Protein AF-0000000075142225 (afdb_homodimer)

Secondary structure (DSSP, 8-state):
------------------------------------------------------------------------THHHHHHHHHHHHHHHHHT--EEEEE--SHHHHHHHHHHHHTT-EEEEE-SS--HHHHHHTT-EEESSHHHHHHT--SEEEE---GGGHHHHHHHS-GGGS-TTPEEEE--S-SHHHHHHHHHHS-TTSEEEEEEES--TTTTSS--TT-EEEEEEEE--STHHHHHHHHHHHHHHTTT-EEEE--HHHHHHHHIIIIIHHHHHHHHHHHHT----TT--HHHHHHHHHHHHHHHS-HHHHHHHHHS-TTHHHHHHHHHHHHHHHHHHHHHHHHHHHHHHHHHHHHS-S-STHHHHS-HHHHHHHHHHHGGGS-------------------------SGGGG-TT-STT-/------------------------------------------------------------------------THHHHHHHHHHHHHHHHHT--EEEEE--SHHHHHHHHHHHHTT-EEEEE-SS--HHHHHHTT-EEESSHHHHHHT--SEEEE---GGGHHHHHHHS-GGGS-TTPEEEE--S-SHHHHHHHHHHS-TTSEEEEEEES--TTTTSS--TT-EEEEEEEE--STHHHHHHHHHHHHHHTTT-EEEE--HHHHHHHHIIIIIHHHHHHHHHHHHT----TT--HHHHHHHHHHHHHHHS-HHHHHHHHHS-TTHHHHHHHHHHHHHHHHHHHHHHHHHHHHHHHHHHHHS-S--THHHHS-HHHHHHHHHHHGGGS-------------------------STTTT--TTS---

Structure (mmCIF, N/CA/C/O backbone):
data_AF-0000000075142225-model_v1
#
loop_
_entity.id
_entity.type
_entity.pdbx_description
1 polymer 'Prephenate/arogenate dehydrogenase domain-containing protein'
#
loop_
_atom_site.group_PDB
_atom_site.id
_atom_site.type_symbol
_atom_site.label_atom_id
_atom_site.label_alt_id
_atom_site.label_comp_id
_atom_site.label_asym_id
_atom_site.label_entity_id
_atom_site.label_seq_id
_atom_site.pdbx_PDB_ins_code
_atom_site.Cartn_x
_atom_site.Cartn_y
_atom_site.Cartn_z
_atom_site.occupancy
_atom_site.B_iso_or_equiv
_atom_site.auth_seq_id
_atom_site.auth_comp_id
_atom_site.auth_asym_id
_atom_site.auth_atom_id
_atom_site.pdbx_PDB_model_num
ATOM 1 N N . MET A 1 1 ? 12.445 -45.281 47.969 1 19.98 1 MET A N 1
ATOM 2 C CA . MET A 1 1 ? 13.516 -44.875 48.875 1 19.98 1 MET A CA 1
ATOM 3 C C . MET A 1 1 ? 14.195 -43.594 48.406 1 19.98 1 MET A C 1
ATOM 5 O O . MET A 1 1 ? 14.047 -43.219 47.25 1 19.98 1 MET A O 1
ATOM 9 N N . GLU A 1 2 ? 15.219 -43.062 49.094 1 20.34 2 GLU A N 1
ATOM 10 C CA . GLU A 1 2 ? 15.852 -41.781 49.469 1 20.34 2 GLU A CA 1
ATOM 11 C C . GLU A 1 2 ? 16.766 -41.281 48.375 1 20.34 2 GLU A C 1
ATOM 13 O O . GLU A 1 2 ? 17.953 -41.625 48.344 1 20.34 2 GLU A O 1
ATOM 18 N N . VAL A 1 3 ? 16.359 -41.469 47 1 22.02 3 VAL A N 1
ATOM 19 C CA . VAL A 1 3 ? 17.344 -41.531 45.906 1 22.02 3 VAL A CA 1
ATOM 20 C C . VAL A 1 3 ? 18.062 -40.188 45.812 1 22.02 3 VAL A C 1
ATOM 22 O O . VAL A 1 3 ? 17.469 -39.188 45.438 1 22.02 3 VAL A O 1
ATOM 25 N N . LEU A 1 4 ? 18.984 -39.906 46.688 1 18.78 4 LEU A N 1
ATOM 26 C CA . LEU A 1 4 ? 19.703 -38.781 47.312 1 18.78 4 LEU A CA 1
ATOM 27 C C . LEU A 1 4 ? 20.438 -37.969 46.25 1 18.78 4 LEU A C 1
ATOM 29 O O . LEU A 1 4 ? 20.25 -36.75 46.125 1 18.78 4 LEU A O 1
ATOM 33 N N . SER A 1 5 ? 21.812 -38.094 45.969 1 18.45 5 SER A N 1
ATOM 34 C CA . SER A 1 5 ? 22.766 -37.125 46.5 1 18.45 5 SER A CA 1
ATOM 35 C C . SER A 1 5 ? 23.297 -36.188 45.438 1 18.45 5 SER A C 1
ATOM 37 O O . SER A 1 5 ? 23.25 -34.969 45.562 1 18.45 5 SER A O 1
ATOM 39 N N . PRO A 1 6 ? 24.516 -36.5 44.625 1 20.27 6 PRO A N 1
ATOM 40 C CA . PRO A 1 6 ? 25.781 -35.781 44.844 1 20.27 6 PRO A CA 1
ATOM 41 C C . PRO A 1 6 ? 26 -34.656 43.844 1 20.27 6 PRO A C 1
ATOM 43 O O . PRO A 1 6 ? 25.375 -34.656 42.781 1 20.27 6 PRO A O 1
ATOM 46 N N . LEU A 1 7 ? 26.984 -33.625 44 1 21.27 7 LEU A N 1
ATOM 47 C CA . LEU A 1 7 ? 27.484 -32.25 44.031 1 21.27 7 LEU A CA 1
ATOM 48 C C . LEU A 1 7 ? 28.266 -31.922 42.781 1 21.27 7 LEU A C 1
ATOM 50 O O . LEU A 1 7 ? 29.359 -32.438 42.562 1 21.27 7 LEU A O 1
ATOM 54 N N . ILE A 1 8 ? 27.719 -32.031 41.469 1 20.3 8 ILE A N 1
ATOM 55 C CA . ILE A 1 8 ? 28.516 -32.156 40.25 1 20.3 8 ILE A CA 1
ATOM 56 C C . ILE A 1 8 ? 29.281 -30.859 40 1 20.3 8 ILE A C 1
ATOM 58 O O . ILE A 1 8 ? 28.672 -29.797 39.844 1 20.3 8 ILE A O 1
ATOM 62 N N . SER A 1 9 ? 30.625 -30.734 40.469 1 18.3 9 SER A N 1
ATOM 63 C CA . SER A 1 9 ? 31.609 -29.672 40.625 1 18.3 9 SER A CA 1
ATOM 64 C C . SER A 1 9 ? 32.031 -29.094 39.281 1 18.3 9 SER A C 1
ATOM 66 O O . SER A 1 9 ? 32.531 -29.812 38.406 1 18.3 9 SER A O 1
ATOM 68 N N . GLY A 1 10 ? 31.234 -28.156 38.656 1 19.22 10 GLY A N 1
ATOM 69 C CA . GLY A 1 10 ? 31.203 -27.594 37.312 1 19.22 10 GLY A CA 1
ATOM 70 C C . GLY A 1 10 ? 32.406 -26.734 36.969 1 19.22 10 GLY A C 1
ATOM 71 O O . GLY A 1 10 ? 32.375 -25.516 37.156 1 19.22 10 GLY A O 1
ATOM 72 N N . HIS A 1 11 ? 33.688 -27.234 37.156 1 17.88 11 HIS A N 1
ATOM 73 C CA . HIS A 1 11 ? 34.844 -26.375 37.281 1 17.88 11 HIS A CA 1
ATOM 74 C C . HIS A 1 11 ? 35.031 -25.531 36.031 1 17.88 11 HIS A C 1
ATOM 76 O O . HIS A 1 11 ? 34.438 -25.797 35 1 17.88 11 HIS A O 1
ATOM 82 N N . SER A 1 12 ? 36.438 -25.047 35.625 1 17.75 12 SER A N 1
ATOM 83 C CA . SER A 1 12 ? 37.25 -23.859 35.625 1 17.75 12 SER A CA 1
ATOM 84 C C . SER A 1 12 ? 37.625 -23.438 34.188 1 17.75 12 SER A C 1
ATOM 86 O O . SER A 1 12 ? 38.125 -22.344 33.969 1 17.75 12 SER A O 1
ATOM 88 N N . VAL A 1 13 ? 37.125 -23.906 33 1 18.66 13 VAL A N 1
ATOM 89 C CA . VAL A 1 13 ? 38.094 -23.984 31.938 1 18.66 13 VAL A CA 1
ATOM 90 C C . VAL A 1 13 ? 38.375 -22.594 31.391 1 18.66 13 VAL A C 1
ATOM 92 O O . VAL A 1 13 ? 37.469 -21.781 31.203 1 18.66 13 VAL A O 1
ATOM 95 N N . SER A 1 14 ? 39.75 -21.984 31.391 1 17.83 14 SER A N 1
ATOM 96 C CA . SER A 1 14 ? 40.562 -20.781 31.266 1 17.83 14 SER A CA 1
ATOM 97 C C . SER A 1 14 ? 40.688 -20.328 29.812 1 17.83 14 SER A C 1
ATOM 99 O O . SER A 1 14 ? 41.438 -19.406 29.516 1 17.83 14 SER A O 1
ATOM 101 N N . VAL A 1 15 ? 39.656 -20 29.031 1 17.67 15 VAL A N 1
ATOM 102 C CA . VAL A 1 15 ? 39.812 -19.891 27.594 1 17.67 15 VAL A CA 1
ATOM 103 C C . VAL A 1 15 ? 40.5 -18.578 27.234 1 17.67 15 VAL A C 1
ATOM 105 O O . VAL A 1 15 ? 40.031 -17.5 27.625 1 17.67 15 VAL A O 1
ATOM 108 N N . SER A 1 16 ? 41.938 -18.547 27 1 17.08 16 SER A N 1
ATOM 109 C CA . SER A 1 16 ? 42.906 -17.5 26.766 1 17.08 16 SER A CA 1
ATOM 110 C C . SER A 1 16 ? 42.688 -16.828 25.406 1 17.08 16 SER A C 1
ATOM 112 O O . SER A 1 16 ? 42.688 -17.5 24.375 1 17.08 16 SER A O 1
ATOM 114 N N . GLY A 1 17 ? 41.875 -15.773 25.234 1 17 17 GLY A N 1
ATOM 115 C CA . GLY A 1 17 ? 41.344 -15.133 24.047 1 17 17 GLY A CA 1
ATOM 116 C C . GLY A 1 17 ? 42.344 -14.211 23.359 1 17 17 GLY A C 1
ATOM 117 O O . GLY A 1 17 ? 42.219 -12.992 23.453 1 17 17 GLY A O 1
ATOM 118 N N . ARG A 1 18 ? 43.656 -14.516 23.203 1 17.27 18 ARG A N 1
ATOM 119 C CA . ARG A 1 18 ? 44.531 -13.414 22.891 1 17.27 18 ARG A CA 1
ATOM 120 C C . ARG A 1 18 ? 44.188 -12.805 21.531 1 17.27 18 ARG A C 1
ATOM 122 O O . ARG A 1 18 ? 43.594 -13.469 20.688 1 17.27 18 ARG A O 1
ATOM 129 N N . ALA A 1 19 ? 44.5 -11.414 21.328 1 17.38 19 ALA A N 1
ATOM 130 C CA . ALA A 1 19 ? 44.156 -10.148 20.672 1 17.38 19 ALA A CA 1
ATOM 131 C C . ALA A 1 19 ? 44.844 -10.055 19.312 1 17.38 19 ALA A C 1
ATOM 133 O O . ALA A 1 19 ? 46.094 -9.945 19.234 1 17.38 19 ALA A O 1
ATOM 134 N N . ALA A 1 20 ? 44.531 -10.883 18.297 1 16.53 20 ALA A N 1
ATOM 135 C CA . ALA A 1 20 ? 45.281 -10.969 17.031 1 16.53 20 ALA A CA 1
ATOM 136 C C . ALA A 1 20 ? 45.156 -9.664 16.25 1 16.53 20 ALA A C 1
ATOM 138 O O . ALA A 1 20 ? 44.062 -9.172 15.984 1 16.53 20 ALA A O 1
ATOM 139 N N . ARG A 1 21 ? 46.125 -8.664 16.312 1 16.62 21 ARG A N 1
ATOM 140 C CA . ARG A 1 21 ? 46.438 -7.316 15.828 1 16.62 21 ARG A CA 1
ATOM 141 C C . ARG A 1 21 ? 46.562 -7.285 14.312 1 16.62 21 ARG A C 1
ATOM 143 O O . ARG A 1 21 ? 47.625 -7.602 13.766 1 16.62 21 ARG A O 1
ATOM 150 N N . THR A 1 22 ? 45.594 -7.836 13.484 1 16.41 22 THR A N 1
ATOM 151 C CA . THR A 1 22 ? 45.969 -8.148 12.109 1 16.41 22 THR A CA 1
ATOM 152 C C . THR A 1 22 ? 46.188 -6.867 11.312 1 16.41 22 THR A C 1
ATOM 154 O O . THR A 1 22 ? 47.156 -6.773 10.539 1 16.41 22 THR A O 1
ATOM 157 N N . GLY A 1 23 ? 45.281 -5.914 11.062 1 16.48 23 GLY A N 1
ATOM 158 C CA . GLY A 1 23 ? 44.906 -5.715 9.664 1 16.48 23 GLY A CA 1
ATOM 159 C C . GLY A 1 23 ? 45.844 -4.766 8.938 1 16.48 23 GLY A C 1
ATOM 160 O O . GLY A 1 23 ? 46.562 -3.977 9.57 1 16.48 23 GLY A O 1
ATOM 161 N N . ASN A 1 24 ? 46.031 -4.906 7.512 1 17.02 24 ASN A N 1
ATOM 162 C CA . ASN A 1 24 ? 46.812 -4.73 6.289 1 17.02 24 ASN A CA 1
ATOM 163 C C . ASN A 1 24 ? 46.531 -3.373 5.648 1 17.02 24 ASN A C 1
ATOM 165 O O . ASN A 1 24 ? 45.438 -3.107 5.184 1 17.02 24 ASN A O 1
ATOM 169 N N . ARG A 1 25 ? 46.906 -2.277 6.211 1 16.27 25 ARG A N 1
ATOM 170 C CA . ARG A 1 25 ? 46.562 -0.924 5.793 1 16.27 25 ARG A CA 1
ATOM 171 C C . ARG A 1 25 ? 46.812 -0.723 4.305 1 16.27 25 ARG A C 1
ATOM 173 O O . ARG A 1 25 ? 45.906 -0.315 3.559 1 16.27 25 ARG A O 1
ATOM 180 N N . VAL A 1 26 ? 47.719 0.089 3.752 1 16.73 26 VAL A N 1
ATOM 181 C CA . VAL A 1 26 ? 47.531 1.411 3.162 1 16.73 26 VAL A CA 1
ATOM 182 C C . VAL A 1 26 ? 48 1.392 1.703 1 16.73 26 VAL A C 1
ATOM 184 O O . VAL A 1 26 ? 48.125 2.445 1.078 1 16.73 26 VAL A O 1
ATOM 187 N N . SER A 1 27 ? 47.844 0.227 0.893 1 15.38 27 SER A N 1
ATOM 188 C CA . SER A 1 27 ? 48.75 0.396 -0.25 1 15.38 27 SER A CA 1
ATOM 189 C C . SER A 1 27 ? 48.344 1.593 -1.102 1 15.38 27 SER A C 1
ATOM 191 O O . SER A 1 27 ? 47.281 2.17 -0.893 1 15.38 27 SER A O 1
ATOM 193 N N . SER A 1 28 ? 48.406 1.44 -2.531 1 16.33 28 SER A N 1
ATOM 194 C CA . SER A 1 28 ? 49.156 1.934 -3.686 1 16.33 28 SER A CA 1
ATOM 195 C C . SER A 1 28 ? 48.281 2.861 -4.539 1 16.33 28 SER A C 1
ATOM 197 O O . SER A 1 28 ? 47.062 2.662 -4.66 1 16.33 28 SER A O 1
ATOM 199 N N . ARG A 1 29 ? 48.688 4.125 -4.922 1 16.55 29 ARG A N 1
ATOM 200 C CA . ARG A 1 29 ? 48.375 5.422 -5.516 1 16.55 29 ARG A CA 1
ATOM 201 C C . ARG A 1 29 ? 48.156 5.297 -7.02 1 16.55 29 ARG A C 1
ATOM 203 O O . ARG A 1 29 ? 49.125 5.156 -7.781 1 16.55 29 ARG A O 1
ATOM 210 N N . ALA A 1 30 ? 47.281 4.379 -7.605 1 16.8 30 ALA A N 1
ATOM 211 C CA . ALA A 1 30 ? 47.406 4.195 -9.047 1 16.8 30 ALA A CA 1
ATOM 212 C C . ALA A 1 30 ? 46.844 5.406 -9.805 1 16.8 30 ALA A C 1
ATOM 214 O O . ALA A 1 30 ? 45.75 5.855 -9.555 1 16.8 30 ALA A O 1
ATOM 215 N N . PRO A 1 31 ? 47.594 6.352 -10.578 1 17.41 31 PRO A N 1
ATOM 216 C CA . PRO A 1 31 ? 47.281 7.66 -11.156 1 17.41 31 PRO A CA 1
ATOM 217 C C . PRO A 1 31 ? 46.562 7.551 -12.508 1 17.41 31 PRO A C 1
ATOM 219 O O . PRO A 1 31 ? 46.25 8.57 -13.125 1 17.41 31 PRO A O 1
ATOM 222 N N . CYS A 1 32 ? 45.875 6.52 -13 1 16.17 32 CYS A N 1
ATOM 223 C CA . CYS A 1 32 ? 45.844 6.316 -14.445 1 16.17 32 CYS A CA 1
ATOM 224 C C . CYS A 1 32 ? 44.875 7.293 -15.109 1 16.17 32 CYS A C 1
ATOM 226 O O . CYS A 1 32 ? 43.656 7.188 -14.93 1 16.17 32 CYS A O 1
ATOM 228 N N . THR A 1 33 ? 45.062 8.562 -15.359 1 16.39 33 THR A N 1
ATOM 229 C CA . THR A 1 33 ? 44.062 9.539 -15.828 1 16.39 33 THR A CA 1
ATOM 230 C C . THR A 1 33 ? 43.844 9.391 -17.328 1 16.39 33 THR A C 1
ATOM 232 O O . THR A 1 33 ? 44.719 9.742 -18.141 1 16.39 33 THR A O 1
ATOM 235 N N . SER A 1 34 ? 43.344 8.219 -17.906 1 16.64 34 SER A N 1
ATOM 236 C CA . SER A 1 34 ? 43.219 7.934 -19.328 1 16.64 34 SER A CA 1
ATOM 237 C C . SER A 1 34 ? 42.25 8.883 -20.016 1 16.64 34 SER A C 1
ATOM 239 O O . SER A 1 34 ? 41.125 9.055 -19.547 1 16.64 34 SER A O 1
ATOM 241 N N . HIS A 1 35 ? 42.719 9.852 -20.797 1 17.09 35 HIS A N 1
ATOM 242 C CA . HIS A 1 35 ? 42.188 10.961 -21.562 1 17.09 35 HIS A CA 1
ATOM 243 C C . HIS A 1 35 ? 41.344 10.461 -22.75 1 17.09 35 HIS A C 1
ATOM 245 O O . HIS A 1 35 ? 41.688 9.43 -23.344 1 17.09 35 HIS A O 1
ATOM 251 N N . MET A 1 36 ? 40.219 11.078 -23.172 1 16.19 36 MET A N 1
ATOM 252 C CA . MET A 1 36 ? 38.906 10.953 -23.828 1 16.19 36 MET A CA 1
ATOM 253 C C . MET A 1 36 ? 39.062 10.961 -25.344 1 16.19 36 MET A C 1
ATOM 255 O O . MET A 1 36 ? 40.031 11.516 -25.875 1 16.19 36 MET A O 1
ATOM 259 N N . LEU A 1 37 ? 38.062 10.516 -26.156 1 16.02 37 LEU A N 1
ATOM 260 C CA . LEU A 1 37 ? 37.438 9.742 -27.219 1 16.02 37 LEU A CA 1
ATOM 261 C C . LEU A 1 37 ? 37.094 10.633 -28.406 1 16.02 37 LEU A C 1
ATOM 263 O O . LEU A 1 37 ? 36.188 10.32 -29.188 1 16.02 37 LEU A O 1
ATOM 267 N N . LYS A 1 38 ? 37.938 11.5 -29.109 1 15.51 38 LYS A N 1
ATOM 268 C CA . LYS A 1 38 ? 37.219 12.453 -29.953 1 15.51 38 LYS A CA 1
ATOM 269 C C . LYS A 1 38 ? 36.906 11.836 -31.312 1 15.51 38 LYS A C 1
ATOM 271 O O . LYS A 1 38 ? 37.625 12.047 -32.281 1 15.51 38 LYS A O 1
ATOM 276 N N . ILE A 1 39 ? 36.469 10.641 -31.547 1 16.78 39 ILE A N 1
ATOM 277 C CA . ILE A 1 39 ? 36.5 10.016 -32.844 1 16.78 39 ILE A CA 1
ATOM 278 C C . ILE A 1 39 ? 35.469 10.664 -33.781 1 16.78 39 ILE A C 1
ATOM 280 O O . ILE A 1 39 ? 34.281 10.57 -33.531 1 16.78 39 ILE A O 1
ATOM 284 N N . ASN A 1 40 ? 35.812 11.711 -34.594 1 15.59 40 ASN A N 1
ATOM 285 C CA . ASN A 1 40 ? 34.906 12.477 -35.438 1 15.59 40 ASN A CA 1
ATOM 286 C C . ASN A 1 40 ? 34.531 11.688 -36.688 1 15.59 40 ASN A C 1
ATOM 288 O O . ASN A 1 40 ? 35.281 10.867 -37.188 1 15.59 40 ASN A O 1
ATOM 292 N N . CYS A 1 41 ? 33.281 11.797 -37.438 1 16.31 41 CYS A N 1
ATOM 293 C CA . CYS A 1 41 ? 32.188 11.156 -38.156 1 16.31 41 CYS A CA 1
ATOM 294 C C . CYS A 1 41 ? 32.344 11.328 -39.656 1 16.31 41 CYS A C 1
ATOM 296 O O . CYS A 1 41 ? 31.562 10.781 -40.438 1 16.31 41 CYS A O 1
ATOM 298 N N . THR A 1 42 ? 33.531 11.742 -40.312 1 16.42 42 THR A N 1
ATOM 299 C CA . THR A 1 42 ? 33.031 12.5 -41.469 1 16.42 42 THR A CA 1
ATOM 300 C C . THR A 1 42 ? 32.656 11.562 -42.594 1 16.42 42 THR A C 1
ATOM 302 O O . THR A 1 42 ? 33.312 10.547 -42.812 1 16.42 42 THR A O 1
ATOM 305 N N . PHE A 1 43 ? 31.531 11.789 -43.531 1 16.23 43 PHE A N 1
ATOM 306 C CA . PHE A 1 43 ? 30.453 11.164 -44.281 1 16.23 43 PHE A CA 1
ATOM 307 C C . PHE A 1 43 ? 30.859 10.945 -45.719 1 16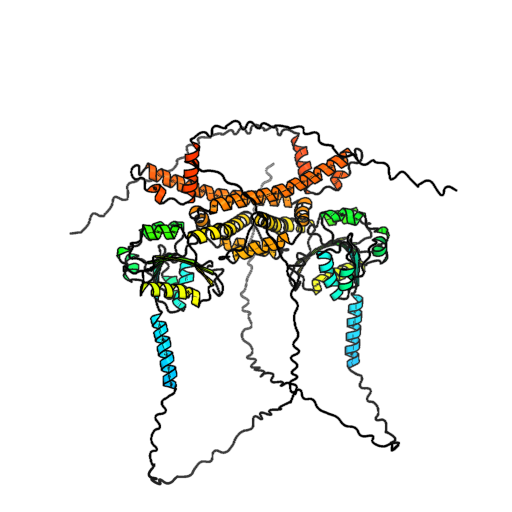.23 43 PHE A C 1
ATOM 309 O O . PHE A 1 43 ? 30.484 9.938 -46.344 1 16.23 43 PHE A O 1
ATOM 316 N N . PHE A 1 44 ? 31.844 11.633 -46.5 1 16.09 44 PHE A N 1
ATOM 317 C CA . PHE A 1 44 ? 31.156 12.125 -47.688 1 16.09 44 PHE A CA 1
ATOM 318 C C . PHE A 1 44 ? 31.141 11.055 -48.781 1 16.09 44 PHE A C 1
ATOM 320 O O . PHE A 1 44 ? 31.922 10.117 -48.75 1 16.09 44 PHE A O 1
ATOM 327 N N . GLY A 1 45 ? 30.625 11.328 -50.125 1 15.69 45 GLY A N 1
ATOM 328 C CA . GLY A 1 45 ? 29.672 10.914 -51.125 1 15.69 45 GLY A CA 1
ATOM 329 C C . GLY A 1 45 ? 30.328 10.227 -52.312 1 15.69 45 GLY A C 1
ATOM 330 O O . GLY A 1 45 ? 29.875 9.172 -52.781 1 15.69 45 GLY A O 1
ATOM 331 N N . SER A 1 46 ? 31.469 10.766 -53 1 15.35 46 SER A N 1
ATOM 332 C CA . SER A 1 46 ? 31.047 11.016 -54.375 1 15.35 46 SER A CA 1
ATOM 333 C C . SER A 1 46 ? 31.203 9.773 -55.25 1 15.35 46 SER A C 1
ATOM 335 O O . SER A 1 46 ? 31.875 8.82 -54.844 1 15.35 46 SER A O 1
ATOM 337 N N . PRO A 1 47 ? 31.766 9.977 -56.562 1 16.81 47 PRO A N 1
ATOM 338 C CA . PRO A 1 47 ? 31.109 9.82 -57.875 1 16.81 47 PRO A CA 1
ATOM 339 C C . PRO A 1 47 ? 31.5 8.523 -58.594 1 16.81 47 PRO A C 1
ATOM 341 O O . PRO A 1 47 ? 32.375 7.801 -58.094 1 16.81 47 PRO A O 1
ATOM 344 N N . VAL A 1 48 ? 31.906 8.641 -59.906 1 16.03 48 VAL A N 1
ATOM 345 C CA . VAL A 1 48 ? 31.281 8.219 -61.156 1 16.03 48 VAL A CA 1
ATOM 346 C C . VAL A 1 48 ? 32.062 7.051 -61.781 1 16.03 48 VAL A C 1
ATOM 348 O O . VAL A 1 48 ? 31.5 6.012 -62.094 1 16.03 48 VAL A O 1
ATOM 351 N N . SER A 1 49 ? 33.344 7.234 -62.312 1 15.74 49 SER A N 1
ATOM 352 C CA . SER A 1 49 ? 33.344 7.113 -63.781 1 15.74 49 SER A CA 1
ATOM 353 C C . SER A 1 49 ? 33.75 5.707 -64.188 1 15.74 49 SER A C 1
ATOM 355 O O . SER A 1 49 ? 34.281 4.938 -63.406 1 15.74 49 SER A O 1
ATOM 357 N N . SER A 1 50 ? 34.062 5.531 -65.562 1 15.98 50 SER A N 1
ATOM 358 C CA . SER A 1 50 ? 33.625 4.734 -66.688 1 15.98 50 SER A CA 1
ATOM 359 C C . SER A 1 50 ? 34.594 3.59 -67 1 15.98 50 SER A C 1
ATOM 361 O O . SER A 1 50 ? 34.188 2.447 -67.188 1 15.98 50 SER A O 1
ATOM 363 N N . ALA A 1 51 ? 35.906 3.908 -67.25 1 17.34 51 ALA A N 1
ATOM 364 C CA . ALA A 1 51 ? 36.344 3.549 -68.625 1 17.34 51 ALA A CA 1
ATOM 365 C C . ALA A 1 51 ? 36.844 2.109 -68.688 1 17.34 51 ALA A C 1
ATOM 367 O O . ALA A 1 51 ? 37.312 1.566 -67.688 1 17.34 51 ALA A O 1
ATOM 368 N N . CYS A 1 52 ? 36.875 1.515 -69.875 1 18.42 52 CYS A N 1
ATOM 369 C CA . CYS A 1 52 ? 36.719 0.256 -70.625 1 18.42 52 CYS A CA 1
ATOM 370 C C . CYS A 1 52 ? 38.031 -0.488 -70.688 1 18.42 52 CYS A C 1
ATOM 372 O O . CYS A 1 52 ? 38.156 -1.457 -71.438 1 18.42 52 CYS A O 1
ATOM 374 N N . CYS A 1 53 ? 38.969 -0.138 -69.688 1 16.75 53 CYS A N 1
ATOM 375 C CA . CYS A 1 53 ? 40.281 -0.414 -70.25 1 16.75 53 CYS A CA 1
ATOM 376 C C . CYS A 1 53 ? 40.469 -1.89 -70.562 1 16.75 53 CYS A C 1
ATOM 378 O O . CYS A 1 53 ? 39.781 -2.746 -70 1 16.75 53 CYS A O 1
ATOM 380 N N . GLY A 1 54 ? 41.344 -1.993 -71.562 1 19.7 54 GLY A N 1
ATOM 381 C CA . GLY A 1 54 ? 41.875 -2.912 -72.562 1 19.7 54 GLY A CA 1
ATOM 382 C C . GLY A 1 54 ? 42.531 -4.141 -71.938 1 19.7 54 GLY A C 1
ATOM 383 O O . GLY A 1 54 ? 42.844 -4.16 -70.75 1 19.7 54 GLY A O 1
ATOM 384 N N . GLN A 1 55 ? 42.75 -5.164 -72.812 1 19.56 55 GLN A N 1
ATOM 385 C CA . GLN A 1 55 ? 42.656 -6.617 -72.938 1 19.56 55 GLN A CA 1
ATOM 386 C C . GLN A 1 55 ? 43.938 -7.293 -72.438 1 19.56 55 GLN A C 1
ATOM 388 O O . GLN A 1 55 ? 43.938 -8.5 -72.125 1 19.56 55 GLN A O 1
ATOM 393 N N . GLY A 1 56 ? 45.094 -6.477 -72.25 1 21.34 56 GLY A N 1
ATOM 394 C CA . GLY A 1 56 ? 46.25 -7.262 -72.688 1 21.34 56 GLY A CA 1
ATOM 395 C C . GLY A 1 56 ? 46.562 -8.391 -71.75 1 21.34 56 GLY A C 1
ATOM 396 O O . GLY A 1 56 ? 46.25 -8.312 -70.562 1 21.34 56 GLY A O 1
ATOM 397 N N . THR A 1 57 ? 46.812 -9.633 -72.188 1 21.08 57 THR A N 1
ATOM 398 C CA . THR A 1 57 ? 46.812 -11.016 -71.75 1 21.08 57 THR A CA 1
ATOM 399 C C . THR A 1 57 ? 48.031 -11.297 -70.875 1 21.08 57 THR A C 1
ATOM 401 O O . THR A 1 57 ? 48.281 -12.445 -70.5 1 21.08 57 THR A O 1
ATOM 404 N N . LYS A 1 58 ? 48.75 -10.172 -70.312 1 20.56 58 LYS A N 1
ATOM 405 C CA . LYS A 1 58 ? 50.094 -10.578 -69.875 1 20.56 58 LYS A CA 1
ATOM 406 C C . LYS A 1 58 ? 50 -11.742 -68.875 1 20.56 58 LYS A C 1
ATOM 408 O O . LYS A 1 58 ? 49.281 -11.672 -67.875 1 20.56 58 LYS A O 1
ATOM 413 N N . ILE A 1 59 ? 50.344 -12.969 -69.312 1 20.98 59 ILE A N 1
ATOM 414 C CA . ILE A 1 59 ? 50.281 -14.234 -68.562 1 20.98 59 ILE A CA 1
ATOM 415 C C . ILE A 1 59 ? 51.281 -14.219 -67.438 1 20.98 59 ILE A C 1
ATOM 417 O O . ILE A 1 59 ? 52.5 -14.234 -67.625 1 20.98 59 ILE A O 1
ATOM 421 N N . ARG A 1 60 ? 51.344 -13.086 -66.625 1 21.48 60 ARG A N 1
ATOM 422 C CA . ARG A 1 60 ? 52.406 -13.102 -65.625 1 21.48 60 ARG A CA 1
ATOM 423 C C . ARG A 1 60 ? 52.312 -14.359 -64.75 1 21.48 60 ARG A C 1
ATOM 425 O O . ARG A 1 60 ? 51.25 -14.672 -64.188 1 21.48 60 ARG A O 1
ATOM 432 N N . ARG A 1 61 ? 53.25 -15.281 -64.938 1 24.95 61 ARG A N 1
ATOM 433 C CA . ARG A 1 61 ? 53.406 -16.547 -64.25 1 24.95 61 ARG A CA 1
ATOM 434 C C . ARG A 1 61 ? 53.562 -16.312 -62.75 1 24.95 61 ARG A C 1
ATOM 436 O O . ARG A 1 61 ? 54.5 -15.633 -62.312 1 24.95 61 ARG A O 1
ATOM 443 N N . SER A 1 62 ? 52.531 -15.984 -61.969 1 23.19 62 SER A N 1
ATOM 444 C CA . SER A 1 62 ? 52.562 -15.641 -60.562 1 23.19 62 SER A CA 1
ATOM 445 C C . SER A 1 62 ? 53.125 -16.781 -59.75 1 23.19 62 SER A C 1
ATOM 447 O O . SER A 1 62 ? 52.781 -17.953 -59.938 1 23.19 62 SER A O 1
ATOM 449 N N . TYR A 1 63 ? 54.5 -16.719 -59.438 1 27 63 TYR A N 1
ATOM 450 C CA . TYR A 1 63 ? 55.156 -17.453 -58.406 1 27 63 TYR A CA 1
ATOM 451 C C . TYR A 1 63 ? 54.312 -17.5 -57.125 1 27 63 TYR A C 1
ATOM 453 O O . TYR A 1 63 ? 53.938 -16.453 -56.594 1 27 63 TYR A O 1
ATOM 461 N N . GLN A 1 64 ? 53.531 -18.453 -57.062 1 24.69 64 GLN A N 1
ATOM 462 C CA . GLN A 1 64 ? 52.594 -18.562 -55.938 1 24.69 64 GLN A CA 1
ATOM 463 C C . GLN A 1 64 ? 53.344 -18.656 -54.594 1 24.69 64 GLN A C 1
ATOM 465 O O . GLN A 1 64 ? 54.219 -19.5 -54.438 1 24.69 64 GLN A O 1
ATOM 470 N N . PRO A 1 65 ? 53.625 -17.469 -53.938 1 29.48 65 PRO A N 1
ATOM 471 C CA . PRO A 1 65 ? 54.219 -17.5 -52.562 1 29.48 65 PRO A CA 1
ATOM 472 C C . PRO A 1 65 ? 53.594 -18.578 -51.688 1 29.48 65 PRO A C 1
ATOM 474 O O . PRO A 1 65 ? 52.438 -19 -51.938 1 29.48 65 PRO A O 1
ATOM 477 N N . GLY A 1 66 ? 54.438 -19.453 -51.062 1 28.84 66 GLY A N 1
ATOM 478 C CA . GLY A 1 66 ? 54.062 -20.5 -50.125 1 28.84 66 GLY A CA 1
ATOM 479 C C . GLY A 1 66 ? 53.062 -20.031 -49.094 1 28.84 66 GLY A C 1
ATOM 480 O O . GLY A 1 66 ? 53.188 -18.938 -48.531 1 28.84 66 GLY A O 1
ATOM 481 N N . GLN A 1 67 ? 51.844 -20.25 -49.344 1 27.03 67 GLN A N 1
ATOM 482 C CA . GLN A 1 67 ? 50.75 -19.906 -48.438 1 27.03 67 GLN A CA 1
ATOM 483 C C . GLN A 1 67 ? 51.062 -20.344 -47 1 27.03 67 GLN A C 1
ATOM 485 O O . GLN A 1 67 ? 51.312 -21.516 -46.75 1 27.03 67 GLN A O 1
ATOM 490 N N . ALA A 1 68 ? 51.844 -19.406 -46.219 1 31.45 68 ALA A N 1
ATOM 491 C CA . ALA A 1 68 ? 51.812 -19.562 -44.75 1 31.45 68 ALA A CA 1
ATOM 492 C C . ALA A 1 68 ? 50.438 -19.953 -44.281 1 31.45 68 ALA A C 1
ATOM 494 O O . ALA A 1 68 ? 49.438 -19.297 -44.594 1 31.45 68 ALA A O 1
ATOM 495 N N . PHE A 1 69 ? 50.281 -21.266 -44.219 1 27.94 69 PHE A N 1
ATOM 496 C CA . PHE A 1 69 ? 49.094 -21.734 -43.531 1 27.94 69 PHE A CA 1
ATOM 497 C C . PHE A 1 69 ? 48.875 -20.969 -42.219 1 27.94 69 PHE A C 1
ATOM 499 O O . PHE A 1 69 ? 49.719 -21.031 -41.312 1 27.94 69 PHE A O 1
ATOM 506 N N . ALA A 1 70 ? 48.562 -19.656 -42.344 1 31.34 70 ALA A N 1
ATOM 507 C CA . ALA A 1 70 ? 48.031 -19.031 -41.125 1 31.34 70 ALA A CA 1
ATOM 508 C C . ALA A 1 70 ? 47.062 -19.984 -40.406 1 31.34 70 ALA A C 1
ATOM 510 O O . ALA A 1 70 ? 46.031 -20.328 -40.938 1 31.34 70 ALA A O 1
ATOM 511 N N . ILE A 1 71 ? 47.656 -20.859 -39.688 1 34.03 71 ILE A N 1
ATOM 512 C CA . ILE A 1 71 ? 46.781 -21.484 -38.719 1 34.03 71 ILE A CA 1
ATOM 513 C C . ILE A 1 71 ? 45.875 -20.422 -38.094 1 34.03 71 ILE A C 1
ATOM 515 O O . ILE A 1 71 ? 46.344 -19.5 -37.438 1 34.03 71 ILE A O 1
ATOM 519 N N . ASP A 1 72 ? 44.938 -19.953 -38.844 1 34.03 72 ASP A N 1
ATOM 520 C CA . ASP A 1 72 ? 43.906 -19.047 -38.344 1 34.03 72 ASP A CA 1
ATOM 521 C C . ASP A 1 72 ? 43.562 -19.359 -36.875 1 34.03 72 ASP A C 1
ATOM 523 O O . ASP A 1 72 ? 43.125 -20.469 -36.594 1 34.03 72 ASP A O 1
ATOM 527 N N . ALA A 1 73 ? 44.25 -18.797 -35.938 1 39.84 73 ALA A N 1
ATOM 528 C CA . ALA A 1 73 ? 43.812 -18.672 -34.562 1 39.84 73 ALA A CA 1
ATOM 529 C C . ALA A 1 73 ? 42.281 -18.547 -34.469 1 39.84 73 ALA A C 1
ATOM 531 O O . ALA A 1 73 ? 41.719 -18.469 -33.375 1 39.84 73 ALA A O 1
ATOM 532 N N . ALA A 1 74 ? 41.719 -18.328 -35.656 1 41.41 74 ALA A N 1
ATOM 533 C CA . ALA A 1 74 ? 40.281 -18.344 -35.688 1 41.41 74 ALA A CA 1
ATOM 534 C C . ALA A 1 74 ? 39.719 -19.75 -35.469 1 41.41 74 ALA A C 1
ATOM 536 O O . ALA A 1 74 ? 38.531 -19.938 -35.281 1 41.41 74 ALA A O 1
ATOM 537 N N . GLN A 1 75 ? 40.594 -20.688 -35.625 1 43.56 75 GLN A N 1
ATOM 538 C CA . GLN A 1 75 ? 40.125 -22.047 -35.406 1 43.56 75 GLN A CA 1
ATOM 539 C C . GLN A 1 75 ? 39.781 -22.25 -33.906 1 43.56 75 GLN A C 1
ATOM 541 O O . GLN A 1 75 ? 38.844 -23 -33.594 1 43.56 75 GLN A O 1
ATOM 546 N N . GLY A 1 76 ? 40.594 -21.656 -33.094 1 49.78 76 GLY A N 1
ATOM 547 C CA . GLY A 1 76 ? 40.25 -21.719 -31.672 1 49.78 76 GLY A CA 1
ATOM 548 C C . GLY A 1 76 ? 38.938 -21.031 -31.344 1 49.78 76 GLY A C 1
ATOM 549 O O . GLY A 1 76 ? 38.188 -21.516 -30.5 1 49.78 76 GLY A O 1
ATOM 550 N N . PHE A 1 77 ? 38.719 -19.859 -31.906 1 53.25 77 PHE A N 1
ATOM 551 C CA . PHE A 1 77 ? 37.469 -19.141 -31.734 1 53.25 77 PHE A CA 1
ATOM 552 C C . PHE A 1 77 ? 36.312 -19.938 -32.312 1 53.25 77 PHE A C 1
ATOM 554 O O . PHE A 1 77 ? 35.219 -19.953 -31.766 1 53.25 77 PHE A O 1
ATOM 561 N N . ASP A 1 78 ? 36.688 -20.672 -33.438 1 56.72 78 ASP A N 1
ATOM 562 C CA . ASP A 1 78 ? 35.625 -21.469 -34.062 1 56.72 78 ASP A CA 1
ATOM 563 C C . ASP A 1 78 ? 35.281 -22.672 -33.188 1 56.72 78 ASP A C 1
ATOM 565 O O . ASP A 1 78 ? 34.094 -23 -33.031 1 56.72 78 ASP A O 1
ATOM 569 N N . TYR A 1 79 ? 36.312 -23.172 -32.656 1 58.81 79 TYR A N 1
ATOM 570 C CA . TYR A 1 79 ? 36.031 -24.328 -31.797 1 58.81 79 TYR A CA 1
ATOM 571 C C . TYR A 1 79 ? 35.25 -23.906 -30.547 1 58.81 79 TYR A C 1
ATOM 573 O O . TYR A 1 79 ? 34.344 -24.609 -30.109 1 58.81 79 TYR A O 1
ATOM 581 N N . GLU A 1 80 ? 35.781 -22.812 -30 1 61.22 80 GLU A N 1
ATOM 582 C CA . GLU A 1 80 ? 35.062 -22.312 -28.844 1 61.22 80 GLU A CA 1
ATOM 583 C C . GLU A 1 80 ? 33.656 -21.922 -29.188 1 61.22 80 GLU A C 1
ATOM 585 O O . GLU A 1 80 ? 32.719 -22.172 -28.406 1 61.22 80 GLU A O 1
ATOM 590 N N . SER A 1 81 ? 33.625 -21.312 -30.281 1 64.38 81 SER A N 1
ATOM 591 C CA . SER A 1 81 ? 32.281 -20.969 -30.75 1 64.38 81 SER A CA 1
ATOM 592 C C . SER A 1 81 ? 31.438 -22.219 -31.031 1 64.38 81 SER A C 1
ATOM 594 O O . SER A 1 81 ? 30.25 -22.266 -30.703 1 64.38 81 SER A O 1
ATOM 596 N N . ILE A 1 82 ? 32.094 -23.109 -31.656 1 61.94 82 ILE A N 1
ATOM 597 C CA . ILE A 1 82 ? 31.391 -24.359 -31.953 1 61.94 82 ILE A CA 1
ATOM 598 C C . ILE A 1 82 ? 31.047 -25.078 -30.641 1 61.94 82 ILE A C 1
ATOM 600 O O . ILE A 1 82 ? 29.938 -25.578 -30.484 1 61.94 82 ILE A O 1
ATOM 604 N N . ARG A 1 83 ? 31.969 -25.141 -29.703 1 61.25 83 ARG A N 1
ATOM 605 C CA . ARG A 1 83 ? 31.703 -25.766 -28.406 1 61.25 83 ARG A CA 1
ATOM 606 C C . ARG A 1 83 ? 30.609 -25.031 -27.656 1 61.25 83 ARG A C 1
ATOM 608 O O . ARG A 1 83 ? 29.766 -25.656 -27.016 1 61.25 83 ARG A O 1
ATOM 615 N N . LEU A 1 84 ? 30.75 -23.75 -27.734 1 60.62 84 LEU A N 1
ATOM 616 C CA . LEU A 1 84 ? 29.703 -22.953 -27.109 1 60.62 84 LEU A CA 1
ATOM 617 C C . LEU A 1 84 ? 28.359 -23.219 -27.766 1 60.62 84 LEU A C 1
ATOM 619 O O . LEU A 1 84 ? 27.344 -23.344 -27.078 1 60.62 84 LEU A O 1
ATOM 623 N N . HIS A 1 85 ? 28.484 -23.266 -29.047 1 61.75 85 HIS A N 1
ATOM 624 C CA . HIS A 1 85 ? 27.266 -23.578 -29.781 1 61.75 85 HIS A CA 1
ATOM 625 C C . HIS A 1 85 ? 26.75 -24.984 -29.438 1 61.75 85 HIS A C 1
ATOM 627 O O . HIS A 1 85 ? 25.562 -25.188 -29.25 1 61.75 85 HIS A O 1
ATOM 633 N N . GLU A 1 86 ? 27.625 -25.906 -29.406 1 61.12 86 GLU A N 1
ATOM 634 C CA . GLU A 1 86 ? 27.266 -27.266 -29.031 1 61.12 86 GLU A CA 1
ATOM 635 C C . GLU A 1 86 ? 26.719 -27.328 -27.609 1 61.12 86 GLU A C 1
ATOM 637 O O . GLU A 1 86 ? 25.75 -28.047 -27.344 1 61.12 86 GLU A O 1
ATOM 642 N N . LEU A 1 87 ? 27.359 -26.641 -26.734 1 61.12 87 LEU A N 1
ATOM 643 C CA . LEU A 1 87 ? 26.891 -26.578 -25.359 1 61.12 87 LEU A CA 1
ATOM 644 C C . LEU A 1 87 ? 25.531 -25.906 -25.281 1 61.12 87 LEU A C 1
ATOM 646 O O . LEU A 1 87 ? 24.656 -26.344 -24.516 1 61.12 87 LEU A O 1
ATOM 650 N N . GLN A 1 88 ? 25.438 -24.922 -26.062 1 62.19 88 GLN A N 1
ATOM 651 C CA . GLN A 1 88 ? 24.156 -24.234 -26.109 1 62.19 88 GLN A CA 1
ATOM 652 C C . GLN A 1 88 ? 23.062 -25.156 -26.641 1 62.19 88 GLN A C 1
ATOM 654 O O . GLN A 1 88 ? 21.938 -25.156 -26.141 1 62.19 88 GLN A O 1
ATOM 659 N N . MET A 1 89 ? 23.469 -25.875 -27.703 1 61.94 89 MET A N 1
ATOM 660 C CA . MET A 1 89 ? 22.5 -26.781 -28.297 1 61.94 89 MET A CA 1
ATOM 661 C C . MET A 1 89 ? 22.172 -27.922 -27.328 1 61.94 89 MET A C 1
ATOM 663 O O . MET A 1 89 ? 21.031 -28.391 -27.297 1 61.94 89 MET A O 1
ATOM 667 N N . LYS A 1 90 ? 23.188 -28.234 -26.578 1 67.81 90 LYS A N 1
ATOM 668 C CA . LYS A 1 90 ? 23 -29.328 -25.625 1 67.81 90 LYS A CA 1
ATOM 669 C C . LYS A 1 90 ? 22.078 -28.891 -24.484 1 67.81 90 LYS A C 1
ATOM 671 O O . LYS A 1 90 ? 21.422 -29.734 -23.859 1 67.81 90 LYS A O 1
ATOM 676 N N . ASN A 1 91 ? 21.875 -27.609 -24.406 1 78 91 ASN A N 1
ATOM 677 C CA . ASN A 1 91 ? 21.094 -27.109 -23.281 1 78 91 ASN A CA 1
ATOM 678 C C . ASN A 1 91 ? 19.672 -26.719 -23.703 1 78 91 ASN A C 1
ATOM 680 O O . ASN A 1 91 ? 18.875 -26.281 -22.875 1 78 91 ASN A O 1
ATOM 684 N N . ARG A 1 92 ? 19.422 -27.094 -24.906 1 92 92 ARG A N 1
ATOM 685 C CA . ARG A 1 92 ? 18.109 -26.672 -25.391 1 92 92 ARG A CA 1
ATOM 686 C C . ARG A 1 92 ? 17.031 -27.688 -25 1 92 92 ARG A C 1
ATOM 688 O O . ARG A 1 92 ? 17.266 -28.891 -25.016 1 92 92 ARG A O 1
ATOM 695 N N . LEU A 1 93 ? 15.914 -27.156 -24.562 1 97.12 93 LEU A N 1
ATOM 696 C CA . LEU A 1 93 ? 14.766 -27.953 -24.156 1 97.12 93 LEU A CA 1
ATOM 697 C C . LEU A 1 93 ? 13.586 -27.734 -25.094 1 97.12 93 LEU A C 1
ATOM 699 O O . LEU A 1 93 ? 13.461 -26.672 -25.703 1 97.12 93 LEU A O 1
ATOM 703 N N . LYS A 1 94 ? 12.836 -28.812 -25.25 1 98.31 94 LYS A N 1
ATOM 704 C CA . LYS A 1 94 ? 11.508 -28.688 -25.844 1 98.31 94 LYS A CA 1
ATOM 705 C C . LYS A 1 94 ? 10.438 -28.547 -24.766 1 98.31 94 LYS A C 1
ATOM 707 O O . LYS A 1 94 ? 10.109 -29.516 -24.078 1 98.31 94 LYS A O 1
ATOM 712 N N . VAL A 1 95 ? 9.898 -27.312 -24.688 1 98.75 95 VAL A N 1
ATOM 713 C CA . VAL A 1 95 ? 9.008 -26.984 -23.578 1 98.75 95 VAL A CA 1
ATOM 714 C C . VAL A 1 95 ? 7.578 -26.828 -24.094 1 98.75 95 VAL A C 1
ATOM 716 O O . VAL A 1 95 ? 7.332 -26.094 -25.047 1 98.75 95 VAL A O 1
ATOM 719 N N . GLY A 1 96 ? 6.645 -27.547 -23.531 1 98.81 96 GLY A N 1
ATOM 720 C CA . GLY A 1 96 ? 5.23 -27.391 -23.812 1 98.81 96 GLY A CA 1
ATOM 721 C C . GLY A 1 96 ? 4.5 -26.578 -22.75 1 98.81 96 GLY A C 1
ATOM 722 O O . GLY A 1 96 ? 4.574 -26.891 -21.562 1 98.81 96 GLY A O 1
ATOM 723 N N . ILE A 1 97 ? 3.773 -25.578 -23.203 1 98.88 97 ILE A N 1
ATOM 724 C CA . ILE A 1 97 ? 2.99 -24.75 -22.297 1 98.88 97 ILE A CA 1
ATOM 725 C C . ILE A 1 97 ? 1.502 -25.031 -22.5 1 98.88 97 ILE A C 1
ATOM 727 O O . ILE A 1 97 ? 0.967 -24.828 -23.594 1 98.88 97 ILE A O 1
ATOM 731 N N . VAL A 1 98 ? 0.865 -25.516 -21.406 1 98.62 98 VAL A N 1
ATOM 732 C CA . VAL A 1 98 ? -0.583 -25.703 -21.391 1 98.62 98 VAL A CA 1
ATOM 733 C C . VAL A 1 98 ? -1.241 -24.531 -20.656 1 98.62 98 VAL A C 1
ATOM 735 O O . VAL A 1 98 ? -1.045 -24.359 -19.453 1 98.62 98 VAL A O 1
ATOM 738 N N . GLY A 1 99 ? -2.098 -23.766 -21.266 1 97.94 99 GLY A N 1
ATOM 739 C CA . GLY A 1 99 ? -2.543 -22.453 -20.828 1 97.94 99 GLY A CA 1
ATOM 740 C C . GLY A 1 99 ? -1.704 -21.328 -21.391 1 97.94 99 GLY A C 1
ATOM 741 O O . GLY A 1 99 ? -0.626 -21.031 -20.859 1 97.94 99 GLY A O 1
ATOM 742 N N . PHE A 1 100 ? -2.244 -20.766 -22.422 1 98 100 PHE A N 1
ATOM 743 C CA . PHE A 1 100 ? -1.442 -19.781 -23.141 1 98 100 PHE A CA 1
ATOM 744 C C . PHE A 1 100 ? -2.045 -18.375 -23 1 98 100 PHE A C 1
ATOM 746 O O . PHE A 1 100 ? -2.055 -17.609 -23.969 1 98 100 PHE A O 1
ATOM 753 N N . GLY A 1 101 ? -2.574 -18.094 -21.812 1 95 101 GLY A N 1
ATOM 754 C CA . GLY A 1 101 ? -2.99 -16.75 -21.469 1 95 101 GLY A CA 1
ATOM 755 C C . GLY A 1 101 ? -1.826 -15.805 -21.219 1 95 101 GLY A C 1
ATOM 756 O O . GLY A 1 101 ? -0.718 -16.047 -21.703 1 95 101 GLY A O 1
ATOM 757 N N . ASN A 1 102 ? -2.053 -14.773 -20.438 1 92.69 102 ASN A N 1
ATOM 758 C CA . ASN A 1 102 ? -1.074 -13.711 -20.219 1 92.69 102 ASN A CA 1
ATOM 759 C C . ASN A 1 102 ? 0.231 -14.266 -19.656 1 92.69 102 ASN A C 1
ATOM 761 O O . ASN A 1 102 ? 1.312 -13.945 -20.156 1 92.69 102 ASN A O 1
ATOM 765 N N . PHE A 1 103 ? 0.096 -15.141 -18.688 1 95.75 103 PHE A N 1
ATOM 766 C CA . PHE A 1 103 ? 1.298 -15.633 -18.016 1 95.75 103 PHE A CA 1
ATOM 767 C C . PHE A 1 103 ? 2.033 -16.625 -18.906 1 95.75 103 PHE A C 1
ATOM 769 O O . PHE A 1 103 ? 3.266 -16.641 -18.953 1 95.75 103 PHE A O 1
ATOM 776 N N . GLY A 1 104 ? 1.276 -17.516 -19.609 1 97.94 104 GLY A N 1
ATOM 777 C CA . GLY A 1 104 ? 1.894 -18.438 -20.547 1 97.94 104 GLY A CA 1
ATOM 778 C C . GLY A 1 104 ? 2.67 -17.75 -21.641 1 97.94 104 GLY A C 1
ATOM 779 O O . GLY A 1 104 ? 3.773 -18.172 -22 1 97.94 104 GLY A O 1
ATOM 780 N N . GLN A 1 105 ? 2.113 -16.703 -22.156 1 97.81 105 GLN A N 1
ATOM 781 C CA . GLN A 1 105 ? 2.773 -15.922 -23.188 1 97.81 105 GLN A CA 1
ATOM 782 C C . GLN A 1 105 ? 4.008 -15.219 -22.641 1 97.81 105 GLN A C 1
ATOM 784 O O . GLN A 1 105 ? 5.039 -15.141 -23.312 1 97.81 105 GLN A O 1
ATOM 789 N N . PHE A 1 106 ? 3.828 -14.734 -21.406 1 97.44 106 PHE A N 1
ATOM 790 C CA . PHE A 1 106 ? 4.918 -14.062 -20.703 1 97.44 106 PHE A CA 1
ATOM 791 C C . PHE A 1 106 ? 6.117 -14.992 -20.547 1 97.44 106 PHE A C 1
ATOM 793 O O . PHE A 1 106 ? 7.246 -14.609 -20.875 1 97.44 106 PHE A O 1
ATOM 800 N N . LEU A 1 107 ? 5.938 -16.203 -20.219 1 98.25 107 LEU A N 1
ATOM 801 C CA . LEU A 1 107 ? 7.004 -17.188 -20.078 1 98.25 107 LEU A CA 1
ATOM 802 C C . LEU A 1 107 ? 7.551 -17.594 -21.438 1 98.25 107 LEU A C 1
ATOM 804 O O . LEU A 1 107 ? 8.766 -17.703 -21.625 1 98.25 107 LEU A O 1
ATOM 808 N N . ALA A 1 108 ? 6.652 -17.844 -22.391 1 98.5 108 ALA A N 1
ATOM 809 C CA . ALA A 1 108 ? 7.027 -18.312 -23.719 1 98.5 108 ALA A CA 1
ATOM 810 C C . ALA A 1 108 ? 8.016 -17.344 -24.375 1 98.5 108 ALA A C 1
ATOM 812 O O . ALA A 1 108 ? 9 -17.766 -24.984 1 98.5 108 ALA A O 1
ATOM 813 N N . GLN A 1 109 ? 7.73 -16.094 -24.188 1 97.88 109 GLN A N 1
ATOM 814 C CA . GLN A 1 109 ? 8.578 -15.07 -24.797 1 97.88 109 GLN A CA 1
ATOM 815 C C . GLN A 1 109 ? 10.023 -15.211 -24.328 1 97.88 109 GLN A C 1
ATOM 817 O O . GLN A 1 109 ? 10.953 -15.148 -25.141 1 97.88 109 GLN A O 1
ATOM 822 N N . ARG A 1 110 ? 10.172 -15.414 -23.062 1 97.12 110 ARG A N 1
ATOM 823 C CA . ARG A 1 110 ? 11.516 -15.508 -22.5 1 97.12 110 ARG A CA 1
ATOM 824 C C . ARG A 1 110 ? 12.172 -16.828 -22.859 1 97.12 110 ARG A C 1
ATOM 826 O O . ARG A 1 110 ? 13.367 -16.875 -23.172 1 97.12 110 ARG A O 1
ATOM 833 N N . ILE A 1 111 ? 11.461 -17.891 -22.891 1 98.06 111 ILE A N 1
ATOM 834 C CA . ILE A 1 111 ? 11.992 -19.219 -23.172 1 98.06 111 ILE A CA 1
ATOM 835 C C . ILE A 1 111 ? 12.43 -19.312 -24.625 1 98.06 111 ILE A C 1
ATOM 837 O O . ILE A 1 111 ? 13.508 -19.844 -24.922 1 98.06 111 ILE A O 1
ATOM 841 N N . VAL A 1 112 ? 11.664 -18.75 -25.531 1 98.06 112 VAL A N 1
ATOM 842 C CA . VAL A 1 112 ? 12 -18.719 -26.953 1 98.06 112 VAL A CA 1
ATOM 843 C C . VAL A 1 112 ? 13.266 -17.891 -27.156 1 98.06 112 VAL A C 1
ATOM 845 O O . VAL A 1 112 ? 14.164 -18.297 -27.906 1 98.06 112 VAL A O 1
ATOM 848 N N . LYS A 1 113 ? 13.344 -16.766 -26.5 1 96.5 113 LYS A N 1
ATOM 849 C CA . LYS A 1 113 ? 14.492 -15.875 -26.625 1 96.5 113 LYS A CA 1
ATOM 850 C C . LYS A 1 113 ? 15.781 -16.578 -26.219 1 96.5 113 LYS A C 1
ATOM 852 O O . LYS A 1 113 ? 16.859 -16.266 -26.734 1 96.5 113 LYS A O 1
ATOM 857 N N . GLN A 1 114 ? 15.672 -17.5 -25.344 1 96.25 114 GLN A N 1
ATOM 858 C CA . GLN A 1 114 ? 16.844 -18.219 -24.859 1 96.25 114 GLN A CA 1
ATOM 859 C C . GLN A 1 114 ? 17.219 -19.344 -25.812 1 96.25 114 GLN A C 1
ATOM 861 O O . GLN A 1 114 ? 18.219 -20.031 -25.594 1 96.25 114 GLN A O 1
ATOM 866 N N . GLY A 1 115 ? 16.438 -19.625 -26.812 1 96.38 115 GLY A N 1
ATOM 867 C CA . GLY A 1 115 ? 16.781 -20.578 -27.844 1 96.38 115 GLY A CA 1
ATOM 868 C C . GLY A 1 115 ? 16.094 -21.922 -27.688 1 96.38 115 GLY A C 1
ATOM 869 O O . GLY A 1 115 ? 16.344 -22.844 -28.453 1 96.38 115 GLY A O 1
ATOM 870 N N . HIS A 1 116 ? 15.164 -22.031 -26.75 1 98.06 116 HIS A N 1
ATOM 871 C CA . HIS A 1 116 ? 14.422 -23.266 -26.562 1 98.06 116 HIS A CA 1
ATOM 872 C C . HIS A 1 116 ? 13.266 -23.375 -27.547 1 98.06 116 HIS A C 1
ATOM 874 O O . HIS A 1 116 ? 12.852 -22.375 -28.141 1 98.06 116 HIS A O 1
ATOM 880 N N . THR A 1 117 ? 12.852 -24.609 -27.766 1 98.25 117 THR A N 1
ATOM 881 C CA . THR A 1 117 ? 11.648 -24.828 -28.547 1 98.25 117 THR A CA 1
ATOM 882 C C . THR A 1 117 ? 10.406 -24.812 -27.656 1 98.25 117 THR A C 1
ATOM 884 O O . THR A 1 117 ? 10.367 -25.484 -26.609 1 98.25 117 THR A O 1
ATOM 887 N N . VAL A 1 118 ? 9.422 -24.016 -28.109 1 98.81 118 VAL A N 1
ATOM 888 C CA . VAL A 1 118 ? 8.227 -23.891 -27.266 1 98.81 118 VAL A CA 1
ATOM 889 C C . VAL A 1 118 ? 6.996 -24.328 -28.047 1 98.81 118 VAL A C 1
ATOM 891 O O . VAL A 1 118 ? 6.793 -23.906 -29.188 1 98.81 118 VAL A O 1
ATOM 894 N N . LEU A 1 119 ? 6.234 -25.203 -27.453 1 98.75 119 LEU A N 1
ATOM 895 C CA . LEU A 1 119 ? 4.91 -25.625 -27.906 1 98.75 119 LEU A CA 1
ATOM 896 C C . LEU A 1 119 ? 3.826 -25.062 -26.984 1 98.75 119 LEU A C 1
ATOM 898 O O . LEU A 1 119 ? 4.074 -24.828 -25.797 1 98.75 119 LEU A O 1
ATOM 902 N N . ALA A 1 120 ? 2.625 -24.891 -27.578 1 98.75 120 ALA A N 1
ATOM 903 C CA . ALA A 1 120 ? 1.569 -24.359 -26.719 1 98.75 120 ALA A CA 1
ATOM 904 C C . ALA A 1 120 ? 0.217 -24.984 -27.062 1 98.75 120 ALA A C 1
ATOM 906 O O . ALA A 1 120 ? -0.023 -25.359 -28.219 1 98.75 120 ALA A O 1
ATOM 907 N N . HIS A 1 121 ? -0.566 -25.125 -26.062 1 98.12 121 HIS A N 1
ATOM 908 C CA . HIS A 1 121 ? -1.959 -25.547 -26.156 1 98.12 121 HIS A CA 1
ATOM 909 C C . HIS A 1 121 ? -2.834 -24.812 -25.156 1 98.12 121 HIS A C 1
ATOM 911 O O . HIS A 1 121 ? -2.422 -24.609 -24 1 98.12 121 HIS A O 1
ATOM 917 N N . SER A 1 122 ? -3.93 -24.422 -25.578 1 96.94 122 SER A N 1
ATOM 918 C CA . SER A 1 122 ? -4.902 -23.766 -24.719 1 96.94 122 SER A CA 1
ATOM 919 C C . SER A 1 122 ? -6.328 -23.984 -25.219 1 96.94 122 SER A C 1
ATOM 921 O O . SER A 1 122 ? -6.531 -24.406 -26.359 1 96.94 122 SER A O 1
ATOM 923 N N . ARG A 1 123 ? -7.312 -23.734 -24.297 1 90.12 123 ARG A N 1
ATOM 924 C CA . ARG A 1 123 ? -8.719 -23.844 -24.672 1 90.12 123 ARG A CA 1
ATOM 925 C C . ARG A 1 123 ? -9.086 -22.812 -25.734 1 90.12 123 ARG A C 1
ATOM 927 O O . ARG A 1 123 ? -9.75 -23.125 -26.719 1 90.12 123 ARG A O 1
ATOM 934 N N . SER A 1 124 ? -8.664 -21.578 -25.469 1 90.25 124 SER A N 1
ATOM 935 C CA . SER A 1 124 ? -8.875 -20.516 -26.438 1 90.25 124 SER A CA 1
ATOM 936 C C . SER A 1 124 ? -7.809 -20.516 -27.531 1 90.25 124 SER A C 1
ATOM 938 O O . SER A 1 124 ? -6.691 -21 -27.297 1 90.25 124 SER A O 1
ATOM 940 N N . ASP A 1 125 ? -8.188 -19.969 -28.688 1 93.31 125 ASP A N 1
ATOM 941 C CA . ASP A 1 125 ? -7.246 -19.953 -29.797 1 93.31 125 ASP A CA 1
ATOM 942 C C . ASP A 1 125 ? -6.281 -18.781 -29.688 1 93.31 125 ASP A C 1
ATOM 944 O O . ASP A 1 125 ? -6.691 -17.625 -29.812 1 93.31 125 ASP A O 1
ATOM 948 N N . TYR A 1 126 ? -5.035 -19.125 -29.531 1 96 126 TYR A N 1
ATOM 949 C CA . TYR A 1 126 ? -3.979 -18.125 -29.453 1 96 126 TYR A CA 1
ATOM 950 C C . TYR A 1 126 ? -2.977 -18.297 -30.594 1 96 126 TYR A C 1
ATOM 952 O O . TYR A 1 126 ? -1.808 -17.938 -30.453 1 96 126 TYR A O 1
ATOM 960 N N . GLY A 1 127 ? -3.406 -18.906 -31.656 1 96.19 127 GLY A N 1
ATOM 961 C CA . GLY A 1 127 ? -2.521 -19.234 -32.75 1 96.19 127 GLY A CA 1
ATOM 962 C C . GLY A 1 127 ? -1.767 -18.031 -33.281 1 96.19 127 GLY A C 1
ATOM 963 O O . GLY A 1 127 ? -0.559 -18.109 -33.531 1 96.19 127 GLY A O 1
ATOM 964 N N . ALA A 1 128 ? -2.359 -16.969 -33.469 1 96.56 128 ALA A N 1
ATOM 965 C CA . ALA A 1 128 ? -1.758 -15.773 -34.062 1 96.56 128 ALA A CA 1
ATOM 966 C C . ALA A 1 128 ? -0.663 -15.211 -33.156 1 96.56 128 ALA A C 1
ATOM 968 O O . ALA A 1 128 ? 0.44 -14.914 -33.625 1 96.56 128 ALA A O 1
ATOM 969 N N . ILE A 1 129 ? -1.015 -15.086 -31.875 1 97.25 129 ILE A N 1
ATOM 970 C CA . ILE A 1 129 ? -0.037 -14.531 -30.938 1 97.25 129 ILE A CA 1
ATOM 971 C C . ILE A 1 129 ? 1.124 -15.508 -30.781 1 97.25 129 ILE A C 1
ATOM 973 O O . ILE A 1 129 ? 2.275 -15.094 -30.625 1 97.25 129 ILE A O 1
ATOM 977 N N . ALA A 1 130 ? 0.821 -16.781 -30.797 1 98.12 130 ALA A N 1
ATOM 978 C CA . ALA A 1 130 ? 1.865 -17.797 -30.703 1 98.12 130 ALA A CA 1
ATOM 979 C C . ALA A 1 130 ? 2.852 -17.672 -31.859 1 98.12 130 ALA A C 1
ATOM 981 O O . ALA A 1 130 ? 4.066 -17.734 -31.656 1 98.12 130 ALA A O 1
ATOM 982 N N . ARG A 1 131 ? 2.354 -17.484 -33.031 1 97.19 131 ARG A N 1
ATOM 983 C CA . ARG A 1 131 ? 3.199 -17.344 -34.188 1 97.19 131 ARG A CA 1
ATOM 984 C C . ARG A 1 131 ? 4.117 -16.125 -34.062 1 97.19 131 ARG A C 1
ATOM 986 O O . ARG A 1 131 ? 5.301 -16.203 -34.406 1 97.19 131 ARG A O 1
ATOM 993 N N . LYS A 1 132 ? 3.578 -15.109 -33.594 1 97.88 132 LYS A N 1
ATOM 994 C CA . LYS A 1 132 ? 4.355 -13.883 -33.406 1 97.88 132 LYS A CA 1
ATOM 995 C C . LYS A 1 132 ? 5.488 -14.094 -32.406 1 97.88 132 LYS A C 1
ATOM 997 O O . LYS A 1 132 ? 6.547 -13.477 -32.531 1 97.88 132 LYS A O 1
ATOM 1002 N N . LEU A 1 133 ? 5.301 -15.023 -31.516 1 97.94 133 LEU A N 1
ATOM 1003 C CA . LEU A 1 133 ? 6.273 -15.258 -30.453 1 97.94 133 LEU A CA 1
ATOM 1004 C C . LEU A 1 133 ? 7.242 -16.375 -30.828 1 97.94 133 LEU A C 1
ATOM 1006 O O . LEU A 1 133 ? 8.141 -16.719 -30.047 1 97.94 133 LEU A O 1
ATOM 1010 N N . GLY A 1 134 ? 7.008 -17.016 -31.969 1 98.12 134 GLY A N 1
ATOM 1011 C CA . GLY A 1 134 ? 7.848 -18.141 -32.375 1 98.12 134 GLY A CA 1
ATOM 1012 C C . GLY A 1 134 ? 7.48 -19.438 -31.672 1 98.12 134 GLY A C 1
ATOM 1013 O O . GLY A 1 134 ? 8.336 -20.297 -31.469 1 98.12 134 GLY A O 1
ATOM 1014 N N . VAL A 1 135 ? 6.25 -19.562 -31.297 1 98.56 135 VAL A N 1
ATOM 1015 C CA . VAL A 1 135 ? 5.742 -20.734 -30.578 1 98.56 135 VAL A CA 1
ATOM 1016 C C . VAL A 1 135 ? 4.871 -21.562 -31.516 1 98.56 135 VAL A C 1
ATOM 1018 O O . VAL A 1 135 ? 4.074 -21.031 -32.281 1 98.56 135 VAL A O 1
ATOM 1021 N N . THR A 1 136 ? 5.082 -22.844 -31.516 1 98.44 136 THR A N 1
ATOM 1022 C CA . THR A 1 136 ? 4.195 -23.734 -32.25 1 98.44 136 THR A CA 1
ATOM 1023 C C . THR A 1 136 ? 2.92 -24.016 -31.469 1 98.44 136 THR A C 1
ATOM 1025 O O . THR A 1 136 ? 2.969 -24.578 -30.375 1 98.44 136 THR A O 1
ATOM 1028 N N . TYR A 1 137 ? 1.828 -23.625 -32.094 1 98.44 137 TYR A N 1
ATOM 1029 C CA . TYR A 1 137 ? 0.553 -23.719 -31.375 1 98.44 137 TYR A CA 1
ATOM 1030 C C . TYR A 1 137 ? -0.262 -24.906 -31.875 1 98.44 137 TYR A C 1
ATOM 1032 O O . TYR A 1 137 ? -0.33 -25.172 -33.062 1 98.44 137 TYR A O 1
ATOM 1040 N N . PHE A 1 138 ? -0.867 -25.625 -30.969 1 98.06 138 PHE A N 1
ATOM 1041 C CA . PHE A 1 138 ? -1.705 -26.781 -31.281 1 98.06 138 PHE A CA 1
ATOM 1042 C C . PHE A 1 138 ? -3.111 -26.594 -30.719 1 98.06 138 PHE A C 1
ATOM 1044 O O . PHE A 1 138 ? -3.291 -26.453 -29.516 1 98.06 138 PHE A O 1
ATOM 1051 N N . ARG A 1 139 ? -4.051 -26.688 -31.531 1 95.56 139 ARG A N 1
ATOM 1052 C CA . ARG A 1 139 ? -5.441 -26.609 -31.078 1 95.56 139 ARG A CA 1
ATOM 1053 C C . ARG A 1 139 ? -5.891 -27.922 -30.438 1 95.56 139 ARG A C 1
ATOM 1055 O O . ARG A 1 139 ? -6.703 -27.922 -29.516 1 95.56 139 ARG A O 1
ATOM 1062 N N . ASP A 1 140 ? -5.328 -28.953 -30.891 1 96.5 140 ASP A N 1
ATOM 1063 C CA . ASP A 1 140 ? -5.668 -30.281 -30.406 1 96.5 140 ASP A CA 1
ATOM 1064 C C . ASP A 1 140 ? -4.656 -30.766 -29.375 1 96.5 140 ASP A C 1
ATOM 1066 O O . ASP A 1 140 ? -3.453 -30.781 -29.641 1 96.5 140 ASP A O 1
ATOM 1070 N N . ALA A 1 141 ? -5.148 -31.234 -28.25 1 97.12 141 ALA A N 1
ATOM 1071 C CA . ALA A 1 141 ? -4.297 -31.641 -27.141 1 97.12 141 ALA A CA 1
ATOM 1072 C C . ALA A 1 141 ? -3.514 -32.906 -27.5 1 97.12 141 ALA A C 1
ATOM 1074 O O . ALA A 1 141 ? -2.387 -33.094 -27.047 1 97.12 141 ALA A O 1
ATOM 1075 N N . ASP A 1 142 ? -4.16 -33.781 -28.266 1 97.75 142 ASP A N 1
ATOM 1076 C CA . ASP A 1 142 ? -3.465 -35 -28.703 1 97.75 142 ASP A CA 1
ATOM 1077 C C . ASP A 1 142 ? -2.234 -34.656 -29.531 1 97.75 142 ASP A C 1
ATOM 1079 O O . ASP A 1 142 ? -1.157 -35.219 -29.328 1 97.75 142 ASP A O 1
ATOM 1083 N N . ASP A 1 143 ? -2.455 -33.75 -30.453 1 97.81 143 ASP A N 1
ATOM 1084 C CA . ASP A 1 143 ? -1.352 -33.312 -31.297 1 97.81 143 ASP A CA 1
ATOM 1085 C C . ASP A 1 143 ? -0.233 -32.688 -30.484 1 97.81 143 ASP A C 1
ATOM 1087 O O . ASP A 1 143 ? 0.948 -32.938 -30.734 1 97.81 143 ASP A O 1
ATOM 1091 N N . PHE A 1 144 ? -0.6 -31.891 -29.562 1 98.19 144 PHE A N 1
ATOM 1092 C CA . PHE A 1 144 ? 0.35 -31.25 -28.656 1 98.19 144 PHE A CA 1
ATOM 1093 C C . PHE A 1 144 ? 1.199 -32.312 -27.938 1 98.19 144 PHE A C 1
ATOM 1095 O O . PHE A 1 144 ? 2.43 -32.219 -27.953 1 98.19 144 PHE A O 1
ATOM 1102 N N . CYS A 1 145 ? 0.578 -33.312 -27.359 1 98.38 145 CYS A N 1
ATOM 1103 C CA . CYS A 1 145 ? 1.268 -34.344 -26.578 1 98.38 145 CYS A CA 1
ATOM 1104 C C . CYS A 1 145 ? 2.143 -35.219 -27.469 1 98.38 145 CYS A C 1
ATOM 1106 O O . CYS A 1 145 ? 3.215 -35.656 -27.047 1 98.38 145 CYS A O 1
ATOM 1108 N N . GLU A 1 146 ? 1.733 -35.406 -28.672 1 98.19 146 GLU A N 1
ATOM 1109 C CA . GLU A 1 146 ? 2.445 -36.312 -29.578 1 98.19 146 GLU A CA 1
ATOM 1110 C C . GLU A 1 146 ? 3.734 -35.656 -30.078 1 98.19 146 GLU A C 1
ATOM 1112 O O . GLU A 1 146 ? 4.586 -36.344 -30.672 1 98.19 146 GLU A O 1
ATOM 1117 N N . GLU A 1 147 ? 3.836 -34.375 -29.797 1 97.88 147 GLU A N 1
ATOM 1118 C CA . GLU A 1 147 ? 5.094 -33.719 -30.109 1 97.88 147 GLU A CA 1
ATOM 1119 C C . GLU A 1 147 ? 6.156 -34 -29.047 1 97.88 147 GLU A C 1
ATOM 1121 O O . GLU A 1 147 ? 7.32 -33.625 -29.203 1 97.88 147 GLU A O 1
ATOM 1126 N N . HIS A 1 148 ? 5.82 -34.594 -27.969 1 97.94 148 HIS A N 1
ATOM 1127 C CA . HIS A 1 148 ? 6.68 -35.125 -26.922 1 97.94 148 HIS A CA 1
ATOM 1128 C C . HIS A 1 148 ? 7.547 -34.031 -26.312 1 97.94 148 HIS A C 1
ATOM 1130 O O . HIS A 1 148 ? 8.773 -34.156 -26.281 1 97.94 148 HIS A O 1
ATOM 1136 N N . PRO A 1 149 ? 6.91 -33 -25.828 1 98.31 149 PRO A N 1
ATOM 1137 C CA . PRO A 1 149 ? 7.699 -32.062 -25.031 1 98.31 149 PRO A CA 1
ATOM 1138 C C . PRO A 1 149 ? 8.445 -32.719 -23.875 1 98.31 149 PRO A C 1
ATOM 1140 O O . PRO A 1 149 ? 7.93 -33.656 -23.281 1 98.31 149 PRO A O 1
ATOM 1143 N N . GLU A 1 150 ? 9.648 -32.188 -23.594 1 98 150 GLU A N 1
ATOM 1144 C CA . GLU A 1 150 ? 10.445 -32.719 -22.469 1 98 150 GLU A CA 1
ATOM 1145 C C . GLU A 1 150 ? 9.922 -32.188 -21.141 1 98 150 GLU A C 1
ATOM 1147 O O . GLU A 1 150 ? 10.078 -32.844 -20.109 1 98 150 GLU A O 1
ATOM 1152 N N . VAL A 1 151 ? 9.453 -31 -21.172 1 98.62 151 VAL A N 1
ATOM 1153 C CA . VAL A 1 151 ? 8.852 -30.328 -20.031 1 98.62 151 VAL A CA 1
ATOM 1154 C C . VAL A 1 151 ? 7.457 -29.828 -20.406 1 98.62 151 VAL A C 1
ATOM 1156 O O . VAL A 1 151 ? 7.258 -29.25 -21.469 1 98.62 151 VAL A O 1
ATOM 1159 N N . VAL A 1 152 ? 6.496 -30.094 -19.578 1 98.81 152 VAL A N 1
ATOM 1160 C CA . VAL A 1 152 ? 5.152 -29.547 -19.719 1 98.81 152 VAL A CA 1
ATOM 1161 C C . VAL A 1 152 ? 4.855 -28.594 -18.562 1 98.81 152 VAL A C 1
ATOM 1163 O O . VAL A 1 152 ? 4.875 -29 -17.391 1 98.81 152 VAL A O 1
ATOM 1166 N N . ILE A 1 153 ? 4.605 -27.344 -18.875 1 98.88 153 ILE A N 1
ATOM 1167 C CA . ILE A 1 153 ? 4.273 -26.344 -17.875 1 98.88 153 ILE A CA 1
ATOM 1168 C C . ILE A 1 153 ? 2.766 -26.109 -17.859 1 98.88 153 ILE A C 1
ATOM 1170 O O . ILE A 1 153 ? 2.174 -25.75 -18.875 1 98.88 153 ILE A O 1
ATOM 1174 N N . LEU A 1 154 ? 2.162 -26.297 -16.75 1 98.5 154 LEU A N 1
ATOM 1175 C CA . LEU A 1 154 ? 0.765 -25.922 -16.578 1 98.5 154 LEU A CA 1
ATOM 1176 C C . LEU A 1 154 ? 0.646 -24.453 -16.172 1 98.5 154 LEU A C 1
ATOM 1178 O O . LEU A 1 154 ? 0.906 -24.109 -15.008 1 98.5 154 LEU A O 1
ATOM 1182 N N . CYS A 1 155 ? 0.218 -23.641 -17.094 1 97.69 155 CYS A N 1
ATOM 1183 C CA . CYS A 1 155 ? 0.018 -22.219 -16.875 1 97.69 155 CYS A CA 1
ATOM 1184 C C . CYS A 1 155 ? -1.465 -21.859 -16.875 1 97.69 155 CYS A C 1
ATOM 1186 O O . CYS A 1 155 ? -1.881 -20.906 -17.531 1 97.69 155 CYS A O 1
ATOM 1188 N N . THR A 1 156 ? -2.25 -22.625 -16.234 1 95.56 156 THR A N 1
ATOM 1189 C CA . THR A 1 156 ? -3.693 -22.422 -16.125 1 95.56 156 THR A CA 1
ATOM 1190 C C . THR A 1 156 ? -4.039 -21.578 -14.906 1 95.56 156 THR A C 1
ATOM 1192 O O . THR A 1 156 ? -3.176 -21.297 -14.07 1 95.56 156 THR A O 1
ATOM 1195 N N . SER A 1 157 ? -5.289 -21.094 -14.891 1 93.56 157 SER A N 1
ATOM 1196 C CA . SER A 1 157 ? -5.762 -20.562 -13.617 1 93.56 157 SER A CA 1
ATOM 1197 C C . SER A 1 157 ? -5.82 -21.656 -12.547 1 93.56 157 SER A C 1
ATOM 1199 O O . SER A 1 157 ? -5.93 -22.844 -12.875 1 93.56 157 SER A O 1
ATOM 1201 N N . ILE A 1 158 ? -5.734 -21.25 -11.359 1 94.62 158 ILE A N 1
ATOM 1202 C CA . ILE A 1 158 ? -5.801 -22.203 -10.266 1 94.62 158 ILE A CA 1
ATOM 1203 C C . ILE A 1 158 ? -7.105 -23 -10.352 1 94.62 158 ILE A C 1
ATOM 1205 O O . ILE A 1 158 ? -7.102 -24.219 -10.234 1 94.62 158 ILE A O 1
ATOM 1209 N N . LEU A 1 159 ? -8.195 -22.359 -10.703 1 89.38 159 LEU A N 1
ATOM 1210 C CA . LEU A 1 159 ? -9.539 -22.922 -10.68 1 89.38 159 LEU A CA 1
ATOM 1211 C C . LEU A 1 159 ? -9.727 -23.922 -11.82 1 89.38 159 LEU A C 1
ATOM 1213 O O . LEU A 1 159 ? -10.539 -24.844 -11.719 1 89.38 159 LEU A O 1
ATOM 1217 N N . SER A 1 160 ? -8.938 -23.797 -12.844 1 92.75 160 SER A N 1
ATOM 1218 C CA . SER A 1 160 ? -9.141 -24.656 -14.008 1 92.75 160 SER A CA 1
ATOM 1219 C C . SER A 1 160 ? -8.078 -25.75 -14.078 1 92.75 160 SER A C 1
ATOM 1221 O O . SER A 1 160 ? -8.141 -26.625 -14.938 1 92.75 160 SER A O 1
ATOM 1223 N N . THR A 1 161 ? -7.16 -25.703 -13.188 1 95.69 161 THR A N 1
ATOM 1224 C CA . THR A 1 161 ? -5.984 -26.578 -13.273 1 95.69 161 THR A CA 1
ATOM 1225 C C . THR A 1 161 ? -6.391 -28.047 -13.258 1 95.69 161 THR A C 1
ATOM 1227 O O . THR A 1 161 ? -5.934 -28.828 -14.086 1 95.69 161 THR A O 1
ATOM 1230 N N . GLU A 1 162 ? -7.238 -28.422 -12.414 1 94.25 162 GLU A N 1
ATOM 1231 C CA . GLU A 1 162 ? -7.652 -29.812 -12.273 1 94.25 162 GLU A CA 1
ATOM 1232 C C . GLU A 1 162 ? -8.344 -30.312 -13.531 1 94.25 162 GLU A C 1
ATOM 1234 O O . GLU A 1 162 ? -8.023 -31.391 -14.039 1 94.25 162 GLU A O 1
ATOM 1239 N N . SER A 1 163 ? -9.297 -29.516 -14.016 1 93.75 163 SER A N 1
ATOM 1240 C CA . SER A 1 163 ? -10.055 -29.906 -15.195 1 93.75 163 SER A CA 1
ATOM 1241 C C . SER A 1 163 ? -9.156 -29.969 -16.422 1 93.75 163 SER A C 1
ATOM 1243 O O . SER A 1 163 ? -9.305 -30.875 -17.266 1 93.75 163 SER A O 1
ATOM 1245 N N . VAL A 1 164 ? -8.234 -29.094 -16.5 1 95.88 164 VAL A N 1
ATOM 1246 C CA . VAL A 1 164 ? -7.336 -29.078 -17.641 1 95.88 164 VAL A CA 1
ATOM 1247 C C . VAL A 1 164 ? -6.402 -30.281 -17.594 1 95.88 164 VAL A C 1
ATOM 1249 O O . VAL A 1 164 ? -6.207 -30.953 -18.609 1 95.88 164 VAL A O 1
ATOM 1252 N N . LEU A 1 165 ? -5.855 -30.562 -16.469 1 96.88 165 LEU A N 1
ATOM 1253 C CA . LEU A 1 165 ? -4.969 -31.719 -16.328 1 96.88 165 LEU A CA 1
ATOM 1254 C C . LEU A 1 165 ? -5.711 -33 -16.656 1 96.88 165 LEU A C 1
ATOM 1256 O O . LEU A 1 165 ? -5.176 -33.875 -17.328 1 96.88 165 LEU A O 1
ATOM 1260 N N . ALA A 1 166 ? -6.922 -33.125 -16.234 1 94.44 166 ALA A N 1
ATOM 1261 C CA . ALA A 1 166 ? -7.734 -34.312 -16.438 1 94.44 166 ALA A CA 1
ATOM 1262 C C . ALA A 1 166 ? -8.031 -34.531 -17.922 1 94.44 166 ALA A C 1
ATOM 1264 O O . ALA A 1 166 ? -8.203 -35.656 -18.375 1 94.44 166 ALA A O 1
ATOM 1265 N N . SER A 1 167 ? -8.055 -33.438 -18.609 1 95.12 167 SER A N 1
ATOM 1266 C CA . SER A 1 167 ? -8.43 -33.5 -20.016 1 95.12 167 SER A CA 1
ATOM 1267 C C . SER A 1 167 ? -7.215 -33.75 -20.906 1 95.12 167 SER A C 1
ATOM 1269 O O . SER A 1 167 ? -7.355 -34.062 -22.094 1 95.12 167 SER A O 1
ATOM 1271 N N . LEU A 1 168 ? -6.07 -33.625 -20.406 1 96.88 168 LEU A N 1
ATOM 1272 C CA . LEU A 1 168 ? -4.852 -33.781 -21.188 1 96.88 168 LEU A CA 1
ATOM 1273 C C . LEU A 1 168 ? -4.578 -35.281 -21.438 1 96.88 168 LEU A C 1
ATOM 1275 O O . LEU A 1 168 ? -4.605 -36.062 -20.5 1 96.88 168 LEU A O 1
ATOM 1279 N N . PRO A 1 169 ? -4.379 -35.719 -22.703 1 97.44 169 PRO A N 1
ATOM 1280 C CA . PRO A 1 169 ? -4.051 -37.094 -23 1 97.44 169 PRO A CA 1
ATOM 1281 C C . PRO A 1 169 ? -2.627 -37.469 -22.578 1 97.44 169 PRO A C 1
ATOM 1283 O O . PRO A 1 169 ? -1.79 -37.781 -23.438 1 97.44 169 PRO A O 1
ATOM 1286 N N . ILE A 1 170 ? -2.373 -37.625 -21.359 1 96.44 170 ILE A N 1
ATOM 1287 C CA . ILE A 1 170 ? -1.037 -37.75 -20.797 1 96.44 170 ILE A CA 1
ATOM 1288 C C . ILE A 1 170 ? -0.432 -39.094 -21.219 1 96.44 170 ILE A C 1
ATOM 1290 O O . ILE A 1 170 ? 0.787 -39.281 -21.172 1 96.44 170 ILE A O 1
ATOM 1294 N N . GLN A 1 171 ? -1.282 -40.062 -21.641 1 95.31 171 GLN A N 1
ATOM 1295 C CA . GLN A 1 171 ? -0.796 -41.344 -22.078 1 95.31 171 GLN A CA 1
ATOM 1296 C C . GLN A 1 171 ? -0.009 -41.25 -23.375 1 95.31 171 GLN A C 1
ATOM 1298 O O . GLN A 1 171 ? 0.701 -42.156 -23.766 1 95.31 171 GLN A O 1
ATOM 1303 N N . ARG A 1 172 ? -0.172 -40.125 -24.016 1 96.88 172 ARG A N 1
ATOM 1304 C CA . ARG A 1 172 ? 0.51 -39.906 -25.281 1 96.88 172 ARG A CA 1
ATOM 1305 C C . ARG A 1 172 ? 1.878 -39.281 -25.078 1 96.88 172 ARG A C 1
ATOM 1307 O O . ARG A 1 172 ? 2.662 -39.156 -26.016 1 96.88 172 ARG A O 1
ATOM 1314 N N . LEU A 1 173 ? 2.23 -38.906 -23.891 1 97.81 173 LEU A N 1
ATOM 1315 C CA . LEU A 1 173 ? 3.527 -38.344 -23.562 1 97.81 173 LEU A CA 1
ATOM 1316 C C . LEU A 1 173 ? 4.555 -39.406 -23.281 1 97.81 173 LEU A C 1
ATOM 1318 O O . LEU A 1 173 ? 4.191 -40.562 -23.047 1 97.81 173 LEU A O 1
ATOM 1322 N N . LYS A 1 174 ? 5.816 -39.062 -23.359 1 96.44 174 LYS A N 1
ATOM 1323 C CA . LYS A 1 174 ? 6.867 -39.969 -22.906 1 96.44 174 LYS A CA 1
ATOM 1324 C C . LYS A 1 174 ? 6.852 -40.125 -21.391 1 96.44 174 LYS A C 1
ATOM 1326 O O . LYS A 1 174 ? 6.551 -39.156 -20.672 1 96.44 174 LYS A O 1
ATOM 1331 N N . ARG A 1 175 ? 7.273 -41.188 -20.875 1 93.56 175 ARG A N 1
ATOM 1332 C CA . ARG A 1 175 ? 7.211 -41.531 -19.469 1 93.56 175 ARG A CA 1
ATOM 1333 C C . ARG A 1 175 ? 8.172 -40.656 -18.641 1 93.56 175 ARG A C 1
ATOM 1335 O O . ARG A 1 175 ? 8.039 -40.594 -17.422 1 93.56 175 ARG A O 1
ATOM 1342 N N . ASN A 1 176 ? 9.133 -40.094 -19.266 1 93.5 176 ASN A N 1
ATOM 1343 C CA . ASN A 1 176 ? 10.109 -39.312 -18.516 1 93.5 176 ASN A CA 1
ATOM 1344 C C . ASN A 1 176 ? 9.828 -37.812 -18.625 1 93.5 176 ASN A C 1
ATOM 1346 O O . ASN A 1 176 ? 10.719 -37 -18.406 1 93.5 176 ASN A O 1
ATOM 1350 N N . THR A 1 177 ? 8.633 -37.438 -18.984 1 97.19 177 THR A N 1
ATOM 1351 C CA . THR A 1 177 ? 8.25 -36.031 -19.109 1 97.19 177 THR A CA 1
ATOM 1352 C C . THR A 1 177 ? 8.242 -35.344 -17.734 1 97.19 177 THR A C 1
ATOM 1354 O O . THR A 1 177 ? 7.777 -35.938 -16.75 1 97.19 177 THR A O 1
ATOM 1357 N N . LEU A 1 178 ? 8.805 -34.125 -17.672 1 98.56 178 LEU A N 1
ATOM 1358 C CA . LEU A 1 178 ? 8.758 -33.312 -16.469 1 98.56 178 LEU A CA 1
ATOM 1359 C C . LEU A 1 178 ? 7.523 -32.406 -16.469 1 98.56 178 LEU A C 1
ATOM 1361 O O . LEU A 1 178 ? 7.324 -31.625 -17.391 1 98.56 178 LEU A O 1
ATOM 1365 N N . PHE A 1 179 ? 6.684 -32.562 -15.445 1 98.75 179 PHE A N 1
ATOM 1366 C CA . PHE A 1 179 ? 5.527 -31.688 -15.266 1 98.75 179 PHE A CA 1
ATOM 1367 C C . PHE A 1 179 ? 5.844 -30.562 -14.273 1 98.75 179 PHE A C 1
ATOM 1369 O O . PHE A 1 179 ? 6.371 -30.828 -13.195 1 98.75 179 PHE A O 1
ATOM 1376 N N . VAL A 1 180 ? 5.488 -29.312 -14.672 1 98.88 180 VAL A N 1
ATOM 1377 C CA . VAL A 1 180 ? 5.758 -28.125 -13.859 1 98.88 180 VAL A CA 1
ATOM 1378 C C . VAL A 1 180 ? 4.496 -27.281 -13.758 1 98.88 180 VAL A C 1
ATOM 1380 O O . VAL A 1 180 ? 3.75 -27.141 -14.727 1 98.88 180 VAL A O 1
ATOM 1383 N N . ASP A 1 181 ? 4.195 -26.75 -12.617 1 98.69 181 ASP A N 1
ATOM 1384 C CA . ASP A 1 181 ? 3.186 -25.703 -12.508 1 98.69 181 ASP A CA 1
ATOM 1385 C C . ASP A 1 181 ? 3.818 -24.359 -12.133 1 98.69 181 ASP A C 1
ATOM 1387 O O . ASP A 1 181 ? 4.965 -24.312 -11.68 1 98.69 181 ASP A O 1
ATOM 1391 N N . VAL A 1 182 ? 3.066 -23.328 -12.406 1 98.5 182 VAL A N 1
ATOM 1392 C CA . VAL A 1 182 ? 3.529 -22 -12.023 1 98.5 182 VAL A CA 1
ATOM 1393 C C . VAL A 1 182 ? 2.449 -21.281 -11.219 1 98.5 182 VAL A C 1
ATOM 1395 O O . VAL A 1 182 ? 2.367 -20.047 -11.227 1 98.5 182 VAL A O 1
ATOM 1398 N N . LEU A 1 183 ? 1.567 -22.016 -10.57 1 97.88 183 LEU A N 1
ATOM 1399 C CA . LEU A 1 183 ? 0.428 -21.453 -9.844 1 97.88 183 LEU A CA 1
ATOM 1400 C C . LEU A 1 183 ? 0.888 -20.703 -8.602 1 97.88 183 LEU A C 1
ATOM 1402 O O . LEU A 1 183 ? 1.976 -20.969 -8.078 1 97.88 183 LEU A O 1
ATOM 1406 N N . SER A 1 184 ? 0.024 -19.875 -8.086 1 97.25 184 SER A N 1
ATOM 1407 C CA . SER A 1 184 ? 0.34 -19.047 -6.934 1 97.25 184 SER A CA 1
ATOM 1408 C C . SER A 1 184 ? 0.046 -19.781 -5.629 1 97.25 184 SER A C 1
ATOM 1410 O O . SER A 1 184 ? 0.145 -19.203 -4.547 1 97.25 184 SER A O 1
ATOM 1412 N N . VAL A 1 185 ? -0.346 -21 -5.707 1 98.25 185 VAL A N 1
ATOM 1413 C CA . VAL A 1 185 ? -0.454 -21.953 -4.609 1 98.25 185 VAL A CA 1
ATOM 1414 C C . VAL A 1 185 ? 0.363 -23.203 -4.926 1 98.25 185 VAL A C 1
ATOM 1416 O O . VAL A 1 185 ? 0.518 -23.578 -6.09 1 98.25 185 VAL A O 1
ATOM 1419 N N . LYS A 1 186 ? 0.826 -23.844 -3.834 1 98.44 186 LYS A N 1
ATOM 1420 C CA . LYS A 1 186 ? 1.783 -24.891 -4.195 1 98.44 186 LYS A CA 1
ATOM 1421 C C . LYS A 1 186 ? 1.346 -26.25 -3.66 1 98.44 186 LYS A C 1
ATOM 1423 O O . LYS A 1 186 ? 1.642 -27.281 -4.262 1 98.44 186 LYS A O 1
ATOM 1428 N N . GLU A 1 187 ? 0.658 -26.359 -2.572 1 98.12 187 GLU A N 1
ATOM 1429 C CA . GLU A 1 187 ? 0.218 -27.672 -2.082 1 98.12 187 GLU A CA 1
ATOM 1430 C C . GLU A 1 187 ? -0.815 -28.281 -3.018 1 98.12 187 GLU A C 1
ATOM 1432 O O . GLU A 1 187 ? -0.783 -29.484 -3.275 1 98.12 187 GLU A O 1
ATOM 1437 N N . PHE A 1 188 ? -1.628 -27.5 -3.506 1 96.69 188 PHE A N 1
ATOM 1438 C CA . PHE A 1 188 ? -2.697 -27.969 -4.379 1 96.69 188 PHE A CA 1
ATOM 1439 C C . PHE A 1 188 ? -2.127 -28.625 -5.637 1 96.69 188 PHE A C 1
ATOM 1441 O O . PHE A 1 188 ? -2.355 -29.797 -5.891 1 96.69 188 PHE A O 1
ATOM 1448 N N . PRO A 1 189 ? -1.353 -27.938 -6.43 1 98 189 PRO A N 1
ATOM 1449 C CA . PRO A 1 189 ? -0.816 -28.594 -7.633 1 98 189 PRO A CA 1
ATOM 1450 C C . PRO A 1 189 ? 0.097 -29.766 -7.309 1 98 189 PRO A C 1
ATOM 1452 O O . PRO A 1 189 ? 0.128 -30.75 -8.055 1 98 189 PRO A O 1
ATOM 1455 N N . ARG A 1 190 ? 0.878 -29.641 -6.238 1 98.38 190 ARG A N 1
ATOM 1456 C CA . ARG A 1 190 ? 1.698 -30.781 -5.836 1 98.38 190 ARG A CA 1
ATOM 1457 C C . ARG A 1 190 ? 0.845 -32.031 -5.645 1 98.38 190 ARG A C 1
ATOM 1459 O O . ARG A 1 190 ? 1.141 -33.094 -6.211 1 98.38 190 ARG A O 1
ATOM 1466 N N . ASN A 1 191 ? -0.206 -31.875 -4.84 1 97.62 191 ASN A N 1
ATOM 1467 C CA . ASN A 1 191 ? -1.083 -33 -4.547 1 97.62 191 ASN A CA 1
ATOM 1468 C C . ASN A 1 191 ? -1.792 -33.5 -5.805 1 97.62 191 ASN A C 1
ATOM 1470 O O . ASN A 1 191 ? -1.913 -34.719 -6.016 1 97.62 191 ASN A O 1
ATOM 1474 N N . LEU A 1 192 ? -2.199 -32.562 -6.574 1 96.56 192 LEU A N 1
ATOM 1475 C CA . LEU A 1 192 ? -2.891 -32.906 -7.812 1 96.56 192 LEU A CA 1
ATOM 1476 C C . LEU A 1 192 ? -1.981 -33.719 -8.742 1 96.56 192 LEU A C 1
ATOM 1478 O O . LEU A 1 192 ? -2.381 -34.75 -9.273 1 96.56 192 LEU A O 1
ATOM 1482 N N . PHE A 1 193 ? -0.755 -33.312 -8.938 1 98.12 193 PHE A N 1
ATOM 1483 C CA . PHE A 1 193 ? 0.199 -33.969 -9.812 1 98.12 193 PHE A CA 1
ATOM 1484 C C . PHE A 1 193 ? 0.488 -35.375 -9.312 1 98.12 193 PHE A C 1
ATOM 1486 O O . PHE A 1 193 ? 0.485 -36.344 -10.094 1 98.12 193 PHE A O 1
ATOM 1493 N N . LEU A 1 194 ? 0.699 -35.469 -8.062 1 97.25 194 LEU A N 1
ATOM 1494 C CA . LEU A 1 194 ? 1.053 -36.75 -7.48 1 97.25 194 LEU A CA 1
ATOM 1495 C C . LEU A 1 194 ? -0.113 -37.75 -7.578 1 97.25 194 LEU A C 1
ATOM 1497 O O . LEU A 1 194 ? 0.094 -38.969 -7.688 1 97.25 194 LEU A O 1
ATOM 1501 N N . GLN A 1 195 ? -1.31 -37.188 -7.574 1 95.81 195 GLN A N 1
ATOM 1502 C CA . GLN A 1 195 ? -2.506 -38.031 -7.621 1 95.81 195 GLN A CA 1
ATOM 1503 C C . GLN A 1 195 ? -2.816 -38.469 -9.047 1 95.81 195 GLN A C 1
ATOM 1505 O O . GLN A 1 195 ? -3.203 -39.625 -9.281 1 95.81 195 GLN A O 1
ATOM 1510 N N . VAL A 1 196 ? -2.66 -37.562 -9.953 1 95.88 196 VAL A N 1
ATOM 1511 C CA . VAL A 1 196 ? -3.193 -37.781 -11.297 1 95.88 196 VAL A CA 1
ATOM 1512 C C . VAL A 1 196 ? -2.102 -38.312 -12.203 1 95.88 196 VAL A C 1
ATOM 1514 O O . VAL A 1 196 ? -2.367 -39.188 -13.062 1 95.88 196 VAL A O 1
ATOM 1517 N N . LEU A 1 197 ? -0.883 -37.938 -12.055 1 97.06 197 LEU A N 1
ATOM 1518 C CA . LEU A 1 197 ? 0.181 -38.312 -12.984 1 97.06 197 LEU A CA 1
ATOM 1519 C C . LEU A 1 197 ? 0.77 -39.688 -12.617 1 97.06 197 LEU A C 1
ATOM 1521 O O . LEU A 1 197 ? 0.958 -39.969 -11.438 1 97.06 197 LEU A O 1
ATOM 1525 N N . PRO A 1 198 ? 1.011 -40.406 -13.648 1 96.31 198 PRO A N 1
ATOM 1526 C CA . PRO A 1 198 ? 1.723 -41.688 -13.391 1 96.31 198 PRO A CA 1
ATOM 1527 C C . PRO A 1 198 ? 3.033 -41.469 -12.633 1 96.31 198 PRO A C 1
ATOM 1529 O O . PRO A 1 198 ? 3.646 -40.406 -12.742 1 96.31 198 PRO A O 1
ATOM 1532 N N . SER A 1 199 ? 3.521 -42.469 -11.945 1 95.81 199 SER A N 1
ATOM 1533 C CA . SER A 1 199 ? 4.688 -42.375 -11.07 1 95.81 199 SER A CA 1
ATOM 1534 C C . SER A 1 199 ? 5.969 -42.188 -11.875 1 95.81 199 SER A C 1
ATOM 1536 O O . SER A 1 199 ? 6.996 -41.781 -11.328 1 95.81 199 SER A O 1
ATOM 1538 N N . GLU A 1 200 ? 5.871 -42.469 -13.164 1 95.25 200 GLU A N 1
ATOM 1539 C CA . GLU A 1 200 ? 7.066 -42.344 -13.992 1 95.25 200 GLU A CA 1
ATOM 1540 C C . GLU A 1 200 ? 7.367 -40.906 -14.336 1 95.25 200 GLU A C 1
ATOM 1542 O O . GLU A 1 200 ? 8.5 -40.562 -14.688 1 95.25 200 GLU A O 1
ATOM 1547 N N . PHE A 1 201 ? 6.387 -40.094 -14.328 1 97.38 201 PHE A N 1
ATOM 1548 C CA . PHE A 1 201 ? 6.582 -38.688 -14.672 1 97.38 201 PHE A CA 1
ATOM 1549 C C . PHE A 1 201 ? 7.309 -37.969 -13.555 1 97.38 201 PHE A C 1
ATOM 1551 O O . PHE A 1 201 ? 7.105 -38.25 -12.375 1 97.38 201 PHE A O 1
ATOM 1558 N N . ASP A 1 202 ? 8.172 -37.031 -13.891 1 98.31 202 ASP A N 1
ATOM 1559 C CA . ASP A 1 202 ? 8.789 -36.125 -12.93 1 98.31 202 ASP A CA 1
ATOM 1560 C C . ASP A 1 202 ? 7.883 -34.938 -12.633 1 98.31 202 ASP A C 1
ATOM 1562 O O . ASP A 1 202 ? 7.102 -34.5 -13.484 1 98.31 202 ASP A O 1
ATOM 1566 N N . VAL A 1 203 ? 7.992 -34.438 -11.344 1 98.75 203 VAL A N 1
ATOM 1567 C CA . VAL A 1 203 ? 7.113 -33.344 -10.891 1 98.75 203 VAL A CA 1
ATOM 1568 C C . VAL A 1 203 ? 7.945 -32.25 -10.242 1 98.75 203 VAL A C 1
ATOM 1570 O O . VAL A 1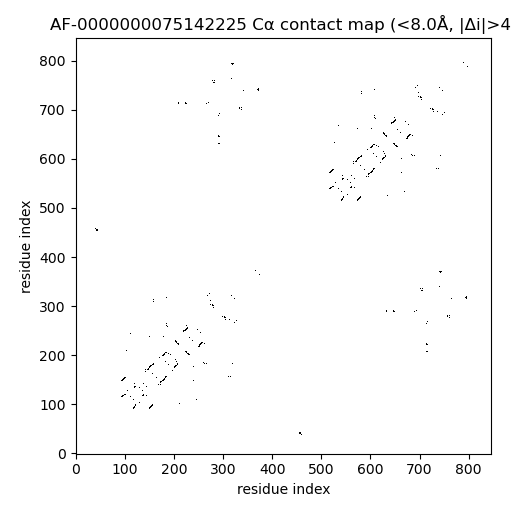 203 ? 8.711 -32.5 -9.312 1 98.75 203 VAL A O 1
ATOM 1573 N N . LEU A 1 204 ? 7.836 -31.062 -10.734 1 98.81 204 LEU A N 1
ATOM 1574 C CA . LEU A 1 204 ? 8.438 -29.844 -10.188 1 98.81 204 LEU A CA 1
ATOM 1575 C C . LEU A 1 204 ? 7.379 -28.766 -9.961 1 98.81 204 LEU A C 1
ATOM 1577 O O . LEU A 1 204 ? 6.648 -28.406 -10.883 1 98.81 204 LEU A O 1
ATOM 1581 N N . CYS A 1 205 ? 7.238 -28.312 -8.734 1 98.88 205 CYS A N 1
ATOM 1582 C CA . CYS A 1 205 ? 6.324 -27.203 -8.445 1 98.88 205 CYS A CA 1
ATOM 1583 C C . CYS A 1 205 ? 7.074 -25.875 -8.367 1 98.88 205 CYS A C 1
ATOM 1585 O O . CYS A 1 205 ? 8.055 -25.766 -7.629 1 98.88 205 CYS A O 1
ATOM 1587 N N . THR A 1 206 ? 6.625 -24.875 -9.117 1 98.88 206 THR A N 1
ATOM 1588 C CA . THR A 1 206 ? 7.316 -23.594 -9.148 1 98.88 206 THR A CA 1
ATOM 1589 C C . THR A 1 206 ? 6.32 -22.438 -9.016 1 98.88 206 THR A C 1
ATOM 1591 O O . THR A 1 206 ? 5.125 -22.609 -9.258 1 98.88 206 THR A O 1
ATOM 1594 N N . HIS A 1 207 ? 6.812 -21.328 -8.562 1 98.81 207 HIS A N 1
ATOM 1595 C CA . HIS A 1 207 ? 6.055 -20.094 -8.5 1 98.81 207 HIS A CA 1
ATOM 1596 C C . HIS A 1 207 ? 6.949 -18.891 -8.773 1 98.81 207 HIS A C 1
ATOM 1598 O O . HIS A 1 207 ? 7.617 -18.375 -7.867 1 98.81 207 HIS A O 1
ATOM 1604 N N . PRO A 1 208 ? 6.984 -18.438 -10.062 1 98.38 208 PRO A N 1
ATOM 1605 C CA . PRO A 1 208 ? 7.551 -17.109 -10.25 1 98.38 208 PRO A CA 1
ATOM 1606 C C . PRO A 1 208 ? 6.785 -16.031 -9.477 1 98.38 208 PRO A C 1
ATOM 1608 O O . PRO A 1 208 ? 5.605 -15.789 -9.75 1 98.38 208 PRO A O 1
ATOM 1611 N N . MET A 1 209 ? 7.402 -15.406 -8.609 1 97.56 209 MET A N 1
ATOM 1612 C CA . MET A 1 209 ? 6.754 -14.406 -7.766 1 97.56 209 MET A CA 1
ATOM 1613 C C . MET A 1 209 ? 6.664 -13.062 -8.484 1 97.56 209 MET A C 1
ATOM 1615 O O . MET A 1 209 ? 6.836 -12.016 -7.863 1 97.56 209 MET A O 1
ATOM 1619 N N . PHE A 1 210 ? 6.598 -13.102 -9.695 1 95 210 PHE A N 1
ATOM 1620 C CA . PHE A 1 210 ? 6.457 -11.969 -10.602 1 95 210 PHE A CA 1
ATOM 1621 C C . PHE A 1 210 ? 5.625 -12.352 -11.82 1 95 210 PHE A C 1
ATOM 1623 O O . PHE A 1 210 ? 5.398 -13.531 -12.078 1 95 210 PHE A O 1
ATOM 1630 N N . GLY A 1 211 ? 5.125 -11.359 -12.508 1 92.94 211 GLY A N 1
ATOM 1631 C CA . GLY A 1 211 ? 4.332 -11.555 -13.711 1 92.94 211 GLY A CA 1
ATOM 1632 C C . GLY A 1 211 ? 4.637 -10.539 -14.797 1 92.94 211 GLY A C 1
ATOM 1633 O O . GLY A 1 211 ? 5.691 -9.906 -14.781 1 92.94 211 GLY A O 1
ATOM 1634 N N . PRO A 1 212 ? 3.727 -10.484 -15.727 1 91.88 212 PRO A N 1
ATOM 1635 C CA . PRO A 1 212 ? 3.963 -9.633 -16.891 1 91.88 212 PRO A CA 1
ATOM 1636 C C . PRO A 1 212 ? 4.266 -8.188 -16.516 1 91.88 212 PRO A C 1
ATOM 1638 O O . PRO A 1 212 ? 5.109 -7.547 -17.156 1 91.88 212 PRO A O 1
ATOM 1641 N N . GLU A 1 213 ? 3.654 -7.688 -15.43 1 87.12 213 GLU A N 1
ATOM 1642 C CA . GLU A 1 213 ? 3.867 -6.297 -15.047 1 87.12 213 GLU A CA 1
ATOM 1643 C C . GLU A 1 213 ? 5.172 -6.129 -14.273 1 87.12 213 GLU A C 1
ATOM 1645 O O . GLU A 1 213 ? 6.02 -5.312 -14.641 1 87.12 213 GLU A O 1
ATOM 1650 N N . SER A 1 214 ? 5.367 -6.879 -13.305 1 87.44 214 SER A N 1
ATOM 1651 C CA . SER A 1 214 ? 6.527 -6.734 -12.438 1 87.44 214 SER A CA 1
ATOM 1652 C C . SER A 1 214 ? 7.789 -7.281 -13.102 1 87.44 214 SER A C 1
ATOM 1654 O O . SER A 1 214 ? 8.906 -6.93 -12.711 1 87.44 214 SER A O 1
ATOM 1656 N N . GLY A 1 215 ? 7.617 -8.18 -14.148 1 91.19 215 GLY A N 1
ATOM 1657 C CA . GLY A 1 215 ? 8.75 -8.773 -14.836 1 91.19 215 GLY A CA 1
ATOM 1658 C C . GLY A 1 215 ? 8.898 -8.289 -16.266 1 91.19 215 GLY A C 1
ATOM 1659 O O . GLY A 1 215 ? 9.547 -8.953 -17.094 1 91.19 215 GLY A O 1
ATOM 1660 N N . ARG A 1 216 ? 8.227 -7.246 -16.609 1 88.5 216 ARG A N 1
ATOM 1661 C CA . ARG A 1 216 ? 8.234 -6.73 -17.984 1 88.5 216 ARG A CA 1
ATOM 1662 C C . ARG A 1 216 ? 9.664 -6.445 -18.438 1 88.5 216 ARG A C 1
ATOM 1664 O O . ARG A 1 216 ? 10.016 -6.723 -19.594 1 88.5 216 ARG A O 1
ATOM 1671 N N . GLY A 1 217 ? 10.531 -6.016 -17.594 1 90.62 217 GLY A N 1
ATOM 1672 C CA . GLY A 1 217 ? 11.906 -5.703 -17.938 1 90.62 217 GLY A CA 1
ATOM 1673 C C . GLY A 1 217 ? 12.883 -6.812 -17.594 1 90.62 217 GLY A C 1
ATOM 1674 O O . GLY A 1 217 ? 13 -7.797 -18.328 1 90.62 217 GLY A O 1
ATOM 1675 N N . SER A 1 218 ? 13.391 -6.754 -16.516 1 95.12 218 SER A N 1
ATOM 1676 C CA . SER A 1 218 ? 14.406 -7.695 -16.047 1 95.12 218 SER A CA 1
ATOM 1677 C C . SER A 1 218 ? 13.844 -8.625 -14.977 1 95.12 218 SER A C 1
ATOM 1679 O O . SER A 1 218 ? 13 -8.219 -14.172 1 95.12 218 SER A O 1
ATOM 1681 N N . TRP A 1 219 ? 14.305 -9.875 -15.055 1 97.06 219 TRP A N 1
ATOM 1682 C CA . TRP A 1 219 ? 13.945 -10.828 -14.008 1 97.06 219 TRP A CA 1
ATOM 1683 C C . TRP A 1 219 ? 15 -10.859 -12.914 1 97.06 219 TRP A C 1
ATOM 1685 O O . TRP A 1 219 ? 14.883 -11.625 -11.953 1 97.06 219 TRP A O 1
ATOM 1695 N N . ALA A 1 220 ? 16 -9.969 -13.062 1 96.94 220 ALA A N 1
ATOM 1696 C CA . ALA A 1 220 ? 17.109 -9.961 -12.109 1 96.94 220 ALA A CA 1
ATOM 1697 C C . ALA A 1 220 ? 16.609 -9.664 -10.695 1 96.94 220 ALA A C 1
ATOM 1699 O O . ALA A 1 220 ? 15.922 -8.672 -10.469 1 96.94 220 ALA A O 1
ATOM 1700 N N . GLY A 1 221 ? 16.938 -10.609 -9.836 1 95.94 221 GLY A N 1
ATOM 1701 C CA . GLY A 1 221 ? 16.625 -10.43 -8.43 1 95.94 221 GLY A CA 1
ATOM 1702 C C . GLY A 1 221 ? 15.219 -10.852 -8.07 1 95.94 221 GLY A C 1
ATOM 1703 O O . GLY A 1 221 ? 14.867 -10.922 -6.887 1 95.94 221 GLY A O 1
ATOM 1704 N N . LEU A 1 222 ? 14.359 -11.117 -9.016 1 96.75 222 LEU A N 1
ATOM 1705 C CA . LEU A 1 222 ? 12.992 -11.547 -8.734 1 96.75 222 LEU A CA 1
ATOM 1706 C C . LEU A 1 222 ? 12.961 -13.008 -8.289 1 96.75 222 LEU A C 1
ATOM 1708 O O . LEU A 1 222 ? 13.68 -13.844 -8.844 1 96.75 222 LEU A O 1
ATOM 1712 N N . PRO A 1 223 ? 12.195 -13.305 -7.344 1 97.75 223 PRO A N 1
ATOM 1713 C CA . PRO A 1 223 ? 12.25 -14.648 -6.766 1 97.75 223 PRO A CA 1
ATOM 1714 C C . PRO A 1 223 ? 11.5 -15.68 -7.602 1 97.75 223 PRO A C 1
ATOM 1716 O O . PRO A 1 223 ? 10.383 -15.422 -8.062 1 97.75 223 PRO A O 1
ATOM 1719 N N . LEU A 1 224 ? 12.094 -16.812 -7.824 1 98.69 224 LEU A N 1
ATOM 1720 C CA . LEU A 1 224 ? 11.445 -18.047 -8.273 1 98.69 224 LEU A CA 1
ATOM 1721 C C . LEU A 1 224 ? 11.469 -19.094 -7.176 1 98.69 224 LEU A C 1
ATOM 1723 O O . LEU A 1 224 ? 12.531 -19.562 -6.773 1 98.69 224 LEU A O 1
ATOM 1727 N N . VAL A 1 225 ? 10.32 -19.422 -6.75 1 98.88 225 VAL A N 1
ATOM 1728 C CA . VAL A 1 225 ? 10.195 -20.484 -5.758 1 98.88 225 VAL A CA 1
ATOM 1729 C C . VAL A 1 225 ? 10.055 -21.828 -6.461 1 98.88 225 VAL A C 1
ATOM 1731 O O . VAL A 1 225 ? 9.359 -21.938 -7.473 1 98.88 225 VAL A O 1
ATOM 1734 N N . TYR A 1 226 ? 10.703 -22.875 -5.914 1 98.88 226 TYR A N 1
ATOM 1735 C CA . TYR A 1 226 ? 10.523 -24.188 -6.516 1 98.88 226 TYR A CA 1
ATOM 1736 C C . TYR A 1 226 ? 10.688 -25.281 -5.477 1 98.88 226 TYR A C 1
ATOM 1738 O O . TYR A 1 226 ? 11.359 -25.094 -4.461 1 98.88 226 TYR A O 1
ATOM 1746 N N . ASP A 1 227 ? 10.016 -26.328 -5.711 1 98.81 227 ASP A N 1
ATOM 1747 C CA . ASP A 1 227 ? 10.078 -27.562 -4.93 1 98.81 227 ASP A CA 1
ATOM 1748 C C . ASP A 1 227 ? 10.203 -28.781 -5.84 1 98.81 227 ASP A C 1
ATOM 1750 O O . ASP A 1 227 ? 9.312 -29.062 -6.648 1 98.81 227 ASP A O 1
ATOM 1754 N N . LYS A 1 228 ? 11.398 -29.5 -5.781 1 98.56 228 LYS A N 1
ATOM 1755 C CA . LYS A 1 228 ? 11.578 -30.75 -6.523 1 98.56 228 LYS A CA 1
ATOM 1756 C C . LYS A 1 228 ? 10.805 -31.891 -5.871 1 98.56 228 LYS A C 1
ATOM 1758 O O . LYS A 1 228 ? 11.367 -32.656 -5.078 1 98.56 228 LYS A O 1
ATOM 1763 N N . VAL A 1 229 ? 9.602 -32.062 -6.289 1 98.5 229 VAL A N 1
ATOM 1764 C CA . VAL A 1 229 ? 8.641 -32.938 -5.625 1 98.5 229 VAL A CA 1
ATOM 1765 C C . VAL A 1 229 ? 8.953 -34.406 -5.961 1 98.5 229 VAL A C 1
ATOM 1767 O O . VAL A 1 229 ? 8.961 -35.25 -5.074 1 98.5 229 VAL A O 1
ATOM 1770 N N . ARG A 1 230 ? 9.117 -34.719 -7.289 1 98 230 ARG A N 1
ATOM 1771 C CA . ARG A 1 230 ? 9.469 -36.062 -7.785 1 98 230 ARG A CA 1
ATOM 1772 C C . ARG A 1 230 ? 10.398 -35.969 -8.984 1 98 230 ARG A C 1
ATOM 1774 O O . ARG A 1 230 ? 9.961 -35.688 -10.102 1 98 230 ARG A O 1
ATOM 1781 N N . ILE A 1 231 ? 11.695 -36.156 -8.688 1 97.38 231 ILE A N 1
ATOM 1782 C CA . ILE A 1 231 ? 12.695 -36.156 -9.742 1 97.38 231 ILE A CA 1
ATOM 1783 C C . ILE A 1 231 ? 13.531 -37.438 -9.68 1 97.38 231 ILE A C 1
ATOM 1785 O O . ILE A 1 231 ? 14.227 -37.688 -8.695 1 97.38 231 ILE A O 1
ATOM 1789 N N . ARG A 1 232 ? 13.375 -38.188 -10.656 1 92.5 232 ARG A N 1
ATOM 1790 C CA . ARG A 1 232 ? 14.156 -39.406 -10.68 1 92.5 232 ARG A CA 1
ATOM 1791 C C . ARG A 1 232 ? 15.602 -39.125 -11.086 1 92.5 232 ARG A C 1
ATOM 1793 O O . ARG A 1 232 ? 15.898 -38.094 -11.672 1 92.5 232 ARG A O 1
ATOM 1800 N N . ASP A 1 233 ? 16.484 -40.031 -10.828 1 86.56 233 ASP A N 1
ATOM 1801 C CA . ASP A 1 233 ? 17.922 -39.812 -10.938 1 86.56 233 ASP A CA 1
ATOM 1802 C C . ASP A 1 233 ? 18.359 -39.844 -12.398 1 86.56 233 ASP A C 1
ATOM 1804 O O . ASP A 1 233 ? 17.578 -40.188 -13.289 1 86.56 233 ASP A O 1
ATOM 1808 N N . GLY A 1 234 ? 19.594 -39.406 -12.672 1 88 234 GLY A N 1
ATOM 1809 C CA . GLY A 1 234 ? 20.25 -39.469 -13.969 1 88 234 GLY A CA 1
ATOM 1810 C C . GLY A 1 234 ? 19.875 -38.344 -14.891 1 88 234 GLY A C 1
ATOM 1811 O O . GLY A 1 234 ? 19.938 -37.156 -14.492 1 88 234 GLY A O 1
ATOM 1812 N N . PRO A 1 235 ? 19.578 -38.688 -16.078 1 86.88 235 PRO A N 1
ATOM 1813 C CA . PRO A 1 235 ? 19.266 -37.688 -17.094 1 86.88 235 PRO A CA 1
ATOM 1814 C C . PRO A 1 235 ? 18.062 -36.812 -16.703 1 86.88 235 PRO A C 1
ATOM 1816 O O . PRO A 1 235 ? 17.953 -35.688 -17.156 1 86.88 235 PRO A O 1
ATOM 1819 N N . ARG A 1 236 ? 17.25 -37.281 -15.852 1 91.56 236 ARG A N 1
ATOM 1820 C CA . ARG A 1 236 ? 16.047 -36.562 -15.438 1 91.56 236 ARG A CA 1
ATOM 1821 C C . ARG A 1 236 ? 16.375 -35.406 -14.508 1 91.56 236 ARG A C 1
ATOM 1823 O O . ARG A 1 236 ? 15.742 -34.375 -14.57 1 91.56 236 ARG A O 1
ATOM 1830 N N . THR A 1 237 ? 17.375 -35.625 -13.742 1 94.56 237 THR A N 1
ATOM 1831 C CA . THR A 1 237 ? 17.859 -34.562 -12.891 1 94.56 237 THR A CA 1
ATOM 1832 C C . THR A 1 237 ? 18.438 -33.406 -13.734 1 94.56 237 THR A C 1
ATOM 1834 O O . THR A 1 237 ? 18.266 -32.25 -13.406 1 94.56 237 THR A O 1
ATOM 1837 N N . GLU A 1 238 ? 19.062 -33.812 -14.742 1 94.06 238 GLU A N 1
ATOM 1838 C CA . GLU A 1 238 ? 19.641 -32.844 -15.648 1 94.06 238 GLU A CA 1
ATOM 1839 C C . GLU A 1 238 ? 18.547 -32.031 -16.344 1 94.06 238 GLU A C 1
ATOM 1841 O O . GLU A 1 238 ? 18.688 -30.828 -16.562 1 94.06 238 GLU A O 1
ATOM 1846 N N . ARG A 1 239 ? 17.5 -32.625 -16.766 1 95.94 239 ARG A N 1
ATOM 1847 C CA . ARG A 1 239 ? 16.375 -31.938 -17.391 1 95.94 239 ARG A CA 1
ATOM 1848 C C . ARG A 1 239 ? 15.766 -30.906 -16.438 1 95.94 239 ARG A C 1
ATOM 1850 O O . ARG A 1 239 ? 15.477 -29.781 -16.844 1 95.94 239 ARG A O 1
ATOM 1857 N N . CYS A 1 240 ? 15.594 -31.328 -15.234 1 97.88 240 CYS A N 1
ATOM 1858 C CA . CYS A 1 240 ? 15.078 -30.422 -14.211 1 97.88 240 CYS A CA 1
ATOM 1859 C C . CYS A 1 240 ? 16.016 -29.234 -14.023 1 97.88 240 CYS A C 1
ATOM 1861 O O . CYS A 1 240 ? 15.555 -28.094 -13.977 1 97.88 240 CYS A O 1
ATOM 1863 N N . ARG A 1 241 ? 17.25 -29.5 -13.938 1 96.88 241 ARG A N 1
ATOM 1864 C CA . ARG A 1 241 ? 18.234 -28.438 -13.773 1 96.88 241 ARG A CA 1
ATOM 1865 C C . ARG A 1 241 ? 18.219 -27.484 -14.961 1 96.88 241 ARG A C 1
ATOM 1867 O O . ARG A 1 241 ? 18.297 -26.266 -14.781 1 96.88 241 ARG A O 1
ATOM 1874 N N . LYS A 1 242 ? 18.156 -28.078 -16.125 1 96.75 242 LYS A N 1
ATOM 1875 C CA . LYS A 1 242 ? 18.094 -27.25 -17.328 1 96.75 242 LYS A CA 1
ATOM 1876 C C . LYS A 1 242 ? 16.875 -26.344 -17.312 1 96.75 242 LYS A C 1
ATOM 1878 O O . LYS A 1 242 ? 16.969 -25.172 -17.703 1 96.75 242 LYS A O 1
ATOM 1883 N N . PHE A 1 243 ? 15.797 -26.828 -16.859 1 98.38 243 PHE A N 1
ATOM 1884 C CA . PHE A 1 243 ? 14.586 -26.016 -16.812 1 98.38 243 PHE A CA 1
ATOM 1885 C C . PHE A 1 243 ? 14.75 -24.875 -15.812 1 98.38 243 PHE A C 1
ATOM 1887 O O . PHE A 1 243 ? 14.43 -23.719 -16.125 1 98.38 243 PHE A O 1
ATOM 1894 N N . LEU A 1 244 ? 15.242 -25.188 -14.641 1 98.69 244 LEU A N 1
ATOM 1895 C CA . LEU A 1 244 ? 15.445 -24.172 -13.617 1 98.69 244 LEU A CA 1
ATOM 1896 C C . LEU A 1 244 ? 16.453 -23.125 -14.078 1 98.69 244 LEU A C 1
ATOM 1898 O O . LEU A 1 244 ? 16.344 -21.953 -13.719 1 98.69 244 LEU A O 1
ATOM 1902 N N . ASN A 1 245 ? 17.344 -23.531 -14.891 1 98 245 ASN A N 1
ATOM 1903 C CA . ASN A 1 245 ? 18.375 -22.641 -15.398 1 98 245 ASN A CA 1
ATOM 1904 C C . ASN A 1 245 ? 17.781 -21.578 -16.328 1 98 245 ASN A C 1
ATOM 1906 O O . ASN A 1 245 ? 18.391 -20.531 -16.531 1 98 245 ASN A O 1
ATOM 1910 N N . ILE A 1 246 ? 16.641 -21.859 -16.844 1 97.94 246 ILE A N 1
ATOM 1911 C CA . ILE A 1 246 ? 15.953 -20.859 -17.656 1 97.94 246 ILE A CA 1
ATOM 1912 C C . ILE A 1 246 ? 15.727 -19.594 -16.812 1 97.94 246 ILE A C 1
ATOM 1914 O O . ILE A 1 246 ? 15.906 -18.484 -17.312 1 97.94 246 ILE A O 1
ATOM 1918 N N . PHE A 1 247 ? 15.375 -19.719 -15.578 1 98.5 247 PHE A N 1
ATOM 1919 C CA . PHE A 1 247 ? 15.109 -18.609 -14.68 1 98.5 247 PHE A CA 1
ATOM 1920 C C . PHE A 1 247 ? 16.406 -18.094 -14.07 1 98.5 247 PHE A C 1
ATOM 1922 O O . PHE A 1 247 ? 16.609 -16.875 -13.961 1 98.5 247 PHE A O 1
ATOM 1929 N N . GLU A 1 248 ? 17.25 -18.969 -13.727 1 98.31 248 GLU A N 1
ATOM 1930 C CA . GLU A 1 248 ? 18.516 -18.609 -13.094 1 98.31 248 GLU A CA 1
ATOM 1931 C C . GLU A 1 248 ? 19.375 -17.766 -14.031 1 98.31 248 GLU A C 1
ATOM 1933 O O . GLU A 1 248 ? 20 -16.797 -13.594 1 98.31 248 GLU A O 1
ATOM 1938 N N . SER A 1 249 ? 19.422 -18.141 -15.219 1 96.75 249 SER A N 1
ATOM 1939 C CA . SER A 1 249 ? 20.25 -17.438 -16.188 1 96.75 249 SER A CA 1
ATOM 1940 C C . SER A 1 249 ? 19.703 -16.031 -16.469 1 96.75 249 SER A C 1
ATOM 1942 O O . SER A 1 249 ? 20.438 -15.164 -16.938 1 96.75 249 SER A O 1
ATOM 1944 N N . GLU A 1 250 ? 18.406 -15.852 -16.188 1 97.25 250 GLU A N 1
ATOM 1945 C CA . GLU A 1 250 ? 17.797 -14.531 -16.312 1 97.25 250 GLU A CA 1
ATOM 1946 C C . GLU A 1 250 ? 18.047 -13.68 -15.07 1 97.25 250 GLU A C 1
ATOM 1948 O O . GLU A 1 250 ? 17.656 -12.516 -15.023 1 97.25 250 GLU A O 1
ATOM 1953 N N . GLY A 1 251 ? 18.641 -14.266 -14.078 1 97.69 251 GLY A N 1
ATOM 1954 C CA . GLY A 1 251 ? 19.031 -13.523 -12.891 1 97.69 251 GLY A CA 1
ATOM 1955 C C . GLY A 1 251 ? 18.062 -13.68 -11.734 1 97.69 251 GLY A C 1
ATOM 1956 O O . GLY A 1 251 ? 18.188 -13.008 -10.719 1 97.69 251 GLY A O 1
ATOM 1957 N N . CYS A 1 252 ? 17.141 -14.547 -11.836 1 98.25 252 CYS A N 1
ATOM 1958 C CA . CYS A 1 252 ? 16.172 -14.75 -10.766 1 98.25 252 CYS A CA 1
ATOM 1959 C C . CYS A 1 252 ? 16.859 -15.203 -9.484 1 98.25 252 CYS A C 1
ATOM 1961 O O . CYS A 1 252 ? 17.844 -15.945 -9.531 1 98.25 252 CYS A O 1
ATOM 1963 N N . ARG A 1 253 ? 16.375 -14.727 -8.383 1 98.12 253 ARG A N 1
ATOM 1964 C CA . ARG A 1 253 ? 16.734 -15.328 -7.102 1 98.12 253 ARG A CA 1
ATOM 1965 C C . ARG A 1 253 ? 16.016 -16.672 -6.91 1 98.12 253 ARG A C 1
ATOM 1967 O O . ARG A 1 253 ? 14.797 -16.703 -6.762 1 98.12 253 ARG A O 1
ATOM 1974 N N . MET A 1 254 ? 16.812 -17.703 -6.902 1 98.62 254 MET A N 1
ATOM 1975 C CA . MET A 1 254 ? 16.25 -19.047 -6.812 1 98.62 254 MET A CA 1
ATOM 1976 C C . MET A 1 254 ? 15.977 -19.422 -5.359 1 98.62 254 MET A C 1
ATOM 1978 O O . MET A 1 254 ? 16.875 -19.422 -4.527 1 98.62 254 MET A O 1
ATOM 1982 N N . VAL A 1 255 ? 14.711 -19.719 -5.02 1 98.75 255 VAL A N 1
ATOM 1983 C CA . VAL A 1 255 ? 14.328 -20 -3.639 1 98.75 255 VAL A CA 1
ATOM 1984 C C . VAL A 1 255 ? 13.742 -21.406 -3.545 1 98.75 255 VAL A C 1
ATOM 1986 O O . VAL A 1 255 ? 12.594 -21.641 -3.918 1 98.75 255 VAL A O 1
ATOM 1989 N N . GLU A 1 256 ? 14.547 -22.312 -3.02 1 98.69 256 GLU A N 1
ATOM 1990 C CA . GLU A 1 256 ? 14.07 -23.672 -2.809 1 98.69 256 GLU A CA 1
ATOM 1991 C C . GLU A 1 256 ? 13.375 -23.812 -1.455 1 98.69 256 GLU A C 1
ATOM 1993 O O . GLU A 1 256 ? 13.961 -23.484 -0.419 1 98.69 256 GLU A O 1
ATOM 1998 N N . MET A 1 257 ? 12.125 -24.234 -1.511 1 98.62 257 MET A N 1
ATOM 1999 C CA . MET A 1 257 ? 11.383 -24.5 -0.281 1 98.62 257 MET A CA 1
ATOM 2000 C C . MET A 1 257 ? 10.242 -25.484 -0.532 1 98.62 257 MET A C 1
ATOM 2002 O O . MET A 1 257 ? 9.867 -25.719 -1.681 1 98.62 257 MET A O 1
ATOM 2006 N N . THR A 1 258 ? 9.664 -26.047 0.527 1 98.69 258 THR A N 1
ATOM 2007 C CA . THR A 1 258 ? 8.555 -26.984 0.375 1 98.69 258 THR A CA 1
ATOM 2008 C C . THR A 1 258 ? 7.285 -26.266 -0.041 1 98.69 258 THR A C 1
ATOM 2010 O O . THR A 1 258 ? 7.137 -25.062 0.209 1 98.69 258 THR A O 1
ATOM 2013 N N . CYS A 1 259 ? 6.441 -27 -0.603 1 98.69 259 CYS A N 1
ATOM 2014 C CA . CYS A 1 259 ? 5.152 -26.453 -1.004 1 98.69 259 CYS A CA 1
ATOM 2015 C C . CYS A 1 259 ? 4.379 -25.938 0.205 1 98.69 259 CYS A C 1
ATOM 2017 O O . CYS A 1 259 ? 3.711 -24.906 0.124 1 98.69 259 CYS A O 1
ATOM 2019 N N . GLU A 1 260 ? 4.488 -26.625 1.307 1 98.06 260 GLU A N 1
ATOM 2020 C CA . GLU A 1 260 ? 3.82 -26.219 2.539 1 98.06 260 GLU A CA 1
ATOM 2021 C C . GLU A 1 260 ? 4.363 -24.891 3.051 1 98.06 260 GLU A C 1
ATOM 2023 O O . GLU A 1 260 ? 3.592 -24 3.408 1 98.06 260 GLU A O 1
ATOM 2028 N N . GLU A 1 261 ? 5.66 -24.766 3.055 1 98.25 261 GLU A N 1
ATOM 2029 C CA . GLU A 1 261 ? 6.293 -23.531 3.492 1 98.25 261 GLU A CA 1
ATOM 2030 C C . GLU A 1 261 ? 5.898 -22.359 2.59 1 98.25 261 GLU A C 1
ATOM 2032 O O . GLU A 1 261 ? 5.594 -21.266 3.074 1 98.25 261 GLU A O 1
ATOM 2037 N N . HIS A 1 262 ? 5.918 -22.625 1.366 1 98.62 262 HIS A N 1
ATOM 2038 C CA . HIS A 1 262 ? 5.5 -21.625 0.399 1 98.62 262 HIS A CA 1
ATOM 2039 C C . HIS A 1 262 ? 4.109 -21.078 0.721 1 98.62 262 HIS A C 1
ATOM 2041 O O . HIS A 1 262 ? 3.9 -19.875 0.773 1 98.62 262 HIS A O 1
ATOM 2047 N N . ASP A 1 263 ? 3.209 -21.969 0.909 1 98.31 263 ASP A N 1
ATOM 2048 C CA . ASP A 1 263 ? 1.813 -21.578 1.059 1 98.31 263 ASP A CA 1
ATOM 2049 C C . ASP A 1 263 ? 1.601 -20.797 2.354 1 98.31 263 ASP A C 1
ATOM 2051 O O . ASP A 1 263 ? 0.754 -19.906 2.416 1 98.31 263 ASP A O 1
ATOM 2055 N N . VAL A 1 264 ? 2.391 -21.062 3.363 1 97.81 264 VAL A N 1
ATOM 2056 C CA . VAL A 1 264 ? 2.336 -20.297 4.602 1 97.81 264 VAL A CA 1
ATOM 2057 C C . VAL A 1 264 ? 2.771 -18.859 4.332 1 97.81 264 VAL A C 1
ATOM 2059 O O . VAL A 1 264 ? 2.053 -17.906 4.668 1 97.81 264 VAL A O 1
ATOM 2062 N N . HIS A 1 265 ? 3.887 -18.703 3.686 1 97.94 265 HIS A N 1
ATOM 2063 C CA . HIS A 1 265 ? 4.41 -17.375 3.389 1 97.94 265 HIS A CA 1
ATOM 2064 C C . HIS A 1 265 ? 3.498 -16.625 2.424 1 97.94 265 HIS A C 1
ATOM 2066 O O . HIS A 1 265 ? 3.273 -15.43 2.582 1 97.94 265 HIS A O 1
ATOM 2072 N N . ALA A 1 266 ? 2.992 -17.359 1.455 1 97.94 266 ALA A N 1
ATOM 2073 C CA . ALA A 1 266 ? 2.186 -16.719 0.414 1 97.94 266 ALA A CA 1
ATOM 2074 C C . ALA A 1 266 ? 0.86 -16.219 0.977 1 97.94 266 ALA A C 1
ATOM 2076 O O . ALA A 1 266 ? 0.345 -15.188 0.54 1 97.94 266 ALA A O 1
ATOM 2077 N N . ALA A 1 267 ? 0.278 -16.938 1.896 1 97.38 267 ALA A N 1
ATOM 2078 C CA . ALA A 1 267 ? -0.953 -16.484 2.535 1 97.38 267 ALA A CA 1
ATOM 2079 C C . ALA A 1 267 ? -0.733 -15.156 3.268 1 97.38 267 ALA A C 1
ATOM 2081 O O . ALA A 1 267 ? -1.539 -14.234 3.145 1 97.38 267 ALA A O 1
ATOM 2082 N N . GLY A 1 268 ? 0.394 -15.039 3.936 1 96.5 268 GLY A N 1
ATOM 2083 C CA . GLY A 1 268 ? 0.697 -13.859 4.734 1 96.5 268 GLY A CA 1
ATOM 2084 C C . GLY A 1 268 ? 1.235 -12.711 3.91 1 96.5 268 GLY A C 1
ATOM 2085 O O . GLY A 1 268 ? 1.366 -11.586 4.414 1 96.5 268 GLY A O 1
ATOM 2086 N N . SER A 1 269 ? 1.507 -12.961 2.67 1 96.44 269 SER A N 1
ATOM 2087 C CA . SER A 1 269 ? 2.09 -11.906 1.841 1 96.44 269 SER A CA 1
ATOM 2088 C C . SER A 1 269 ? 1.25 -11.656 0.593 1 96.44 269 SER A C 1
ATOM 2090 O O . SER A 1 269 ? 0.469 -10.703 0.543 1 96.44 269 SER A O 1
ATOM 2092 N N . GLN A 1 270 ? 1.156 -12.648 -0.273 1 95.62 270 GLN A N 1
ATOM 2093 C CA . GLN A 1 270 ? 0.464 -12.469 -1.546 1 95.62 270 GLN A CA 1
ATOM 2094 C C . GLN A 1 270 ? -1.04 -12.32 -1.338 1 95.62 270 GLN A C 1
ATOM 2096 O O . GLN A 1 270 ? -1.666 -11.438 -1.924 1 95.62 270 GLN A O 1
ATOM 2101 N N . PHE A 1 271 ? -1.574 -13.203 -0.524 1 97.38 271 PHE A N 1
ATOM 2102 C CA . PHE A 1 271 ? -3.014 -13.141 -0.3 1 97.38 271 PHE A CA 1
ATOM 2103 C C . PHE A 1 271 ? -3.408 -11.82 0.354 1 97.38 271 PHE A C 1
ATOM 2105 O O . PHE A 1 271 ? -4.371 -11.18 -0.067 1 97.38 271 PHE A O 1
ATOM 2112 N N . ILE A 1 272 ? -2.645 -11.406 1.315 1 97.62 272 ILE A N 1
ATOM 2113 C CA . ILE A 1 272 ? -2.91 -10.156 2.023 1 97.62 272 ILE A CA 1
ATOM 2114 C C . ILE A 1 272 ? -2.768 -8.984 1.062 1 97.62 272 ILE A C 1
ATOM 2116 O O . ILE A 1 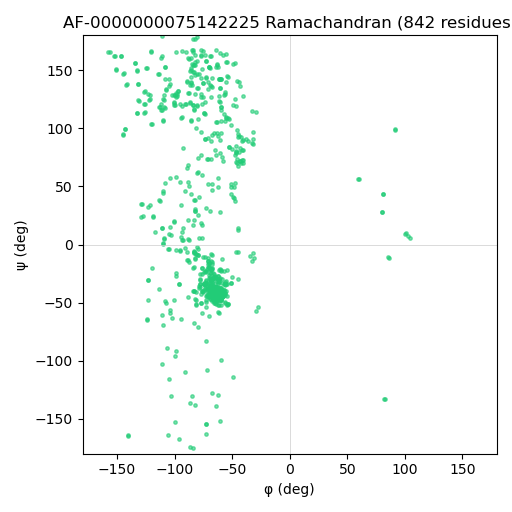272 ? -3.592 -8.062 1.068 1 97.62 272 ILE A O 1
ATOM 2120 N N . THR A 1 273 ? -1.763 -9.031 0.24 1 97.31 273 THR A N 1
ATOM 2121 C CA . THR A 1 273 ? -1.537 -7.977 -0.741 1 97.31 273 THR A CA 1
ATOM 2122 C C . THR A 1 273 ? -2.732 -7.848 -1.682 1 97.31 273 THR A C 1
ATOM 2124 O O . THR A 1 273 ? -3.221 -6.742 -1.924 1 97.31 273 THR A O 1
ATOM 2127 N N . HIS A 1 274 ? -3.199 -8.938 -2.146 1 97.31 274 HIS A N 1
ATOM 2128 C CA . HIS A 1 274 ? -4.352 -8.93 -3.039 1 97.31 274 HIS A CA 1
ATOM 2129 C C . HIS A 1 274 ? -5.605 -8.461 -2.312 1 97.31 274 HIS A C 1
ATOM 2131 O O . HIS A 1 274 ? -6.422 -7.727 -2.883 1 97.31 274 HIS A O 1
ATOM 2137 N N . THR A 1 275 ? -5.773 -8.883 -1.08 1 97.69 275 THR A N 1
ATOM 2138 C CA . THR A 1 275 ? -6.941 -8.5 -0.297 1 97.69 275 THR A CA 1
ATOM 2139 C C . THR A 1 275 ? -6.98 -6.984 -0.092 1 97.69 275 THR A C 1
ATOM 2141 O O . THR A 1 275 ? -7.996 -6.34 -0.356 1 97.69 275 THR A O 1
ATOM 2144 N N . VAL A 1 276 ? -5.848 -6.453 0.3 1 97.75 276 VAL A N 1
ATOM 2145 C CA . VAL A 1 276 ? -5.762 -5.02 0.557 1 97.75 276 VAL A CA 1
ATOM 2146 C C . VAL A 1 276 ? -5.992 -4.246 -0.74 1 97.75 276 VAL A C 1
ATOM 2148 O O . VAL A 1 276 ? -6.75 -3.273 -0.763 1 97.75 276 VAL A O 1
ATOM 2151 N N . GLY A 1 277 ? -5.379 -4.707 -1.779 1 97.25 277 GLY A N 1
ATOM 2152 C CA . GLY A 1 277 ? -5.594 -4.07 -3.07 1 97.25 277 GLY A CA 1
ATOM 2153 C C . GLY A 1 277 ? -7.051 -4.078 -3.5 1 97.25 277 GLY A C 1
ATOM 2154 O O . GLY A 1 277 ? -7.559 -3.07 -4 1 97.25 277 GLY A O 1
ATOM 2155 N N . ARG A 1 278 ? -7.715 -5.168 -3.318 1 97.12 278 ARG A N 1
ATOM 2156 C CA . ARG A 1 278 ? -9.117 -5.293 -3.713 1 97.12 278 ARG A CA 1
ATOM 2157 C C . ARG A 1 278 ? -10.008 -4.434 -2.83 1 97.12 278 ARG A C 1
ATOM 2159 O O . ARG A 1 278 ? -10.992 -3.857 -3.307 1 97.12 278 ARG A O 1
ATOM 2166 N N . VAL A 1 279 ? -9.742 -4.387 -1.559 1 97.56 279 VAL A N 1
ATOM 2167 C CA . VAL A 1 279 ? -10.5 -3.549 -0.636 1 97.56 279 VAL A CA 1
ATOM 2168 C C . VAL A 1 279 ? -10.383 -2.086 -1.054 1 97.56 279 VAL A C 1
ATOM 2170 O O . VAL A 1 279 ? -11.383 -1.38 -1.158 1 97.56 279 VAL A O 1
ATOM 2173 N N . LEU A 1 280 ? -9.164 -1.635 -1.32 1 97.5 280 LEU A N 1
ATOM 2174 C CA . LEU A 1 280 ? -8.938 -0.252 -1.723 1 97.5 280 LEU A CA 1
ATOM 2175 C C . LEU A 1 280 ? -9.578 0.034 -3.076 1 97.5 280 LEU A C 1
ATOM 2177 O O . LEU A 1 280 ? -10.07 1.14 -3.314 1 97.5 280 LEU A O 1
ATOM 2181 N N . GLY A 1 281 ? -9.508 -0.957 -3.945 1 96 281 GLY A N 1
ATOM 2182 C CA . GLY A 1 281 ? -10.227 -0.819 -5.199 1 96 281 GLY A CA 1
ATOM 2183 C C . GLY A 1 281 ? -11.727 -0.655 -5.016 1 96 281 GLY A C 1
ATOM 2184 O O . GLY A 1 281 ? -12.352 0.167 -5.684 1 96 281 GLY A O 1
ATOM 2185 N N . SER A 1 282 ? -12.289 -1.433 -4.18 1 95.81 282 SER A N 1
ATOM 2186 C CA . SER A 1 282 ? -13.711 -1.358 -3.873 1 95.81 282 SER A CA 1
ATOM 2187 C C . SER A 1 282 ? -14.078 -0.011 -3.262 1 95.81 282 SER A C 1
ATOM 2189 O O . SER A 1 282 ? -15.203 0.468 -3.426 1 95.81 282 SER A O 1
ATOM 2191 N N . LEU A 1 283 ? -13.125 0.544 -2.531 1 95.75 283 LEU A N 1
ATOM 2192 C CA . LEU A 1 283 ? -13.297 1.872 -1.952 1 95.75 283 LEU A CA 1
ATOM 2193 C C . LEU A 1 283 ? -13.367 2.936 -3.043 1 95.75 283 LEU A C 1
ATOM 2195 O O . LEU A 1 283 ? -13.93 4.012 -2.83 1 95.75 283 LEU A O 1
ATOM 2199 N N . GLY A 1 284 ? -12.812 2.648 -4.172 1 94 284 GLY A N 1
ATOM 2200 C CA . GLY A 1 284 ? -12.828 3.588 -5.285 1 94 284 GLY A CA 1
ATOM 2201 C C . GLY A 1 284 ? -11.766 4.664 -5.164 1 94 284 GLY A C 1
ATOM 2202 O O . GLY A 1 284 ? -12.039 5.844 -5.406 1 94 284 GLY A O 1
ATOM 2203 N N . LEU A 1 285 ? -10.57 4.258 -4.781 1 91.56 285 LEU A N 1
ATOM 2204 C CA . LEU A 1 285 ? -9.484 5.227 -4.676 1 91.56 285 LEU A CA 1
ATOM 2205 C C . LEU A 1 285 ? -9.211 5.879 -6.027 1 91.56 285 LEU A C 1
ATOM 2207 O O . LEU A 1 285 ? -9.164 5.195 -7.055 1 91.56 285 LEU A O 1
ATOM 2211 N N . GLU A 1 286 ? -9.07 7.195 -5.992 1 93.25 286 GLU A N 1
ATOM 2212 C CA . GLU A 1 286 ? -8.719 7.961 -7.184 1 93.25 286 GLU A CA 1
ATOM 2213 C C . GLU A 1 286 ? -7.586 8.945 -6.891 1 93.25 286 GLU A C 1
ATOM 2215 O O . GLU A 1 286 ? -7.414 9.383 -5.754 1 93.25 286 GLU A O 1
ATOM 2220 N N . SER A 1 287 ? -6.844 9.164 -7.922 1 95.69 287 SER A N 1
ATOM 2221 C CA . SER A 1 287 ? -5.781 10.156 -7.781 1 95.69 287 SER A CA 1
ATOM 2222 C C . SER A 1 287 ? -6.344 11.523 -7.41 1 95.69 287 SER A C 1
ATOM 2224 O O . SER A 1 287 ? -7.406 11.914 -7.898 1 95.69 287 SER A O 1
ATOM 2226 N N . THR A 1 288 ? -5.637 12.227 -6.559 1 95.88 288 THR A N 1
ATOM 2227 C CA . THR A 1 288 ? -5.996 13.57 -6.129 1 95.88 288 THR A CA 1
ATOM 2228 C C . THR A 1 288 ? -4.887 14.562 -6.473 1 95.88 288 THR A C 1
ATOM 2230 O O . THR A 1 288 ? -3.76 14.164 -6.77 1 95.88 288 THR A O 1
ATOM 2233 N N . PRO A 1 289 ? -5.16 15.844 -6.395 1 95.5 289 PRO A N 1
ATOM 2234 C CA . PRO A 1 289 ? -4.121 16.844 -6.652 1 95.5 289 PRO A CA 1
ATOM 2235 C C . PRO A 1 289 ? -3.031 16.859 -5.582 1 95.5 289 PRO A C 1
ATOM 2237 O O . PRO A 1 289 ? -1.981 17.469 -5.77 1 95.5 289 PRO A O 1
ATOM 2240 N N . ILE A 1 290 ? -3.193 16.141 -4.5 1 96.69 290 ILE A N 1
ATOM 2241 C CA . ILE A 1 290 ? -2.252 16.297 -3.398 1 96.69 290 ILE A CA 1
ATOM 2242 C C . ILE A 1 290 ? -1.723 14.93 -2.967 1 96.69 290 ILE A C 1
ATOM 2244 O O . ILE A 1 290 ? -1.532 14.68 -1.775 1 96.69 290 ILE A O 1
ATOM 2248 N N . ASN A 1 291 ? -1.562 14.086 -3.885 1 96 291 ASN A N 1
ATOM 2249 C CA . ASN A 1 291 ? -1.073 12.742 -3.598 1 96 291 ASN A CA 1
ATOM 2250 C C . ASN A 1 291 ? 0.273 12.773 -2.881 1 96 291 ASN A C 1
ATOM 2252 O O . ASN A 1 291 ? 1.189 13.484 -3.305 1 96 291 ASN A O 1
ATOM 2256 N N . THR A 1 292 ? 0.337 12.062 -1.791 1 93.31 292 THR A N 1
ATOM 2257 C CA . THR A 1 292 ? 1.633 11.75 -1.195 1 93.31 292 THR A CA 1
ATOM 2258 C C . THR A 1 292 ? 2.258 10.531 -1.862 1 93.31 292 THR A C 1
ATOM 2260 O O . THR A 1 292 ? 1.587 9.805 -2.6 1 93.31 292 THR A O 1
ATOM 2263 N N . LYS A 1 293 ? 3.486 10.289 -1.618 1 90.25 293 LYS A N 1
ATOM 2264 C CA . LYS A 1 293 ? 4.152 9.102 -2.131 1 90.25 293 LYS A CA 1
ATOM 2265 C C . LYS A 1 293 ? 3.506 7.828 -1.582 1 90.25 293 LYS A C 1
ATOM 2267 O O . LYS A 1 293 ? 3.357 6.84 -2.301 1 90.25 293 LYS A O 1
ATOM 2272 N N . GLY A 1 294 ? 3.135 7.91 -0.341 1 91.81 294 GLY A N 1
ATOM 2273 C CA . GLY A 1 294 ? 2.449 6.773 0.258 1 91.81 294 GLY A CA 1
ATOM 2274 C C . GLY A 1 294 ? 1.132 6.449 -0.421 1 91.81 294 GLY A C 1
ATOM 2275 O O . GLY A 1 294 ? 0.83 5.277 -0.671 1 91.81 294 GLY A O 1
ATOM 2276 N N . TYR A 1 295 ? 0.412 7.422 -0.776 1 96.12 295 TYR A N 1
ATOM 2277 C CA . TYR A 1 295 ? -0.873 7.223 -1.438 1 96.12 295 TYR A CA 1
ATOM 2278 C C . TYR A 1 295 ? -0.68 6.707 -2.859 1 96.12 295 TYR A C 1
ATOM 2280 O O . TYR A 1 295 ? -1.449 5.863 -3.33 1 96.12 295 TYR A O 1
ATOM 2288 N N . GLU A 1 296 ? 0.311 7.199 -3.525 1 94.81 296 GLU A N 1
ATOM 2289 C CA . GLU A 1 296 ? 0.622 6.711 -4.867 1 94.81 296 GLU A CA 1
ATOM 2290 C C . GLU A 1 296 ? 0.934 5.219 -4.855 1 94.81 296 GLU A C 1
ATOM 2292 O O . GLU A 1 296 ? 0.577 4.496 -5.789 1 94.81 296 GLU A O 1
ATOM 2297 N N . SER A 1 297 ? 1.594 4.812 -3.832 1 93.5 297 SER A N 1
ATOM 2298 C CA . SER A 1 297 ? 1.884 3.393 -3.688 1 93.5 297 SER A CA 1
ATOM 2299 C C . SER A 1 297 ? 0.602 2.576 -3.566 1 93.5 297 SER A C 1
ATOM 2301 O O . SER A 1 297 ? 0.505 1.477 -4.117 1 93.5 297 SER A O 1
ATOM 2303 N N . LEU A 1 298 ? -0.355 3.117 -2.846 1 96.25 298 LEU A N 1
ATOM 2304 C CA . LEU A 1 298 ? -1.637 2.434 -2.709 1 96.25 298 LEU A CA 1
ATOM 2305 C C . LEU A 1 298 ? -2.369 2.381 -4.043 1 96.25 298 LEU A C 1
ATOM 2307 O O . LEU A 1 298 ? -2.963 1.355 -4.391 1 96.25 298 LEU A O 1
ATOM 2311 N N . LEU A 1 299 ? -2.297 3.506 -4.77 1 96.81 299 LEU A N 1
ATOM 2312 C CA . LEU A 1 299 ? -2.934 3.539 -6.078 1 96.81 299 LEU A CA 1
ATOM 2313 C C . LEU A 1 299 ? -2.32 2.494 -7.008 1 96.81 299 LEU A C 1
ATOM 2315 O O . LEU A 1 299 ? -3.041 1.803 -7.73 1 96.81 299 LEU A O 1
ATOM 2319 N N . ARG A 1 300 ? -1.059 2.344 -6.934 1 94 300 ARG A N 1
ATOM 2320 C CA . ARG A 1 300 ? -0.366 1.352 -7.754 1 94 300 ARG A CA 1
ATOM 2321 C C . ARG A 1 300 ? -0.747 -0.065 -7.336 1 94 300 ARG A C 1
ATOM 2323 O O . ARG A 1 300 ? -0.881 -0.952 -8.18 1 94 300 ARG A O 1
ATOM 2330 N N . LEU A 1 301 ? -0.856 -0.239 -6.074 1 94.62 301 LEU A N 1
ATOM 2331 C CA . LEU A 1 301 ? -1.278 -1.538 -5.562 1 94.62 301 LEU A CA 1
ATOM 2332 C C . LEU A 1 301 ? -2.645 -1.924 -6.117 1 94.62 301 LEU A C 1
ATOM 2334 O O . LEU A 1 301 ? -2.855 -3.07 -6.52 1 94.62 301 LEU A O 1
ATOM 2338 N N . VAL A 1 302 ? -3.545 -0.976 -6.133 1 95.81 302 VAL A N 1
ATOM 2339 C CA . VAL A 1 302 ? -4.883 -1.21 -6.668 1 95.81 302 VAL A CA 1
ATOM 2340 C C . VAL A 1 302 ? -4.793 -1.581 -8.148 1 95.81 302 VAL A C 1
ATOM 2342 O O . VAL A 1 302 ? -5.395 -2.564 -8.586 1 95.81 302 VAL A O 1
ATOM 2345 N N . GLU A 1 303 ? -4.008 -0.839 -8.875 1 93.62 303 GLU A N 1
ATOM 2346 C CA . GLU A 1 303 ? -3.855 -1.081 -10.305 1 93.62 303 GLU A CA 1
ATOM 2347 C C . GLU A 1 303 ? -3.295 -2.475 -10.57 1 93.62 303 GLU A C 1
ATOM 2349 O O . GLU A 1 303 ? -3.807 -3.203 -11.422 1 93.62 303 GLU A O 1
ATOM 2354 N N . ASN A 1 304 ? -2.359 -2.861 -9.797 1 90.25 304 ASN A N 1
ATOM 2355 C CA . ASN A 1 304 ? -1.707 -4.152 -9.984 1 90.25 304 ASN A CA 1
ATOM 2356 C C . ASN A 1 304 ? -2.643 -5.309 -9.641 1 90.25 304 ASN A C 1
ATOM 2358 O O . ASN A 1 304 ? -2.693 -6.309 -10.359 1 90.25 304 ASN A O 1
ATOM 2362 N N . THR A 1 305 ? -3.346 -5.184 -8.555 1 90.56 305 THR A N 1
ATOM 2363 C CA . THR A 1 305 ? -4.234 -6.254 -8.117 1 90.56 305 THR A CA 1
ATOM 2364 C C . THR A 1 305 ? -5.418 -6.395 -9.07 1 90.56 305 THR A C 1
ATOM 2366 O O . THR A 1 305 ? -5.891 -7.508 -9.32 1 90.56 305 THR A O 1
ATOM 2369 N N . TYR A 1 306 ? -5.809 -5.246 -9.688 1 90.19 306 TYR A N 1
ATOM 2370 C CA . TYR A 1 306 ? -6.953 -5.293 -10.594 1 90.19 306 TYR A CA 1
ATOM 2371 C C . TYR A 1 306 ? -6.535 -5.754 -11.984 1 90.19 306 TYR A C 1
ATOM 2373 O O . TYR A 1 306 ? -7.379 -6.117 -12.805 1 90.19 306 TYR A O 1
ATOM 2381 N N . SER A 1 307 ? -5.293 -5.648 -12.242 1 87.06 307 SER A N 1
ATOM 2382 C CA . SER A 1 307 ? -4.797 -6.227 -13.492 1 87.06 307 SER A CA 1
ATOM 2383 C C . SER A 1 307 ? -4.852 -7.75 -13.453 1 87.06 307 SER A C 1
ATOM 2385 O O . SER A 1 307 ? -4.875 -8.398 -14.5 1 87.06 307 SER A O 1
ATOM 2387 N N . ASP A 1 308 ? -4.828 -8.258 -12.258 1 87.06 308 ASP A N 1
ATOM 2388 C CA . ASP A 1 308 ? -5.008 -9.695 -12.07 1 87.06 308 ASP A CA 1
ATOM 2389 C C . ASP A 1 308 ? -6.488 -10.062 -11.984 1 87.06 308 ASP A C 1
ATOM 2391 O O . ASP A 1 308 ? -7.305 -9.25 -11.539 1 87.06 308 ASP A O 1
ATOM 2395 N N . SER A 1 309 ? -6.82 -11.195 -12.391 1 86.38 309 SER A N 1
ATOM 2396 C CA . SER A 1 309 ? -8.219 -11.625 -12.367 1 86.38 309 SER A CA 1
ATOM 2397 C C . SER A 1 309 ? -8.703 -11.859 -10.945 1 86.38 309 SER A C 1
ATOM 2399 O O . SER A 1 309 ? -7.906 -12.188 -10.062 1 86.38 309 SER A O 1
ATOM 2401 N N . PHE A 1 310 ? -10.008 -11.688 -10.75 1 89.75 310 PHE A N 1
ATOM 2402 C CA . PHE A 1 310 ? -10.602 -12.023 -9.453 1 89.75 310 PHE A CA 1
ATOM 2403 C C . PHE A 1 310 ? -10.477 -13.516 -9.18 1 89.75 310 PHE A C 1
ATOM 2405 O O . PHE A 1 310 ? -10.336 -13.93 -8.023 1 89.75 310 PHE A O 1
ATOM 2412 N N . ASP A 1 311 ? -10.438 -14.297 -10.219 1 89.06 311 ASP A N 1
ATOM 2413 C CA . ASP A 1 311 ? -10.289 -15.742 -10.086 1 89.06 311 ASP A CA 1
ATOM 2414 C C . ASP A 1 311 ? -8.961 -16.094 -9.414 1 89.06 311 ASP A C 1
ATOM 2416 O O . ASP A 1 311 ? -8.883 -17.078 -8.672 1 89.06 311 ASP A O 1
ATOM 2420 N N . LEU A 1 312 ? -7.98 -15.32 -9.805 1 92.56 312 LEU A N 1
ATOM 2421 C CA . LEU A 1 312 ? -6.703 -15.539 -9.133 1 92.56 312 LEU A CA 1
ATOM 2422 C C . LEU A 1 312 ? -6.832 -15.32 -7.629 1 92.56 312 LEU A C 1
ATOM 2424 O O . LEU A 1 312 ? -6.43 -16.172 -6.836 1 92.56 312 LEU A O 1
ATOM 2428 N N . TYR A 1 313 ? -7.426 -14.25 -7.273 1 95.12 313 TYR A N 1
ATOM 2429 C CA . TYR A 1 313 ? -7.633 -13.906 -5.871 1 95.12 313 TYR A CA 1
ATOM 2430 C C . TYR A 1 313 ? -8.453 -14.977 -5.16 1 95.12 313 TYR A C 1
ATOM 2432 O O . TYR A 1 313 ? -8.094 -15.414 -4.062 1 95.12 313 TYR A O 1
ATOM 2440 N N . TYR A 1 314 ? -9.445 -15.398 -5.84 1 94.06 314 TYR A N 1
ATOM 2441 C CA . TYR A 1 314 ? -10.289 -16.453 -5.289 1 94.06 314 TYR A CA 1
ATOM 2442 C C . TYR A 1 314 ? -9.516 -17.75 -5.137 1 94.06 314 TYR A C 1
ATOM 2444 O O . TYR A 1 314 ? -9.672 -18.469 -4.145 1 94.06 314 TYR A O 1
ATOM 2452 N N . GLY A 1 315 ? -8.734 -18.078 -6.074 1 94.62 315 GLY A N 1
ATOM 2453 C CA . GLY A 1 315 ? -7.891 -19.266 -6 1 94.62 315 GLY A CA 1
ATOM 2454 C C . GLY A 1 315 ? -6.922 -19.234 -4.832 1 94.62 315 GLY A C 1
ATOM 2455 O O . GLY A 1 315 ? -6.707 -20.25 -4.172 1 94.62 315 GLY A O 1
ATOM 2456 N N . LEU A 1 316 ? -6.348 -18.031 -4.559 1 96.19 316 LEU A N 1
ATOM 2457 C CA . LEU A 1 316 ? -5.453 -17.859 -3.42 1 96.19 316 LEU A CA 1
ATOM 2458 C C . LEU A 1 316 ? -6.176 -18.156 -2.109 1 96.19 316 LEU A C 1
ATOM 2460 O O . LEU A 1 316 ? -5.586 -18.703 -1.178 1 96.19 316 LEU A O 1
ATOM 2464 N N . PHE A 1 317 ? -7.398 -17.859 -2.111 1 95.81 317 PHE A N 1
ATOM 2465 C CA . PHE A 1 317 ? -8.211 -18.031 -0.915 1 95.81 317 PHE A CA 1
ATOM 2466 C C . PHE A 1 317 ? -8.648 -19.484 -0.775 1 95.81 317 PHE A C 1
ATOM 2468 O O . PHE A 1 317 ? -8.477 -20.094 0.282 1 95.81 317 PHE A O 1
ATOM 2475 N N . LEU A 1 318 ? -9.133 -20.062 -1.806 1 93.31 318 LEU A N 1
ATOM 2476 C CA . LEU A 1 318 ? -9.773 -21.375 -1.78 1 93.31 318 LEU A CA 1
ATOM 2477 C C . LEU A 1 318 ? -8.734 -22.484 -1.634 1 93.31 318 LEU A C 1
ATOM 2479 O O . LEU A 1 318 ? -8.992 -23.484 -0.977 1 93.31 318 LEU A O 1
ATOM 2483 N N . TYR A 1 319 ? -7.574 -22.297 -2.213 1 94.88 319 TYR A N 1
ATOM 2484 C CA . TYR A 1 319 ? -6.672 -23.422 -2.354 1 94.88 319 TYR A CA 1
ATOM 2485 C C . TYR A 1 319 ? -5.457 -23.266 -1.448 1 94.88 319 TYR A C 1
ATOM 2487 O O . TYR A 1 319 ? -4.543 -24.094 -1.482 1 94.88 319 TYR A O 1
ATOM 2495 N N . ASN A 1 320 ? -5.363 -22.219 -0.683 1 95.94 320 ASN A N 1
ATOM 2496 C CA . ASN A 1 320 ? -4.398 -22.078 0.399 1 95.94 320 ASN A CA 1
ATOM 2497 C C . ASN A 1 320 ? -5.074 -22.125 1.766 1 95.94 320 ASN A C 1
ATOM 2499 O O . ASN A 1 320 ? -5.742 -21.156 2.164 1 95.94 320 ASN A O 1
ATOM 2503 N N . LYS A 1 321 ? -4.926 -23.141 2.461 1 93.44 321 LYS A N 1
ATOM 2504 C CA . LYS A 1 321 ? -5.641 -23.391 3.711 1 93.44 321 LYS A CA 1
ATOM 2505 C C . LYS A 1 321 ? -5.32 -22.312 4.746 1 93.44 321 LYS A C 1
ATOM 2507 O O . LYS A 1 321 ? -6.098 -22.078 5.676 1 93.44 321 LYS A O 1
ATOM 2512 N N . ASN A 1 322 ? -4.199 -21.609 4.598 1 95.81 322 ASN A N 1
ATOM 2513 C CA . ASN A 1 322 ? -3.77 -20.594 5.551 1 95.81 322 ASN A CA 1
ATOM 2514 C C . ASN A 1 322 ? -4.469 -19.25 5.301 1 95.81 322 ASN A C 1
ATOM 2516 O O . ASN A 1 322 ? -4.402 -18.344 6.133 1 95.81 322 ASN A O 1
ATOM 2520 N N . ALA A 1 323 ? -5.133 -19.125 4.18 1 96 323 ALA A N 1
ATOM 2521 C CA . ALA A 1 323 ? -5.695 -17.844 3.746 1 96 323 ALA A CA 1
ATOM 2522 C C . ALA A 1 323 ? -6.836 -17.406 4.664 1 96 323 ALA A C 1
ATOM 2524 O O . ALA A 1 323 ? -6.977 -16.219 4.969 1 96 323 ALA A O 1
ATOM 2525 N N . THR A 1 324 ? -7.617 -18.328 5.129 1 93.06 324 THR A N 1
ATOM 2526 C CA . THR A 1 324 ? -8.75 -18 5.992 1 93.06 324 THR A CA 1
ATOM 2527 C C . THR A 1 324 ? -8.273 -17.359 7.293 1 93.06 324 THR A C 1
ATOM 2529 O O . THR A 1 324 ? -8.82 -16.344 7.73 1 93.06 324 THR A O 1
ATOM 2532 N N . GLU A 1 325 ? -7.289 -18 7.82 1 95.06 325 GLU A N 1
ATOM 2533 C CA . GLU A 1 325 ? -6.734 -17.453 9.055 1 95.06 325 GLU A CA 1
ATOM 2534 C C . GLU A 1 325 ? -6.172 -16.062 8.836 1 95.06 325 GLU A C 1
ATOM 2536 O O . GLU A 1 325 ? -6.336 -15.18 9.688 1 95.06 325 GLU A O 1
ATOM 2541 N N . GLU A 1 326 ? -5.512 -15.859 7.758 1 96.25 326 GLU A N 1
ATOM 2542 C CA . GLU A 1 326 ? -4.934 -14.555 7.453 1 96.25 326 GLU A CA 1
ATOM 2543 C C . GLU A 1 326 ? -6.02 -13.5 7.262 1 96.25 326 GLU A C 1
ATOM 2545 O O . GLU A 1 326 ? -5.848 -12.344 7.652 1 96.25 326 GLU A O 1
ATOM 2550 N N . LEU A 1 327 ? -7.098 -13.914 6.664 1 96 327 LEU A N 1
ATOM 2551 C CA . LEU A 1 327 ? -8.227 -13.008 6.484 1 96 327 LEU A CA 1
ATOM 2552 C C . LEU A 1 327 ? -8.805 -12.586 7.832 1 96 327 LEU A C 1
ATOM 2554 O O . LEU A 1 327 ? -9.094 -11.406 8.047 1 96 327 LEU A O 1
ATOM 2558 N N . GLN A 1 328 ? -8.969 -13.539 8.719 1 95.31 328 GLN A N 1
ATOM 2559 C CA . GLN A 1 328 ? -9.477 -13.258 10.055 1 95.31 328 GLN A CA 1
ATOM 2560 C C . GLN A 1 328 ? -8.523 -12.352 10.828 1 95.31 328 GLN A C 1
ATOM 2562 O O . GLN A 1 328 ? -8.961 -11.438 11.531 1 95.31 328 GLN A O 1
ATOM 2567 N N . ASN A 1 329 ? -7.246 -12.625 10.688 1 97.44 329 ASN A N 1
ATOM 2568 C CA . ASN A 1 329 ? -6.246 -11.781 11.328 1 97.44 329 ASN A CA 1
ATOM 2569 C C . ASN A 1 329 ? -6.32 -10.344 10.828 1 97.44 329 ASN A C 1
ATOM 2571 O O . ASN A 1 329 ? -6.176 -9.398 11.602 1 97.44 329 ASN A O 1
ATOM 2575 N N . LEU A 1 330 ? -6.512 -10.188 9.562 1 97.44 330 LEU A N 1
ATOM 2576 C CA . LEU A 1 330 ? -6.633 -8.859 8.977 1 97.44 330 LEU A CA 1
ATOM 2577 C C . LEU A 1 330 ? -7.859 -8.133 9.516 1 97.44 330 LEU A C 1
ATOM 2579 O O . LEU A 1 330 ? -7.793 -6.945 9.83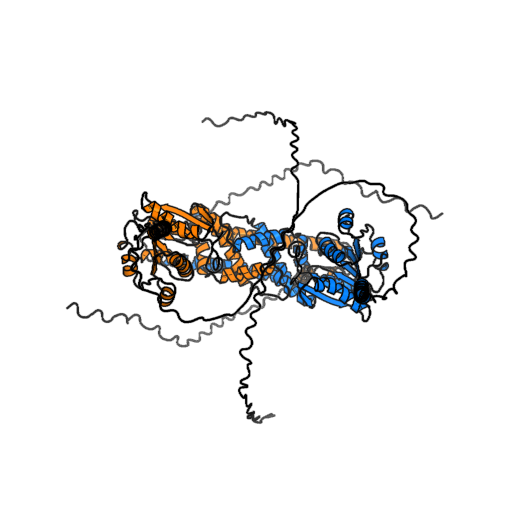6 1 97.44 330 LEU A O 1
ATOM 2583 N N . GLU A 1 331 ? -8.938 -8.859 9.625 1 95.31 331 GLU A N 1
ATOM 2584 C CA . GLU A 1 331 ? -10.164 -8.297 10.18 1 95.31 331 GLU A CA 1
ATOM 2585 C C . GLU A 1 331 ? -9.961 -7.848 11.625 1 95.31 331 GLU A C 1
ATOM 2587 O O . GLU A 1 331 ? -10.391 -6.758 12.008 1 95.31 331 GLU A O 1
ATOM 2592 N N . ARG A 1 332 ? -9.312 -8.656 12.359 1 96.56 332 ARG A N 1
ATOM 2593 C CA . ARG A 1 332 ? -9.031 -8.32 13.75 1 96.56 332 ARG A CA 1
ATOM 2594 C C . ARG A 1 332 ? -8.125 -7.098 13.844 1 96.56 332 ARG A C 1
ATOM 2596 O O . ARG A 1 332 ? -8.305 -6.25 14.727 1 96.56 332 ARG A O 1
ATOM 2603 N N . ALA A 1 333 ? -7.152 -7.059 12.977 1 97.44 333 ALA A N 1
ATOM 2604 C CA . ALA A 1 333 ? -6.262 -5.902 12.945 1 97.44 333 ALA A CA 1
ATOM 2605 C C . ALA A 1 333 ? -7.035 -4.617 12.664 1 97.44 333 ALA A C 1
ATOM 2607 O O . ALA A 1 333 ? -6.797 -3.59 13.297 1 97.44 333 ALA A O 1
ATOM 2608 N N . PHE A 1 334 ? -7.934 -4.691 11.742 1 96.81 334 PHE A N 1
ATOM 2609 C CA . PHE A 1 334 ? -8.781 -3.551 11.414 1 96.81 334 PHE A CA 1
ATOM 2610 C C . PHE A 1 334 ? -9.594 -3.119 12.625 1 96.81 334 PHE A C 1
ATOM 2612 O O . PHE A 1 334 ? -9.641 -1.932 12.961 1 96.81 334 PHE A O 1
ATOM 2619 N N . ASP A 1 335 ? -10.141 -4.082 13.289 1 95.12 335 ASP A N 1
ATOM 2620 C CA . ASP A 1 335 ? -10.961 -3.799 14.469 1 95.12 335 ASP A CA 1
ATOM 2621 C C . ASP A 1 335 ? -10.117 -3.184 15.586 1 95.12 335 ASP A C 1
ATOM 2623 O O . ASP A 1 335 ? -10.586 -2.297 16.297 1 95.12 335 ASP A O 1
ATOM 2627 N N . THR A 1 336 ? -8.969 -3.662 15.656 1 96.5 336 THR A N 1
ATOM 2628 C CA . THR A 1 336 ? -8.07 -3.148 16.688 1 96.5 336 THR A CA 1
ATOM 2629 C C . THR A 1 336 ? -7.77 -1.67 16.453 1 96.5 336 THR A C 1
ATOM 2631 O O . THR A 1 336 ? -7.859 -0.86 17.375 1 96.5 336 THR A O 1
ATOM 2634 N N . VAL A 1 337 ? -7.469 -1.321 15.25 1 96.31 337 VAL A N 1
ATOM 2635 C CA . VAL A 1 337 ? -7.133 0.059 14.914 1 96.31 337 VAL A CA 1
ATOM 2636 C C . VAL A 1 337 ? -8.359 0.947 15.094 1 96.31 337 VAL A C 1
ATOM 2638 O O . VAL A 1 337 ? -8.266 2.041 15.656 1 96.31 337 VAL A O 1
ATOM 2641 N N . LYS A 1 338 ? -9.453 0.504 14.656 1 94.38 338 LYS A N 1
ATOM 2642 C CA . LYS A 1 338 ? -10.703 1.241 14.812 1 94.38 338 LYS A CA 1
ATOM 2643 C C . LYS A 1 338 ? -11.016 1.482 16.297 1 94.38 338 LYS A C 1
ATOM 2645 O O . LYS A 1 338 ? -11.383 2.592 16.672 1 94.38 338 LYS A O 1
ATOM 2650 N N . SER A 1 339 ? -10.844 0.458 17.094 1 93.62 339 SER A N 1
ATOM 2651 C CA . SER A 1 339 ? -11.094 0.56 18.516 1 93.62 339 SER A CA 1
ATOM 2652 C C . SER A 1 339 ? -10.156 1.573 19.172 1 93.62 339 SER A C 1
ATOM 2654 O O . SER A 1 339 ? -10.562 2.311 20.078 1 93.62 339 SER A O 1
ATOM 2656 N N . GLN A 1 340 ? -8.945 1.558 18.75 1 93.06 340 GLN A N 1
ATOM 2657 C CA . GLN A 1 340 ? -7.988 2.523 19.281 1 93.06 340 GLN A CA 1
ATOM 2658 C C . GLN A 1 340 ? -8.445 3.955 19 1 93.06 340 GLN A C 1
ATOM 2660 O O . GLN A 1 340 ? -8.336 4.82 19.875 1 93.06 340 GLN A O 1
ATOM 2665 N N . LEU A 1 341 ? -8.914 4.188 17.797 1 92.5 341 LEU A N 1
ATOM 2666 C CA . LEU A 1 341 ? -9.406 5.512 17.438 1 92.5 341 LEU A CA 1
ATOM 2667 C C . LEU A 1 341 ? -10.594 5.906 18.312 1 92.5 341 LEU A C 1
ATOM 2669 O O . LEU A 1 341 ? -10.625 7.004 18.875 1 92.5 341 LEU A O 1
ATOM 2673 N N . PHE A 1 342 ? -11.477 5.008 18.547 1 88.75 342 PHE A N 1
ATOM 2674 C CA . PHE A 1 342 ? -12.711 5.309 19.25 1 88.75 342 PHE A CA 1
ATOM 2675 C C . PHE A 1 342 ? -12.469 5.391 20.75 1 88.75 342 PHE A C 1
ATOM 2677 O O . PHE A 1 342 ? -13.117 6.172 21.453 1 88.75 342 PHE A O 1
ATOM 2684 N N . ASP A 1 343 ? -11.617 4.555 21.234 1 86.75 343 ASP A N 1
ATOM 2685 C CA . ASP A 1 343 ? -11.25 4.633 22.641 1 86.75 343 ASP A CA 1
ATOM 2686 C C . ASP A 1 343 ? -10.664 6 22.984 1 86.75 343 ASP A C 1
ATOM 2688 O O . ASP A 1 343 ? -11 6.59 24.016 1 86.75 343 ASP A O 1
ATOM 2692 N N . LYS A 1 344 ? -9.828 6.41 22.156 1 84.81 344 LYS A N 1
ATOM 2693 C CA . LYS A 1 344 ? -9.219 7.719 22.375 1 84.81 344 LYS A CA 1
ATOM 2694 C C . LYS A 1 344 ? -10.25 8.836 22.25 1 84.81 344 LYS A C 1
ATOM 2696 O O . LYS A 1 344 ? -10.234 9.789 23.031 1 84.81 344 LYS A O 1
ATOM 2701 N N . LEU A 1 345 ? -11.109 8.688 21.312 1 82.25 345 LEU A N 1
ATOM 2702 C CA . LEU A 1 345 ? -12.188 9.648 21.141 1 82.25 345 LEU A CA 1
ATOM 2703 C C . LEU A 1 345 ? -13.062 9.703 22.391 1 82.25 345 LEU A C 1
ATOM 2705 O O . LEU A 1 345 ? -13.398 10.781 22.875 1 82.25 345 LEU A O 1
ATOM 2709 N N . HIS A 1 346 ? -13.391 8.555 22.891 1 80.12 346 HIS A N 1
ATOM 2710 C CA . HIS A 1 346 ? -14.211 8.453 24.094 1 80.12 346 HIS A CA 1
ATOM 2711 C C . HIS A 1 346 ? -13.516 9.086 25.281 1 80.12 346 HIS A C 1
ATOM 2713 O O . HIS A 1 346 ? -14.156 9.758 26.094 1 80.12 346 HIS A O 1
ATOM 2719 N N . SER A 1 347 ? -12.305 8.891 25.312 1 79.5 347 SER A N 1
ATOM 2720 C CA . SER A 1 347 ? -11.531 9.453 26.406 1 79.5 347 SER A CA 1
ATOM 2721 C C . SER A 1 347 ? -11.547 10.977 26.375 1 79.5 347 SER A C 1
ATOM 2723 O O . SER A 1 347 ? -11.711 11.625 27.406 1 79.5 347 SER A O 1
ATOM 2725 N N . ILE A 1 348 ? -11.445 11.492 25.234 1 77.25 348 ILE A N 1
ATOM 2726 C CA . ILE A 1 348 ? -11.445 12.945 25.078 1 77.25 348 ILE A CA 1
ATOM 2727 C C . ILE A 1 348 ? -12.828 13.5 25.391 1 77.25 348 ILE A C 1
ATOM 2729 O O . ILE A 1 348 ? -12.961 14.516 26.078 1 77.25 348 ILE A O 1
ATOM 2733 N N . LEU A 1 349 ? -13.812 12.789 24.875 1 74.19 349 LEU A N 1
ATOM 2734 C CA . LEU A 1 349 ? -15.188 13.211 25.109 1 74.19 349 LEU A CA 1
ATOM 2735 C C . LEU A 1 349 ? -15.516 13.18 26.609 1 74.19 349 LEU A C 1
ATOM 2737 O O . LEU A 1 349 ? -16.156 14.102 27.125 1 74.19 349 LEU A O 1
ATOM 2741 N N . ARG A 1 350 ? -15.109 12.203 27.25 1 69.19 350 ARG A N 1
ATOM 2742 C CA . ARG A 1 350 ? -15.352 12.062 28.672 1 69.19 350 ARG A CA 1
ATOM 2743 C C . ARG A 1 350 ? -14.648 13.164 29.453 1 69.19 350 ARG A C 1
ATOM 2745 O O . ARG A 1 350 ? -15.227 13.734 30.391 1 69.19 350 ARG A O 1
ATOM 2752 N N . GLN A 1 351 ? -13.523 13.5 29.031 1 73.19 351 GLN A N 1
ATOM 2753 C CA . GLN A 1 351 ? -12.766 14.562 29.688 1 73.19 351 GLN A CA 1
ATOM 2754 C C . GLN A 1 351 ? -13.43 15.922 29.484 1 73.19 351 GLN A C 1
ATOM 2756 O O . GLN A 1 351 ? -13.492 16.734 30.406 1 73.19 351 GLN A O 1
ATOM 2761 N N . GLN A 1 352 ? -13.945 16.109 28.297 1 68.62 352 GLN A N 1
ATOM 2762 C CA . GLN A 1 352 ? -14.617 17.375 28 1 68.62 352 GLN A CA 1
ATOM 2763 C C . GLN A 1 352 ? -15.938 17.484 28.75 1 68.62 352 GLN A C 1
ATOM 2765 O O . GLN A 1 352 ? -16.297 18.562 29.219 1 68.62 352 GLN A O 1
ATOM 2770 N N . MET A 1 353 ? -16.609 16.312 28.844 1 64.19 353 MET A N 1
ATOM 2771 C CA . MET A 1 353 ? -17.891 16.297 29.547 1 64.19 353 MET A CA 1
ATOM 2772 C C . MET A 1 353 ? -17.688 16.5 31.047 1 64.19 353 MET A C 1
ATOM 2774 O O . MET A 1 353 ? -18.484 17.188 31.688 1 64.19 353 MET A O 1
ATOM 2778 N N . LEU A 1 354 ? -16.688 15.992 31.531 1 64.06 354 LEU A N 1
ATOM 2779 C CA . LEU A 1 354 ? -16.359 16.141 32.938 1 64.06 354 LEU A CA 1
ATOM 2780 C C . LEU A 1 354 ? -15.922 17.578 33.25 1 64.06 354 LEU A C 1
ATOM 2782 O O . LEU A 1 354 ? -16.25 18.109 34.312 1 64.06 354 LEU A O 1
ATOM 2786 N N . MET A 1 355 ? -15.148 18.078 32.344 1 58.28 355 MET A N 1
ATOM 2787 C CA . MET A 1 355 ? -14.719 19.469 32.531 1 58.28 355 MET A CA 1
ATOM 2788 C C . MET A 1 355 ? -15.891 20.438 32.375 1 58.28 355 MET A C 1
ATOM 2790 O O . MET A 1 355 ? -15.945 21.453 33.062 1 58.28 355 MET A O 1
ATOM 2794 N N . LYS A 1 356 ? -16.828 20.125 31.453 1 58.72 356 LYS A N 1
ATOM 2795 C CA . LYS A 1 356 ? -18.062 20.922 31.312 1 58.72 356 LYS A CA 1
ATOM 2796 C C . LYS A 1 356 ? -18.906 20.828 32.562 1 58.72 356 LYS A C 1
ATOM 2798 O O . LYS A 1 356 ? -19.516 21.812 33 1 58.72 356 LYS A O 1
ATOM 2803 N N . SER A 1 357 ? -19.125 19.594 32.969 1 53.28 357 SER A N 1
ATOM 2804 C CA . SER A 1 357 ? -19.938 19.453 34.188 1 53.28 357 SER A CA 1
ATOM 2805 C C . SER A 1 357 ? -19.328 20.234 35.344 1 53.28 357 SER A C 1
ATOM 2807 O O . SER A 1 357 ? -20.062 20.734 36.188 1 53.28 357 SER A O 1
ATOM 2809 N N . GLU A 1 358 ? -18.125 20.266 35.281 1 51.25 358 GLU A N 1
ATOM 2810 C CA . GLU A 1 358 ? -17.516 21.062 36.344 1 51.25 358 GLU A CA 1
ATOM 2811 C C . GLU A 1 358 ? -17.641 22.547 36.062 1 51.25 358 GLU A C 1
ATOM 2813 O O . GLU A 1 358 ? -17.766 23.359 37 1 51.25 358 GLU A O 1
ATOM 2818 N N . ASP A 1 359 ? -17.406 22.922 34.781 1 48.88 359 ASP A N 1
ATOM 2819 C CA . ASP A 1 359 ? -17.578 24.328 34.406 1 48.88 359 ASP A CA 1
ATOM 2820 C C . ASP A 1 359 ? -19.016 24.609 33.969 1 48.88 359 ASP A C 1
ATOM 2822 O O . ASP A 1 359 ? -19.375 24.312 32.812 1 48.88 359 ASP A O 1
ATOM 2826 N N . SER A 1 360 ? -20.062 24.359 34.625 1 45.41 360 SER A N 1
ATOM 2827 C CA . SER A 1 360 ? -21.516 24.516 34.469 1 45.41 360 SER A CA 1
ATOM 2828 C C . SER A 1 360 ? -21.828 25.703 33.562 1 45.41 360 SER A C 1
ATOM 2830 O O . SER A 1 360 ? -22.922 25.781 32.969 1 45.41 360 SER A O 1
ATOM 2832 N N . LYS A 1 361 ? -21.375 26.984 33.719 1 43.97 361 LYS A N 1
ATOM 2833 C CA . LYS A 1 361 ? -22.094 28.141 33.188 1 43.97 361 LYS A CA 1
ATOM 2834 C C . LYS A 1 361 ? -21.906 28.281 31.688 1 43.97 361 LYS A C 1
ATOM 2836 O O . LYS A 1 361 ? -22.641 29 31.016 1 43.97 361 LYS A O 1
ATOM 2841 N N . GLU A 1 362 ? -20.641 28.438 30.984 1 38.59 362 GLU A N 1
ATOM 2842 C CA . GLU A 1 362 ? -20.594 29.125 29.703 1 38.59 362 GLU A CA 1
ATOM 2843 C C . GLU A 1 362 ? -20.672 28.125 28.547 1 38.59 362 GLU A C 1
ATOM 2845 O O . GLU A 1 362 ? -20.031 27.078 28.578 1 38.59 362 GLU A O 1
ATOM 2850 N N . PRO A 1 363 ? -21.656 28.094 27.547 1 42.41 363 PRO A N 1
ATOM 2851 C CA . PRO A 1 363 ? -21.984 27.5 26.25 1 42.41 363 PRO A CA 1
ATOM 2852 C C . PRO A 1 363 ? -20.766 27.234 25.375 1 42.41 363 PRO A C 1
ATOM 2854 O O . PRO A 1 363 ? -20.891 26.688 24.281 1 42.41 363 PRO A O 1
ATOM 2857 N N . ASN A 1 364 ? -19.516 27.625 25.656 1 42.88 364 ASN A N 1
ATOM 2858 C CA . ASN A 1 364 ? -18.391 27.781 24.75 1 42.88 364 ASN A CA 1
ATOM 2859 C C . ASN A 1 364 ? -17.734 26.438 24.438 1 42.88 364 ASN A C 1
ATOM 2861 O O . ASN A 1 364 ? -16.703 26.391 23.766 1 42.88 364 ASN A O 1
ATOM 2865 N N . LEU A 1 365 ? -18.094 25.297 24.984 1 46.47 365 LEU A N 1
ATOM 2866 C CA . LEU A 1 365 ? -17.406 24.016 24.859 1 46.47 365 LEU A CA 1
ATOM 2867 C C . LEU A 1 365 ? -17.5 23.5 23.422 1 46.47 365 LEU A C 1
ATOM 2869 O O . LEU A 1 365 ? -16.562 22.875 22.922 1 46.47 365 LEU A O 1
ATOM 2873 N N . LEU A 1 366 ? -18.688 23.469 22.781 1 48.75 366 LEU A N 1
ATOM 2874 C CA . LEU A 1 366 ? -18.859 23 21.406 1 48.75 366 LEU A CA 1
ATOM 2875 C C . LEU A 1 366 ? -17.922 23.75 20.453 1 48.75 366 LEU A C 1
ATOM 2877 O O . LEU A 1 366 ? -17.609 23.25 19.375 1 48.75 366 LEU A O 1
ATOM 2881 N N . LYS A 1 367 ? -17.516 24.906 20.906 1 52.66 367 LYS A N 1
ATOM 2882 C CA . LYS A 1 367 ? -16.75 25.734 19.969 1 52.66 367 LYS A CA 1
ATOM 2883 C C . LYS A 1 367 ? -15.344 25.172 19.766 1 52.66 367 LYS A C 1
ATOM 2885 O O . LYS A 1 367 ? -14.797 25.25 18.672 1 52.66 367 LYS A O 1
ATOM 2890 N N . SER A 1 368 ? -14.883 24.312 20.938 1 58.53 368 SER A N 1
ATOM 2891 C CA . SER A 1 368 ? -13.484 23.922 20.812 1 58.53 368 SER A CA 1
ATOM 2892 C C . SER A 1 368 ? -13.352 22.438 20.5 1 58.53 368 SER A C 1
ATOM 2894 O O . SER A 1 368 ? -12.234 21.938 20.328 1 58.53 368 SER A O 1
ATOM 2896 N N . ALA A 1 369 ? -14.547 21.828 20.312 1 62.38 369 ALA A N 1
ATOM 2897 C CA . ALA A 1 369 ? -14.484 20.375 20.156 1 62.38 369 ALA A CA 1
ATOM 2898 C C . ALA A 1 369 ? -14.055 20 18.75 1 62.38 369 ALA A C 1
ATOM 2900 O O . ALA A 1 369 ? -14.43 20.656 17.781 1 62.38 369 ALA A O 1
ATOM 2901 N N . PRO A 1 370 ? -13.336 18.891 18.703 1 73.88 370 PRO A N 1
ATOM 2902 C CA . PRO A 1 370 ? -12.969 18.391 17.375 1 73.88 370 PRO A CA 1
ATOM 2903 C C . PRO A 1 370 ? -14.18 18.047 16.516 1 73.88 370 PRO A C 1
ATOM 2905 O O . PRO A 1 370 ? -15.242 17.703 17.047 1 73.88 370 PRO A O 1
ATOM 2908 N N . PRO A 1 371 ? -14.172 18.281 15.297 1 70.88 371 PRO A N 1
ATOM 2909 C CA . PRO A 1 371 ? -15.305 18.109 14.383 1 70.88 371 PRO A CA 1
ATOM 2910 C C . PRO A 1 371 ? -15.938 16.719 14.5 1 70.88 371 PRO A C 1
ATOM 2912 O O . PRO A 1 371 ? -17.156 16.594 14.422 1 70.88 371 PRO A O 1
ATOM 2915 N N . THR A 1 372 ? -15.18 15.781 14.766 1 72.25 372 THR A N 1
ATOM 2916 C CA . THR A 1 372 ? -15.703 14.422 14.852 1 72.25 372 THR A CA 1
ATOM 2917 C C . THR A 1 372 ? -16.609 14.266 16.078 1 72.25 372 THR A C 1
ATOM 2919 O O . THR A 1 372 ? -17.641 13.602 16.016 1 72.25 372 THR A O 1
ATOM 2922 N N . VAL A 1 373 ? -16.172 14.859 17.078 1 67.38 373 VAL A N 1
ATOM 2923 C CA . VAL A 1 373 ? -16.953 14.82 18.312 1 67.38 373 VAL A CA 1
ATOM 2924 C C . VAL A 1 373 ? -18.266 15.578 18.109 1 67.38 373 VAL A C 1
ATOM 2926 O O . VAL A 1 373 ? -19.328 15.109 18.531 1 67.38 373 VAL A O 1
ATOM 2929 N N . LYS A 1 374 ? -18.156 16.656 17.391 1 66.12 374 LYS A N 1
ATOM 2930 C CA . LYS A 1 374 ? -19.344 17.453 17.109 1 66.12 374 LYS A CA 1
ATOM 2931 C C . LYS A 1 374 ? -20.359 16.672 16.281 1 66.12 374 LYS A C 1
ATOM 2933 O O . LYS A 1 374 ? -21.547 16.688 16.562 1 66.12 374 LYS A O 1
ATOM 2938 N N . THR A 1 375 ? -19.844 15.945 15.328 1 64.38 375 THR A N 1
ATOM 2939 C CA . THR A 1 375 ? -20.688 15.164 14.438 1 64.38 375 THR A CA 1
ATOM 2940 C C . THR A 1 375 ? -21.344 14.016 15.188 1 64.38 375 THR A C 1
ATOM 2942 O O . THR A 1 375 ? -22.531 13.734 15 1 64.38 375 THR A O 1
ATOM 2945 N N . LEU A 1 376 ? -20.609 13.484 16.094 1 62.62 376 LEU A N 1
ATOM 2946 C CA . LEU A 1 376 ? -21.125 12.344 16.844 1 62.62 376 LEU A CA 1
ATOM 2947 C C . LEU A 1 376 ? -22.141 12.789 17.875 1 62.62 376 LEU A C 1
ATOM 2949 O O . LEU A 1 376 ? -23.172 12.125 18.078 1 62.62 376 LEU A O 1
ATOM 2953 N N . LEU A 1 377 ? -21.812 13.945 18.516 1 56.41 377 LEU A N 1
ATOM 2954 C CA . LEU A 1 377 ? -22.703 14.484 19.531 1 56.41 377 LEU A CA 1
ATOM 2955 C C . LEU A 1 377 ? -24 14.992 18.906 1 56.41 377 LEU A C 1
ATOM 2957 O O . LEU A 1 377 ? -25.078 14.867 19.5 1 56.41 377 LEU A O 1
ATOM 2961 N N . LEU A 1 378 ? -23.875 15.523 17.719 1 55.06 378 LEU A N 1
ATOM 2962 C CA . LEU A 1 378 ? -25.047 16.016 17.016 1 55.06 378 LEU A CA 1
ATOM 2963 C C . LEU A 1 378 ? -25.906 14.859 16.516 1 55.06 378 LEU A C 1
ATOM 2965 O O . LEU A 1 378 ? -27.141 14.969 16.469 1 55.06 378 LEU A O 1
ATOM 2969 N N . SER A 1 379 ? -25.297 13.867 16.188 1 51.78 379 SER A N 1
ATOM 2970 C CA . SER A 1 379 ? -26.047 12.703 15.734 1 51.78 379 SER A CA 1
ATOM 2971 C C . SER A 1 379 ? -26.75 12.016 16.891 1 51.78 379 SER A C 1
ATOM 2973 O O . SER A 1 379 ? -27.828 11.445 16.719 1 51.78 379 SER A O 1
ATOM 2975 N N . ASP A 1 380 ? -26.234 12.047 18.062 1 46.62 380 ASP A N 1
ATOM 2976 C CA . ASP A 1 380 ? -26.906 11.484 19.234 1 46.62 380 ASP A CA 1
ATOM 2977 C C . ASP A 1 380 ? -28.094 12.352 19.672 1 46.62 380 ASP A C 1
ATOM 2979 O O . ASP A 1 380 ? -29.047 11.859 20.266 1 46.62 380 ASP A O 1
ATOM 2983 N N . ASN A 1 381 ? -28.047 13.695 19.531 1 39.84 381 ASN A N 1
ATOM 2984 C CA . ASN A 1 381 ? -29.188 14.5 19.938 1 39.84 381 ASN A CA 1
ATOM 2985 C C . ASN A 1 381 ? -30.375 14.297 18.984 1 39.84 381 ASN A C 1
ATOM 2987 O O . ASN A 1 381 ? -31.469 14.82 19.234 1 39.84 381 ASN A O 1
ATOM 2991 N N . LYS A 1 382 ? -30.172 14 17.781 1 39.12 382 LYS A N 1
ATOM 2992 C CA . LYS A 1 382 ? -31.328 13.758 16.938 1 39.12 382 LYS A CA 1
ATOM 2993 C C . LYS A 1 382 ? -32.031 12.461 17.312 1 39.12 382 LYS A C 1
ATOM 2995 O O . LYS A 1 382 ? -33.125 12.156 16.812 1 39.12 382 LYS A O 1
ATOM 3000 N N . ASN A 1 383 ? -31.422 11.609 17.969 1 35.88 383 ASN A N 1
ATOM 3001 C CA . ASN A 1 383 ? -32.125 10.344 18.188 1 35.88 383 ASN A CA 1
ATOM 3002 C C . ASN A 1 383 ? -33.156 10.469 19.312 1 35.88 383 ASN A C 1
ATOM 3004 O O . ASN A 1 383 ? -33.656 9.453 19.812 1 35.88 383 ASN A O 1
ATOM 3008 N N . THR A 1 384 ? -33.406 11.695 19.906 1 31.39 384 THR A N 1
ATOM 3009 C CA . THR A 1 384 ? -34.562 11.539 20.797 1 31.39 384 THR A CA 1
ATOM 3010 C C . THR A 1 384 ? -35.844 11.398 20.016 1 31.39 384 THR A C 1
ATOM 3012 O O . THR A 1 384 ? -36.906 11.188 20.594 1 31.39 384 THR A O 1
ATOM 3015 N N . ALA A 1 385 ? -36.188 12.219 18.984 1 29.86 385 ALA A N 1
ATOM 3016 C CA . ALA A 1 385 ? -37.469 11.891 18.422 1 29.86 385 ALA A CA 1
ATOM 3017 C C . ALA A 1 385 ? -37.5 10.461 17.891 1 29.86 385 ALA A C 1
ATOM 3019 O O . ALA A 1 385 ? -36.656 10.07 17.078 1 29.86 385 ALA A O 1
ATOM 3020 N N . ALA A 1 386 ? -38.188 9.625 18.625 1 26.36 386 ALA A N 1
ATOM 3021 C CA . ALA A 1 386 ? -38.438 8.219 18.312 1 26.36 386 ALA A CA 1
ATOM 3022 C C . ALA A 1 386 ? -38.812 8.039 16.844 1 26.36 386 ALA A C 1
ATOM 3024 O O . ALA A 1 386 ? -39.812 8.602 16.391 1 26.36 386 ALA A O 1
ATOM 3025 N N . PRO A 1 387 ? -37.969 8.023 15.93 1 24.39 387 PRO A N 1
ATOM 3026 C CA . PRO A 1 387 ? -38.562 7.863 14.602 1 24.39 387 PRO A CA 1
ATOM 3027 C C . PRO A 1 387 ? -39.719 6.84 14.578 1 24.39 387 PRO A C 1
ATOM 3029 O O . PRO A 1 387 ? -39.562 5.762 15.156 1 24.39 387 PRO A O 1
ATOM 3032 N N . ALA A 1 388 ? -40.938 7.395 14.828 1 23.78 388 ALA A N 1
ATOM 3033 C CA . ALA A 1 388 ? -42.094 6.551 14.555 1 23.78 388 ALA A CA 1
ATOM 3034 C C . ALA A 1 388 ? -41.844 5.605 13.391 1 23.78 388 ALA A C 1
ATOM 3036 O O . ALA A 1 388 ? -41.438 6.043 12.305 1 23.78 388 ALA A O 1
ATOM 3037 N N . VAL A 1 389 ? -41.5 4.508 13.719 1 19.5 389 VAL A N 1
ATOM 3038 C CA . VAL A 1 389 ? -41.312 3.404 12.781 1 19.5 389 VAL A CA 1
ATOM 3039 C C . VAL A 1 389 ? -42.531 3.32 11.859 1 19.5 389 VAL A C 1
ATOM 3041 O O . VAL A 1 389 ? -43.625 2.984 12.305 1 19.5 389 VAL A O 1
ATOM 3044 N N . LYS A 1 390 ? -42.906 4.465 11.289 1 23 390 LYS A N 1
ATOM 3045 C CA . LYS A 1 390 ? -43.969 4.27 10.289 1 23 390 LYS A CA 1
ATOM 3046 C C . LYS A 1 390 ? -43.812 2.916 9.594 1 23 390 LYS A C 1
ATOM 3048 O O . LYS A 1 390 ? -42.719 2.486 9.289 1 23 390 LYS A O 1
ATOM 3053 N N . GLY A 1 391 ? -44.781 2.086 9.82 1 19.2 391 GLY A N 1
ATOM 3054 C CA . GLY A 1 391 ? -45.062 0.765 9.289 1 19.2 391 GLY A CA 1
ATOM 3055 C C . GLY A 1 391 ? -44.844 0.663 7.793 1 19.2 391 GLY A C 1
ATOM 3056 O O . GLY A 1 391 ? -45.375 1.454 7.02 1 19.2 391 GLY A O 1
ATOM 3057 N N . ILE A 1 392 ? -43.719 0.686 7.488 1 18.91 392 ILE A N 1
ATOM 3058 C CA . ILE A 1 392 ? -43.469 0.422 6.074 1 18.91 392 ILE A CA 1
ATOM 3059 C C . ILE A 1 392 ? -44.375 -0.7 5.594 1 18.91 392 ILE A C 1
ATOM 3061 O O . ILE A 1 392 ? -44.312 -1.829 6.082 1 18.91 392 ILE A O 1
ATOM 3065 N N . ASP A 1 393 ? -45.656 -0.26 5.488 1 20.5 393 ASP A N 1
ATOM 3066 C CA . ASP A 1 393 ? -46.531 -1.172 4.77 1 20.5 393 ASP A CA 1
ATOM 3067 C C . ASP A 1 393 ? -45.875 -1.682 3.488 1 20.5 393 ASP A C 1
ATOM 3069 O O . ASP A 1 393 ? -45.531 -0.894 2.602 1 20.5 393 ASP A O 1
ATOM 3073 N N . VAL A 1 394 ? -45.062 -2.443 3.73 1 18.7 394 VAL A N 1
ATOM 3074 C CA . VAL A 1 394 ? -44.5 -3.199 2.609 1 18.7 394 VAL A CA 1
ATOM 3075 C C . VAL A 1 394 ? -45.656 -3.811 1.789 1 18.7 394 VAL A C 1
ATOM 3077 O O . VAL A 1 394 ? -46.312 -4.746 2.238 1 18.7 394 VAL A O 1
ATOM 3080 N N . ASN A 1 395 ? -46.531 -2.91 1.454 1 19.92 395 ASN A N 1
ATOM 3081 C CA . ASN A 1 395 ? -47.438 -3.549 0.504 1 19.92 395 ASN A CA 1
ATOM 3082 C C . ASN A 1 395 ? -46.688 -4.25 -0.614 1 19.92 395 ASN A C 1
ATOM 3084 O O . ASN A 1 395 ? -45.969 -3.604 -1.392 1 19.92 395 ASN A O 1
ATOM 3088 N N . ILE A 1 396 ? -46.312 -5.352 -0.261 1 19.16 396 ILE A N 1
ATOM 3089 C CA . ILE A 1 396 ? -45.812 -6.367 -1.184 1 19.16 396 ILE A CA 1
ATOM 3090 C C . ILE A 1 396 ? -46.812 -6.547 -2.332 1 19.16 396 ILE A C 1
ATOM 3092 O O . ILE A 1 396 ? -47.844 -7.18 -2.164 1 19.16 396 ILE A O 1
ATOM 3096 N N . ASN A 1 397 ? -47.312 -5.434 -2.832 1 19.14 397 ASN A N 1
ATOM 3097 C CA . ASN A 1 397 ? -48.188 -5.812 -3.924 1 19.14 397 ASN A CA 1
ATOM 3098 C C . ASN A 1 397 ? -47.5 -6.711 -4.938 1 19.14 397 ASN A C 1
ATOM 3100 O O . ASN A 1 397 ? -46.5 -6.297 -5.57 1 19.14 397 ASN A O 1
ATOM 3104 N N . VAL A 1 398 ? -47.531 -7.953 -4.578 1 19.33 398 VAL A N 1
ATOM 3105 C CA . VAL A 1 398 ? -47.219 -9.109 -5.418 1 19.33 398 VAL A CA 1
ATOM 3106 C C . VAL A 1 398 ? -48 -8.992 -6.738 1 19.33 398 VAL A C 1
ATOM 3108 O O . VAL A 1 398 ? -49.188 -9.266 -6.793 1 19.33 398 VAL A O 1
ATOM 3111 N N . THR A 1 399 ? -48.062 -7.785 -7.27 1 19.02 399 THR A N 1
ATOM 3112 C CA . THR A 1 399 ? -48.875 -7.953 -8.477 1 19.02 399 THR A CA 1
ATOM 3113 C C . THR A 1 399 ? -48.281 -9.039 -9.375 1 19.02 399 THR A C 1
ATOM 3115 O O . THR A 1 399 ? -47.062 -9.07 -9.602 1 19.02 399 THR A O 1
ATOM 3118 N N . SER A 1 400 ? -49.031 -10.219 -9.438 1 18.27 400 SER A N 1
ATOM 3119 C CA . SER A 1 400 ? -49.031 -11.477 -10.172 1 18.27 400 SER A CA 1
ATOM 3120 C C . SER A 1 400 ? -48.812 -11.242 -11.664 1 18.27 400 SER A C 1
ATOM 3122 O O . SER A 1 400 ? -48.906 -12.18 -12.469 1 18.27 400 SER A O 1
ATOM 3124 N N . ASN A 1 401 ? -48.375 -10.086 -12.094 1 19.31 401 ASN A N 1
ATOM 3125 C CA . ASN A 1 401 ? -48.688 -10.164 -13.523 1 19.31 401 ASN A CA 1
ATOM 3126 C C . ASN A 1 401 ? -48.031 -11.383 -14.164 1 19.31 401 ASN A C 1
ATOM 3128 O O . ASN A 1 401 ? -46.844 -11.609 -14 1 19.31 401 ASN A O 1
ATOM 3132 N N . SER A 1 402 ? -48.781 -12.453 -14.648 1 17.62 402 SER A N 1
ATOM 3133 C CA . SER A 1 402 ? -48.688 -13.75 -15.312 1 17.62 402 SER A CA 1
ATOM 3134 C C . SER A 1 402 ? -47.75 -13.703 -16.516 1 17.62 402 SER A C 1
ATOM 3136 O O . SER A 1 402 ? -47.656 -14.672 -17.266 1 17.62 402 SER A O 1
ATOM 3138 N N . LYS A 1 403 ? -47.25 -12.539 -16.906 1 19.94 403 LYS A N 1
ATOM 3139 C CA . LYS A 1 403 ? -47.062 -12.773 -18.344 1 19.94 403 LYS A CA 1
ATOM 3140 C C . LYS A 1 403 ? -46.188 -14.008 -18.578 1 19.94 403 LYS A C 1
ATOM 3142 O O . LYS A 1 403 ? -45.344 -14.367 -17.734 1 19.94 403 LYS A O 1
ATOM 3147 N N . SER A 1 404 ? -46.156 -14.609 -19.875 1 17.77 404 SER A N 1
ATOM 3148 C CA . SER A 1 404 ? -45.906 -15.852 -20.594 1 17.77 404 SER A CA 1
ATOM 3149 C C . SER A 1 404 ? -44.438 -16.312 -20.422 1 17.77 404 SER A C 1
ATOM 3151 O O . SER A 1 404 ? -43.531 -15.523 -20.641 1 17.77 404 SER A O 1
ATOM 3153 N N . VAL A 1 405 ? -44.156 -17.172 -19.516 1 18.05 405 VAL A N 1
ATOM 3154 C CA . VAL A 1 405 ? -42.969 -17.984 -19.281 1 18.05 405 VAL A CA 1
ATOM 3155 C C . VAL A 1 405 ? -42.531 -18.641 -20.578 1 18.05 405 VAL A C 1
ATOM 3157 O O . VAL A 1 405 ? -43.281 -19.406 -21.188 1 18.05 405 VAL A O 1
ATOM 3160 N N . PRO A 1 406 ? -41.875 -17.891 -21.5 1 18.19 406 PRO A N 1
ATOM 3161 C CA . PRO A 1 406 ? -41.75 -18.703 -22.703 1 18.19 406 PRO A CA 1
ATOM 3162 C C . PRO A 1 406 ? -41.25 -20.109 -22.422 1 18.19 406 PRO A C 1
ATOM 3164 O O . PRO A 1 406 ? -40.656 -20.359 -21.375 1 18.19 406 PRO A O 1
ATOM 3167 N N . GLU A 1 407 ? -41.594 -21.109 -23.391 1 18.3 407 GLU A N 1
ATOM 3168 C CA . GLU A 1 407 ? -41.5 -22.547 -23.594 1 18.3 407 GLU A CA 1
ATOM 3169 C C . GLU A 1 407 ? -40.094 -23.062 -23.328 1 18.3 407 GLU A C 1
ATOM 3171 O O . GLU A 1 407 ? -39.094 -22.406 -23.656 1 18.3 407 GLU A O 1
ATOM 3176 N N . VAL A 1 408 ? -40 -23.953 -22.375 1 17.69 408 VAL A N 1
ATOM 3177 C CA . VAL A 1 408 ? -39.031 -24.938 -21.906 1 17.69 408 VAL A CA 1
ATOM 3178 C C . VAL A 1 408 ? -38.469 -25.734 -23.078 1 17.69 408 VAL A C 1
ATOM 3180 O O . VAL A 1 408 ? -39.219 -26.469 -23.734 1 17.69 408 VAL A O 1
ATOM 3183 N N . LEU A 1 409 ? -37.625 -25.141 -23.984 1 17.41 409 LEU A N 1
ATOM 3184 C CA . LEU A 1 409 ? -37.125 -25.875 -25.141 1 17.41 409 LEU A CA 1
ATOM 3185 C C . LEU A 1 409 ? -36.625 -27.266 -24.734 1 17.41 409 LEU A C 1
ATOM 3187 O O . LEU A 1 409 ? -35.969 -27.422 -23.719 1 17.41 409 LEU A O 1
ATOM 3191 N N . SER A 1 410 ? -37.219 -28.453 -25.266 1 16.52 410 SER A N 1
ATOM 3192 C CA . SER A 1 410 ? -37.25 -29.906 -25.266 1 16.52 410 SER A CA 1
ATOM 3193 C C . SER A 1 410 ? -35.875 -30.516 -25.281 1 16.52 410 SER A C 1
ATOM 3195 O O . SER A 1 410 ? -34.906 -29.906 -25.766 1 16.52 410 SER A O 1
ATOM 3197 N N . ALA A 1 411 ? -35.625 -31.625 -24.5 1 18 411 ALA A N 1
ATOM 3198 C CA . ALA A 1 411 ? -34.688 -32.688 -24.141 1 18 411 ALA A CA 1
ATOM 3199 C C . ALA A 1 411 ? -34.156 -33.406 -25.375 1 18 411 ALA A C 1
ATOM 3201 O O . ALA A 1 411 ? -33.219 -34.219 -25.297 1 18 411 ALA A O 1
ATOM 3202 N N . LYS A 1 412 ? -34.906 -33.469 -26.516 1 17.52 412 LYS A N 1
ATOM 3203 C CA . LYS A 1 412 ? -34.844 -34.594 -27.453 1 17.52 412 LYS A CA 1
ATOM 3204 C C . LYS A 1 412 ? -33.469 -34.719 -28.094 1 17.52 412 LYS A C 1
ATOM 3206 O O . LYS A 1 412 ? -33.125 -35.719 -28.734 1 17.52 412 LYS A O 1
ATOM 3211 N N . ALA A 1 413 ? -32.75 -33.719 -28.422 1 18.16 413 ALA A N 1
ATOM 3212 C CA . ALA A 1 413 ? -32.219 -34 -29.75 1 18.16 413 ALA A CA 1
ATOM 3213 C C . ALA A 1 413 ? -31.203 -35.125 -29.703 1 18.16 413 ALA A C 1
ATOM 3215 O O . ALA A 1 413 ? -30.75 -35.594 -30.75 1 18.16 413 ALA A O 1
ATOM 3216 N N . PHE A 1 414 ? -30.438 -35.438 -28.641 1 16.7 414 PHE A N 1
ATOM 3217 C CA . PHE A 1 414 ? -29.359 -36.344 -29 1 16.7 414 PHE A CA 1
ATOM 3218 C C . PHE A 1 414 ? -29.859 -37.781 -29.094 1 16.7 414 PHE A C 1
ATOM 3220 O O . PHE A 1 414 ? -29.578 -38.594 -28.203 1 16.7 414 PHE A O 1
ATOM 3227 N N . GLN A 1 415 ? -31 -38.219 -29.328 1 17.45 415 GLN A N 1
ATOM 3228 C CA . GLN A 1 415 ? -31.266 -39.656 -29.453 1 17.45 415 GLN A CA 1
ATOM 3229 C C . GLN A 1 415 ? -30.406 -40.281 -30.547 1 17.45 415 GLN A C 1
ATOM 3231 O O . GLN A 1 415 ? -30.25 -41.5 -30.609 1 17.45 415 GLN A O 1
ATOM 3236 N N . ALA A 1 416 ? -30.031 -39.688 -31.656 1 17.8 416 ALA A N 1
ATOM 3237 C CA . ALA A 1 416 ? -30.094 -40.469 -32.875 1 17.8 416 ALA A CA 1
ATOM 3238 C C . ALA A 1 416 ? -29.016 -41.531 -32.906 1 17.8 416 ALA A C 1
ATOM 3240 O O . ALA A 1 416 ? -29.312 -42.719 -33.125 1 17.8 416 ALA A O 1
ATOM 3241 N N . LYS A 1 417 ? -27.891 -41.5 -33.719 1 18.52 417 LYS A N 1
ATOM 3242 C CA . LYS A 1 417 ? -27.484 -42.406 -34.781 1 18.52 417 LYS A CA 1
ATOM 3243 C C . LYS A 1 417 ? -26.531 -43.469 -34.25 1 18.52 417 LYS A C 1
ATOM 3245 O O . LYS A 1 417 ? -25.328 -43.219 -34.094 1 18.52 417 LYS A O 1
ATOM 3250 N N . ALA A 1 418 ? -26.609 -44 -33 1 18.55 418 ALA A N 1
ATOM 3251 C CA . ALA A 1 418 ? -25.766 -45.156 -32.75 1 18.55 418 ALA A CA 1
ATOM 3252 C C . ALA A 1 418 ? -26.094 -46.281 -33.719 1 18.55 418 ALA A C 1
ATOM 3254 O O . ALA A 1 418 ? -25.5 -47.375 -33.656 1 18.55 418 ALA A O 1
ATOM 3255 N N . GLU A 1 419 ? -27.203 -46.312 -34.531 1 18.59 419 GLU A N 1
ATOM 3256 C CA . GLU A 1 419 ? -27.641 -47.594 -35.125 1 18.59 419 GLU A CA 1
ATOM 3257 C C . GLU A 1 419 ? -26.641 -48.125 -36.125 1 18.59 419 GLU A C 1
ATOM 3259 O O . GLU A 1 419 ? -26.672 -49.312 -36.5 1 18.59 419 GLU A O 1
ATOM 3264 N N . SER A 1 420 ? -25.812 -47.469 -36.938 1 19.7 420 SER A N 1
ATOM 3265 C CA . SER A 1 420 ? -25.656 -48.156 -38.219 1 19.7 420 SER A CA 1
ATOM 3266 C C . SER A 1 420 ? -24.828 -49.406 -38.062 1 19.7 420 SER A C 1
ATOM 3268 O O . SER A 1 420 ? -25.219 -50.469 -38.531 1 19.7 420 SER A O 1
ATOM 3270 N N . GLU A 1 421 ? -23.359 -49.625 -38.031 1 21.69 421 GLU A N 1
ATOM 3271 C CA . GLU A 1 421 ? -22.703 -50.688 -38.781 1 21.69 421 GLU A CA 1
ATOM 3272 C C . GLU A 1 421 ? -22.672 -52 -37.969 1 21.69 421 GLU A C 1
ATOM 3274 O O . GLU A 1 421 ? -21.906 -52.125 -37 1 21.69 421 GLU A O 1
ATOM 3279 N N . ILE A 1 422 ? -23.844 -52.5 -37.375 1 20.44 422 ILE A N 1
ATOM 3280 C CA . ILE A 1 422 ? -23.812 -53.938 -37.125 1 20.44 422 ILE A CA 1
ATOM 3281 C C . ILE A 1 422 ? -23.594 -54.688 -38.438 1 20.44 422 ILE A C 1
ATOM 3283 O O . ILE A 1 422 ? -22.984 -55.75 -38.438 1 20.44 422 ILE A O 1
ATOM 3287 N N . SER A 1 423 ? -24.109 -54.188 -39.594 1 19.92 423 SER A N 1
ATOM 3288 C CA . SER A 1 423 ? -23.922 -55.094 -40.719 1 19.92 423 SER A CA 1
ATOM 3289 C C . SER A 1 423 ? -22.484 -55.031 -41.25 1 19.92 423 SER A C 1
ATOM 3291 O O . SER A 1 423 ? -21.906 -53.938 -41.406 1 19.92 423 SER A O 1
ATOM 3293 N N . MET B 1 1 ? -48.906 29.891 -6.34 1 16.61 1 MET B N 1
ATOM 3294 C CA . MET B 1 1 ? -49.688 29.281 -7.406 1 16.61 1 MET B CA 1
ATOM 3295 C C . MET B 1 1 ? -48.781 28.516 -8.367 1 16.61 1 MET B C 1
ATOM 3297 O O . MET B 1 1 ? -49.062 27.359 -8.703 1 16.61 1 MET B O 1
ATOM 3301 N N . GLU B 1 2 ? -48.188 29.203 -9.375 1 16.84 2 GLU B N 1
ATOM 3302 C CA . GLU B 1 2 ? -48.062 28.734 -10.75 1 16.84 2 GLU B CA 1
ATOM 3303 C C . GLU B 1 2 ? -46.875 27.781 -10.906 1 16.84 2 GLU B C 1
ATOM 3305 O O . GLU B 1 2 ? -45.719 28.172 -10.703 1 16.84 2 GLU B O 1
ATOM 3310 N N . VAL B 1 3 ? -46.969 26.453 -10.945 1 19.88 3 VAL B N 1
ATOM 3311 C CA . VAL B 1 3 ? -46.438 25.094 -10.797 1 19.88 3 VAL B CA 1
ATOM 3312 C C . VAL B 1 3 ? -45.625 24.719 -12.031 1 19.88 3 VAL B C 1
ATOM 3314 O O . VAL B 1 3 ? -44.469 24.266 -11.914 1 19.88 3 VAL B O 1
ATOM 3317 N N . LEU B 1 4 ? -46.156 24.453 -13.297 1 16.84 4 LEU B N 1
ATOM 3318 C CA . LEU B 1 4 ? -46.281 23.156 -13.953 1 16.84 4 LEU B CA 1
ATOM 3319 C C . LEU B 1 4 ? -45.188 23.016 -15.031 1 16.84 4 LEU B C 1
ATOM 3321 O O . LEU B 1 4 ? -44.594 21.953 -15.164 1 16.84 4 LEU B O 1
ATOM 3325 N N . SER B 1 5 ? -45 23.828 -16.109 1 17.25 5 SER B N 1
ATOM 3326 C CA . SER B 1 5 ? -45.25 23.266 -17.422 1 17.25 5 SER B CA 1
ATOM 3327 C C . SER B 1 5 ? -44.031 22.5 -17.938 1 17.25 5 SER B C 1
ATOM 3329 O O . SER B 1 5 ? -42.906 22.797 -17.562 1 17.25 5 SER B O 1
ATOM 3331 N N . PRO B 1 6 ? -44.094 21.609 -19.062 1 18.36 6 PRO B N 1
ATOM 3332 C CA . PRO B 1 6 ? -43.812 20.297 -19.641 1 18.36 6 PRO B CA 1
ATOM 3333 C C . PRO B 1 6 ? -42.594 20.312 -20.562 1 18.36 6 PRO B C 1
ATOM 3335 O O . PRO B 1 6 ? -41.75 19.422 -20.469 1 18.36 6 PRO B O 1
ATOM 3338 N N . LEU B 1 7 ? -42.562 21.047 -21.703 1 16.89 7 LEU B N 1
ATOM 3339 C CA . LEU B 1 7 ? -42.562 20.438 -23.031 1 16.89 7 LEU B CA 1
ATOM 3340 C C . LEU B 1 7 ? -41.156 20.031 -23.453 1 16.89 7 LEU B C 1
ATOM 3342 O O . LEU B 1 7 ? -40.188 20.578 -22.953 1 16.89 7 LEU B O 1
ATOM 3346 N N . ILE B 1 8 ? -40.812 19.469 -24.828 1 17.33 8 ILE B N 1
ATOM 3347 C CA . ILE B 1 8 ? -40.469 18.281 -25.594 1 17.33 8 IL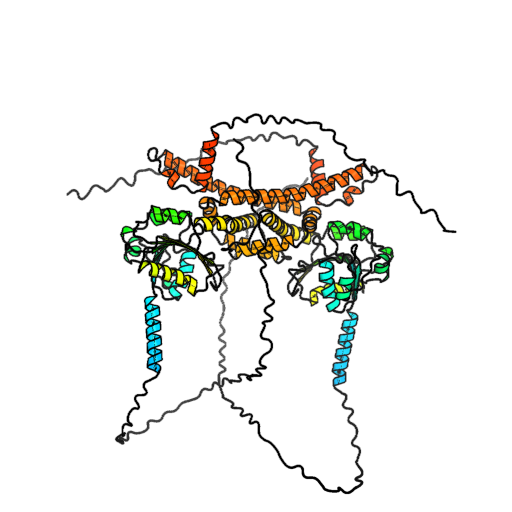E B CA 1
ATOM 3348 C C . ILE B 1 8 ? -39.125 18.516 -26.312 1 17.33 8 ILE B C 1
ATOM 3350 O O . ILE B 1 8 ? -38.25 17.641 -26.297 1 17.33 8 ILE B O 1
ATOM 3354 N N . SER B 1 9 ? -38.75 19.625 -27.062 1 15.79 9 SER B N 1
ATOM 3355 C CA . SER B 1 9 ? -38.531 19.391 -28.484 1 15.79 9 SER B CA 1
ATOM 3356 C C . SER B 1 9 ? -37.125 18.875 -28.75 1 15.79 9 SER B C 1
ATOM 3358 O O . SER B 1 9 ? -36.219 19.062 -27.938 1 15.79 9 SER B O 1
ATOM 3360 N N . GLY B 1 10 ? -36.656 18.484 -30.125 1 16.3 10 GLY B N 1
ATOM 3361 C CA . GLY B 1 10 ? -36.156 17.453 -31.031 1 16.3 10 GLY B CA 1
ATOM 3362 C C . GLY B 1 10 ? -34.688 17.609 -31.391 1 16.3 10 GLY B C 1
ATOM 3363 O O . GLY B 1 10 ? -33.938 16.625 -31.422 1 16.3 10 GLY B O 1
ATOM 3364 N N . HIS B 1 11 ? -34.125 18.797 -31.844 1 16.41 11 HIS B N 1
ATOM 3365 C CA . HIS B 1 11 ? -33.531 18.766 -33.188 1 16.41 11 HIS B CA 1
ATOM 3366 C C . HIS B 1 11 ? -32.125 18.156 -33.125 1 16.41 11 HIS B C 1
ATOM 3368 O O . HIS B 1 11 ? -31.484 18.109 -32.094 1 16.41 11 HIS B O 1
ATOM 3374 N N . SER B 1 12 ? -31.375 18.031 -34.469 1 16.36 12 SER B N 1
ATOM 3375 C CA . SER B 1 12 ? -30.703 17.188 -35.438 1 16.36 12 SER B CA 1
ATOM 3376 C C . SER B 1 12 ? -29.188 17.297 -35.344 1 16.36 12 SER B C 1
ATOM 3378 O O . SER B 1 12 ? -28.656 18.375 -35.031 1 16.36 12 SER B O 1
ATOM 3380 N N . VAL B 1 13 ? -28.391 16.188 -35.25 1 17.52 13 VAL B N 1
ATOM 3381 C CA . VAL B 1 13 ? -27.078 15.625 -34.938 1 17.52 13 VAL B CA 1
ATOM 3382 C C . VAL B 1 13 ? -26.156 15.781 -36.156 1 17.52 13 VAL B C 1
ATOM 3384 O O . VAL B 1 13 ? -25.078 15.188 -36.188 1 17.52 13 VAL B O 1
ATOM 3387 N N . SER B 1 14 ? -26.266 16.797 -37.031 1 15.38 14 SER B N 1
ATOM 3388 C CA . SER B 1 14 ? -25.625 16.469 -38.312 1 15.38 14 SER B CA 1
ATOM 3389 C C . SER B 1 14 ? -24.109 16.391 -38.156 1 15.38 14 SER B C 1
ATOM 3391 O O . SER B 1 14 ? -23.5 17.203 -37.438 1 15.38 14 SER B O 1
ATOM 3393 N N . VAL B 1 15 ? -23.359 15.227 -38.594 1 16.75 15 VAL B N 1
ATOM 3394 C CA . VAL B 1 15 ? -22.125 14.453 -38.594 1 16.75 15 VAL B CA 1
ATOM 3395 C C . VAL B 1 15 ? -21.156 15 -39.656 1 16.75 15 VAL B C 1
ATOM 3397 O O . VAL B 1 15 ? -20.062 14.461 -39.844 1 16.75 15 VAL B O 1
ATOM 3400 N N . SER B 1 16 ? -21.266 16.188 -40.219 1 14.84 16 SER B N 1
ATOM 3401 C CA . SER B 1 16 ? -20.672 16.172 -41.531 1 14.84 16 SER B CA 1
ATOM 3402 C C . SER B 1 16 ? -19.188 15.906 -41.469 1 14.84 16 SER B C 1
ATOM 3404 O O . SER B 1 16 ? -18.562 16.094 -40.438 1 14.84 16 SER B O 1
ATOM 3406 N N . GLY B 1 17 ? -18.484 15.57 -42.781 1 15.17 17 GLY B N 1
ATOM 3407 C CA . GLY B 1 17 ? -17.594 14.789 -43.625 1 15.17 17 GLY B CA 1
ATOM 3408 C C . GLY B 1 17 ? -16.219 15.398 -43.781 1 15.17 17 GLY B C 1
ATOM 3409 O O . GLY B 1 17 ? -15.25 14.688 -44.062 1 15.17 17 GLY B O 1
ATOM 3410 N N . ARG B 1 18 ? -15.914 16.734 -43.688 1 14.48 18 ARG B N 1
ATOM 3411 C CA . ARG B 1 18 ? -15.148 17.203 -44.844 1 14.48 18 ARG B CA 1
ATOM 3412 C C . ARG B 1 18 ? -13.711 16.688 -44.781 1 14.48 18 ARG B C 1
ATOM 3414 O O . ARG B 1 18 ? -13.18 16.422 -43.719 1 14.48 18 ARG B O 1
ATOM 3421 N N . ALA B 1 19 ? -12.984 16.766 -46.062 1 14.54 19 ALA B N 1
ATOM 3422 C CA . ALA B 1 19 ? -12.125 16.172 -47.062 1 14.54 19 ALA B CA 1
ATOM 3423 C C . ALA B 1 19 ? -10.664 16.531 -46.844 1 14.54 19 ALA B C 1
ATOM 3425 O O . ALA B 1 19 ? -9.789 15.664 -46.844 1 14.54 19 ALA B O 1
ATOM 3426 N N . ALA B 1 20 ? -10.219 17.859 -46.938 1 14.23 20 ALA B N 1
ATOM 3427 C CA . ALA B 1 20 ? -9.398 18.109 -48.125 1 14.23 20 ALA B CA 1
ATOM 3428 C C . ALA B 1 20 ? -7.945 17.688 -47.875 1 14.23 20 ALA B C 1
ATOM 3430 O O . ALA B 1 20 ? -7.535 17.484 -46.75 1 14.23 20 ALA B O 1
ATOM 3431 N N . ARG B 1 21 ? -6.992 18.578 -48.375 1 14.09 21 ARG B N 1
ATOM 3432 C CA . ARG B 1 21 ? -6.055 18.578 -49.469 1 14.09 21 ARG B CA 1
ATOM 3433 C C . ARG B 1 21 ? -4.648 18.219 -49.031 1 14.09 21 ARG B C 1
ATOM 3435 O O . ARG B 1 21 ? -4.352 18.266 -47.812 1 14.09 21 ARG B O 1
ATOM 3442 N N . THR B 1 22 ? -3.604 18.719 -49.781 1 15.18 22 THR B N 1
ATOM 3443 C CA . THR B 1 22 ? -2.605 18.25 -50.719 1 15.18 22 THR B CA 1
ATOM 3444 C C . THR B 1 22 ? -1.207 18.297 -50.125 1 15.18 22 THR B C 1
ATOM 3446 O O . THR B 1 22 ? -0.449 17.328 -50.219 1 15.18 22 THR B O 1
ATOM 3449 N N . GLY B 1 23 ? -0.619 19.5 -49.688 1 14.98 23 GLY B N 1
ATOM 3450 C CA . GLY B 1 23 ? 0.56 19.828 -50.469 1 14.98 23 GLY B CA 1
ATOM 3451 C C . GLY B 1 23 ? 1.823 19.156 -49.969 1 14.98 23 GLY B C 1
ATOM 3452 O O . GLY B 1 23 ? 1.893 18.734 -48.812 1 14.98 23 GLY B O 1
ATOM 3453 N N . ASN B 1 24 ? 2.883 18.953 -50.875 1 14.98 24 ASN B N 1
ATOM 3454 C CA . ASN B 1 24 ? 3.982 18.109 -51.344 1 14.98 24 ASN B CA 1
ATOM 3455 C C . ASN B 1 24 ? 5.305 18.516 -50.688 1 14.98 24 ASN B C 1
ATOM 3457 O O . ASN B 1 24 ? 6.348 17.922 -51 1 14.98 24 ASN B O 1
ATOM 3461 N N . ARG B 1 25 ? 5.422 19.344 -49.688 1 15.3 25 ARG B N 1
ATOM 3462 C CA . ARG B 1 25 ? 6.688 20.031 -49.875 1 15.3 25 ARG B CA 1
ATOM 3463 C C . ARG B 1 25 ? 7.871 19.094 -49.656 1 15.3 25 ARG B C 1
ATOM 3465 O O . ARG B 1 25 ? 7.875 18.297 -48.719 1 15.3 25 ARG B O 1
ATOM 3472 N N . VAL B 1 26 ? 8.961 19.172 -50.562 1 14.77 26 VAL B N 1
ATOM 3473 C CA . VAL B 1 26 ? 10.008 18.359 -51.188 1 14.77 26 VAL B CA 1
ATOM 3474 C C . VAL B 1 26 ? 11.242 18.359 -50.281 1 14.77 26 VAL B C 1
ATOM 3476 O O . VAL B 1 26 ? 11.859 17.297 -50.062 1 14.77 26 VAL B O 1
ATOM 3479 N N . SER B 1 27 ? 11.812 19.438 -49.656 1 14.91 27 SER B N 1
ATOM 3480 C CA . SER B 1 27 ? 13.18 19.672 -50.125 1 14.91 27 SER B CA 1
ATOM 3481 C C . SER B 1 27 ? 14.18 18.797 -49.375 1 14.91 27 SER B C 1
ATOM 3483 O O . SER B 1 27 ? 13.961 18.453 -48.219 1 14.91 27 SER B O 1
ATOM 3485 N N . SER B 1 28 ? 15.422 18.469 -50.031 1 14.53 28 SER B N 1
ATOM 3486 C CA . SER B 1 28 ? 16.406 17.422 -50.25 1 14.53 28 SER B CA 1
ATOM 3487 C C . SER B 1 28 ? 17.609 17.578 -49.344 1 14.53 28 SER B C 1
ATOM 3489 O O . SER B 1 28 ? 18.422 16.656 -49.188 1 14.53 28 SER B O 1
ATOM 3491 N N . ARG B 1 29 ? 17.844 18.578 -48.5 1 15.23 29 ARG B N 1
ATOM 3492 C CA . ARG B 1 29 ? 19.266 18.922 -48.594 1 15.23 29 ARG B CA 1
ATOM 3493 C C . ARG B 1 29 ? 20.109 17.891 -47.844 1 15.23 29 ARG B C 1
ATOM 3495 O O . ARG B 1 29 ? 19.766 17.453 -46.75 1 15.23 29 ARG B O 1
ATOM 3502 N N . ALA B 1 30 ? 21.406 17.531 -48.406 1 14.74 30 ALA B N 1
ATOM 3503 C CA . ALA B 1 30 ? 22.25 16.344 -48.5 1 14.74 30 ALA B CA 1
ATOM 3504 C C . ALA B 1 30 ? 23.203 16.266 -47.312 1 14.74 30 ALA B C 1
ATOM 3506 O O . ALA B 1 30 ? 22.906 16.781 -46.219 1 14.74 30 ALA B O 1
ATOM 3507 N N . PRO B 1 31 ? 24.672 16.5 -47.5 1 15.36 31 PRO B N 1
ATOM 3508 C CA . PRO B 1 31 ? 25.641 15.398 -47.531 1 15.36 31 PRO B CA 1
ATOM 3509 C C . PRO B 1 31 ? 26.453 15.297 -46.25 1 15.36 31 PRO B C 1
ATOM 3511 O O . PRO B 1 31 ? 26.312 16.156 -45.344 1 15.36 31 PRO B O 1
ATOM 3514 N N . CYS B 1 32 ? 27.969 15.531 -46.25 1 15.16 32 CYS B N 1
ATOM 3515 C CA . CYS B 1 32 ? 29.078 14.586 -46.156 1 15.16 32 CYS B CA 1
ATOM 3516 C C . CYS B 1 32 ? 29.797 14.719 -44.844 1 15.16 32 CYS B C 1
ATOM 3518 O O . CYS B 1 32 ? 29.703 15.75 -44.156 1 15.16 32 CYS B O 1
ATOM 3520 N N . THR B 1 33 ? 30.969 13.875 -44.469 1 15.77 33 THR B N 1
ATOM 3521 C CA . THR B 1 33 ? 31.562 12.914 -43.531 1 15.77 33 THR B CA 1
ATOM 3522 C C . THR B 1 33 ? 32.812 13.484 -42.906 1 15.77 33 THR B C 1
ATOM 3524 O O . THR B 1 33 ? 33.188 13.125 -41.781 1 15.77 33 THR B O 1
ATOM 3527 N N . SER B 1 34 ? 33.719 14.602 -43.344 1 15.97 34 SER B N 1
ATOM 3528 C CA . SER B 1 34 ? 35.125 14.188 -43.344 1 15.97 34 SER B CA 1
ATOM 3529 C C . SER B 1 34 ? 35.719 14.273 -41.969 1 15.97 34 SER B C 1
ATOM 3531 O O . SER B 1 34 ? 35.219 14.969 -41.094 1 15.97 34 SER B O 1
ATOM 3533 N N . HIS B 1 35 ? 37.188 13.812 -41.688 1 16.53 35 HIS B N 1
ATOM 3534 C CA . HIS B 1 35 ? 38.094 12.938 -40.969 1 16.53 35 HIS B CA 1
ATOM 3535 C C . HIS B 1 35 ? 39.125 13.75 -40.188 1 16.53 35 HIS B C 1
ATOM 3537 O O . HIS B 1 35 ? 40.031 13.18 -39.562 1 16.53 35 HIS B O 1
ATOM 3543 N N . MET B 1 36 ? 38.969 15.016 -39.594 1 16.06 36 MET B N 1
ATOM 3544 C CA . MET B 1 36 ? 40.188 15.773 -39.406 1 16.06 36 MET B CA 1
ATOM 3545 C C . MET B 1 36 ? 40.969 15.25 -38.219 1 16.06 36 MET B C 1
ATOM 3547 O O . MET B 1 36 ? 40.438 15.07 -37.125 1 16.06 36 MET B O 1
ATOM 3551 N N . LEU B 1 37 ? 42.406 14.922 -38.312 1 16.41 37 LEU B N 1
ATOM 3552 C CA . LEU B 1 37 ? 43.438 14.125 -37.688 1 16.41 37 LEU B CA 1
ATOM 3553 C C . LEU B 1 37 ? 44.25 14.984 -36.75 1 16.41 37 LEU B C 1
ATOM 3555 O O . LEU B 1 37 ? 45.031 15.836 -37.156 1 16.41 37 LEU B O 1
ATOM 3559 N N . LYS B 1 38 ? 43.875 15.719 -35.688 1 15.75 38 LYS B N 1
ATOM 3560 C CA . LYS B 1 38 ? 44.688 16.766 -35.094 1 15.75 38 LYS B CA 1
ATOM 3561 C C . LYS B 1 38 ? 45.781 16.172 -34.156 1 15.75 38 LYS B C 1
ATOM 3563 O O . LYS B 1 38 ? 45.438 15.453 -33.219 1 15.75 38 LYS B O 1
ATOM 3568 N N . ILE B 1 39 ? 47.125 16.219 -34.594 1 15.84 39 ILE B N 1
ATOM 3569 C CA . ILE B 1 39 ? 48.281 15.5 -34.094 1 15.84 39 ILE B CA 1
ATOM 3570 C C . ILE B 1 39 ? 49 16.328 -33.031 1 15.84 39 ILE B C 1
ATOM 3572 O O . ILE B 1 39 ? 49.5 17.422 -33.312 1 15.84 39 ILE B O 1
ATOM 3576 N N . ASN B 1 40 ? 48.719 16.438 -31.719 1 16.09 40 ASN B N 1
ATOM 3577 C CA . ASN B 1 40 ? 49.156 17.359 -30.672 1 16.09 40 ASN B CA 1
ATOM 3578 C C . ASN B 1 40 ? 50.531 16.984 -30.141 1 16.09 40 ASN B C 1
ATOM 3580 O O . ASN B 1 40 ? 50.688 16.047 -29.359 1 16.09 40 ASN B O 1
ATOM 3584 N N . CYS B 1 41 ? 51.656 17.25 -30.906 1 15.6 41 CYS B N 1
ATOM 3585 C CA . CYS B 1 41 ? 52.906 16.625 -30.469 1 15.6 41 CYS B CA 1
ATOM 3586 C C . CYS B 1 41 ? 53.562 17.438 -29.359 1 15.6 41 CYS B C 1
ATOM 3588 O O . CYS B 1 41 ? 53.625 18.656 -29.422 1 15.6 41 CYS B O 1
ATOM 3590 N N . THR B 1 42 ? 54 16.953 -28.172 1 17.59 42 THR B N 1
ATOM 3591 C CA . THR B 1 42 ? 54.344 17.25 -26.781 1 17.59 42 THR B CA 1
ATOM 3592 C C . THR B 1 42 ? 55.812 17.594 -26.656 1 17.59 42 THR B C 1
ATOM 3594 O O . THR B 1 42 ? 56.344 17.75 -25.547 1 17.59 42 THR B O 1
ATOM 3597 N N . PHE B 1 43 ? 56.344 18.531 -27.641 1 15.55 43 PHE B N 1
ATOM 3598 C CA . PHE B 1 43 ? 57.781 18.312 -27.641 1 15.55 43 PHE B CA 1
ATOM 3599 C C . PHE B 1 43 ? 58.406 18.875 -26.359 1 15.55 43 PHE B C 1
ATOM 3601 O O . PHE B 1 43 ? 57.844 19.734 -25.703 1 15.55 43 PHE B O 1
ATOM 3608 N N . PHE B 1 44 ? 59.844 19.062 -26.422 1 16.25 44 PHE B N 1
ATOM 3609 C CA . PHE B 1 44 ? 61.031 18.641 -25.688 1 16.25 44 PHE B CA 1
ATOM 3610 C C . PHE B 1 44 ? 61.594 19.781 -24.859 1 16.25 44 PHE B C 1
ATOM 3612 O O . PHE B 1 44 ? 61.281 20.953 -25.109 1 16.25 44 PHE B O 1
ATOM 3619 N N . GLY B 1 45 ? 62.844 19.781 -24.328 1 16.5 45 GLY B N 1
ATOM 3620 C CA . GLY B 1 45 ? 63.594 19.734 -23.078 1 16.5 45 GLY B CA 1
ATOM 3621 C C . GLY B 1 45 ? 64.312 21.047 -22.75 1 16.5 45 GLY B C 1
ATOM 3622 O O . GLY B 1 45 ? 63.75 21.859 -21.969 1 16.5 45 GLY B O 1
ATOM 3623 N N . SER B 1 46 ? 65.625 21.281 -22.906 1 16.64 46 SER B N 1
ATOM 3624 C CA . SER B 1 46 ? 66.562 21.406 -21.844 1 16.64 46 SER B CA 1
ATOM 3625 C C . SER B 1 46 ? 67.125 22.828 -21.75 1 16.64 46 SER B C 1
ATOM 3627 O O . SER B 1 46 ? 67.375 23.344 -20.656 1 16.64 46 SER B O 1
ATOM 3629 N N . PRO B 1 47 ? 67.438 23.656 -22.859 1 16.55 47 PRO B N 1
ATOM 3630 C CA . PRO B 1 47 ? 68.875 23.938 -22.719 1 16.55 47 PRO B CA 1
ATOM 3631 C C . PRO B 1 47 ? 69.125 25.125 -21.781 1 16.55 47 PRO B C 1
ATOM 3633 O O . PRO B 1 47 ? 68.188 25.812 -21.375 1 16.55 47 PRO B O 1
ATOM 3636 N N . VAL B 1 48 ? 70 26.141 -22.281 1 17.44 48 VAL B N 1
ATOM 3637 C CA . VAL B 1 48 ? 71.312 26.609 -21.984 1 17.44 48 VAL B CA 1
ATOM 3638 C C . VAL B 1 48 ? 71.25 28.016 -21.391 1 17.44 48 VAL B C 1
ATOM 3640 O O . VAL B 1 48 ? 70.5 28.875 -21.891 1 17.44 48 VAL B O 1
ATOM 3643 N N . SER B 1 49 ? 71.75 28.234 -20.156 1 17.23 49 SER B N 1
ATOM 3644 C CA . SER B 1 49 ? 71.625 29.172 -19.062 1 17.23 49 SER B CA 1
ATOM 3645 C C . SER B 1 49 ? 72.5 30.422 -19.312 1 17.23 49 SER B C 1
ATOM 3647 O O . SER B 1 49 ? 72.688 31.234 -18.422 1 17.23 49 SER B O 1
ATOM 3649 N N . SER B 1 50 ? 72.562 30.875 -20.562 1 16.44 50 SER B N 1
ATOM 3650 C CA . SER B 1 50 ? 73.75 31.719 -20.719 1 16.44 50 SER B CA 1
ATOM 3651 C C . SER B 1 50 ? 73.562 33.031 -19.984 1 16.44 50 SER B C 1
ATOM 3653 O O . SER B 1 50 ? 72.5 33.594 -19.938 1 16.44 50 SER B O 1
ATOM 3655 N N . ALA B 1 51 ? 74.625 33.562 -19.281 1 18.02 51 ALA B N 1
ATOM 3656 C CA . ALA B 1 51 ? 74.938 34.344 -18.109 1 18.02 51 ALA B CA 1
ATOM 3657 C C . ALA B 1 51 ? 74.812 35.844 -18.406 1 18.02 51 ALA B C 1
ATOM 3659 O O . ALA B 1 51 ? 74.125 36.562 -17.672 1 18.02 51 ALA B O 1
ATOM 3660 N N . CYS B 1 52 ? 75.625 36.5 -19.219 1 17.33 52 CYS B N 1
ATOM 3661 C CA . CYS B 1 52 ? 76.5 37.469 -18.531 1 17.33 52 CYS B CA 1
ATOM 3662 C C . CYS B 1 52 ? 76 38.875 -18.656 1 17.33 52 CYS B C 1
ATOM 3664 O O . CYS B 1 52 ? 76.125 39.688 -17.734 1 17.33 52 CYS B O 1
ATOM 3666 N N . CYS B 1 53 ? 75.625 39.375 -19.859 1 18.25 53 CYS B N 1
ATOM 3667 C CA . CYS B 1 53 ? 76.312 40.594 -20.281 1 18.25 53 CYS B CA 1
ATOM 3668 C C . CYS B 1 53 ? 75.625 41.812 -19.719 1 18.25 53 CYS B C 1
ATOM 3670 O O . CYS B 1 53 ? 74.438 41.812 -19.484 1 18.25 53 CYS B O 1
ATOM 3672 N N . GLY B 1 54 ? 76.438 42.906 -19.328 1 21.17 54 GLY B N 1
ATOM 3673 C CA . GLY B 1 54 ? 76.5 44.094 -18.5 1 21.17 54 GLY B CA 1
ATOM 3674 C C . GLY B 1 54 ? 75.812 45.312 -19.078 1 21.17 54 GLY B C 1
ATOM 3675 O O . GLY B 1 54 ? 76.312 45.938 -20.031 1 21.17 54 GLY B O 1
ATOM 3676 N N . GLN B 1 55 ? 74.438 45.281 -19.328 1 18.41 55 GLN B N 1
ATOM 3677 C CA . GLN B 1 55 ? 73.75 46.156 -20.266 1 18.41 55 GLN B CA 1
ATOM 3678 C C . GLN B 1 55 ? 73.625 47.594 -19.734 1 18.41 55 GLN B C 1
ATOM 3680 O O . GLN B 1 55 ? 73.438 47.812 -18.547 1 18.41 55 GLN B O 1
ATOM 3685 N N . GLY B 1 56 ? 74.188 48.406 -20.609 1 21.53 56 GLY B N 1
ATOM 3686 C CA . GLY B 1 56 ? 74.375 49.844 -20.656 1 21.53 56 GLY B CA 1
ATOM 3687 C C . GLY B 1 56 ? 73.062 50.625 -20.516 1 21.53 56 GLY B C 1
ATOM 3688 O O . GLY B 1 56 ? 72 50.094 -20.781 1 21.53 56 GLY B O 1
ATOM 3689 N N . THR B 1 57 ? 73.062 51.719 -19.781 1 21.84 57 THR B N 1
ATOM 3690 C CA . THR B 1 57 ? 72.188 52.562 -19 1 21.84 57 THR B CA 1
ATOM 3691 C C . THR B 1 57 ? 71.312 53.469 -19.891 1 21.84 57 THR B C 1
ATOM 3693 O O . THR B 1 57 ? 70.562 54.312 -19.406 1 21.84 57 THR B O 1
ATOM 3696 N N . LYS B 1 58 ? 71.188 53.062 -21.266 1 21.03 58 LYS B N 1
ATOM 3697 C CA . LYS B 1 58 ? 70.75 54.25 -22 1 21.03 58 LYS B CA 1
ATOM 3698 C C . LYS B 1 58 ? 69.375 54.719 -21.469 1 21.03 58 LYS B C 1
ATOM 3700 O O . LYS B 1 58 ? 68.5 53.906 -21.125 1 21.03 58 LYS B O 1
ATOM 3705 N N . ILE B 1 59 ? 69.312 55.906 -21.141 1 22.88 59 ILE B N 1
ATOM 3706 C CA . ILE B 1 59 ? 68.312 56.719 -20.406 1 22.88 59 ILE B CA 1
ATOM 3707 C C . ILE B 1 59 ? 67.062 56.875 -21.266 1 22.88 59 ILE B C 1
ATOM 3709 O O . ILE B 1 59 ? 66.188 57.719 -20.953 1 22.88 59 ILE B O 1
ATOM 3713 N N . ARG B 1 60 ? 66.75 55.812 -22.203 1 21.77 60 ARG B N 1
ATOM 3714 C CA . ARG B 1 60 ? 65.75 56.281 -23.141 1 21.77 60 ARG B CA 1
ATOM 3715 C C . ARG B 1 60 ? 64.5 56.781 -22.422 1 21.77 60 ARG B C 1
ATOM 3717 O O . ARG B 1 60 ? 64.062 56.219 -21.422 1 21.77 60 ARG B O 1
ATOM 3724 N N . ARG B 1 61 ? 64.062 57.969 -22.812 1 24.98 61 ARG B N 1
ATOM 3725 C CA . ARG B 1 61 ? 63 58.844 -22.422 1 24.98 61 ARG B CA 1
ATOM 3726 C C . ARG B 1 61 ? 61.656 58.125 -22.562 1 24.98 61 ARG B C 1
ATOM 3728 O O . ARG B 1 61 ? 61.281 57.719 -23.672 1 24.98 61 ARG B O 1
ATOM 3735 N N . SER B 1 62 ? 61.281 57.125 -21.703 1 22.75 62 SER B N 1
ATOM 3736 C CA . SER B 1 62 ? 60.125 56.25 -21.875 1 22.75 62 SER B CA 1
ATOM 3737 C C . SER B 1 62 ? 58.812 57.062 -21.859 1 22.75 62 SER B C 1
ATOM 3739 O O . SER B 1 62 ? 58.594 57.875 -20.969 1 22.75 62 SER B O 1
ATOM 3741 N N . TYR B 1 63 ? 58.375 57.438 -23.141 1 25.97 63 TYR B N 1
ATOM 3742 C CA . TYR B 1 63 ? 57.031 57.969 -23.391 1 25.97 63 TYR B CA 1
ATOM 3743 C C . TYR B 1 63 ? 55.969 57.125 -22.656 1 25.97 63 TYR B C 1
ATOM 3745 O O . TYR B 1 63 ? 55.906 55.906 -22.812 1 25.97 63 TYR B O 1
ATOM 3753 N N . GLN B 1 64 ? 55.625 57.531 -21.469 1 24.7 64 GLN B N 1
ATOM 3754 C CA . GLN B 1 64 ? 54.688 56.812 -20.594 1 24.7 64 GLN B CA 1
ATOM 3755 C C . GLN B 1 64 ? 53.312 56.688 -21.234 1 24.7 64 GLN B C 1
ATOM 3757 O O . GLN B 1 64 ? 52.688 57.688 -21.562 1 24.7 64 GLN B O 1
ATOM 3762 N N . PRO B 1 65 ? 53.156 55.656 -22.25 1 28.62 65 PRO B N 1
ATOM 3763 C CA . PRO B 1 65 ? 51.844 55.594 -22.844 1 28.62 65 PRO B CA 1
ATOM 3764 C C . PRO B 1 65 ? 50.719 55.656 -21.812 1 28.62 65 PRO B C 1
ATOM 3766 O O . PRO B 1 65 ? 50.906 55.344 -20.641 1 28.62 65 PRO B O 1
ATOM 3769 N N . GLY B 1 66 ? 49.562 56.406 -22.141 1 29.55 66 GLY B N 1
ATOM 3770 C CA . GLY B 1 66 ? 48.344 56.656 -21.391 1 29.55 66 GLY B CA 1
ATOM 3771 C C . GLY B 1 66 ? 47.656 55.406 -20.891 1 29.55 66 GLY B C 1
ATOM 3772 O O . GLY B 1 66 ? 47.75 54.344 -21.531 1 29.55 66 GLY B O 1
ATOM 3773 N N . GLN B 1 67 ? 47.688 55.156 -19.594 1 27.62 67 GLN B N 1
ATOM 3774 C CA . GLN B 1 67 ? 47.094 54.094 -18.844 1 27.62 67 GLN B CA 1
ATOM 3775 C C . GLN B 1 67 ? 45.625 53.875 -19.25 1 27.62 67 GLN B C 1
ATOM 3777 O O . GLN B 1 67 ? 44.812 54.781 -19.109 1 27.62 67 GLN B O 1
ATOM 3782 N N . ALA B 1 68 ? 45.375 53.156 -20.438 1 31.38 68 ALA B N 1
ATOM 3783 C CA . ALA B 1 68 ? 44.031 52.719 -20.703 1 31.38 68 ALA B CA 1
ATOM 3784 C C . ALA B 1 68 ? 43.375 52.125 -19.453 1 31.38 68 ALA B C 1
ATOM 3786 O O . ALA B 1 68 ? 43.969 51.219 -18.828 1 31.38 68 ALA B O 1
ATOM 3787 N N . PHE B 1 69 ? 42.688 52.969 -18.766 1 28.94 69 PHE B N 1
ATOM 3788 C CA . PHE B 1 69 ? 41.812 52.5 -17.688 1 28.94 69 PHE B CA 1
ATOM 3789 C C . PHE B 1 69 ? 40.969 51.312 -18.156 1 28.94 69 PHE B C 1
ATOM 3791 O O . PHE B 1 69 ? 40.188 51.438 -19.109 1 28.94 69 PHE B O 1
ATOM 3798 N N . ALA B 1 70 ? 41.625 50.156 -18.344 1 33 70 ALA B N 1
ATOM 3799 C CA . ALA B 1 70 ? 40.812 48.969 -18.469 1 33 70 ALA B CA 1
ATOM 3800 C C . ALA B 1 70 ? 39.656 48.969 -17.469 1 33 70 ALA B C 1
ATOM 3802 O O . ALA B 1 70 ? 39.875 48.938 -16.266 1 33 70 ALA B O 1
ATOM 3803 N N . ILE B 1 71 ? 38.656 49.688 -17.906 1 35.25 71 ILE B N 1
ATOM 3804 C CA . ILE B 1 71 ? 37.438 49.469 -17.156 1 35.25 71 ILE B CA 1
ATOM 3805 C C . ILE B 1 71 ? 37.219 47.969 -16.984 1 35.25 71 ILE B C 1
ATOM 3807 O O . ILE B 1 71 ? 37.094 47.219 -17.969 1 35.25 71 ILE B O 1
ATOM 3811 N N . ASP B 1 72 ? 37.875 47.375 -16.062 1 35.12 72 ASP B N 1
ATOM 3812 C CA . ASP B 1 72 ? 37.688 46 -15.633 1 35.12 72 ASP B CA 1
ATOM 3813 C C . ASP B 1 72 ? 36.25 45.562 -15.781 1 35.12 72 ASP B C 1
ATOM 3815 O O . ASP B 1 72 ? 35.344 46.156 -15.18 1 35.12 72 ASP B O 1
ATOM 3819 N N . ALA B 1 73 ? 35.875 45 -16.891 1 38.44 73 ALA B N 1
ATOM 3820 C CA . ALA B 1 73 ? 34.656 44.188 -17.094 1 38.44 73 ALA B CA 1
ATOM 3821 C C . ALA B 1 73 ? 34.312 43.406 -15.82 1 38.44 73 ALA B C 1
ATOM 3823 O O . ALA B 1 73 ? 33.281 42.75 -15.766 1 38.44 73 ALA B O 1
ATOM 3824 N N . ALA B 1 74 ? 35.312 43.406 -14.984 1 40.72 74 ALA B N 1
ATOM 3825 C CA . ALA B 1 74 ? 35 42.812 -13.688 1 40.72 74 ALA B CA 1
ATOM 3826 C C . ALA B 1 74 ? 34 43.656 -12.906 1 40.72 74 ALA B C 1
ATOM 3828 O O . ALA B 1 74 ? 33.469 43.219 -11.883 1 40.72 74 ALA B O 1
ATOM 3829 N N . GLN B 1 75 ? 33.906 44.875 -13.375 1 44.69 75 GLN B N 1
ATOM 3830 C CA . GLN B 1 75 ? 32.969 45.719 -12.656 1 44.69 75 GLN B CA 1
ATOM 3831 C C . GLN B 1 75 ? 31.516 45.281 -12.922 1 44.69 75 GLN B C 1
ATOM 3833 O O . GLN B 1 75 ? 30.656 45.375 -12.039 1 44.69 75 GLN B O 1
ATOM 3838 N N . GLY B 1 76 ? 31.266 44.875 -14.125 1 50.38 76 GLY B N 1
ATOM 3839 C CA . GLY B 1 76 ? 29.922 44.375 -14.414 1 50.38 76 GLY B CA 1
ATOM 3840 C C . GLY B 1 76 ? 29.562 43.125 -13.625 1 50.38 76 GLY B C 1
ATOM 3841 O O . GLY B 1 76 ? 28.422 43 -13.172 1 50.38 76 GLY B O 1
ATOM 3842 N N . PHE B 1 77 ? 30.531 42.156 -13.555 1 54.25 77 PHE B N 1
ATOM 3843 C CA . PHE B 1 77 ? 30.312 40.938 -12.766 1 54.25 77 PHE B CA 1
ATOM 3844 C C . PHE B 1 77 ? 30.141 41.281 -11.289 1 54.25 77 PHE B C 1
ATOM 3846 O O . PHE B 1 77 ? 29.328 40.656 -10.602 1 54.25 77 PHE B O 1
ATOM 3853 N N . ASP B 1 78 ? 30.844 42.438 -10.914 1 57.56 78 ASP B N 1
ATOM 3854 C CA . ASP B 1 78 ? 30.703 42.812 -9.516 1 57.56 78 ASP B CA 1
ATOM 3855 C C . ASP B 1 78 ? 29.328 43.406 -9.242 1 57.56 78 ASP B C 1
ATOM 3857 O O . ASP B 1 78 ? 28.719 43.125 -8.211 1 57.56 78 ASP B O 1
ATOM 3861 N N . TYR B 1 79 ? 28.922 44.062 -10.211 1 59.66 79 TYR B N 1
ATOM 3862 C CA . TYR B 1 79 ? 27.609 44.719 -10.008 1 59.66 79 TYR B CA 1
ATOM 3863 C C . TYR B 1 79 ? 26.5 43.656 -10.023 1 59.66 79 TYR B C 1
ATOM 3865 O O . TYR B 1 79 ? 25.562 43.75 -9.227 1 59.66 79 TYR B O 1
ATOM 3873 N N . GLU B 1 80 ? 26.656 42.781 -10.977 1 61.81 80 GLU B N 1
ATOM 3874 C CA . GLU B 1 80 ? 25.656 41.719 -11.023 1 61.81 80 GLU B CA 1
ATOM 3875 C C . GLU B 1 80 ? 25.703 40.844 -9.758 1 61.81 80 GLU B C 1
ATOM 3877 O O . GLU B 1 80 ? 24.656 40.469 -9.234 1 61.81 80 GLU B O 1
ATOM 3882 N N . SER B 1 81 ? 26.875 40.656 -9.375 1 65.44 81 SER B N 1
ATOM 3883 C CA . SER B 1 81 ? 27.016 39.906 -8.125 1 65.44 81 SER B CA 1
ATOM 3884 C C . SER B 1 81 ? 26.469 40.688 -6.945 1 65.44 81 SER B C 1
ATOM 3886 O O . SER B 1 81 ? 25.812 40.125 -6.062 1 65.44 81 SER B O 1
ATOM 3888 N N . ILE B 1 82 ? 26.797 41.906 -6.977 1 62.53 82 ILE B N 1
ATOM 3889 C CA . ILE B 1 82 ? 26.297 42.781 -5.91 1 62.53 82 ILE B CA 1
ATOM 3890 C C . ILE B 1 82 ? 24.781 42.875 -5.98 1 62.53 82 ILE B C 1
ATOM 3892 O O . ILE B 1 82 ? 24.094 42.781 -4.953 1 62.53 82 ILE B O 1
ATOM 3896 N N . ARG B 1 83 ? 24.219 43.031 -7.156 1 61.69 83 ARG B N 1
ATOM 3897 C CA . ARG B 1 83 ? 22.766 43.094 -7.316 1 61.69 83 ARG B CA 1
ATOM 3898 C C . ARG B 1 83 ? 22.109 41.781 -6.922 1 61.69 83 ARG B C 1
ATOM 3900 O O . ARG B 1 83 ? 21.047 41.75 -6.297 1 61.69 83 ARG B O 1
ATOM 3907 N N . LEU B 1 84 ? 22.766 40.75 -7.336 1 61.19 84 LEU B N 1
ATOM 3908 C CA . LEU B 1 84 ? 22.25 39.438 -6.941 1 61.19 84 LEU B CA 1
ATOM 3909 C C . LEU B 1 84 ? 22.297 39.281 -5.426 1 61.19 84 LEU B C 1
ATOM 3911 O O . LEU B 1 84 ? 21.359 38.75 -4.828 1 61.19 84 LEU B O 1
ATOM 3915 N N . HIS B 1 85 ? 23.406 39.75 -4.953 1 62.06 85 HIS B N 1
ATOM 3916 C CA . HIS B 1 85 ? 23.531 39.688 -3.502 1 62.06 85 HIS B CA 1
ATOM 3917 C C . HIS B 1 85 ? 22.484 40.594 -2.828 1 62.06 85 HIS B C 1
ATOM 3919 O O . HIS B 1 85 ? 21.891 40.188 -1.825 1 62.06 85 HIS B O 1
ATOM 3925 N N . GLU B 1 86 ? 22.312 41.719 -3.324 1 61.38 86 GLU B N 1
ATOM 3926 C CA . GLU B 1 86 ? 21.297 42.625 -2.789 1 61.38 86 GLU B CA 1
ATOM 3927 C C . GLU B 1 86 ? 19.891 42.062 -2.92 1 61.38 86 GLU B C 1
ATOM 3929 O O . GLU B 1 86 ? 19.078 42.188 -2.014 1 61.38 86 GLU B O 1
ATOM 3934 N N . LEU B 1 87 ? 19.641 41.5 -4.047 1 61.5 87 LEU B N 1
ATOM 3935 C CA . LEU B 1 87 ? 18.344 40.844 -4.258 1 61.5 87 LEU B CA 1
ATOM 3936 C C . LEU B 1 87 ? 18.172 39.656 -3.311 1 61.5 87 LEU B C 1
ATOM 3938 O O . LEU B 1 87 ? 17.078 39.438 -2.785 1 61.5 87 LEU B O 1
ATOM 3942 N N . GLN B 1 88 ? 19.219 39 -3.162 1 62.59 88 GLN B N 1
ATOM 3943 C CA . GLN B 1 88 ? 19.172 37.875 -2.236 1 62.59 88 GLN B CA 1
ATOM 3944 C C . GLN B 1 88 ? 18.906 38.375 -0.809 1 62.59 88 GLN B C 1
ATOM 3946 O O . GLN B 1 88 ? 18.156 37.719 -0.07 1 62.59 88 GLN B O 1
ATOM 3951 N N . MET B 1 89 ? 19.625 39.438 -0.502 1 62.38 89 MET B N 1
ATOM 3952 C CA . MET B 1 89 ? 19.453 40 0.843 1 62.38 89 MET B CA 1
ATOM 3953 C C . MET B 1 89 ? 18.047 40.531 1.026 1 62.38 89 MET B C 1
ATOM 3955 O O . MET B 1 89 ? 17.469 40.438 2.111 1 62.38 89 MET B O 1
ATOM 3959 N N . LYS B 1 90 ? 17.562 41.031 -0.084 1 67.81 90 LYS B N 1
ATOM 3960 C CA . LYS B 1 90 ? 16.219 41.625 -0.028 1 67.81 90 LYS B CA 1
ATOM 3961 C C . LYS B 1 90 ? 15.164 40.531 0.136 1 67.81 90 LYS B C 1
ATOM 3963 O O . LYS B 1 90 ? 14.078 40.781 0.653 1 67.81 90 LYS B O 1
ATOM 3968 N N . ASN B 1 91 ? 15.586 39.312 -0.103 1 77.94 91 ASN B N 1
ATOM 3969 C CA . ASN B 1 91 ? 14.602 38.219 -0.07 1 77.94 91 ASN B CA 1
ATOM 3970 C C . ASN B 1 91 ? 14.711 37.406 1.212 1 77.94 91 ASN B C 1
ATOM 3972 O O . ASN B 1 91 ? 13.961 36.438 1.409 1 77.94 91 ASN B O 1
ATOM 3976 N N . ARG B 1 92 ? 15.508 37.938 2.068 1 91.94 92 ARG B N 1
ATOM 3977 C CA . ARG B 1 92 ? 15.711 37.156 3.287 1 91.94 92 ARG B CA 1
ATOM 3978 C C . ARG B 1 92 ? 14.617 37.438 4.312 1 91.94 92 ARG B C 1
ATOM 3980 O O . ARG B 1 92 ? 14.195 38.594 4.465 1 91.94 92 ARG B O 1
ATOM 3987 N N . LEU B 1 93 ? 14.141 36.375 4.926 1 97.06 93 LEU B N 1
ATOM 3988 C CA . LEU B 1 93 ? 13.102 36.469 5.949 1 97.06 93 LEU B CA 1
ATOM 3989 C C . LEU B 1 93 ? 13.648 36.031 7.309 1 97.06 93 LEU B C 1
ATOM 3991 O O . LEU B 1 93 ? 14.586 35.25 7.379 1 97.06 93 LEU B O 1
ATOM 3995 N N . LYS B 1 94 ? 13.102 36.688 8.32 1 98.31 94 LYS B N 1
ATOM 3996 C CA . LYS B 1 94 ? 13.258 36.156 9.68 1 98.31 94 LYS B CA 1
ATOM 3997 C C . LYS B 1 94 ? 12.078 35.281 10.07 1 98.31 94 LYS B C 1
ATOM 3999 O O . LYS B 1 94 ? 10.984 35.781 10.328 1 98.31 94 LYS B O 1
ATOM 4004 N N . VAL B 1 95 ? 12.391 33.969 10.148 1 98.75 95 VAL B N 1
ATOM 4005 C CA . VAL B 1 95 ? 11.328 32.969 10.328 1 98.75 95 VAL B CA 1
ATOM 4006 C C . VAL B 1 95 ? 11.406 32.375 11.727 1 98.75 95 VAL B C 1
ATOM 4008 O O . VAL B 1 95 ? 12.469 31.922 12.156 1 98.75 95 VAL B O 1
ATOM 4011 N N . GLY B 1 96 ? 10.336 32.438 12.477 1 98.81 96 GLY B N 1
ATOM 4012 C CA . GLY B 1 96 ? 10.227 31.766 13.766 1 98.81 96 GLY B CA 1
ATOM 4013 C C . GLY B 1 96 ? 9.453 30.469 13.695 1 98.81 96 GLY B C 1
ATOM 4014 O O . GLY B 1 96 ? 8.328 30.438 13.195 1 98.81 96 GLY B O 1
ATOM 4015 N N . ILE B 1 97 ? 10.047 29.406 14.219 1 98.88 97 ILE B N 1
ATOM 4016 C CA . ILE B 1 97 ? 9.406 28.109 14.258 1 98.88 97 ILE B CA 1
ATOM 4017 C C . ILE B 1 97 ? 9.008 27.766 15.688 1 98.88 97 ILE B C 1
ATOM 4019 O O . ILE B 1 97 ? 9.867 27.672 16.578 1 98.88 97 ILE B O 1
ATOM 4023 N N . VAL B 1 98 ? 7.684 27.609 15.891 1 98.62 98 VAL B N 1
ATOM 4024 C CA . VAL B 1 98 ? 7.168 27.141 17.172 1 98.62 98 VAL B CA 1
ATOM 4025 C C . VAL B 1 98 ? 6.844 25.641 17.078 1 98.62 98 VAL B C 1
ATOM 4027 O O . VAL B 1 98 ? 5.949 25.25 16.328 1 98.62 98 VAL B O 1
ATOM 4030 N N . GLY B 1 99 ? 7.434 24.797 17.844 1 97.94 99 GLY B N 1
ATOM 4031 C CA . GLY B 1 99 ? 7.492 23.344 17.656 1 97.94 99 GLY B CA 1
ATOM 4032 C C . GLY B 1 99 ? 8.703 22.906 16.875 1 97.94 99 GLY B C 1
ATOM 4033 O O . GLY B 1 99 ? 8.711 22.969 15.641 1 97.94 99 GLY B O 1
ATOM 4034 N N . PHE B 1 100 ? 9.68 22.469 17.625 1 98 100 PHE B N 1
ATOM 4035 C CA . PHE B 1 100 ? 10.953 22.172 16.969 1 98 100 PHE B CA 1
ATOM 4036 C C . PHE B 1 100 ? 11.25 20.688 17.031 1 98 100 PHE B C 1
ATOM 4038 O O . PHE B 1 100 ? 12.398 20.281 17.25 1 98 100 PHE B O 1
ATOM 4045 N N . GLY B 1 101 ? 10.203 19.875 16.875 1 95.06 101 GLY B N 1
ATOM 4046 C CA . GLY B 1 101 ? 10.367 18.438 16.703 1 95.06 101 GLY B CA 1
ATOM 4047 C C . GLY B 1 101 ? 10.906 18.062 15.328 1 95.06 101 GLY B C 1
ATOM 4048 O O . GLY B 1 101 ? 11.555 18.875 14.672 1 95.06 101 GLY B O 1
ATOM 4049 N N . ASN B 1 102 ? 10.609 16.859 14.891 1 92.75 102 ASN B N 1
ATOM 4050 C CA . ASN B 1 102 ? 11.172 16.312 13.656 1 92.75 102 ASN B CA 1
ATOM 4051 C C . ASN B 1 102 ? 10.844 17.188 12.453 1 92.75 102 ASN B C 1
ATOM 4053 O O . ASN B 1 102 ? 11.719 17.516 11.656 1 92.75 102 ASN B O 1
ATOM 4057 N N . PHE B 1 103 ? 9.594 17.609 12.391 1 95.81 103 PHE B N 1
ATOM 4058 C CA . PHE B 1 103 ? 9.172 18.359 11.211 1 95.81 103 PHE B CA 1
ATOM 4059 C C . PHE B 1 103 ? 9.719 19.781 11.258 1 95.81 103 PHE B C 1
ATOM 4061 O O . PHE B 1 103 ? 10.125 20.328 10.234 1 95.81 103 PHE B O 1
ATOM 4068 N N . GLY B 1 104 ? 9.719 20.422 12.469 1 97.94 104 GLY B N 1
ATOM 4069 C CA . GLY B 1 104 ? 10.305 21.75 12.617 1 97.94 104 GLY B CA 1
ATOM 4070 C C . GLY B 1 104 ? 11.773 21.797 12.242 1 97.94 104 GLY B C 1
ATOM 4071 O O . GLY B 1 104 ? 12.227 22.719 11.57 1 97.94 104 GLY B O 1
ATOM 4072 N N . GLN B 1 105 ? 12.477 20.797 12.641 1 97.81 105 GLN B N 1
ATOM 4073 C CA . GLN B 1 105 ? 13.898 20.703 12.312 1 97.81 105 GLN B CA 1
ATOM 4074 C C . GLN B 1 105 ? 14.102 20.469 10.82 1 97.81 105 GLN B C 1
ATOM 4076 O O . GLN B 1 105 ? 15.016 21.047 10.219 1 97.81 105 GLN B O 1
ATOM 4081 N N . PHE B 1 106 ? 13.211 19.625 10.297 1 97.44 106 PHE B N 1
ATOM 4082 C CA . PHE B 1 106 ? 13.227 19.328 8.867 1 97.44 106 PHE B CA 1
ATOM 4083 C C . PHE B 1 106 ? 13.062 20.609 8.047 1 97.44 106 PHE B C 1
ATOM 4085 O O . PHE B 1 106 ? 13.828 20.859 7.117 1 97.44 106 PHE B O 1
ATOM 4092 N N . LEU B 1 107 ? 12.195 21.484 8.391 1 98.31 107 LEU B N 1
ATOM 4093 C CA . LEU B 1 107 ? 11.969 22.75 7.703 1 98.31 107 LEU B CA 1
ATOM 4094 C C . LEU B 1 107 ? 13.109 23.719 7.957 1 98.31 107 LEU B C 1
ATOM 4096 O O . LEU B 1 107 ? 13.586 24.375 7.031 1 98.31 107 LEU B O 1
ATOM 4100 N N . ALA B 1 108 ? 13.555 23.812 9.211 1 98.56 108 ALA B N 1
ATOM 4101 C CA . ALA B 1 108 ? 14.609 24.734 9.602 1 98.56 108 ALA B CA 1
ATOM 4102 C C . ALA B 1 108 ? 15.875 24.516 8.773 1 98.56 108 ALA B C 1
ATOM 4104 O O . ALA B 1 108 ? 16.5 25.484 8.336 1 98.56 108 ALA B O 1
ATOM 4105 N N . GLN B 1 109 ? 16.156 23.266 8.578 1 97.88 109 GLN B N 1
ATOM 4106 C CA . GLN B 1 109 ? 17.375 22.938 7.828 1 97.88 109 GLN B CA 1
ATOM 4107 C C . GLN B 1 109 ? 17.344 23.547 6.43 1 97.88 109 GLN B C 1
ATOM 4109 O O . GLN B 1 109 ? 18.328 24.109 5.973 1 97.88 109 GLN B O 1
ATOM 4114 N N . ARG B 1 110 ? 16.203 23.422 5.824 1 97.12 110 ARG B N 1
ATOM 4115 C CA . ARG B 1 110 ? 16.078 23.906 4.457 1 97.12 110 ARG B CA 1
ATOM 4116 C C . ARG B 1 110 ? 16.031 25.438 4.426 1 97.12 110 ARG B C 1
ATOM 4118 O O . ARG B 1 110 ? 16.625 26.062 3.557 1 97.12 110 ARG B O 1
ATOM 4125 N N . ILE B 1 111 ? 15.391 26.062 5.348 1 98.06 111 ILE B N 1
ATOM 4126 C CA . ILE B 1 111 ? 15.211 27.516 5.398 1 98.06 111 ILE B CA 1
ATOM 4127 C C . ILE B 1 111 ? 16.547 28.188 5.684 1 98.06 111 ILE B C 1
ATOM 4129 O O . ILE B 1 111 ? 16.891 29.188 5.055 1 98.06 111 ILE B O 1
ATOM 4133 N N . VAL B 1 112 ? 17.344 27.625 6.574 1 98.06 112 VAL B N 1
ATOM 4134 C CA . VAL B 1 112 ? 18.656 28.141 6.902 1 98.06 112 VAL B CA 1
ATOM 4135 C C . VAL B 1 112 ? 19.578 28.031 5.688 1 98.06 112 VAL B C 1
ATOM 4137 O O . VAL B 1 112 ? 20.297 28.984 5.363 1 98.06 112 VAL B O 1
ATOM 4140 N N . LYS B 1 113 ? 19.5 26.922 5.023 1 96.5 113 LYS B N 1
ATOM 4141 C CA . LYS B 1 113 ? 20.344 26.688 3.854 1 96.5 113 LYS B CA 1
ATOM 4142 C C . LYS B 1 113 ? 20.078 27.719 2.768 1 96.5 113 LYS B C 1
ATOM 4144 O O . LYS B 1 113 ? 20.969 28.078 2.002 1 96.5 113 LYS B O 1
ATOM 4149 N N . GLN B 1 114 ? 18.906 28.219 2.73 1 96.19 114 GLN B N 1
ATOM 4150 C CA . GLN B 1 114 ? 18.531 29.203 1.724 1 96.19 114 GLN B CA 1
ATOM 4151 C C . GLN B 1 114 ? 18.969 30.609 2.139 1 96.19 114 GLN B C 1
ATOM 4153 O O . GLN B 1 114 ? 18.781 31.562 1.387 1 96.19 114 GLN B O 1
ATOM 4158 N N . GLY B 1 115 ? 19.453 30.781 3.336 1 96.31 115 GLY B N 1
ATOM 4159 C CA . GLY B 1 115 ? 20.031 32.062 3.76 1 96.31 115 GLY B CA 1
ATOM 4160 C C . GLY B 1 115 ? 19.125 32.844 4.664 1 96.31 115 GLY B C 1
ATOM 4161 O O . GLY B 1 115 ? 19.438 33.969 5.043 1 96.31 115 GLY B O 1
ATOM 4162 N N . HIS B 1 116 ? 17.984 32.281 5.066 1 98.06 116 HIS B N 1
ATOM 4163 C CA . HIS B 1 116 ? 17.078 32.969 5.969 1 98.06 116 HIS B CA 1
ATOM 4164 C C . HIS B 1 116 ? 17.531 32.844 7.418 1 98.06 116 HIS B C 1
ATOM 4166 O O . HIS B 1 116 ? 18.328 31.969 7.746 1 98.06 116 HIS B O 1
ATOM 4172 N N . THR B 1 117 ? 17.062 33.781 8.219 1 98.25 117 THR B N 1
ATOM 4173 C CA . THR B 1 117 ? 17.266 33.688 9.656 1 98.25 117 THR B CA 1
ATOM 4174 C C . THR B 1 117 ? 16.156 32.875 10.305 1 98.25 117 THR B C 1
ATOM 4176 O O . THR B 1 117 ? 14.969 33.125 10.078 1 98.25 117 THR B O 1
ATOM 4179 N N . VAL B 1 118 ? 16.578 31.906 11.133 1 98.81 118 VAL B N 1
ATOM 4180 C CA . VAL B 1 118 ? 15.562 31.047 11.734 1 98.81 118 VAL B CA 1
ATOM 4181 C C . VAL B 1 118 ? 15.68 31.109 13.258 1 98.81 118 VAL B C 1
ATOM 4183 O O . VAL B 1 118 ? 16.766 30.969 13.812 1 98.81 118 VAL B O 1
ATOM 4186 N N . LEU B 1 119 ? 14.57 31.359 13.898 1 98.75 119 LEU B N 1
ATOM 4187 C CA . LEU B 1 119 ? 14.375 31.266 15.344 1 98.75 119 LEU B CA 1
ATOM 4188 C C . LEU B 1 119 ? 13.508 30.062 15.695 1 98.75 119 LEU B C 1
ATOM 4190 O O . LEU B 1 119 ? 12.68 29.641 14.891 1 98.75 119 LEU B O 1
ATOM 4194 N N . ALA B 1 120 ? 13.734 29.562 16.938 1 98.75 120 ALA B N 1
ATOM 4195 C CA . ALA B 1 120 ? 12.906 28.406 17.297 1 98.75 120 ALA B CA 1
ATOM 4196 C C . ALA B 1 120 ? 12.547 28.453 18.781 1 98.75 120 ALA B C 1
ATOM 4198 O O . ALA B 1 120 ? 13.297 28.984 19.594 1 98.75 120 ALA B O 1
ATOM 4199 N N . HIS B 1 121 ? 11.383 27.969 19.047 1 98.12 121 HIS B N 1
ATOM 4200 C CA . HIS B 1 121 ? 10.883 27.75 20.406 1 98.12 121 HIS B CA 1
ATOM 4201 C C . HIS B 1 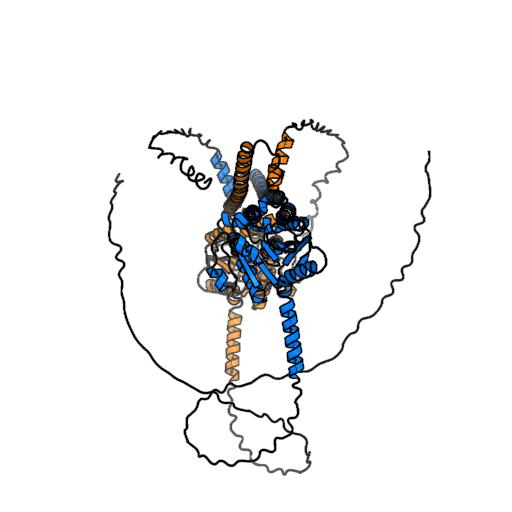121 ? 10.07 26.453 20.484 1 98.12 121 HIS B C 1
ATOM 4203 O O . HIS B 1 121 ? 9.305 26.141 19.578 1 98.12 121 HIS B O 1
ATOM 4209 N N . SER B 1 122 ? 10.281 25.766 21.5 1 96.94 122 SER B N 1
ATOM 4210 C CA . SER B 1 122 ? 9.539 24.531 21.75 1 96.94 122 SER B CA 1
ATOM 4211 C C . SER B 1 122 ? 9.438 24.25 23.25 1 96.94 122 SER B C 1
ATOM 4213 O O . SER B 1 122 ? 10.172 24.828 24.047 1 96.94 122 SER B O 1
ATOM 4215 N N . ARG B 1 123 ? 8.477 23.359 23.609 1 90.12 123 ARG B N 1
ATOM 4216 C CA . ARG B 1 123 ? 8.328 22.953 25 1 90.12 123 ARG B CA 1
ATOM 4217 C C . ARG B 1 123 ? 9.562 22.188 25.484 1 90.12 123 ARG B C 1
ATOM 4219 O O . ARG B 1 123 ? 10.062 22.453 26.578 1 90.12 123 ARG B O 1
ATOM 4226 N N . SER B 1 124 ? 10.008 21.266 24.656 1 90.38 124 SER B N 1
ATOM 4227 C CA . SER B 1 124 ? 11.227 20.531 24.953 1 90.38 124 SER B CA 1
ATOM 4228 C C . SER B 1 124 ? 12.469 21.312 24.531 1 90.38 124 SER B C 1
ATOM 4230 O O . SER B 1 124 ? 12.406 22.125 23.609 1 90.38 124 SER B O 1
ATOM 4232 N N . ASP B 1 125 ? 13.57 21 25.219 1 93.5 125 ASP B N 1
ATOM 4233 C CA . ASP B 1 125 ? 14.805 21.703 24.906 1 93.5 125 ASP B CA 1
ATOM 4234 C C . ASP B 1 125 ? 15.508 21.078 23.703 1 93.5 125 ASP B C 1
ATOM 4236 O O . ASP B 1 125 ? 16 19.953 23.781 1 93.5 125 ASP B O 1
ATOM 4240 N N . TYR B 1 126 ? 15.594 21.875 22.672 1 96.19 126 TYR B N 1
ATOM 4241 C CA . TYR B 1 126 ? 16.266 21.438 21.453 1 96.19 126 TYR B CA 1
ATOM 4242 C C . TYR B 1 126 ? 17.469 22.344 21.141 1 96.19 126 TYR B C 1
ATOM 4244 O O . TYR B 1 126 ? 17.859 22.5 19.984 1 96.19 126 TYR B O 1
ATOM 4252 N N . GLY B 1 127 ? 18 22.969 22.156 1 96.19 127 GLY B N 1
ATOM 4253 C CA . GLY B 1 127 ? 19.062 23.953 21.984 1 96.19 127 GLY B CA 1
ATOM 4254 C C . GLY B 1 127 ? 20.266 23.391 21.234 1 96.19 127 GLY B C 1
ATOM 4255 O O . GLY B 1 127 ? 20.797 24.047 20.328 1 96.19 127 GLY B O 1
ATOM 4256 N N . ALA B 1 128 ? 20.688 22.281 21.516 1 96.62 128 ALA B N 1
ATOM 4257 C CA . ALA B 1 128 ? 21.875 21.672 20.922 1 96.62 128 ALA B CA 1
ATOM 4258 C C . ALA B 1 128 ? 21.672 21.406 19.422 1 96.62 128 ALA B C 1
ATOM 4260 O O . ALA B 1 128 ? 22.531 21.766 18.609 1 96.62 128 ALA B O 1
ATOM 4261 N N . ILE B 1 129 ? 20.531 20.781 19.125 1 97.31 129 ILE B N 1
ATOM 4262 C CA . ILE B 1 129 ? 20.266 20.469 17.734 1 97.31 129 ILE B CA 1
ATOM 4263 C C . ILE B 1 129 ? 20.047 21.766 16.938 1 97.31 129 ILE B C 1
ATOM 4265 O O . ILE B 1 129 ? 20.438 21.859 15.781 1 97.31 129 ILE B O 1
ATOM 4269 N N . ALA B 1 130 ? 19.438 22.734 17.578 1 98.19 130 ALA B N 1
ATOM 4270 C CA . ALA B 1 130 ? 19.219 24.031 16.922 1 98.19 130 ALA B CA 1
ATOM 4271 C C . ALA B 1 130 ? 20.562 24.672 16.562 1 98.19 130 ALA B C 1
ATOM 4273 O O . ALA B 1 130 ? 20.719 25.188 15.453 1 98.19 130 ALA B O 1
ATOM 4274 N N . ARG B 1 131 ? 21.484 24.609 17.438 1 97.19 131 ARG B N 1
ATOM 4275 C CA . ARG B 1 131 ? 22.812 25.188 17.188 1 97.19 131 ARG B CA 1
ATOM 4276 C C . ARG B 1 131 ? 23.484 24.5 16.016 1 97.19 131 ARG B C 1
ATOM 4278 O O . ARG B 1 131 ? 24.094 25.172 15.172 1 97.19 131 ARG B O 1
ATOM 4285 N N . LYS B 1 132 ? 23.359 23.266 15.977 1 97.94 132 LYS B N 1
ATOM 4286 C CA . LYS B 1 132 ? 23.953 22.5 14.891 1 97.94 132 LYS B CA 1
ATOM 4287 C C . LYS B 1 132 ? 23.359 22.891 13.547 1 97.94 132 LYS B C 1
ATOM 4289 O O . LYS B 1 132 ? 24.031 22.844 12.516 1 97.94 132 LYS B O 1
ATOM 4294 N N . LEU B 1 133 ? 22.125 23.359 13.578 1 98 133 LEU B N 1
ATOM 4295 C CA . LEU B 1 133 ? 21.406 23.672 12.352 1 98 133 LEU B CA 1
ATOM 4296 C C . LEU B 1 133 ? 21.547 25.156 12.008 1 98 133 LEU B C 1
ATOM 4298 O O . LEU B 1 133 ? 21 25.609 11.008 1 98 133 LEU B O 1
ATOM 4302 N N . GLY B 1 134 ? 22.172 25.922 12.898 1 98.12 134 GLY B N 1
ATOM 4303 C CA . GLY B 1 134 ? 22.281 27.359 12.672 1 98.12 134 GLY B CA 1
ATOM 4304 C C . GLY B 1 134 ? 21.016 28.125 13.047 1 98.12 134 GLY B C 1
ATOM 4305 O O . GLY B 1 134 ? 20.734 29.172 12.469 1 98.12 134 GLY B O 1
ATOM 4306 N N . VAL B 1 135 ? 20.281 27.594 13.969 1 98.56 135 VAL B N 1
ATOM 4307 C CA . VAL B 1 135 ? 19.016 28.172 14.414 1 98.56 135 VAL B CA 1
ATOM 4308 C C . VAL B 1 135 ? 19.188 28.781 15.805 1 98.56 135 VAL B C 1
ATOM 4310 O O . VAL B 1 135 ? 19.844 28.188 16.672 1 98.56 135 VAL B O 1
ATOM 4313 N N . THR B 1 136 ? 18.703 29.984 16 1 98.44 136 THR B N 1
ATOM 4314 C CA . THR B 1 136 ? 18.703 30.562 17.328 1 98.44 136 THR B CA 1
ATOM 4315 C C . THR B 1 136 ? 17.531 30.031 18.156 1 98.44 136 THR B C 1
ATOM 4317 O O . THR B 1 136 ? 16.375 30.234 17.797 1 98.44 136 THR B O 1
ATOM 4320 N N . TYR B 1 137 ? 17.875 29.406 19.25 1 98.44 137 TYR B N 1
ATOM 4321 C CA . TYR B 1 137 ? 16.859 28.734 20.047 1 98.44 137 TYR B CA 1
ATOM 4322 C C . TYR B 1 137 ? 16.531 29.531 21.297 1 98.44 137 TYR B C 1
ATOM 4324 O O . TYR B 1 137 ? 17.422 30.078 21.953 1 98.44 137 TYR B O 1
ATOM 4332 N N . PHE B 1 138 ? 15.258 29.641 21.609 1 98.06 138 PHE B N 1
ATOM 4333 C CA . PHE B 1 138 ? 14.781 30.359 22.781 1 98.06 138 PHE B CA 1
ATOM 4334 C C . PHE B 1 138 ? 13.969 29.438 23.688 1 98.06 138 PHE B C 1
ATOM 4336 O O . PHE B 1 138 ? 12.945 28.891 23.266 1 98.06 138 PHE B O 1
ATOM 4343 N N . ARG B 1 139 ? 14.32 29.344 24.859 1 95.56 139 ARG B N 1
ATOM 4344 C CA . ARG B 1 139 ? 13.562 28.547 25.828 1 95.56 139 ARG B CA 1
ATOM 4345 C C . ARG B 1 139 ? 12.32 29.281 26.297 1 95.56 139 ARG B C 1
ATOM 4347 O O . ARG B 1 139 ? 11.289 28.672 26.594 1 95.56 139 ARG B O 1
ATOM 4354 N N . ASP B 1 140 ? 12.438 30.547 26.312 1 96.5 140 ASP B N 1
ATOM 4355 C CA . ASP B 1 140 ? 11.352 31.406 26.766 1 96.5 140 ASP B CA 1
ATOM 4356 C C . ASP B 1 140 ? 10.562 31.953 25.594 1 96.5 140 ASP B C 1
ATOM 4358 O O . ASP B 1 140 ? 11.133 32.562 24.688 1 96.5 140 ASP B O 1
ATOM 4362 N N . ALA B 1 141 ? 9.266 31.828 25.641 1 97.12 141 ALA B N 1
ATOM 4363 C CA . ALA B 1 141 ? 8.391 32.25 24.547 1 97.12 141 ALA B CA 1
ATOM 4364 C C . ALA B 1 141 ? 8.383 33.75 24.391 1 97.12 141 ALA B C 1
ATOM 4366 O O . ALA B 1 141 ? 8.242 34.281 23.281 1 97.12 141 ALA B O 1
ATOM 4367 N N . ASP B 1 142 ? 8.477 34.469 25.547 1 97.69 142 ASP B N 1
ATOM 4368 C CA . ASP B 1 142 ? 8.531 35.938 25.484 1 97.69 142 ASP B CA 1
ATOM 4369 C C . ASP B 1 142 ? 9.75 36.406 24.703 1 97.69 142 ASP B C 1
ATOM 4371 O O . ASP B 1 142 ? 9.648 37.281 23.859 1 97.69 142 ASP B O 1
ATOM 4375 N N . ASP B 1 143 ? 10.852 35.781 25.016 1 97.81 143 ASP B N 1
ATOM 4376 C CA . ASP B 1 143 ? 12.094 36.125 24.328 1 97.81 143 ASP B CA 1
ATOM 4377 C C . ASP B 1 143 ? 11.992 35.812 22.844 1 97.81 143 ASP B C 1
ATOM 4379 O O . ASP B 1 143 ? 12.453 36.625 22.016 1 97.81 143 ASP B O 1
ATOM 4383 N N . PHE B 1 144 ? 11.445 34.719 22.531 1 98.19 144 PHE B N 1
ATOM 4384 C CA . PHE B 1 144 ? 11.234 34.344 21.141 1 98.19 144 PHE B CA 1
ATOM 4385 C C . PHE B 1 144 ? 10.43 35.406 20.406 1 98.19 144 PHE B C 1
ATOM 4387 O O . PHE B 1 144 ? 10.836 35.844 19.328 1 98.19 144 PHE B O 1
ATOM 4394 N N . CYS B 1 145 ? 9.312 35.844 20.953 1 98.31 145 CYS B N 1
ATOM 4395 C CA . CYS B 1 145 ? 8.414 36.781 20.312 1 98.31 145 CYS B CA 1
ATOM 4396 C C . CYS B 1 145 ? 9.047 38.156 20.219 1 98.31 145 CYS B C 1
ATOM 4398 O O . CYS B 1 145 ? 8.82 38.875 19.234 1 98.31 145 CYS B O 1
ATOM 4400 N N . GLU B 1 146 ? 9.859 38.5 21.156 1 98.12 146 GLU B N 1
ATOM 4401 C CA . GLU B 1 146 ? 10.469 39.812 21.203 1 98.12 146 GLU B CA 1
ATOM 4402 C C . GLU B 1 146 ? 11.562 39.969 20.141 1 98.12 146 GLU B C 1
ATOM 4404 O O . GLU B 1 146 ? 12.023 41.094 19.859 1 98.12 146 GLU B O 1
ATOM 4409 N N . GLU B 1 147 ? 11.891 38.844 19.562 1 97.81 147 GLU B N 1
ATOM 4410 C CA . GLU B 1 147 ? 12.82 38.906 18.438 1 97.81 147 GLU B CA 1
ATOM 4411 C C . GLU B 1 147 ? 12.109 39.312 17.156 1 97.81 147 GLU B C 1
ATOM 4413 O O . GLU B 1 147 ? 12.75 39.562 16.125 1 97.81 147 GLU B O 1
ATOM 4418 N N . HIS B 1 148 ? 10.844 39.375 17.125 1 97.88 148 HIS B N 1
ATOM 4419 C CA . HIS B 1 148 ? 9.977 39.906 16.094 1 97.88 148 HIS B CA 1
ATOM 4420 C C . HIS B 1 148 ? 10.18 39.156 14.766 1 97.88 148 HIS B C 1
ATOM 4422 O O . HIS B 1 148 ? 10.461 39.781 13.742 1 97.88 148 HIS B O 1
ATOM 4428 N N . PRO B 1 149 ? 10.016 37.875 14.805 1 98.31 149 PRO B N 1
ATOM 4429 C CA . PRO B 1 149 ? 9.977 37.156 13.516 1 98.31 149 PRO B CA 1
ATOM 4430 C C . PRO B 1 149 ? 8.93 37.75 12.57 1 98.31 149 PRO B C 1
ATOM 4432 O O . PRO B 1 149 ? 7.855 38.156 13.008 1 98.31 149 PRO B O 1
ATOM 4435 N N . GLU B 1 150 ? 9.266 37.75 11.258 1 97.94 150 GLU B N 1
ATOM 4436 C CA . GLU B 1 150 ? 8.336 38.219 10.242 1 97.94 150 GLU B CA 1
ATOM 4437 C C . GLU B 1 150 ? 7.27 37.156 9.945 1 97.94 150 GLU B C 1
ATOM 4439 O O . GLU B 1 150 ? 6.152 37.5 9.539 1 97.94 150 GLU B O 1
ATOM 4444 N N . VAL B 1 151 ? 7.676 35.938 10.031 1 98.62 151 VAL B N 1
ATOM 4445 C CA . VAL B 1 151 ? 6.809 34.781 9.844 1 98.62 151 VAL B CA 1
ATOM 4446 C C . VAL B 1 151 ? 6.922 33.844 11.055 1 98.62 151 VAL B C 1
ATOM 4448 O O . VAL B 1 151 ? 8.023 33.562 11.523 1 98.62 151 VAL B O 1
ATOM 4451 N N . VAL B 1 152 ? 5.82 33.438 11.594 1 98.81 152 VAL B N 1
ATOM 4452 C CA . VAL B 1 152 ? 5.777 32.438 12.641 1 98.81 152 VAL B CA 1
ATOM 4453 C C . VAL B 1 152 ? 5.109 31.156 12.109 1 98.81 152 VAL B C 1
ATOM 4455 O O . VAL B 1 152 ? 3.947 31.188 11.703 1 98.81 152 VAL B O 1
ATOM 4458 N N . ILE B 1 153 ? 5.844 30.062 12.102 1 98.88 153 ILE B N 1
ATOM 4459 C CA . ILE B 1 153 ? 5.324 28.781 11.664 1 98.88 153 ILE B CA 1
ATOM 4460 C C . ILE B 1 153 ? 4.961 27.922 12.875 1 98.88 153 ILE B C 1
ATOM 4462 O O . ILE B 1 153 ? 5.809 27.656 13.727 1 98.88 153 ILE B O 1
ATOM 4466 N N . LEU B 1 154 ? 3.756 27.531 12.953 1 98.44 154 LEU B N 1
ATOM 4467 C CA . LEU B 1 154 ? 3.363 26.562 13.969 1 98.44 154 LEU B CA 1
ATOM 4468 C C . LEU B 1 154 ? 3.602 25.125 13.469 1 98.44 154 LEU B C 1
ATOM 4470 O O . LEU B 1 154 ? 2.838 24.625 12.648 1 98.44 154 LEU B O 1
ATOM 4474 N N . CYS B 1 155 ? 4.605 24.516 14.008 1 97.62 155 CYS B N 1
ATOM 4475 C CA . CYS B 1 155 ? 4.977 23.141 13.68 1 97.62 155 CYS B CA 1
ATOM 4476 C C . CYS B 1 155 ? 4.695 22.203 14.844 1 97.62 155 CYS B C 1
ATOM 4478 O O . CYS B 1 155 ? 5.551 21.406 15.227 1 97.62 155 CYS B O 1
ATOM 4480 N N . THR B 1 156 ? 3.58 22.297 15.422 1 95.56 156 THR B N 1
ATOM 4481 C CA . THR B 1 156 ? 3.15 21.484 16.547 1 95.56 156 THR B CA 1
ATOM 4482 C C . THR B 1 156 ? 2.371 20.266 16.062 1 95.56 156 THR B C 1
ATOM 4484 O O . THR B 1 156 ? 2.029 20.156 14.891 1 95.56 156 THR B O 1
ATOM 4487 N N . SER B 1 157 ? 2.182 19.312 16.984 1 93.62 157 SER B N 1
ATOM 4488 C CA . SER B 1 157 ? 1.182 18.297 16.688 1 93.62 157 SER B CA 1
ATOM 4489 C C . SER B 1 157 ? -0.212 18.906 16.578 1 93.62 157 SER B C 1
ATOM 4491 O O . SER B 1 157 ? -0.48 19.953 17.141 1 93.62 157 SER B O 1
ATOM 4493 N N . ILE B 1 158 ? -1.023 18.25 15.859 1 94.62 158 ILE B N 1
ATOM 4494 C CA . ILE B 1 158 ? -2.391 18.734 15.711 1 94.62 158 ILE B CA 1
ATOM 4495 C C . ILE B 1 158 ? -3.047 18.875 17.078 1 94.62 158 ILE B C 1
ATOM 4497 O O . ILE B 1 158 ? -3.672 19.891 17.375 1 94.62 158 ILE B O 1
ATOM 4501 N N . LEU B 1 159 ? -2.799 17.953 17.984 1 89.44 159 LEU B N 1
ATOM 4502 C CA . LEU B 1 159 ? -3.455 17.859 19.281 1 89.44 159 LEU B CA 1
ATOM 4503 C C . LEU B 1 159 ? -2.967 18.953 20.219 1 89.44 159 LEU B C 1
ATOM 4505 O O . LEU B 1 159 ? -3.689 19.375 21.141 1 89.44 159 LEU B O 1
ATOM 4509 N N . SER B 1 160 ? -1.814 19.484 19.969 1 92.75 160 SER B N 1
ATOM 4510 C CA . SER B 1 160 ? -1.242 20.453 20.891 1 92.75 160 SER B CA 1
ATOM 4511 C C . SER B 1 160 ? -1.336 21.875 20.328 1 92.75 160 SER B C 1
ATOM 4513 O O . SER B 1 160 ? -0.999 22.844 21.016 1 92.75 160 SER B O 1
ATOM 4515 N N . THR B 1 161 ? -1.805 22 19.141 1 95.62 161 THR B N 1
ATOM 4516 C CA . THR B 1 161 ? -1.755 23.266 18.422 1 95.62 161 THR B CA 1
ATOM 4517 C C . THR B 1 161 ? -2.521 24.344 19.188 1 95.62 161 THR B C 1
ATOM 4519 O O . THR B 1 161 ? -2.014 25.453 19.375 1 95.62 161 THR B O 1
ATOM 4522 N N . GLU B 1 162 ? -3.654 24.062 19.656 1 94.19 162 GLU B N 1
ATOM 4523 C CA . GLU B 1 162 ? -4.496 25.031 20.344 1 94.19 162 GLU B CA 1
ATOM 4524 C C . GLU B 1 162 ? -3.84 25.516 21.625 1 94.19 162 GLU B C 1
ATOM 4526 O O . GLU B 1 162 ? -3.773 26.719 21.891 1 94.19 162 GLU B O 1
ATOM 4531 N N . SER B 1 163 ? -3.363 24.547 22.406 1 93.81 163 SER B N 1
ATOM 4532 C CA . SER B 1 163 ? -2.752 24.891 23.672 1 93.81 163 SER B CA 1
ATOM 4533 C C . SER B 1 163 ? -1.465 25.688 23.484 1 93.81 163 SER B C 1
ATOM 4535 O O . SER B 1 163 ? -1.186 26.625 24.234 1 93.81 163 SER B O 1
ATOM 4537 N N . VAL B 1 164 ? -0.757 25.344 22.469 1 95.88 164 VAL B N 1
ATOM 4538 C CA . VAL B 1 164 ? 0.502 26.031 22.203 1 95.88 164 VAL B CA 1
ATOM 4539 C C . VAL B 1 164 ? 0.222 27.469 21.734 1 95.88 164 VAL B C 1
ATOM 4541 O O . VAL B 1 164 ? 0.852 28.406 22.203 1 95.88 164 VAL B O 1
ATOM 4544 N N . LEU B 1 165 ? -0.708 27.625 20.844 1 96.88 165 LEU B N 1
ATOM 4545 C CA . LEU B 1 165 ? -1.049 28.953 20.375 1 96.88 165 LEU B CA 1
ATOM 4546 C C . LEU B 1 165 ? -1.555 29.844 21.516 1 96.88 165 LEU B C 1
ATOM 4548 O O . LEU B 1 165 ? -1.191 31.016 21.609 1 96.88 165 LEU B O 1
ATOM 4552 N N . ALA B 1 166 ? -2.324 29.281 22.391 1 94.38 166 ALA B N 1
ATOM 4553 C CA . ALA B 1 166 ? -2.896 30.016 23.516 1 94.38 166 ALA B CA 1
ATOM 4554 C C . ALA B 1 166 ? -1.807 30.484 24.484 1 94.38 166 ALA B C 1
ATOM 4556 O O . ALA B 1 166 ? -1.954 31.5 25.156 1 94.38 166 ALA B O 1
ATOM 4557 N N . SER B 1 167 ? -0.762 29.734 24.484 1 95.06 167 SER B N 1
ATOM 4558 C CA . SER B 1 167 ? 0.301 30.031 25.438 1 95.06 167 SER B CA 1
ATOM 4559 C C . SER B 1 167 ? 1.308 31.016 24.875 1 95.06 167 SER B C 1
ATOM 4561 O O . SER B 1 167 ? 2.139 31.562 25.609 1 95.06 167 SER B O 1
ATOM 4563 N N . LEU B 1 168 ? 1.276 31.25 23.641 1 96.81 168 LEU B N 1
ATOM 4564 C CA . LEU B 1 168 ? 2.227 32.156 23 1 96.81 168 LEU B CA 1
ATOM 4565 C C . LEU B 1 168 ? 1.883 33.625 23.297 1 96.81 168 LEU B C 1
ATOM 4567 O O . LEU B 1 168 ? 0.731 34.031 23.156 1 96.81 168 LEU B O 1
ATOM 4571 N N . PRO B 1 169 ? 2.834 34.438 23.812 1 97.38 169 PRO B N 1
ATOM 4572 C CA . PRO B 1 169 ? 2.574 35.875 24.062 1 97.38 169 PRO B CA 1
ATOM 4573 C C . PRO B 1 169 ? 2.486 36.688 22.766 1 97.38 169 PRO B C 1
ATOM 4575 O O . PRO B 1 169 ? 3.34 37.531 22.516 1 97.38 169 PRO B O 1
ATOM 4578 N N . ILE B 1 170 ? 1.469 36.562 22.062 1 96.38 170 ILE B N 1
ATOM 4579 C CA . ILE B 1 170 ? 1.318 37.094 20.703 1 96.38 170 ILE B CA 1
ATOM 4580 C C . ILE B 1 170 ? 1.291 38.625 20.766 1 96.38 170 ILE B C 1
ATOM 4582 O O . ILE B 1 170 ? 1.544 39.281 19.75 1 96.38 170 ILE B O 1
ATOM 4586 N N . GLN B 1 171 ? 0.991 39.188 21.953 1 95.19 171 GLN B N 1
ATOM 4587 C CA . GLN B 1 171 ? 0.951 40.656 22.094 1 95.19 171 GLN B CA 1
ATOM 4588 C C . GLN B 1 171 ? 2.346 41.25 21.969 1 95.19 171 GLN B C 1
ATOM 4590 O O . GLN B 1 171 ? 2.49 42.469 21.797 1 95.19 171 GLN B O 1
ATOM 4595 N N . ARG B 1 172 ? 3.318 40.406 22.062 1 96.75 172 ARG B N 1
ATOM 4596 C CA . ARG B 1 172 ? 4.695 40.875 21.969 1 96.75 172 ARG B CA 1
ATOM 4597 C C . ARG B 1 172 ? 5.199 40.844 20.531 1 96.75 172 ARG B C 1
ATOM 4599 O O . ARG B 1 172 ? 6.285 41.344 20.25 1 96.75 172 ARG B O 1
ATOM 4606 N N . LEU B 1 173 ? 4.43 40.375 19.609 1 97.75 173 LEU B N 1
ATOM 4607 C CA . LEU B 1 173 ? 4.785 40.344 18.203 1 97.75 173 LEU B CA 1
ATOM 4608 C C . LEU B 1 173 ? 4.371 41.625 17.516 1 97.75 173 LEU B C 1
ATOM 4610 O O . LEU B 1 173 ? 3.57 42.406 18.047 1 97.75 173 LEU B O 1
ATOM 4614 N N . LYS B 1 174 ? 4.984 41.875 16.359 1 96.38 174 LYS B N 1
ATOM 4615 C CA . LYS B 1 174 ? 4.527 43 15.531 1 96.38 174 LYS B CA 1
ATOM 4616 C C . LYS B 1 174 ? 3.162 42.688 14.922 1 96.38 174 LYS B C 1
ATOM 4618 O O . LYS B 1 174 ? 2.863 41.531 14.586 1 96.38 174 LYS B O 1
ATOM 4623 N N . ARG B 1 175 ? 2.389 43.625 14.633 1 93.38 175 ARG B N 1
ATOM 4624 C CA . ARG B 1 175 ? 1.013 43.5 14.156 1 93.38 175 ARG B CA 1
ATOM 4625 C C . ARG B 1 175 ? 0.967 42.969 12.742 1 93.38 175 ARG B C 1
ATOM 4627 O O . ARG B 1 175 ? -0.077 42.5 12.281 1 93.38 175 ARG B O 1
ATOM 4634 N N . ASN B 1 176 ? 2.037 43.062 12.031 1 93.31 176 ASN B N 1
ATOM 4635 C CA . ASN B 1 176 ? 2.037 42.594 10.648 1 93.31 176 ASN B CA 1
ATOM 4636 C C . ASN B 1 176 ? 2.691 41.219 10.516 1 93.31 176 ASN B C 1
ATOM 4638 O O . ASN B 1 176 ? 3.115 40.844 9.422 1 93.31 176 ASN B O 1
ATOM 4642 N N . THR B 1 177 ? 2.785 40.469 11.578 1 97.12 177 THR B N 1
ATOM 4643 C CA . THR B 1 177 ? 3.383 39.156 11.562 1 97.12 177 THR B CA 1
ATOM 4644 C C . THR B 1 177 ? 2.512 38.188 10.773 1 97.12 177 THR B C 1
ATOM 4646 O O . THR B 1 177 ? 1.285 38.188 10.898 1 97.12 177 THR B O 1
ATOM 4649 N N . LEU B 1 178 ? 3.141 37.375 9.93 1 98.56 178 LEU B N 1
ATOM 4650 C CA . LEU B 1 178 ? 2.457 36.312 9.203 1 98.56 178 LEU B CA 1
ATOM 4651 C C . LEU B 1 178 ? 2.475 35 10 1 98.56 178 LEU B C 1
ATOM 4653 O O . LEU B 1 178 ? 3.545 34.5 10.352 1 98.56 178 LEU B O 1
ATOM 4657 N N . PHE B 1 179 ? 1.301 34.469 10.305 1 98.75 179 PHE B N 1
ATOM 4658 C CA . PHE B 1 179 ? 1.182 33.156 10.961 1 98.75 179 PHE B CA 1
ATOM 4659 C C . PHE B 1 179 ? 0.909 32.062 9.938 1 98.75 179 PHE B C 1
ATOM 4661 O O . PHE B 1 179 ? 0.032 32.219 9.078 1 98.75 179 PHE B O 1
ATOM 4668 N N . VAL B 1 180 ? 1.673 30.953 10.047 1 98.88 180 VAL B N 1
ATOM 4669 C CA . VAL B 1 180 ? 1.577 29.828 9.125 1 98.88 180 VAL B CA 1
ATOM 4670 C C . VAL B 1 180 ? 1.479 28.531 9.914 1 98.88 180 VAL B C 1
ATOM 4672 O O . VAL B 1 180 ? 2.146 28.359 10.938 1 98.88 180 VAL B O 1
ATOM 4675 N N . ASP B 1 181 ? 0.657 27.625 9.523 1 98.69 181 ASP B N 1
ATOM 4676 C CA . ASP B 1 181 ? 0.713 26.25 10.039 1 98.69 181 ASP B CA 1
ATOM 4677 C C . ASP B 1 181 ? 1.166 25.281 8.953 1 98.69 181 ASP B C 1
ATOM 4679 O O . ASP B 1 181 ? 1.148 25.609 7.766 1 98.69 181 ASP B O 1
ATOM 4683 N N . VAL B 1 182 ? 1.594 24.141 9.414 1 98.5 182 VAL B N 1
ATOM 4684 C CA . VAL B 1 182 ? 1.983 23.094 8.477 1 98.5 182 VAL B CA 1
ATOM 4685 C C . VAL B 1 182 ? 1.282 21.781 8.836 1 98.5 182 VAL B C 1
ATOM 4687 O O . VAL B 1 182 ? 1.798 20.688 8.562 1 98.5 182 VAL B O 1
ATOM 4690 N N . LEU B 1 183 ? 0.166 21.844 9.516 1 97.88 183 LEU B N 1
ATOM 4691 C CA . LEU B 1 183 ? -0.556 20.672 10 1 97.88 183 LEU B CA 1
ATOM 4692 C C . LEU B 1 183 ? -1.153 19.875 8.844 1 97.88 183 LEU B C 1
ATOM 4694 O O . LEU B 1 183 ? -1.377 20.422 7.762 1 97.88 183 LEU B O 1
ATOM 4698 N N . SER B 1 184 ? -1.499 18.641 9.125 1 97.25 184 SER B N 1
ATOM 4699 C CA . SER B 1 184 ? -2.031 17.75 8.109 1 97.25 184 SER B CA 1
ATOM 4700 C C . SER B 1 184 ? -3.545 17.875 7.992 1 97.25 184 SER B C 1
ATOM 4702 O O . SER B 1 184 ? -4.188 17.125 7.262 1 97.25 184 SER B O 1
ATOM 4704 N N . VAL B 1 185 ? -4.121 18.797 8.711 1 98.19 185 VAL B N 1
ATOM 4705 C CA . VAL B 1 185 ? -5.5 19.25 8.586 1 98.19 185 VAL B CA 1
ATOM 4706 C C . VAL B 1 185 ? -5.527 20.766 8.383 1 98.19 185 VAL B C 1
ATOM 4708 O O . VAL B 1 185 ? -4.645 21.484 8.875 1 98.19 185 VAL B O 1
ATOM 4711 N N . LYS B 1 186 ? -6.594 21.203 7.695 1 98.44 186 LYS B N 1
ATOM 4712 C CA . LYS B 1 186 ? -6.449 22.609 7.336 1 98.44 186 LYS B CA 1
ATOM 4713 C C . LYS B 1 186 ? -7.621 23.438 7.859 1 98.44 186 LYS B C 1
ATOM 4715 O O . LYS B 1 186 ? -7.465 24.609 8.164 1 98.44 186 LYS B O 1
ATOM 4720 N N . GLU B 1 187 ? -8.797 22.922 7.996 1 98.06 187 GLU B N 1
ATOM 4721 C CA . GLU B 1 187 ? -9.906 23.719 8.523 1 98.06 187 GLU B CA 1
ATOM 4722 C C . GLU B 1 187 ? -9.688 24.062 9.992 1 98.06 187 GLU B C 1
ATOM 4724 O O . GLU B 1 187 ? -9.977 25.188 10.422 1 98.06 187 GLU B O 1
ATOM 4729 N N . PHE B 1 188 ? -9.18 23.188 10.672 1 96.56 188 PHE B N 1
ATOM 4730 C CA . PHE B 1 188 ? -8.961 23.375 12.102 1 96.56 188 PHE B CA 1
ATOM 4731 C C . PHE B 1 188 ? -7.996 24.531 12.359 1 96.56 188 PHE B C 1
ATOM 4733 O O . PHE B 1 188 ? -8.359 25.516 13 1 96.56 188 PHE B O 1
ATOM 4740 N N . PRO B 1 189 ? -6.797 24.5 11.852 1 98 189 PRO B N 1
ATOM 4741 C CA . PRO B 1 189 ? -5.891 25.625 12.109 1 98 189 PRO B CA 1
ATOM 4742 C C . PRO B 1 189 ? -6.402 26.938 11.523 1 98 189 PRO B C 1
ATOM 4744 O O . PRO B 1 189 ? -6.176 28 12.102 1 98 189 PRO B O 1
ATOM 4747 N N . ARG B 1 190 ? -7.023 26.859 10.359 1 98.38 190 ARG B N 1
ATOM 4748 C CA . ARG B 1 190 ? -7.617 28.078 9.805 1 98.38 190 ARG B CA 1
ATOM 4749 C C . ARG B 1 190 ? -8.578 28.719 10.797 1 98.38 190 ARG B C 1
ATOM 4751 O O . ARG B 1 190 ? -8.461 29.922 11.102 1 98.38 190 ARG B O 1
ATOM 4758 N N . ASN B 1 191 ? -9.492 27.906 11.297 1 97.5 191 ASN B N 1
ATOM 4759 C CA . ASN B 1 191 ? -10.484 28.422 12.234 1 97.5 191 ASN B CA 1
ATOM 4760 C C . ASN B 1 191 ? -9.844 28.891 13.531 1 97.5 191 ASN B C 1
ATOM 4762 O O . ASN B 1 191 ? -10.227 29.938 14.07 1 97.5 191 ASN B O 1
ATOM 4766 N N . LEU B 1 192 ? -8.914 28.141 13.953 1 96.44 192 LEU B N 1
ATOM 4767 C CA . LEU B 1 192 ? -8.211 28.484 15.18 1 96.44 192 LEU B CA 1
ATOM 4768 C C . LEU B 1 192 ? -7.492 29.812 15.047 1 96.44 192 LEU B C 1
ATOM 4770 O O . LEU B 1 192 ? -7.609 30.688 15.914 1 96.44 192 LEU B O 1
ATOM 4774 N N . PHE B 1 193 ? -6.785 30.047 13.977 1 98.12 193 PHE B N 1
ATOM 4775 C CA . PHE B 1 193 ? -6.051 31.281 13.742 1 98.12 193 PHE B CA 1
ATOM 4776 C C . PHE B 1 193 ? -7 32.469 13.672 1 98.12 193 PHE B C 1
ATOM 4778 O O . PHE B 1 193 ? -6.746 33.5 14.289 1 98.12 193 PHE B O 1
ATOM 4785 N N . LEU B 1 194 ? -8.039 32.281 12.969 1 97.19 194 LEU B N 1
ATOM 4786 C CA . LEU B 1 194 ? -8.992 33.375 12.781 1 97.19 194 LEU B CA 1
ATOM 4787 C C . LEU B 1 194 ? -9.68 33.75 14.094 1 97.19 194 LEU B C 1
ATOM 4789 O O . LEU B 1 194 ? -10.047 34.906 14.312 1 97.19 194 LEU B O 1
ATOM 4793 N N . GLN B 1 195 ? -9.781 32.75 14.953 1 95.69 195 GLN B N 1
ATOM 4794 C CA . GLN B 1 195 ? -10.461 32.969 16.234 1 95.69 195 GLN B CA 1
ATOM 4795 C C . GLN B 1 195 ? -9.523 33.594 17.25 1 95.69 195 GLN B C 1
ATOM 4797 O O . GLN B 1 195 ? -9.93 34.5 18 1 95.69 195 GLN B O 1
ATOM 4802 N N . VAL B 1 196 ? -8.32 33.156 17.25 1 95.81 196 VAL B N 1
ATOM 4803 C CA . VAL B 1 196 ? -7.418 33.5 18.344 1 95.81 196 VAL B CA 1
ATOM 4804 C C . VAL B 1 196 ? -6.555 34.688 17.984 1 95.81 196 VAL B C 1
ATOM 4806 O O . VAL B 1 196 ? -6.273 35.531 18.828 1 95.81 196 VAL B O 1
ATOM 4809 N N . LEU B 1 197 ? -6.164 34.844 16.766 1 97 197 LEU B N 1
ATOM 4810 C CA . LEU B 1 197 ? -5.215 35.875 16.375 1 97 197 LEU B CA 1
ATOM 4811 C C . LEU B 1 197 ? -5.93 37.188 16.109 1 97 197 LEU B C 1
ATOM 4813 O O . LEU B 1 197 ? -7.008 37.219 15.5 1 97 197 LEU B O 1
ATOM 4817 N N . PRO B 1 198 ? -5.312 38.25 16.562 1 96.25 198 PRO B N 1
ATOM 4818 C CA . PRO B 1 198 ? -5.863 39.562 16.203 1 96.25 198 PRO B CA 1
ATOM 4819 C C . PRO B 1 198 ? -6.023 39.719 14.695 1 96.25 198 PRO B C 1
ATOM 4821 O O . PRO B 1 198 ? -5.289 39.094 13.914 1 96.25 198 PRO B O 1
ATOM 4824 N N . SER B 1 199 ? -6.883 40.594 14.25 1 95.69 199 SER B N 1
ATOM 4825 C CA . SER B 1 199 ? -7.242 40.75 12.852 1 95.69 199 SER B CA 1
ATOM 4826 C C . SER B 1 199 ? -6.09 41.375 12.055 1 95.69 199 SER B C 1
ATOM 4828 O O . SER B 1 199 ? -6.074 41.312 10.828 1 95.69 199 SER B O 1
ATOM 4830 N N . GLU B 1 200 ? -5.141 41.969 12.797 1 95.12 200 GLU B N 1
ATOM 4831 C CA . GLU B 1 200 ? -4.031 42.625 12.117 1 95.12 200 GLU B CA 1
ATOM 4832 C C . GLU B 1 200 ? -3.02 41.594 11.594 1 95.12 200 GLU B C 1
ATOM 4834 O O . GLU B 1 200 ? -2.232 41.906 10.695 1 95.12 200 GLU B O 1
ATOM 4839 N N . PHE B 1 201 ? -2.99 40.469 12.203 1 97.31 201 PHE B N 1
ATOM 4840 C CA . PHE B 1 201 ? -2.031 39.438 11.781 1 97.31 201 PHE B CA 1
ATOM 4841 C C . PHE B 1 201 ? -2.451 38.812 10.461 1 97.31 201 PHE B C 1
ATOM 4843 O O . PHE B 1 201 ? -3.645 38.656 10.203 1 97.31 201 PHE B O 1
ATOM 4850 N N . ASP B 1 202 ? -1.521 38.5 9.625 1 98.25 202 ASP B N 1
ATOM 4851 C CA . ASP B 1 202 ? -1.769 37.719 8.414 1 98.25 202 ASP B CA 1
ATOM 4852 C C . ASP B 1 202 ? -1.776 36.219 8.711 1 98.25 202 ASP B C 1
ATOM 4854 O O . ASP B 1 202 ? -1.099 35.75 9.633 1 98.25 202 ASP B O 1
ATOM 4858 N N . VAL B 1 203 ? -2.617 35.469 7.898 1 98.75 203 VAL B N 1
ATOM 4859 C CA . VAL B 1 203 ? -2.797 34.031 8.141 1 98.75 203 VAL B CA 1
ATOM 4860 C C . VAL B 1 203 ? -2.631 33.281 6.832 1 98.75 203 VAL B C 1
ATOM 4862 O O . VAL B 1 203 ? -3.305 33.562 5.84 1 98.75 203 VAL B O 1
ATOM 4865 N N . LEU B 1 204 ? -1.737 32.344 6.809 1 98.81 204 LEU B N 1
ATOM 4866 C CA . LEU B 1 204 ? -1.497 31.422 5.719 1 98.81 204 LEU B CA 1
ATOM 4867 C C . LEU B 1 204 ? -1.545 29.969 6.215 1 98.81 204 LEU B C 1
ATOM 4869 O O . LEU B 1 204 ? -0.821 29.609 7.145 1 98.81 204 LEU B O 1
ATOM 4873 N N . CYS B 1 205 ? -2.426 29.172 5.664 1 98.88 205 CYS B N 1
ATOM 4874 C CA . CYS B 1 205 ? -2.471 27.75 6 1 98.88 205 CYS B CA 1
ATOM 4875 C C . CYS B 1 205 ? -1.746 26.922 4.949 1 98.88 205 CYS B C 1
ATOM 4877 O O . CYS B 1 205 ? -2.027 27.031 3.756 1 98.88 205 CYS B O 1
ATOM 4879 N N . THR B 1 206 ? -0.804 26.078 5.383 1 98.88 206 THR B N 1
ATOM 4880 C CA . THR B 1 206 ? -0.021 25.281 4.441 1 98.88 206 THR B CA 1
ATOM 4881 C C . THR B 1 206 ? 0.068 23.828 4.902 1 98.88 206 THR B C 1
ATOM 4883 O O . THR B 1 206 ? -0.163 23.531 6.078 1 98.88 206 THR B O 1
ATOM 4886 N N . HIS B 1 207 ? 0.299 22.953 3.975 1 98.81 207 HIS B N 1
ATOM 4887 C CA . HIS B 1 207 ? 0.557 21.547 4.238 1 98.81 207 HIS B CA 1
ATOM 4888 C C . HIS B 1 207 ? 1.573 20.984 3.254 1 98.81 207 HIS B C 1
ATOM 4890 O O . HIS B 1 207 ? 1.216 20.594 2.141 1 98.81 207 HIS B O 1
ATOM 4896 N N . PRO B 1 208 ? 2.883 20.984 3.668 1 98.31 208 PRO B N 1
ATOM 4897 C CA . PRO B 1 208 ? 3.783 20.141 2.889 1 98.31 208 PRO B CA 1
ATOM 4898 C C . PRO B 1 208 ? 3.359 18.672 2.895 1 98.31 208 PRO B C 1
ATOM 4900 O O . PRO B 1 208 ? 3.34 18.031 3.951 1 98.31 208 PRO B O 1
ATOM 4903 N N . MET B 1 209 ? 3.068 18.156 1.809 1 97.5 209 MET B N 1
ATOM 4904 C CA . MET B 1 209 ? 2.586 16.781 1.704 1 97.5 209 MET B CA 1
ATOM 4905 C C . MET B 1 209 ? 3.75 15.797 1.715 1 97.5 209 MET B C 1
ATOM 4907 O O . MET B 1 209 ? 3.725 14.789 1 1 97.5 209 MET B O 1
ATOM 4911 N N . PHE B 1 210 ? 4.75 16.141 2.322 1 95 210 PHE B N 1
ATOM 4912 C CA . PHE B 1 210 ? 5.965 15.352 2.521 1 95 210 PHE B CA 1
ATOM 4913 C C . PHE B 1 210 ? 6.59 15.664 3.875 1 95 210 PHE B C 1
ATOM 4915 O O . PHE B 1 210 ? 6.234 16.656 4.52 1 95 210 PHE B O 1
ATOM 4922 N N . GLY B 1 211 ? 7.457 14.789 4.32 1 92.94 211 GLY B N 1
ATOM 4923 C CA . GLY B 1 211 ? 8.164 14.953 5.582 1 92.94 211 GLY B CA 1
ATOM 4924 C C . GLY B 1 211 ? 9.617 14.523 5.512 1 92.94 211 GLY B C 1
ATOM 4925 O O . GLY B 1 211 ? 10.188 14.43 4.426 1 92.94 211 GLY B O 1
ATOM 4926 N N . PRO B 1 212 ? 10.156 14.367 6.68 1 91.94 212 PRO B N 1
ATOM 4927 C CA . PRO B 1 212 ? 11.594 14.07 6.75 1 91.94 212 PRO B CA 1
ATOM 4928 C C . PRO B 1 212 ? 11.984 12.852 5.918 1 91.94 212 PRO B C 1
ATOM 4930 O O . PRO B 1 212 ? 13.047 12.852 5.289 1 91.94 212 PRO B O 1
ATOM 4933 N N . GLU B 1 213 ? 11.094 11.844 5.824 1 87.31 213 GLU B N 1
ATOM 4934 C CA . GLU B 1 213 ? 11.43 10.633 5.078 1 87.31 213 GLU B CA 1
ATOM 4935 C C . GLU B 1 213 ? 11.227 10.836 3.578 1 87.31 213 GLU B C 1
ATOM 4937 O O . GLU B 1 213 ? 12.141 10.602 2.787 1 87.31 213 GLU B O 1
ATOM 4942 N N . SER B 1 214 ? 10.133 11.281 3.207 1 87.5 214 SER B N 1
ATOM 4943 C CA . SER B 1 214 ? 9.797 11.414 1.794 1 87.5 214 SER B CA 1
ATOM 4944 C C . SER B 1 214 ? 10.5 12.617 1.168 1 87.5 214 SER B C 1
ATOM 4946 O O . SER B 1 214 ? 10.648 12.688 -0.054 1 87.5 214 SER B O 1
ATOM 4948 N N . GLY B 1 215 ? 10.961 13.609 2.029 1 91.19 215 GLY B N 1
ATOM 4949 C CA . GLY B 1 215 ? 11.633 14.805 1.542 1 91.19 215 GLY B CA 1
ATOM 4950 C C . GLY B 1 215 ? 13.102 14.859 1.903 1 91.19 215 GLY B C 1
ATOM 4951 O O . GLY B 1 215 ? 13.711 15.93 1.899 1 91.19 215 GLY B O 1
ATOM 4952 N N . ARG B 1 216 ? 13.656 13.766 2.326 1 88.44 216 ARG B N 1
ATOM 4953 C CA . ARG B 1 216 ? 15.047 13.711 2.764 1 88.44 216 ARG B CA 1
ATOM 4954 C C . ARG B 1 216 ? 15.984 14.203 1.666 1 88.44 216 ARG B C 1
ATOM 4956 O O . ARG B 1 216 ? 16.953 14.906 1.942 1 88.44 216 ARG B O 1
ATOM 4963 N N . GLY B 1 217 ? 15.664 13.969 0.445 1 90.94 217 GLY B N 1
ATOM 4964 C CA . GLY B 1 217 ? 16.5 14.398 -0.669 1 90.94 217 GLY B CA 1
ATOM 4965 C C . GLY B 1 217 ? 16 15.672 -1.331 1 90.94 217 GLY B C 1
ATOM 4966 O O . GLY B 1 217 ? 16.172 16.766 -0.788 1 90.94 217 GLY B O 1
ATOM 4967 N N . SER B 1 218 ? 15.312 15.539 -2.295 1 95.12 218 SER B N 1
ATOM 4968 C CA . SER B 1 218 ? 14.805 16.656 -3.092 1 95.12 218 SER B CA 1
ATOM 4969 C C . SER B 1 218 ? 13.328 16.906 -2.818 1 95.12 218 SER B C 1
ATOM 4971 O O . SER B 1 218 ? 12.57 15.961 -2.576 1 95.12 218 SER B O 1
ATOM 4973 N N . TRP B 1 219 ? 13 18.188 -2.811 1 97.06 219 TRP B N 1
ATOM 4974 C CA . TRP B 1 219 ? 11.594 18.547 -2.689 1 97.06 219 TRP B CA 1
ATOM 4975 C C . TRP B 1 219 ? 10.961 18.734 -4.066 1 97.06 219 TRP B C 1
ATOM 4977 O O . TRP B 1 219 ? 9.773 19.047 -4.172 1 97.06 219 TRP B O 1
ATOM 4987 N N . ALA B 1 220 ? 11.766 18.453 -5.105 1 96.94 220 ALA B N 1
ATOM 4988 C CA . ALA B 1 220 ? 11.281 18.656 -6.473 1 96.94 220 ALA B CA 1
ATOM 4989 C C . ALA B 1 220 ? 10.055 17.781 -6.754 1 96.94 220 ALA B C 1
ATOM 4991 O O . ALA B 1 220 ? 10.086 16.578 -6.543 1 96.94 220 ALA B O 1
ATOM 4992 N N . GLY B 1 221 ? 9.016 18.5 -7.129 1 95.94 221 GLY B N 1
ATOM 4993 C CA . GLY B 1 221 ? 7.801 17.797 -7.539 1 95.94 221 GLY B CA 1
ATOM 4994 C C . GLY B 1 221 ? 6.895 17.453 -6.375 1 95.94 221 GLY B C 1
ATOM 4995 O O . GLY B 1 221 ? 5.75 17.047 -6.574 1 95.94 221 GLY B O 1
ATOM 4996 N N . LEU B 1 222 ? 7.328 17.578 -5.148 1 96.69 222 LEU B N 1
ATOM 4997 C CA . LEU B 1 222 ? 6.504 17.281 -3.984 1 96.69 222 LEU B CA 1
ATOM 4998 C C . LEU B 1 222 ? 5.484 18.391 -3.742 1 96.69 222 LEU B C 1
ATOM 5000 O O . LEU B 1 222 ? 5.805 19.578 -3.873 1 96.69 222 LEU B O 1
ATOM 5004 N N . PRO B 1 223 ? 4.316 18.047 -3.414 1 97.81 223 PRO B N 1
ATOM 5005 C CA . PRO B 1 223 ? 3.264 19.062 -3.336 1 97.81 223 PRO B CA 1
ATOM 5006 C C . PRO B 1 223 ? 3.309 19.859 -2.035 1 97.81 223 PRO B C 1
ATOM 5008 O O . PRO B 1 223 ? 3.48 19.281 -0.958 1 97.81 223 PRO B O 1
ATOM 5011 N N . LEU B 1 224 ? 3.191 21.156 -2.137 1 98.69 224 LEU B N 1
ATOM 5012 C CA . LEU B 1 224 ? 2.855 22.062 -1.04 1 98.69 224 LEU B CA 1
ATOM 5013 C C . LEU B 1 224 ? 1.469 22.656 -1.236 1 98.69 224 LEU B C 1
ATOM 5015 O O . LEU B 1 224 ? 1.241 23.406 -2.191 1 98.69 224 LEU B O 1
ATOM 5019 N N . VAL B 1 225 ? 0.619 22.328 -0.351 1 98.88 225 VAL B N 1
ATOM 5020 C CA . VAL B 1 225 ? -0.72 22.906 -0.384 1 98.88 225 VAL B CA 1
ATOM 5021 C C . VAL B 1 225 ? -0.746 24.203 0.431 1 98.88 225 VAL B C 1
ATOM 5023 O O . VAL B 1 225 ? -0.143 24.266 1.504 1 98.88 225 VAL B O 1
ATOM 5026 N N . TYR B 1 226 ? -1.452 25.203 -0.072 1 98.88 226 TYR B N 1
ATOM 5027 C CA . TYR B 1 226 ? -1.561 26.422 0.723 1 98.88 226 TYR B CA 1
ATOM 5028 C C . TYR B 1 226 ? -2.871 27.156 0.437 1 98.88 226 TYR B C 1
ATOM 5030 O O . TYR B 1 226 ? -3.459 26.984 -0.634 1 98.88 226 TYR B O 1
ATOM 5038 N N . ASP B 1 227 ? -3.324 27.828 1.403 1 98.81 227 ASP B N 1
ATOM 5039 C CA . ASP B 1 227 ? -4.504 28.688 1.36 1 98.81 227 ASP B CA 1
ATOM 5040 C C . ASP B 1 227 ? -4.215 30.047 1.998 1 98.81 227 ASP B C 1
ATOM 5042 O O . ASP B 1 227 ? -3.912 30.125 3.191 1 98.81 227 ASP B O 1
ATOM 5046 N N . LYS B 1 228 ? -4.215 31.172 1.156 1 98.5 228 LYS B N 1
ATOM 5047 C CA . LYS B 1 228 ? -4.066 32.531 1.683 1 98.5 228 LYS B CA 1
ATOM 5048 C C . LYS B 1 228 ? -5.344 32.969 2.377 1 98.5 228 LYS B C 1
ATOM 5050 O O . LYS B 1 228 ? -6.18 33.656 1.767 1 98.5 228 LYS B O 1
ATOM 5055 N N . VAL B 1 229 ? -5.426 32.719 3.637 1 98.5 229 VAL B N 1
ATOM 5056 C CA . VAL B 1 229 ? -6.656 32.875 4.406 1 98.5 229 VAL B CA 1
ATOM 5057 C C . VAL B 1 229 ? -6.902 34.344 4.703 1 98.5 229 VAL B C 1
ATOM 5059 O O . VAL B 1 229 ? -8.023 34.844 4.543 1 98.5 229 VAL B O 1
ATOM 5062 N N . ARG B 1 230 ? -5.863 35.094 5.25 1 98 230 ARG B N 1
ATOM 5063 C CA . ARG B 1 230 ? -5.902 36.5 5.547 1 98 230 ARG B CA 1
ATOM 5064 C C . ARG B 1 230 ? -4.559 37.156 5.258 1 98 230 ARG B C 1
ATOM 5066 O O . ARG B 1 230 ? -3.621 37.062 6.047 1 98 230 ARG B O 1
ATOM 5073 N N . ILE B 1 231 ? -4.516 37.812 4.062 1 97.31 231 ILE B N 1
ATOM 5074 C CA . ILE B 1 231 ? -3.309 38.531 3.674 1 97.31 231 ILE B CA 1
ATOM 5075 C C . ILE B 1 231 ? -3.662 39.969 3.307 1 97.31 231 ILE B C 1
ATOM 5077 O O . ILE B 1 231 ? -4.398 40.219 2.346 1 97.31 231 ILE B O 1
ATOM 5081 N N . ARG B 1 232 ? -3.199 40.812 4.086 1 92.38 232 ARG B N 1
ATOM 5082 C CA . ARG B 1 232 ? -3.479 42.219 3.787 1 92.38 232 ARG B CA 1
ATOM 5083 C C . ARG B 1 232 ? -2.588 42.719 2.656 1 92.38 232 ARG B C 1
ATOM 5085 O O . ARG B 1 232 ? -1.558 42.125 2.352 1 92.38 232 ARG B O 1
ATOM 5092 N N . ASP B 1 233 ? -2.92 43.781 2.047 1 86.31 233 ASP B N 1
ATOM 5093 C CA . ASP B 1 233 ? -2.312 44.281 0.812 1 86.31 233 ASP B CA 1
ATOM 5094 C C . ASP B 1 233 ? -0.943 44.906 1.081 1 86.31 233 ASP B C 1
ATOM 5096 O O . ASP B 1 233 ? -0.565 45.094 2.236 1 86.31 233 ASP B O 1
ATOM 5100 N N . GLY B 1 234 ? -0.156 45.156 0.021 1 87.62 234 GLY B N 1
ATOM 5101 C CA . GLY B 1 234 ? 1.116 45.844 0.049 1 87.62 234 GLY B CA 1
ATOM 5102 C C . GLY B 1 234 ? 2.279 44.969 0.45 1 87.62 234 GLY B C 1
ATOM 5103 O O . GLY B 1 234 ? 2.459 43.875 -0.105 1 87.62 234 GLY B O 1
ATOM 5104 N N . PRO B 1 235 ? 3.041 45.469 1.321 1 86.31 235 PRO B N 1
ATOM 5105 C CA . PRO B 1 235 ? 4.242 44.75 1.759 1 86.31 235 PRO B CA 1
ATOM 5106 C C . PRO B 1 235 ? 3.926 43.406 2.354 1 86.31 235 PRO B C 1
ATOM 5108 O O . PRO B 1 235 ? 4.773 42.5 2.332 1 86.31 235 PRO B O 1
ATOM 5111 N N . ARG B 1 236 ? 2.764 43.188 2.824 1 91.19 236 ARG B N 1
ATOM 5112 C CA . ARG B 1 236 ? 2.354 41.938 3.469 1 91.19 236 ARG B CA 1
ATOM 5113 C C . ARG B 1 236 ? 2.162 40.844 2.443 1 91.19 236 ARG B C 1
ATOM 5115 O O . ARG B 1 236 ? 2.475 39.688 2.713 1 91.19 236 ARG B O 1
ATOM 5122 N N . THR B 1 237 ? 1.718 41.25 1.306 1 94.44 237 THR B N 1
ATOM 5123 C CA . THR B 1 237 ? 1.604 40.281 0.214 1 94.44 237 THR B CA 1
ATOM 5124 C C . THR B 1 237 ? 2.984 39.781 -0.223 1 94.44 237 THR B C 1
ATOM 5126 O O . THR B 1 237 ? 3.156 38.625 -0.554 1 94.44 237 THR B O 1
ATOM 5129 N N . GLU B 1 238 ? 3.85 40.688 -0.186 1 93.94 238 GLU B N 1
ATOM 5130 C CA . GLU B 1 238 ? 5.215 40.344 -0.557 1 93.94 238 GLU B CA 1
ATOM 5131 C C . GLU B 1 238 ? 5.832 39.375 0.457 1 93.94 238 GLU B C 1
ATOM 5133 O O . GLU B 1 238 ? 6.574 38.469 0.085 1 93.94 238 GLU B O 1
ATOM 5138 N N . ARG B 1 239 ? 5.617 39.562 1.693 1 95.81 239 ARG B N 1
ATOM 5139 C CA . ARG B 1 239 ? 6.109 38.656 2.734 1 95.81 239 ARG B CA 1
ATOM 5140 C C . ARG B 1 239 ? 5.559 37.25 2.549 1 95.81 239 ARG B C 1
ATOM 5142 O O . ARG B 1 239 ? 6.301 36.281 2.652 1 95.81 239 ARG B O 1
ATOM 5149 N N . CYS B 1 240 ? 4.293 37.188 2.262 1 97.81 240 CYS B N 1
ATOM 5150 C CA . CYS B 1 240 ? 3.662 35.906 1.993 1 97.81 240 CYS B CA 1
ATOM 5151 C C . CYS B 1 240 ? 4.293 35.219 0.78 1 97.81 240 CYS B C 1
ATOM 5153 O O . CYS B 1 240 ? 4.605 34.031 0.818 1 97.81 240 CYS B O 1
ATOM 5155 N N . ARG B 1 241 ? 4.492 35.969 -0.219 1 96.81 241 ARG B N 1
ATOM 5156 C CA . ARG B 1 241 ? 5.105 35.469 -1.436 1 96.81 241 ARG B CA 1
ATOM 5157 C C . ARG B 1 241 ? 6.52 34.969 -1.164 1 96.81 241 ARG B C 1
ATOM 5159 O O . ARG B 1 241 ? 6.914 33.906 -1.653 1 96.81 241 ARG B O 1
ATOM 5166 N N . LYS B 1 242 ? 7.234 35.781 -0.443 1 96.69 242 LYS B N 1
ATOM 5167 C CA . LYS B 1 242 ? 8.602 35.375 -0.097 1 96.69 242 LYS B CA 1
ATOM 5168 C C . LYS B 1 242 ? 8.617 34.062 0.678 1 96.69 242 LYS B C 1
ATOM 5170 O O . LYS B 1 242 ? 9.469 33.219 0.438 1 96.69 242 LYS B O 1
ATOM 5175 N N . PHE B 1 243 ? 7.703 33.875 1.541 1 98.31 243 PHE B N 1
ATOM 5176 C CA . PHE B 1 243 ? 7.645 32.656 2.312 1 98.31 243 PHE B CA 1
ATOM 5177 C C . PHE B 1 243 ? 7.332 31.453 1.409 1 98.31 243 PHE B C 1
ATOM 5179 O O . PHE B 1 243 ? 7.992 30.422 1.489 1 98.31 243 PHE B O 1
ATOM 5186 N N . LEU B 1 244 ? 6.336 31.609 0.557 1 98.62 244 LEU B N 1
ATOM 5187 C CA . LEU B 1 244 ? 5.957 30.547 -0.36 1 98.62 244 LEU B CA 1
ATOM 5188 C C . LEU B 1 244 ? 7.102 30.203 -1.311 1 98.62 244 LEU B C 1
ATOM 5190 O O . LEU B 1 244 ? 7.266 29.047 -1.707 1 98.62 244 LEU B O 1
ATOM 5194 N N . ASN B 1 245 ? 7.891 31.188 -1.579 1 97.94 245 ASN B N 1
ATOM 5195 C CA . ASN B 1 245 ? 9.016 31 -2.492 1 97.94 245 ASN B CA 1
ATOM 5196 C C . ASN B 1 245 ? 10.086 30.094 -1.886 1 97.94 245 ASN B C 1
ATOM 5198 O O . ASN B 1 245 ? 10.906 29.516 -2.609 1 97.94 245 ASN B O 1
ATOM 5202 N N . ILE B 1 246 ? 10.07 29.984 -0.599 1 97.94 246 ILE B N 1
ATOM 5203 C CA . ILE B 1 246 ? 10.984 29.047 0.052 1 97.94 246 ILE B CA 1
ATOM 5204 C C . ILE B 1 246 ? 10.75 27.641 -0.481 1 97.94 246 ILE B C 1
ATOM 5206 O O . ILE B 1 246 ? 11.703 26.906 -0.741 1 97.94 246 ILE B O 1
ATOM 5210 N N . PHE B 1 247 ? 9.531 27.234 -0.694 1 98.5 247 PHE B N 1
ATOM 5211 C CA . PHE B 1 247 ? 9.164 25.922 -1.187 1 98.5 247 PHE B CA 1
ATOM 5212 C C . PHE B 1 247 ? 9.25 25.859 -2.707 1 98.5 247 PHE B C 1
ATOM 5214 O O . PHE B 1 247 ? 9.742 24.875 -3.268 1 98.5 247 PHE B O 1
ATOM 5221 N N . GLU B 1 248 ? 8.836 26.891 -3.326 1 98.31 248 GLU B N 1
ATOM 5222 C CA . GLU B 1 248 ? 8.828 26.938 -4.785 1 98.31 248 GLU B CA 1
ATOM 5223 C C . GLU B 1 248 ? 10.242 26.859 -5.348 1 98.31 248 GLU B C 1
ATOM 5225 O O . GLU B 1 248 ? 10.477 26.172 -6.34 1 98.31 248 GLU B O 1
ATOM 5230 N N . SER B 1 249 ? 11.109 27.547 -4.75 1 96.69 249 SER B N 1
ATOM 5231 C CA . SER B 1 249 ? 12.484 27.562 -5.23 1 96.69 249 SER B CA 1
ATOM 5232 C C . SER B 1 249 ? 13.164 26.219 -5.039 1 96.69 249 SER B C 1
ATOM 5234 O O . SER B 1 249 ? 14.156 25.906 -5.711 1 96.69 249 SER B O 1
ATOM 5236 N N . GLU B 1 250 ? 12.617 25.406 -4.098 1 97.25 250 GLU B N 1
ATOM 5237 C CA . GLU B 1 250 ? 13.117 24.047 -3.895 1 97.25 250 GLU B CA 1
ATOM 5238 C C . GLU B 1 250 ? 12.5 23.078 -4.898 1 97.25 250 GLU B C 1
ATOM 5240 O O . GLU B 1 250 ? 12.844 21.891 -4.914 1 97.25 250 GLU B O 1
ATOM 5245 N N . GLY B 1 251 ? 11.57 23.531 -5.66 1 97.69 251 GLY B N 1
ATOM 5246 C CA . GLY B 1 251 ? 11 22.734 -6.73 1 97.69 251 GLY B CA 1
ATOM 5247 C C . GLY B 1 251 ? 9.656 22.125 -6.371 1 97.69 251 GLY B C 1
ATOM 5248 O O . GLY B 1 251 ? 9.109 21.312 -7.121 1 97.69 251 GLY B O 1
ATOM 5249 N N . CYS B 1 252 ? 9.086 22.5 -5.309 1 98.25 252 CYS B N 1
ATOM 5250 C CA . CYS B 1 252 ? 7.797 21.969 -4.898 1 98.25 252 CYS B CA 1
ATOM 5251 C C . CYS B 1 252 ? 6.719 22.281 -5.922 1 98.25 252 CYS B C 1
ATOM 5253 O O . CYS B 1 252 ? 6.738 23.359 -6.535 1 98.25 252 CYS B O 1
ATOM 5255 N N . ARG B 1 253 ? 5.84 21.359 -6.121 1 98.12 253 ARG B N 1
ATOM 5256 C CA . ARG B 1 253 ? 4.598 21.672 -6.816 1 98.12 253 ARG B CA 1
ATOM 5257 C C . ARG B 1 253 ? 3.646 22.453 -5.918 1 98.12 253 ARG B C 1
ATOM 5259 O O . ARG B 1 253 ? 3.135 21.922 -4.93 1 98.12 253 ARG B O 1
ATOM 5266 N N . MET B 1 254 ? 3.428 23.703 -6.312 1 98.62 254 MET B N 1
ATOM 5267 C CA . MET B 1 254 ? 2.607 24.578 -5.492 1 98.62 254 MET B CA 1
ATOM 5268 C C . MET B 1 254 ? 1.124 24.375 -5.789 1 98.62 254 MET B C 1
ATOM 5270 O O . MET B 1 254 ? 0.689 24.531 -6.934 1 98.62 254 MET B O 1
ATOM 5274 N N . VAL B 1 255 ? 0.327 23.984 -4.781 1 98.75 255 VAL B N 1
ATOM 5275 C CA . VAL B 1 255 ? -1.085 23.672 -4.984 1 98.75 255 VAL B CA 1
ATOM 5276 C C . VAL B 1 255 ? -1.943 24.609 -4.129 1 98.75 255 VAL B C 1
ATOM 5278 O O . VAL B 1 255 ? -2.066 24.406 -2.918 1 98.75 255 VAL B O 1
ATOM 5281 N N . GLU B 1 256 ? -2.545 25.594 -4.785 1 98.69 256 GLU B N 1
ATOM 5282 C CA . GLU B 1 256 ? -3.455 26.484 -4.082 1 98.69 256 GLU B CA 1
ATOM 5283 C C . GLU B 1 256 ? -4.871 25.922 -4.055 1 98.69 256 GLU B C 1
ATOM 5285 O O . GLU B 1 256 ? -5.441 25.609 -5.102 1 98.69 256 GLU B O 1
ATOM 5290 N N . MET B 1 257 ? -5.387 25.766 -2.832 1 98.62 257 MET B N 1
ATOM 5291 C CA . MET B 1 257 ? -6.77 25.328 -2.67 1 98.62 257 MET B CA 1
ATOM 5292 C C . MET B 1 257 ? -7.316 25.734 -1.31 1 98.62 257 MET B C 1
ATOM 5294 O O . MET B 1 257 ? -6.555 26.109 -0.417 1 98.62 257 MET B O 1
ATOM 5298 N N . THR B 1 258 ? -8.633 25.672 -1.13 1 98.69 258 THR B N 1
ATOM 5299 C CA . THR B 1 258 ? -9.234 26.047 0.145 1 98.69 258 THR B CA 1
ATOM 5300 C C . THR B 1 258 ? -8.945 24.984 1.207 1 98.69 258 THR B C 1
ATOM 5302 O O . THR B 1 258 ? -8.688 23.828 0.881 1 98.69 258 THR B O 1
ATOM 5305 N N . CYS B 1 259 ? -9.031 25.422 2.381 1 98.69 259 CYS B N 1
ATOM 5306 C CA . CYS B 1 259 ? -8.844 24.5 3.5 1 98.69 259 CYS B CA 1
ATOM 5307 C C . CYS B 1 259 ? -9.883 23.391 3.477 1 98.69 259 CYS B C 1
ATOM 5309 O O . CYS B 1 259 ? -9.57 22.234 3.789 1 98.69 259 CYS B O 1
ATOM 5311 N N . GLU B 1 260 ? -11.078 23.719 3.098 1 98 260 GLU B N 1
ATOM 5312 C CA . GLU B 1 260 ? -12.156 22.734 3.006 1 98 260 GLU B CA 1
ATOM 5313 C C . GLU B 1 260 ? -11.852 21.688 1.939 1 98 260 GLU B C 1
ATOM 5315 O O . GLU B 1 260 ? -12.008 20.484 2.182 1 98 260 GLU B O 1
ATOM 5320 N N . GLU B 1 261 ? -11.414 22.141 0.798 1 98.31 261 GLU B N 1
ATOM 5321 C CA . GLU B 1 261 ? -11.062 21.219 -0.285 1 98.31 261 GLU B CA 1
ATOM 5322 C C . GLU B 1 261 ? -9.914 20.312 0.116 1 98.31 261 GLU B C 1
ATOM 5324 O O . GLU B 1 261 ? -9.945 19.109 -0.15 1 98.31 261 GLU B O 1
ATOM 5329 N N . HIS B 1 262 ? -8.977 20.891 0.709 1 98.62 262 HIS B N 1
ATOM 5330 C CA . HIS B 1 262 ? -7.84 20.125 1.202 1 98.62 262 HIS B CA 1
ATOM 5331 C C . HIS B 1 262 ? -8.305 18.969 2.094 1 98.62 262 HIS B C 1
ATOM 5333 O O . HIS B 1 262 ? -7.887 17.828 1.902 1 98.62 262 HIS B O 1
ATOM 5339 N N . ASP B 1 263 ? -9.109 19.281 3.031 1 98.31 263 ASP B N 1
ATOM 5340 C CA . ASP B 1 263 ? -9.484 18.297 4.039 1 98.31 263 ASP B CA 1
ATOM 5341 C C . ASP B 1 263 ? -10.32 17.172 3.428 1 98.31 263 ASP B C 1
ATOM 5343 O O . ASP B 1 263 ? -10.234 16.031 3.867 1 98.31 263 ASP B O 1
ATOM 5347 N N . VAL B 1 264 ? -11.062 17.469 2.393 1 97.81 264 VAL B N 1
ATOM 5348 C CA . VAL B 1 264 ? -11.805 16.438 1.674 1 97.81 264 VAL B CA 1
ATOM 5349 C C . VAL B 1 264 ? -10.828 15.469 1.014 1 97.81 264 VAL B C 1
ATOM 5351 O O . VAL B 1 264 ? -10.914 14.258 1.21 1 97.81 264 VAL B O 1
ATOM 5354 N N . HIS B 1 265 ? -9.867 16 0.302 1 97.88 265 HIS B N 1
ATOM 5355 C CA . HIS B 1 265 ? -8.883 15.172 -0.387 1 97.88 265 HIS B CA 1
ATOM 5356 C C . HIS B 1 265 ? -8.016 14.406 0.605 1 97.88 265 HIS B C 1
ATOM 5358 O O . HIS B 1 265 ? -7.699 13.234 0.387 1 97.88 265 HIS B O 1
ATOM 5364 N N . ALA B 1 266 ? -7.656 15.086 1.669 1 97.88 266 ALA B N 1
ATOM 5365 C CA . ALA B 1 266 ? -6.738 14.492 2.637 1 97.88 266 ALA B CA 1
ATOM 5366 C C . ALA B 1 266 ? -7.395 13.328 3.371 1 97.88 266 ALA B C 1
ATOM 5368 O O . ALA B 1 266 ? -6.73 12.344 3.709 1 97.88 266 ALA B O 1
ATOM 5369 N N . ALA B 1 267 ? -8.656 13.43 3.654 1 97.38 267 ALA B N 1
ATOM 5370 C CA . ALA B 1 267 ? -9.375 12.328 4.289 1 97.38 267 ALA B CA 1
ATOM 5371 C C . ALA B 1 267 ? -9.367 11.086 3.4 1 97.38 267 ALA B C 1
ATOM 5373 O O . ALA B 1 267 ? -9.102 9.977 3.873 1 97.38 267 ALA B O 1
ATOM 5374 N N . GLY B 1 268 ? -9.555 11.281 2.129 1 96.5 268 GLY B N 1
ATOM 5375 C CA . GLY B 1 268 ? -9.641 10.18 1.184 1 96.5 268 GLY B CA 1
ATOM 5376 C C . GLY B 1 268 ? -8.281 9.648 0.763 1 96.5 268 GLY B C 1
ATOM 5377 O O . GLY B 1 268 ? -8.188 8.602 0.119 1 96.5 268 GLY B O 1
ATOM 5378 N N . SER B 1 269 ? -7.246 10.328 1.147 1 96.38 269 SER B N 1
ATOM 5379 C CA . SER B 1 269 ? -5.918 9.914 0.719 1 96.38 269 SER B CA 1
ATOM 5380 C C . SER B 1 269 ? -4.996 9.688 1.914 1 96.38 269 SER B C 1
ATOM 5382 O O . SER B 1 269 ? -4.785 8.547 2.338 1 96.38 269 SER B O 1
ATOM 5384 N N . GLN B 1 270 ? -4.695 10.742 2.648 1 95.56 270 GLN B N 1
ATOM 5385 C CA . GLN B 1 270 ? -3.742 10.648 3.75 1 95.56 270 GLN B CA 1
ATOM 5386 C C . GLN B 1 270 ? -4.301 9.812 4.895 1 95.56 270 GLN B C 1
ATOM 5388 O O . GLN B 1 270 ? -3.609 8.953 5.438 1 95.56 270 GLN B O 1
ATOM 5393 N N . PHE B 1 271 ? -5.535 10.109 5.238 1 97.38 271 PHE B N 1
ATOM 5394 C CA . PHE B 1 271 ? -6.133 9.375 6.352 1 97.38 271 PHE B CA 1
ATOM 5395 C C . PHE B 1 271 ? -6.242 7.891 6.023 1 97.38 271 PHE B C 1
ATOM 5397 O O . PHE B 1 271 ? -5.895 7.039 6.848 1 97.38 271 PHE B O 1
ATOM 5404 N N . ILE B 1 272 ? -6.652 7.602 4.832 1 97.62 272 ILE B N 1
ATOM 5405 C CA . ILE B 1 272 ? -6.797 6.215 4.395 1 97.62 272 ILE B CA 1
ATOM 5406 C C . ILE B 1 272 ? -5.426 5.539 4.359 1 97.62 272 ILE B C 1
ATOM 5408 O O . ILE B 1 272 ? -5.281 4.398 4.801 1 97.62 272 ILE B O 1
ATOM 5412 N N . THR B 1 273 ? -4.449 6.238 3.873 1 97.25 273 THR B N 1
ATOM 5413 C CA . THR B 1 273 ? -3.09 5.707 3.814 1 97.25 273 THR B CA 1
ATOM 5414 C C . THR B 1 273 ? -2.588 5.348 5.211 1 97.25 273 THR B C 1
ATOM 5416 O O . THR B 1 273 ? -2.053 4.258 5.418 1 97.25 273 THR B O 1
ATOM 5419 N N . HIS B 1 274 ? -2.797 6.227 6.125 1 97.31 274 HIS B N 1
ATOM 5420 C CA . HIS B 1 274 ? -2.375 5.973 7.496 1 97.31 274 HIS B CA 1
ATOM 5421 C C . HIS B 1 274 ? -3.164 4.82 8.117 1 97.31 274 HIS B C 1
ATOM 5423 O O . HIS B 1 274 ? -2.609 4.008 8.859 1 97.31 274 HIS B O 1
ATOM 5429 N N . THR B 1 275 ? -4.457 4.762 7.832 1 97.69 275 THR B N 1
ATOM 5430 C CA . THR B 1 275 ? -5.305 3.703 8.367 1 97.69 275 THR B CA 1
ATOM 5431 C C . THR B 1 275 ? -4.836 2.334 7.883 1 97.69 275 THR B C 1
ATOM 5433 O O . THR B 1 275 ? -4.633 1.42 8.68 1 97.69 275 THR B O 1
ATOM 5436 N N . VAL B 1 276 ? -4.605 2.256 6.594 1 97.75 276 VAL B N 1
ATOM 5437 C CA . VAL B 1 276 ? -4.176 0.993 6 1 97.75 276 VAL B CA 1
ATOM 5438 C C . VAL B 1 276 ? -2.809 0.6 6.555 1 97.75 276 VAL B C 1
ATOM 5440 O O . VAL B 1 276 ? -2.594 -0.554 6.934 1 97.75 276 VAL B O 1
ATOM 5443 N N . GLY B 1 277 ? -1.934 1.547 6.621 1 97.25 277 GLY B N 1
ATOM 5444 C CA . GLY B 1 277 ? -0.625 1.275 7.195 1 97.25 277 GLY B CA 1
ATOM 5445 C C . GLY B 1 277 ? -0.694 0.776 8.625 1 97.25 277 GLY B C 1
ATOM 5446 O O . GLY B 1 277 ? 0.015 -0.162 9 1 97.25 277 GLY B O 1
ATOM 5447 N N . ARG B 1 278 ? -1.521 1.38 9.43 1 97.12 278 ARG B N 1
ATOM 5448 C CA . ARG B 1 278 ? -1.658 0.995 10.828 1 97.12 278 ARG B CA 1
ATOM 5449 C C . ARG B 1 278 ? -2.303 -0.381 10.961 1 97.12 278 ARG B C 1
ATOM 5451 O O . ARG B 1 278 ? -1.944 -1.16 11.844 1 97.12 278 ARG B O 1
ATOM 5458 N N . VAL B 1 279 ? -3.285 -0.66 10.148 1 97.56 279 VAL B N 1
ATOM 5459 C CA . VAL B 1 279 ? -3.934 -1.967 10.156 1 97.56 279 VAL B CA 1
ATOM 5460 C C . VAL B 1 279 ? -2.91 -3.051 9.82 1 97.56 279 VAL B C 1
ATOM 5462 O O . VAL B 1 279 ? -2.816 -4.059 10.523 1 97.56 279 VAL B O 1
ATOM 5465 N N . LEU B 1 280 ? -2.121 -2.846 8.773 1 97.5 280 LEU B N 1
ATOM 5466 C CA . LEU B 1 280 ? -1.111 -3.814 8.359 1 97.5 280 LEU B CA 1
ATOM 5467 C C . LEU B 1 280 ? -0.028 -3.953 9.43 1 97.5 280 LEU B C 1
ATOM 5469 O O . LEU B 1 280 ? 0.504 -5.047 9.641 1 97.5 280 LEU B O 1
ATOM 5473 N N . GLY B 1 281 ? 0.31 -2.822 10.031 1 96.06 281 GLY B N 1
ATOM 5474 C CA . GLY B 1 281 ? 1.221 -2.895 11.164 1 96.06 281 GLY B CA 1
ATOM 5475 C C . GLY B 1 281 ? 0.684 -3.732 12.312 1 96.06 281 GLY B C 1
ATOM 5476 O O . GLY B 1 281 ? 1.42 -4.52 12.906 1 96.06 281 GLY B O 1
ATOM 5477 N N . SER B 1 282 ? -0.547 -3.545 12.641 1 95.88 282 SER B N 1
ATOM 5478 C CA . SER B 1 282 ? -1.201 -4.309 13.703 1 95.88 282 SER B CA 1
ATOM 5479 C C . SER B 1 282 ? -1.254 -5.793 13.359 1 95.88 282 SER B C 1
ATOM 5481 O O . SER B 1 282 ? -1.248 -6.645 14.25 1 95.88 282 SER B O 1
ATOM 5483 N N . LEU B 1 283 ? -1.354 -6.066 12.07 1 95.88 283 LEU B N 1
ATOM 5484 C CA . LEU B 1 283 ? -1.328 -7.441 11.586 1 95.88 283 LEU B CA 1
ATOM 5485 C C . LEU B 1 283 ? 0.036 -8.078 11.836 1 95.88 283 LEU B C 1
ATOM 5487 O O . LEU B 1 283 ? 0.148 -9.305 11.922 1 95.88 283 LEU B O 1
ATOM 5491 N N . GLY B 1 284 ? 1.048 -7.273 11.93 1 94.06 284 GLY B N 1
ATOM 5492 C CA . GLY B 1 284 ? 2.393 -7.773 12.164 1 94.06 284 GLY B CA 1
ATOM 5493 C C . GLY B 1 284 ? 3.076 -8.273 10.906 1 94.06 284 GLY B C 1
ATOM 5494 O O . GLY B 1 284 ? 3.705 -9.328 10.914 1 94.06 284 GLY B O 1
ATOM 5495 N N . LEU B 1 285 ? 2.932 -7.52 9.836 1 91.75 285 LEU B N 1
ATOM 5496 C CA . LEU B 1 285 ? 3.586 -7.914 8.594 1 91.75 285 LEU B CA 1
ATOM 5497 C C . LEU B 1 285 ? 5.098 -7.973 8.773 1 91.75 285 LEU B C 1
ATOM 5499 O O . LEU B 1 285 ? 5.691 -7.078 9.375 1 91.75 285 LEU B O 1
ATOM 5503 N N . GLU B 1 286 ? 5.68 -9.039 8.266 1 93.31 286 GLU B N 1
ATOM 5504 C CA . GLU B 1 286 ? 7.133 -9.211 8.273 1 93.31 286 GLU B CA 1
ATOM 5505 C C . GLU B 1 286 ? 7.645 -9.648 6.902 1 93.31 286 GLU B C 1
ATOM 5507 O O . GLU B 1 286 ? 6.914 -10.273 6.129 1 93.31 286 GLU B O 1
ATOM 5512 N N . SER B 1 287 ? 8.844 -9.234 6.676 1 95.75 287 SER B N 1
ATOM 5513 C CA . SER B 1 287 ? 9.461 -9.664 5.43 1 95.75 287 SER B CA 1
ATOM 5514 C C . SER B 1 287 ? 9.57 -11.18 5.355 1 95.75 287 SER B C 1
ATOM 5516 O O . SER B 1 287 ? 9.836 -11.836 6.367 1 95.75 287 SER B O 1
ATOM 5518 N N . THR B 1 288 ? 9.359 -11.703 4.176 1 96.06 288 THR B N 1
ATOM 5519 C CA . THR B 1 288 ? 9.461 -13.133 3.906 1 96.06 288 THR B CA 1
ATOM 5520 C C . THR B 1 288 ? 10.516 -13.406 2.834 1 96.06 288 THR B C 1
ATOM 5522 O O . THR B 1 288 ? 10.938 -12.492 2.123 1 96.06 288 THR B O 1
ATOM 5525 N N . PRO B 1 289 ? 10.93 -14.648 2.674 1 95.69 289 PRO B N 1
ATOM 5526 C CA . PRO B 1 289 ? 11.891 -14.984 1.622 1 95.69 289 PRO B CA 1
ATOM 5527 C C . PRO B 1 289 ? 11.312 -14.828 0.219 1 95.69 289 PRO B C 1
ATOM 5529 O O . PRO B 1 289 ? 12.047 -14.852 -0.768 1 95.69 289 PRO B O 1
ATOM 5532 N N . ILE B 1 290 ? 10.023 -14.594 0.08 1 96.75 290 ILE B N 1
ATOM 5533 C CA . ILE B 1 290 ? 9.438 -14.641 -1.254 1 96.75 290 ILE B CA 1
ATOM 5534 C C . ILE B 1 290 ? 8.641 -13.359 -1.512 1 96.75 290 ILE B C 1
ATOM 5536 O O . ILE B 1 290 ? 7.57 -13.398 -2.127 1 96.75 290 ILE B O 1
ATOM 5540 N N . ASN B 1 291 ? 9.102 -12.32 -1.011 1 96.06 291 ASN B N 1
ATOM 5541 C CA . ASN B 1 291 ? 8.43 -11.031 -1.174 1 96.06 291 ASN B CA 1
ATOM 5542 C C . ASN B 1 291 ? 8.234 -10.688 -2.646 1 96.06 291 ASN B C 1
ATOM 5544 O O . ASN B 1 291 ? 9.172 -10.781 -3.441 1 96.06 291 ASN B O 1
ATOM 5548 N N . THR B 1 292 ? 7.023 -10.344 -2.984 1 93.56 292 THR B N 1
ATOM 5549 C CA . THR B 1 292 ? 6.773 -9.695 -4.262 1 93.56 292 THR B CA 1
ATOM 5550 C C . THR B 1 292 ? 6.996 -8.188 -4.156 1 93.56 292 THR B C 1
ATOM 5552 O O . THR B 1 292 ? 7.113 -7.648 -3.053 1 93.56 292 THR B O 1
ATOM 5555 N N . LYS B 1 293 ? 7.055 -7.523 -5.242 1 90.25 293 LYS B N 1
ATOM 5556 C CA . LYS B 1 293 ? 7.172 -6.066 -5.246 1 90.25 293 LYS B CA 1
ATOM 5557 C C . LYS B 1 293 ? 5.965 -5.418 -4.578 1 90.25 293 LYS B C 1
ATOM 5559 O O . LYS B 1 293 ? 6.105 -4.43 -3.855 1 90.25 293 LYS B O 1
ATOM 5564 N N . GLY B 1 294 ? 4.82 -6 -4.832 1 91.81 294 GLY B N 1
ATOM 5565 C CA . GLY B 1 294 ? 3.617 -5.496 -4.191 1 91.81 294 GLY B CA 1
ATOM 5566 C C . GLY B 1 294 ? 3.658 -5.59 -2.68 1 91.81 294 GLY B C 1
ATOM 5567 O O . GLY B 1 294 ? 3.273 -4.652 -1.981 1 91.81 294 GLY B O 1
ATOM 5568 N N . TYR B 1 295 ? 4.18 -6.629 -2.184 1 96.19 295 TYR B N 1
ATOM 5569 C CA . TYR B 1 295 ? 4.273 -6.824 -0.741 1 96.19 295 TYR B CA 1
ATOM 5570 C C . TYR B 1 295 ? 5.316 -5.895 -0.131 1 96.19 295 TYR B C 1
ATOM 5572 O O . TYR B 1 295 ? 5.121 -5.371 0.968 1 96.19 295 TYR B O 1
ATOM 5580 N N . GLU B 1 296 ? 6.387 -5.707 -0.82 1 94.88 296 GLU B N 1
ATOM 5581 C CA . GLU B 1 296 ? 7.414 -4.777 -0.354 1 94.88 296 GLU B CA 1
ATOM 5582 C C . GLU B 1 296 ? 6.852 -3.365 -0.201 1 94.88 296 GLU B C 1
ATOM 5584 O O . GLU B 1 296 ? 7.234 -2.637 0.716 1 94.88 296 GLU B O 1
ATOM 5589 N N . SER B 1 297 ? 5.996 -3.02 -1.101 1 93.56 297 SER B N 1
ATOM 5590 C CA . SER B 1 297 ? 5.344 -1.718 -1.01 1 93.56 297 SER B CA 1
ATOM 5591 C C . SER B 1 297 ? 4.508 -1.606 0.261 1 93.56 297 SER B C 1
ATOM 5593 O O . SER B 1 297 ? 4.469 -0.55 0.896 1 93.56 297 SER B O 1
ATOM 5595 N N . LEU B 1 298 ? 3.846 -2.701 0.609 1 96.31 298 LEU B N 1
ATOM 5596 C CA . LEU B 1 298 ? 3.053 -2.705 1.834 1 96.31 298 LEU B CA 1
ATOM 5597 C C . LEU B 1 298 ? 3.951 -2.594 3.062 1 96.31 298 LEU B C 1
ATOM 5599 O O . LEU B 1 298 ? 3.629 -1.874 4.008 1 96.31 298 LEU B O 1
ATOM 5603 N N . LEU B 1 299 ? 5.078 -3.305 2.998 1 96.81 299 LEU B N 1
ATOM 5604 C CA . LEU B 1 299 ? 6.02 -3.236 4.109 1 96.81 299 LEU B CA 1
ATOM 5605 C C . LEU B 1 299 ? 6.543 -1.814 4.293 1 96.81 299 LEU B C 1
ATOM 5607 O O . LEU B 1 299 ? 6.645 -1.328 5.422 1 96.81 299 LEU B O 1
ATOM 5611 N N . ARG B 1 300 ? 6.789 -1.164 3.223 1 93.94 300 ARG B N 1
ATOM 5612 C CA . ARG B 1 300 ? 7.266 0.215 3.275 1 93.94 300 ARG B CA 1
ATOM 5613 C C . ARG B 1 300 ? 6.188 1.146 3.82 1 93.94 300 ARG B C 1
ATOM 5615 O O . ARG B 1 300 ? 6.488 2.086 4.559 1 93.94 300 ARG B O 1
ATOM 5622 N N . LEU B 1 301 ? 5 0.891 3.418 1 94.5 301 LEU B N 1
ATOM 5623 C CA . LEU B 1 301 ? 3.877 1.678 3.92 1 94.5 301 LEU B CA 1
ATOM 5624 C C . LEU B 1 301 ? 3.773 1.572 5.438 1 94.5 301 LEU B C 1
ATOM 5626 O O . LEU B 1 301 ? 3.559 2.576 6.121 1 94.5 301 LEU B O 1
ATOM 5630 N N . VAL B 1 302 ? 3.934 0.385 5.93 1 95.81 302 VAL B N 1
ATOM 5631 C CA . VAL B 1 302 ? 3.887 0.157 7.371 1 95.81 302 VAL B CA 1
ATOM 5632 C C . VAL B 1 302 ? 5.016 0.931 8.055 1 95.81 302 VAL B C 1
ATOM 5634 O O . VAL B 1 302 ? 4.785 1.635 9.039 1 95.81 302 VAL B O 1
ATOM 5637 N N . GLU B 1 303 ? 6.188 0.841 7.496 1 93.56 303 GLU B N 1
ATOM 5638 C CA . GLU B 1 303 ? 7.348 1.519 8.07 1 93.56 303 GLU B CA 1
ATOM 5639 C C . GLU B 1 303 ? 7.141 3.029 8.102 1 93.56 303 GLU B C 1
ATOM 5641 O O . GLU B 1 303 ? 7.406 3.674 9.125 1 93.56 303 GLU B O 1
ATOM 5646 N N . ASN B 1 304 ? 6.59 3.543 7.078 1 90.19 304 ASN B N 1
ATOM 5647 C CA . ASN B 1 304 ? 6.383 4.984 6.973 1 90.19 304 ASN B CA 1
ATOM 5648 C C . ASN B 1 304 ? 5.312 5.473 7.945 1 90.19 304 ASN B C 1
ATOM 5650 O O . ASN B 1 304 ? 5.48 6.512 8.586 1 90.19 304 ASN B O 1
ATOM 5654 N N . THR B 1 305 ? 4.23 4.754 8.031 1 90.5 305 THR B N 1
ATOM 5655 C CA . THR B 1 305 ? 3.135 5.16 8.898 1 90.5 305 THR B CA 1
ATOM 5656 C C . THR B 1 305 ? 3.533 5.035 10.367 1 90.5 305 THR B C 1
ATOM 5658 O O . THR B 1 305 ? 3.125 5.848 11.203 1 90.5 305 THR B O 1
ATOM 5661 N N . TYR B 1 306 ? 4.445 4.059 10.648 1 90.12 306 TYR B N 1
ATOM 5662 C CA . TYR B 1 306 ? 4.855 3.855 12.031 1 90.12 306 TYR B CA 1
ATOM 5663 C C . TYR B 1 306 ? 5.965 4.824 12.422 1 90.12 306 TYR B C 1
ATOM 5665 O O . TYR B 1 306 ? 6.25 5.008 13.609 1 90.12 306 TYR B O 1
ATOM 5673 N N . SER B 1 307 ? 6.602 5.336 11.445 1 87.12 307 SER B N 1
ATOM 5674 C CA . SER B 1 307 ? 7.562 6.398 11.734 1 87.12 307 SER B CA 1
ATOM 5675 C C . SER B 1 307 ? 6.859 7.668 12.195 1 87.12 307 SER B C 1
ATOM 5677 O O . SER B 1 307 ? 7.461 8.5 12.875 1 87.12 307 SER B O 1
ATOM 5679 N N . ASP B 1 308 ? 5.621 7.789 11.797 1 86.94 308 ASP B N 1
ATOM 5680 C CA . ASP B 1 308 ? 4.785 8.891 12.273 1 86.94 308 ASP B CA 1
ATOM 5681 C C . ASP B 1 308 ? 4.113 8.539 13.594 1 86.94 308 ASP B C 1
ATOM 5683 O O . ASP B 1 308 ? 3.83 7.367 13.867 1 86.94 308 ASP B O 1
ATOM 5687 N N . SER B 1 309 ? 3.881 9.484 14.383 1 86.06 309 SER B N 1
ATOM 5688 C CA . SER B 1 309 ? 3.264 9.242 15.68 1 86.06 309 SER B CA 1
ATOM 5689 C C . SER B 1 309 ? 1.803 8.828 15.531 1 86.06 309 SER B C 1
ATOM 5691 O O . SER B 1 309 ? 1.144 9.211 14.555 1 86.06 309 SER B O 1
ATOM 5693 N N . PHE B 1 310 ? 1.32 8.055 16.516 1 89.56 310 PHE B N 1
ATOM 5694 C CA . PHE B 1 310 ? -0.099 7.723 16.531 1 89.56 310 PHE B CA 1
ATOM 5695 C C . PHE B 1 310 ? -0.945 8.977 16.734 1 89.56 310 PHE B C 1
ATOM 5697 O O . PHE B 1 310 ? -2.062 9.062 16.219 1 89.56 310 PHE B O 1
ATOM 5704 N N . ASP B 1 311 ? -0.382 9.953 17.375 1 89 311 ASP B N 1
ATOM 5705 C CA . ASP B 1 311 ? -1.078 11.219 17.609 1 89 311 ASP B CA 1
ATOM 5706 C C . ASP B 1 311 ? -1.409 11.906 16.281 1 89 311 ASP B C 1
ATOM 5708 O O . ASP B 1 311 ? -2.443 12.57 16.172 1 89 311 ASP B O 1
ATOM 5712 N N . LEU B 1 312 ? -0.445 11.773 15.391 1 92.62 312 LEU B N 1
ATOM 5713 C CA . LEU B 1 312 ? -0.735 12.328 14.078 1 92.62 312 LEU B CA 1
ATOM 5714 C C . LEU B 1 312 ? -1.959 11.664 13.461 1 92.62 312 LEU B C 1
ATOM 5716 O O . LEU B 1 312 ? -2.883 12.344 13.008 1 92.62 312 LEU B O 1
ATOM 5720 N N . TYR B 1 313 ? -1.972 10.383 13.508 1 95.06 313 TYR B N 1
ATOM 5721 C CA . TYR B 1 313 ? -3.078 9.602 12.969 1 95.06 313 TYR B CA 1
ATOM 5722 C C . TYR B 1 313 ? -4.391 9.961 13.656 1 95.06 313 TYR B C 1
ATOM 5724 O O . TYR B 1 313 ? -5.406 10.18 12.992 1 95.06 313 TYR B O 1
ATOM 5732 N N . TYR B 1 314 ? -4.305 10.086 14.914 1 94.06 314 TYR B N 1
ATOM 5733 C CA . TYR B 1 314 ? -5.477 10.469 15.688 1 94.06 314 TYR B CA 1
ATOM 5734 C C . TYR B 1 314 ? -5.938 11.875 15.328 1 94.06 314 TYR B C 1
ATOM 5736 O O . TYR B 1 314 ? -7.137 12.133 15.227 1 94.06 314 TYR B O 1
ATOM 5744 N N . GLY B 1 315 ? -5.047 12.75 15.172 1 94.62 315 GLY B N 1
ATOM 5745 C CA . GLY B 1 315 ? -5.371 14.109 14.758 1 94.62 315 GLY B CA 1
ATOM 5746 C C . GLY B 1 315 ? -6.066 14.172 13.414 1 94.62 315 GLY B C 1
ATOM 5747 O O . GLY B 1 315 ? -7 14.961 13.227 1 94.62 315 GLY B O 1
ATOM 5748 N N . LEU B 1 316 ? -5.613 13.312 12.461 1 96.19 316 LEU B N 1
ATOM 5749 C CA . LEU B 1 316 ? -6.238 13.234 11.148 1 96.19 316 LEU B CA 1
ATOM 5750 C C . LEU B 1 316 ? -7.695 12.797 11.266 1 96.19 316 LEU B C 1
ATOM 5752 O O . LEU B 1 316 ? -8.555 13.258 10.508 1 96.19 316 LEU B O 1
ATOM 5756 N N . PHE B 1 317 ? -7.934 12.031 12.227 1 95.75 317 PHE B N 1
ATOM 5757 C CA . PHE B 1 317 ? -9.273 11.5 12.445 1 95.75 317 PHE B CA 1
ATOM 5758 C C . PHE B 1 317 ? -10.148 12.508 13.172 1 95.75 317 PHE B C 1
ATOM 5760 O O . PHE B 1 317 ? -11.258 12.805 12.727 1 95.75 317 PHE B O 1
ATOM 5767 N N . LEU B 1 318 ? -9.656 13.078 14.195 1 93.31 318 LEU B N 1
ATOM 5768 C CA . LEU B 1 318 ? -10.43 13.914 15.102 1 93.31 318 LEU B CA 1
ATOM 5769 C C . LEU B 1 318 ? -10.727 15.273 14.477 1 93.31 318 LEU B C 1
ATOM 5771 O O . LEU B 1 318 ? -11.797 15.844 14.695 1 93.31 318 LEU B O 1
ATOM 5775 N N . TYR B 1 319 ? -9.805 15.781 13.688 1 94.88 319 TYR B N 1
ATOM 5776 C CA . TYR B 1 319 ? -9.906 17.188 13.305 1 94.88 319 TYR B CA 1
ATOM 5777 C C . TYR B 1 319 ? -10.25 17.328 11.828 1 94.88 319 TYR B C 1
ATOM 5779 O O . TYR B 1 319 ? -10.297 18.438 11.297 1 94.88 319 TYR B O 1
ATOM 5787 N N . ASN B 1 320 ? -10.43 16.25 11.109 1 95.88 320 ASN B N 1
ATOM 5788 C CA . ASN B 1 320 ? -11 16.234 9.766 1 95.88 320 ASN B CA 1
ATOM 5789 C C . ASN B 1 320 ? -12.383 15.594 9.75 1 95.88 320 ASN B C 1
ATOM 5791 O O . ASN B 1 320 ? -12.508 14.375 9.867 1 95.88 320 ASN B O 1
ATOM 5795 N N . LYS B 1 321 ? -13.375 16.344 9.609 1 93.31 321 LYS B N 1
ATOM 5796 C CA . LYS B 1 321 ? -14.758 15.898 9.734 1 93.31 321 LYS B CA 1
ATOM 5797 C C . LYS B 1 321 ? -15.078 14.82 8.695 1 93.31 321 LYS B C 1
ATOM 5799 O O . LYS B 1 321 ? -16 14.023 8.883 1 93.31 321 LYS B O 1
ATOM 5804 N N . ASN B 1 322 ? -14.312 14.742 7.605 1 95.75 322 ASN B N 1
ATOM 5805 C CA . ASN B 1 322 ? -14.555 13.781 6.531 1 95.75 322 ASN B CA 1
ATOM 5806 C C . ASN B 1 322 ? -13.977 12.414 6.859 1 95.75 322 ASN B C 1
ATOM 5808 O O . ASN B 1 322 ? -14.281 11.43 6.176 1 95.75 322 ASN B O 1
ATOM 5812 N N . ALA B 1 323 ? -13.164 12.328 7.879 1 95.94 323 ALA B N 1
ATOM 5813 C CA . ALA B 1 323 ? -12.414 11.117 8.188 1 95.94 323 ALA B CA 1
ATOM 5814 C C . ALA B 1 323 ? -13.352 9.992 8.625 1 95.94 323 ALA B C 1
ATOM 5816 O O . ALA B 1 323 ? -13.141 8.828 8.281 1 95.94 323 ALA B O 1
ATOM 5817 N N . THR B 1 324 ? -14.367 10.305 9.352 1 93 324 THR B N 1
ATOM 5818 C CA . THR B 1 324 ? -15.297 9.297 9.836 1 93 324 THR B CA 1
ATOM 5819 C C . THR B 1 324 ? -15.992 8.594 8.68 1 93 324 THR B C 1
ATOM 5821 O O . THR B 1 324 ? -16.094 7.363 8.656 1 93 324 THR B O 1
ATOM 5824 N N . GLU B 1 325 ? -16.422 9.414 7.789 1 95 325 GLU B N 1
ATOM 5825 C CA . GLU B 1 325 ? -17.078 8.836 6.617 1 95 325 GLU B CA 1
ATOM 5826 C C . GLU B 1 325 ? -16.125 7.945 5.836 1 95 325 GLU B C 1
ATOM 5828 O O . GLU B 1 325 ? -16.516 6.879 5.355 1 95 325 GLU B O 1
ATOM 5833 N N . GLU B 1 326 ? -14.922 8.359 5.699 1 96.19 326 GLU B N 1
ATOM 5834 C CA . GLU B 1 326 ? -13.922 7.578 4.973 1 96.19 326 GLU B CA 1
ATOM 5835 C C . GLU B 1 326 ? -13.633 6.258 5.684 1 96.19 326 GLU B C 1
ATOM 5837 O O . GLU B 1 326 ? -13.414 5.234 5.035 1 96.19 326 GLU B O 1
ATOM 5842 N N . LEU B 1 327 ? -13.609 6.324 6.98 1 96 327 LEU B N 1
ATOM 5843 C CA . LEU B 1 327 ? -13.398 5.109 7.758 1 96 327 LEU B CA 1
ATOM 5844 C C . LEU B 1 327 ? -14.539 4.117 7.535 1 96 327 LEU B C 1
ATOM 5846 O O . LEU B 1 327 ? -14.297 2.922 7.352 1 96 327 LEU B O 1
ATOM 5850 N N . GLN B 1 328 ? -15.766 4.613 7.555 1 95.31 328 GLN B N 1
ATOM 5851 C CA . GLN B 1 328 ? -16.938 3.777 7.32 1 95.31 328 GLN B CA 1
ATOM 5852 C C . GLN B 1 328 ? -16.922 3.191 5.91 1 95.31 328 GLN B C 1
ATOM 5854 O O . GLN B 1 328 ? -17.25 2.023 5.715 1 95.31 328 GLN B O 1
ATOM 5859 N N . ASN B 1 329 ? -16.531 4.012 4.969 1 97.38 329 ASN B N 1
ATOM 5860 C CA . ASN B 1 329 ? -16.422 3.537 3.596 1 97.38 329 ASN B CA 1
ATOM 5861 C C . ASN B 1 329 ? -15.391 2.416 3.475 1 97.38 329 ASN B C 1
ATOM 5863 O O . ASN B 1 329 ? -15.602 1.449 2.74 1 97.38 329 ASN B O 1
ATOM 5867 N N . LEU B 1 330 ? -14.305 2.561 4.145 1 97.44 330 LEU B N 1
ATOM 5868 C CA . LEU B 1 330 ? -13.266 1.535 4.129 1 97.44 330 LEU B CA 1
ATOM 5869 C C . LEU B 1 330 ? -13.789 0.232 4.73 1 97.44 330 LEU B C 1
ATOM 5871 O O . LEU B 1 330 ? -13.523 -0.849 4.199 1 97.44 330 LEU B O 1
ATOM 5875 N N . GLU B 1 331 ? -14.508 0.358 5.805 1 95.31 331 GLU B N 1
ATOM 5876 C CA . GLU B 1 331 ? -15.109 -0.81 6.445 1 95.31 331 GLU B CA 1
ATOM 5877 C C . GLU B 1 331 ? -16.078 -1.514 5.504 1 95.31 331 GLU B C 1
ATOM 5879 O O . GLU B 1 331 ? -16.078 -2.742 5.395 1 95.31 331 GLU B O 1
ATOM 5884 N N . ARG B 1 332 ? -16.875 -0.759 4.855 1 96.62 332 ARG B N 1
ATOM 5885 C CA . ARG B 1 332 ? -17.828 -1.313 3.898 1 96.62 332 ARG B CA 1
ATOM 5886 C C . ARG B 1 332 ? -17.094 -2.002 2.744 1 96.62 332 ARG B C 1
ATOM 5888 O O . ARG B 1 332 ? -17.531 -3.053 2.271 1 96.62 332 ARG B O 1
ATOM 5895 N N . ALA B 1 333 ? -16.062 -1.371 2.293 1 97.38 333 ALA B N 1
ATOM 5896 C CA . ALA B 1 333 ? -15.258 -1.966 1.223 1 97.38 333 ALA B CA 1
ATOM 5897 C C . ALA B 1 333 ? -14.703 -3.32 1.645 1 97.38 333 ALA B C 1
ATOM 5899 O O . ALA B 1 333 ? -14.727 -4.277 0.868 1 97.38 333 ALA B O 1
ATOM 5900 N N . PHE B 1 334 ? -14.219 -3.371 2.846 1 96.88 334 PHE B N 1
ATOM 5901 C CA . PHE B 1 334 ? -13.703 -4.625 3.389 1 96.88 334 PHE B CA 1
ATOM 5902 C C . PHE B 1 334 ? -14.789 -5.691 3.418 1 96.88 334 PHE B C 1
ATOM 5904 O O . PHE B 1 334 ? -14.57 -6.82 2.975 1 96.88 334 PHE B O 1
ATOM 5911 N N . ASP B 1 335 ? -15.93 -5.301 3.869 1 95.25 335 ASP B N 1
ATOM 5912 C CA . ASP B 1 335 ? -17.062 -6.227 3.963 1 95.25 335 ASP B CA 1
ATOM 5913 C C . ASP B 1 335 ? -17.484 -6.707 2.578 1 95.25 335 ASP B C 1
ATOM 5915 O O . ASP B 1 335 ? -17.859 -7.867 2.408 1 95.25 335 ASP B O 1
ATOM 5919 N N . THR B 1 336 ? -17.406 -5.824 1.694 1 96.62 336 THR B N 1
ATOM 5920 C CA . THR B 1 336 ? -17.797 -6.164 0.328 1 96.62 336 THR B CA 1
ATOM 5921 C C . THR B 1 336 ? -16.875 -7.234 -0.24 1 96.62 336 THR B C 1
ATOM 5923 O O . THR B 1 336 ? -17.328 -8.234 -0.8 1 96.62 336 THR B O 1
ATOM 5926 N N . VAL B 1 337 ? -15.602 -7.07 -0.065 1 96.44 337 VAL B N 1
ATOM 5927 C CA . VAL B 1 337 ? -14.625 -8.016 -0.593 1 96.44 337 VAL B CA 1
ATOM 5928 C C . VAL B 1 337 ? -14.766 -9.359 0.122 1 96.44 337 VAL B C 1
ATOM 5930 O O . VAL B 1 337 ? -14.742 -10.414 -0.516 1 96.44 337 VAL B O 1
ATOM 5933 N N . LYS B 1 338 ? -14.906 -9.32 1.373 1 94.44 338 LYS B N 1
ATOM 5934 C CA . LYS B 1 338 ? -15.102 -10.539 2.156 1 94.44 338 LYS B CA 1
ATOM 5935 C C . LYS B 1 338 ? -16.344 -11.297 1.696 1 94.44 338 LYS B C 1
ATOM 5937 O O . LYS B 1 338 ? -16.312 -12.516 1.526 1 94.44 338 LYS B O 1
ATOM 5942 N N . SER B 1 339 ? -17.422 -10.547 1.493 1 93.75 339 SER B N 1
ATOM 5943 C CA . SER B 1 339 ? -18.672 -11.148 1.042 1 93.75 339 SER B CA 1
ATOM 5944 C C . SER B 1 339 ? -18.5 -11.805 -0.327 1 93.75 339 SER B C 1
ATOM 5946 O O . SER B 1 339 ? -19.078 -12.867 -0.586 1 93.75 339 SER B O 1
ATOM 5948 N N . GLN B 1 340 ? -17.781 -11.148 -1.173 1 93.12 340 GLN B N 1
ATOM 5949 C CA . GLN B 1 340 ? -17.531 -11.719 -2.492 1 93.12 340 GLN B CA 1
ATOM 5950 C C . GLN B 1 340 ? -16.812 -13.062 -2.387 1 93.12 340 GLN B C 1
ATOM 5952 O O . GLN B 1 340 ? -17.141 -14.008 -3.107 1 93.12 340 GLN B O 1
ATOM 5957 N N . LEU B 1 341 ? -15.844 -13.125 -1.523 1 92.62 341 LEU B N 1
ATOM 5958 C CA . LEU B 1 341 ? -15.109 -14.367 -1.312 1 92.62 341 LEU B CA 1
ATOM 5959 C C . LEU B 1 341 ? -16.031 -15.469 -0.799 1 92.62 341 LEU B C 1
ATOM 5961 O O . LEU B 1 341 ? -16.047 -16.578 -1.333 1 92.62 341 LEU B O 1
ATOM 5965 N N . PHE B 1 342 ? -16.875 -15.133 0.109 1 88.81 342 PHE B N 1
ATOM 5966 C CA . PHE B 1 342 ? -17.719 -16.125 0.763 1 88.81 342 PHE B CA 1
ATOM 5967 C C . PHE B 1 342 ? -18.891 -16.516 -0.133 1 88.81 342 PHE B C 1
ATOM 5969 O O . PHE B 1 342 ? -19.344 -17.672 -0.111 1 88.81 342 PHE B O 1
ATOM 5976 N N . ASP B 1 343 ? -19.406 -15.57 -0.838 1 87 343 ASP B N 1
ATOM 5977 C CA . ASP B 1 343 ? -20.453 -15.883 -1.795 1 87 343 ASP B CA 1
ATOM 5978 C C . ASP B 1 343 ? -19.984 -16.891 -2.834 1 87 343 ASP B C 1
ATOM 5980 O O . ASP B 1 343 ? -20.703 -17.844 -3.168 1 87 343 ASP B O 1
ATOM 5984 N N . LYS B 1 344 ? -18.844 -16.656 -3.289 1 85.06 344 LYS B N 1
ATOM 5985 C CA . LYS B 1 344 ? -18.281 -17.578 -4.273 1 85.06 344 LYS B CA 1
ATOM 5986 C C . LYS B 1 344 ? -18 -18.938 -3.652 1 85.06 344 LYS B C 1
ATOM 5988 O O . LYS B 1 344 ? -18.25 -19.969 -4.277 1 85.06 344 LYS B O 1
ATOM 5993 N N . LEU B 1 345 ? -17.531 -18.922 -2.463 1 82.56 345 LEU B N 1
ATOM 5994 C CA . LEU B 1 345 ? -17.297 -20.156 -1.743 1 82.56 345 LEU B CA 1
ATOM 5995 C C . LEU B 1 345 ? -18.609 -20.938 -1.564 1 82.56 345 LEU B C 1
ATOM 5997 O O . LEU B 1 345 ? -18.641 -22.141 -1.798 1 82.56 345 LEU B O 1
ATOM 6001 N N . HIS B 1 346 ? -19.609 -20.234 -1.182 1 80.69 346 HIS B N 1
ATOM 6002 C CA . HIS B 1 346 ? -20.922 -20.844 -0.986 1 80.69 346 HIS B CA 1
ATOM 6003 C C . HIS B 1 346 ? -21.453 -21.422 -2.289 1 80.69 346 HIS B C 1
ATOM 6005 O O . HIS B 1 346 ? -22.047 -22.516 -2.293 1 80.69 346 HIS B O 1
ATOM 6011 N N . SER B 1 347 ? -21.203 -20.766 -3.264 1 80.06 347 SER B N 1
ATOM 6012 C CA . SER B 1 347 ? -21.656 -21.219 -4.57 1 80.06 347 SER B CA 1
ATOM 6013 C C . SER B 1 347 ? -20.969 -22.516 -4.969 1 80.06 347 SER B C 1
ATOM 6015 O O . SER B 1 347 ? -21.625 -23.438 -5.469 1 80.06 347 SER B O 1
ATOM 6017 N N . ILE B 1 348 ? -19.766 -22.609 -4.695 1 77.69 348 ILE B N 1
ATOM 6018 C CA . ILE B 1 348 ? -19 -23.797 -5.039 1 77.69 348 ILE B CA 1
ATOM 6019 C C . ILE B 1 348 ? -19.438 -24.969 -4.148 1 77.69 348 ILE B C 1
ATOM 6021 O O . ILE B 1 348 ? -19.625 -26.078 -4.629 1 77.69 348 ILE B O 1
ATOM 6025 N N . LEU B 1 349 ? -19.609 -24.625 -2.896 1 74.69 349 LEU B N 1
ATOM 6026 C CA . LEU B 1 349 ? -20.047 -25.641 -1.946 1 74.69 349 LEU B CA 1
ATOM 6027 C C . LEU B 1 349 ? -21.422 -26.188 -2.316 1 74.69 349 LEU B C 1
ATOM 6029 O O . LEU B 1 349 ? -21.656 -27.391 -2.258 1 74.69 349 LEU B O 1
ATOM 6033 N N . ARG B 1 350 ? -22.266 -25.344 -2.67 1 69.81 350 ARG B N 1
ATOM 6034 C CA . ARG B 1 350 ? -23.609 -25.734 -3.061 1 69.81 350 ARG B CA 1
ATOM 6035 C C . ARG B 1 350 ? -23.578 -26.594 -4.316 1 69.81 350 ARG B C 1
ATOM 6037 O O . ARG B 1 350 ? -24.297 -27.594 -4.398 1 69.81 350 ARG B O 1
ATOM 6044 N N . GLN B 1 351 ? -22.734 -26.297 -5.176 1 73.75 351 GLN B N 1
ATOM 6045 C CA . GLN B 1 351 ? -22.609 -27.062 -6.41 1 73.75 351 GLN B CA 1
ATOM 6046 C C . GLN B 1 351 ? -22.047 -28.453 -6.137 1 73.75 351 GLN B C 1
ATOM 6048 O O . GLN B 1 351 ? -22.516 -29.438 -6.719 1 73.75 351 GLN B O 1
ATOM 6053 N N . GLN B 1 352 ? -21.125 -28.484 -5.23 1 69.31 352 GLN B N 1
ATOM 6054 C CA . GLN B 1 352 ? -20.531 -29.781 -4.883 1 69.31 352 GLN B CA 1
ATOM 6055 C C . GLN B 1 352 ? -21.516 -30.656 -4.125 1 69.31 352 GLN B C 1
ATOM 6057 O O . GLN B 1 352 ? -21.547 -31.875 -4.328 1 69.31 352 GLN B O 1
ATOM 6062 N N . MET B 1 353 ? -22.297 -29.969 -3.264 1 64.81 353 MET B N 1
ATOM 6063 C CA . MET B 1 353 ? -23.281 -30.703 -2.482 1 64.81 353 MET B CA 1
ATOM 6064 C C . MET B 1 353 ? -24.406 -31.234 -3.375 1 64.81 353 MET B C 1
ATOM 6066 O O . MET B 1 353 ? -24.891 -32.344 -3.176 1 64.81 353 MET B O 1
ATOM 6070 N N . LEU B 1 354 ? -24.734 -30.484 -4.305 1 64.94 354 LEU B N 1
ATOM 6071 C CA . LEU B 1 354 ? -25.781 -30.875 -5.242 1 64.94 354 LEU B CA 1
ATOM 6072 C C . LEU B 1 354 ? -25.281 -32 -6.164 1 64.94 354 LEU B C 1
ATOM 6074 O O . LEU B 1 354 ? -26.047 -32.906 -6.508 1 64.94 354 LEU B O 1
ATOM 6078 N N . MET B 1 355 ? -24.062 -31.828 -6.547 1 59.09 355 MET B N 1
ATOM 6079 C CA . MET B 1 355 ? -23.484 -32.875 -7.391 1 59.09 355 MET B CA 1
ATOM 6080 C C . MET B 1 355 ? -23.312 -34.188 -6.605 1 59.09 355 MET B C 1
ATOM 6082 O O . MET B 1 355 ? -23.469 -35.281 -7.152 1 59.09 355 MET B O 1
ATOM 6086 N N . LYS B 1 356 ? -22.922 -34.062 -5.32 1 58.97 356 LYS B N 1
ATOM 6087 C CA . LYS B 1 356 ? -22.844 -35.219 -4.453 1 58.97 356 LYS B CA 1
ATOM 6088 C C . LYS B 1 356 ? -24.219 -35.875 -4.262 1 58.97 356 LYS B C 1
ATOM 6090 O O . LYS B 1 356 ? -24.328 -37.094 -4.203 1 58.97 356 LYS B O 1
ATOM 6095 N N . SER B 1 357 ? -25.125 -35.031 -3.895 1 53.12 357 SER B N 1
ATOM 6096 C CA . SER B 1 357 ? -26.453 -35.594 -3.715 1 53.12 357 SER B CA 1
ATOM 6097 C C . SER B 1 357 ? -26.922 -36.312 -4.973 1 53.12 357 SER B C 1
ATOM 6099 O O . SER B 1 357 ? -27.672 -37.312 -4.887 1 53.12 357 SER B O 1
ATOM 6101 N N . GLU B 1 358 ? -26.453 -35.781 -5.969 1 51.84 358 GLU B N 1
ATOM 6102 C CA . GLU B 1 358 ? -26.844 -36.5 -7.184 1 51.84 358 GLU B CA 1
ATOM 6103 C C . GLU B 1 358 ? -25.984 -37.75 -7.383 1 51.84 358 GLU B C 1
ATOM 6105 O O . GLU B 1 358 ? -26.469 -38.75 -7.926 1 51.84 358 GLU B O 1
ATOM 6110 N N . ASP B 1 359 ? -24.672 -37.656 -7.004 1 50.84 359 ASP B N 1
ATOM 6111 C CA . ASP B 1 359 ? -23.812 -38.812 -7.07 1 50.84 359 ASP B CA 1
ATOM 6112 C C . ASP B 1 359 ? -23.734 -39.531 -5.715 1 50.84 359 ASP B C 1
ATOM 6114 O O . ASP B 1 359 ? -23.016 -39.062 -4.812 1 50.84 359 ASP B O 1
ATOM 6118 N N . SER B 1 360 ? -24.828 -39.969 -4.988 1 45.78 360 SER B N 1
ATOM 6119 C CA . SER B 1 360 ? -25.016 -40.656 -3.713 1 45.78 360 SER B CA 1
ATOM 6120 C C . SER B 1 360 ? -23.844 -41.562 -3.391 1 45.78 360 SER B C 1
ATOM 6122 O O . SER B 1 360 ? -23.688 -42 -2.244 1 45.78 360 SER B O 1
ATOM 6124 N N . LYS B 1 361 ? -23.406 -42.594 -4.223 1 41.22 361 LYS B N 1
ATOM 6125 C CA . LYS B 1 361 ? -22.672 -43.75 -3.691 1 41.22 361 LYS B CA 1
ATOM 6126 C C . LYS B 1 361 ? -21.25 -43.344 -3.297 1 41.22 361 LYS B C 1
ATOM 6128 O O . LYS B 1 361 ? -20.516 -44.125 -2.711 1 41.22 361 LYS B O 1
ATOM 6133 N N .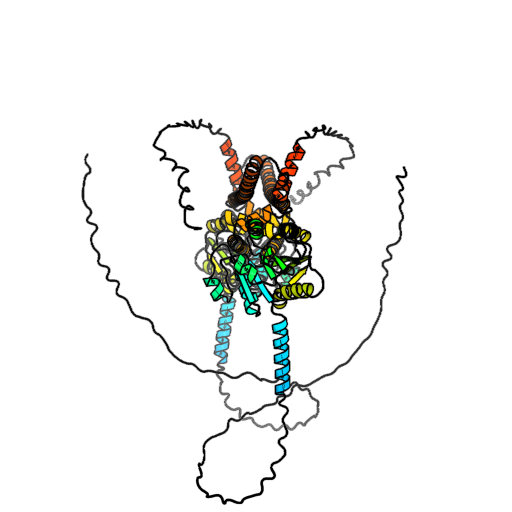 GLU B 1 362 ? -20.359 -42.719 -4.109 1 37.25 362 GLU B N 1
ATOM 6134 C CA . GLU B 1 362 ? -18.922 -42.875 -3.844 1 37.25 362 GLU B CA 1
ATOM 6135 C C . GLU B 1 362 ? -18.391 -41.75 -2.977 1 37.25 362 GLU B C 1
ATOM 6137 O O . GLU B 1 362 ? -18.656 -40.562 -3.242 1 37.25 362 GLU B O 1
ATOM 6142 N N . PRO B 1 363 ? -17.797 -41.75 -1.742 1 42.09 363 PRO B N 1
ATOM 6143 C CA . PRO B 1 363 ? -17.047 -41.031 -0.704 1 42.09 363 PRO B CA 1
ATOM 6144 C C . PRO B 1 363 ? -16.047 -40.031 -1.277 1 42.09 363 PRO B C 1
ATOM 6146 O O . PRO B 1 363 ? -15.391 -39.312 -0.524 1 42.09 363 PRO B O 1
ATOM 6149 N N . ASN B 1 364 ? -15.703 -39.906 -2.52 1 43.47 364 ASN B N 1
ATOM 6150 C CA . ASN B 1 364 ? -14.508 -39.312 -3.113 1 43.47 364 ASN B CA 1
ATOM 6151 C C . ASN B 1 364 ? -14.609 -37.812 -3.182 1 43.47 364 ASN B C 1
ATOM 6153 O O . ASN B 1 364 ? -13.758 -37.125 -3.773 1 43.47 364 ASN B O 1
ATOM 6157 N N . LEU B 1 365 ? -15.656 -37.125 -2.795 1 46.75 365 LEU B N 1
ATOM 6158 C CA . LEU B 1 365 ? -15.891 -35.688 -2.939 1 46.75 365 LEU B CA 1
ATOM 6159 C C . LEU B 1 365 ? -14.922 -34.875 -2.08 1 46.75 365 LEU B C 1
ATOM 6161 O O . LEU B 1 365 ? -14.461 -33.812 -2.484 1 46.75 365 LEU B O 1
ATOM 6165 N N . LEU B 1 366 ? -14.711 -35.219 -0.809 1 48.56 366 LEU B N 1
ATOM 6166 C CA . LEU B 1 366 ? -13.797 -34.531 0.088 1 48.56 366 LEU B CA 1
ATOM 6167 C C . LEU B 1 366 ? -12.383 -34.5 -0.492 1 48.56 366 LEU B C 1
ATOM 6169 O O . LEU B 1 366 ? -11.586 -33.625 -0.134 1 48.56 366 LEU B O 1
ATOM 6173 N N . LYS B 1 367 ? -12.156 -35.438 -1.375 1 53.28 367 LYS B N 1
ATOM 6174 C CA . LYS B 1 367 ? -10.773 -35.531 -1.844 1 53.28 367 LYS B CA 1
ATOM 6175 C C . LYS B 1 367 ? -10.422 -34.406 -2.797 1 53.28 367 LYS B C 1
ATOM 6177 O O . LYS B 1 367 ? -9.289 -33.906 -2.791 1 53.28 367 LYS B O 1
ATOM 6182 N N . SER B 1 368 ? -11.602 -33.812 -3.484 1 58.94 368 SER B N 1
ATOM 6183 C CA . SER B 1 368 ? -11.242 -32.844 -4.52 1 58.94 368 SER B CA 1
ATOM 6184 C C . SER B 1 368 ? -11.586 -31.438 -4.09 1 58.94 368 SER B C 1
ATOM 6186 O O . SER B 1 368 ? -11.305 -30.469 -4.816 1 58.94 368 SER B O 1
ATOM 6188 N N . ALA B 1 369 ? -12.039 -31.375 -2.809 1 62.88 369 ALA B N 1
ATOM 6189 C CA . ALA B 1 369 ? -12.516 -30.062 -2.393 1 62.88 369 ALA B CA 1
ATOM 6190 C C . ALA B 1 369 ? -11.344 -29.156 -2.018 1 62.88 369 ALA B C 1
ATOM 6192 O O . ALA B 1 369 ? -10.352 -29.609 -1.452 1 62.88 369 ALA B O 1
ATOM 6193 N N . PRO B 1 370 ? -11.547 -27.875 -2.311 1 74.06 370 PRO B N 1
ATOM 6194 C CA . PRO B 1 370 ? -10.531 -26.906 -1.892 1 74.06 370 PRO B CA 1
ATOM 6195 C C . PRO B 1 370 ? -10.32 -26.906 -0.38 1 74.06 370 PRO B C 1
ATOM 6197 O O . PRO B 1 370 ? -11.234 -27.219 0.38 1 74.06 370 PRO B O 1
ATOM 6200 N N . PRO B 1 371 ? -9.172 -26.75 0.095 1 70.69 371 PRO B N 1
ATOM 6201 C CA . PRO B 1 371 ? -8.82 -26.828 1.515 1 70.69 371 PRO B CA 1
ATOM 6202 C C . PRO B 1 371 ? -9.711 -25.953 2.393 1 70.69 371 PRO B C 1
ATOM 6204 O O . PRO B 1 371 ? -10.078 -26.359 3.5 1 70.69 371 PRO B O 1
ATOM 6207 N N . THR B 1 372 ? -10.117 -24.906 1.896 1 72 372 THR B N 1
ATOM 6208 C CA . THR B 1 372 ? -10.938 -23.984 2.684 1 72 372 THR B CA 1
ATOM 6209 C C . THR B 1 372 ? -12.312 -24.594 2.943 1 72 372 THR B C 1
ATOM 6211 O O . THR B 1 372 ? -12.859 -24.453 4.039 1 72 372 THR B O 1
ATOM 6214 N N . VAL B 1 373 ? -12.773 -25.203 1.964 1 67.62 373 VAL B N 1
ATOM 6215 C CA . VAL B 1 373 ? -14.078 -25.844 2.084 1 67.62 373 VAL B CA 1
ATOM 6216 C C . VAL B 1 373 ? -13.984 -27.016 3.059 1 67.62 373 VAL B C 1
ATOM 6218 O O . VAL B 1 373 ? -14.859 -27.203 3.904 1 67.62 373 VAL B O 1
ATOM 6221 N N . LYS B 1 374 ? -12.867 -27.672 2.992 1 65.06 374 LYS B N 1
ATOM 6222 C CA . LYS B 1 374 ? -12.648 -28.797 3.902 1 65.06 374 LYS B CA 1
ATOM 6223 C C . LYS B 1 374 ? -12.602 -28.328 5.352 1 65.06 374 LYS B C 1
ATOM 6225 O O . LYS B 1 374 ? -13.203 -28.938 6.23 1 65.06 374 LYS B O 1
ATOM 6230 N N . THR B 1 375 ? -11.945 -27.234 5.539 1 63.69 375 THR B N 1
ATOM 6231 C CA . THR B 1 375 ? -11.797 -26.688 6.883 1 63.69 375 THR B CA 1
ATOM 6232 C C . THR B 1 375 ? -13.133 -26.203 7.426 1 63.69 375 THR B C 1
ATOM 6234 O O . THR B 1 375 ? -13.461 -26.422 8.594 1 63.69 375 THR B O 1
ATOM 6237 N N . LEU B 1 376 ? -13.914 -25.688 6.547 1 62.19 376 LEU B N 1
ATOM 6238 C CA . LEU B 1 376 ? -15.203 -25.141 6.965 1 62.19 376 LEU B CA 1
ATOM 6239 C C . LEU B 1 376 ? -16.203 -26.266 7.238 1 62.19 376 LEU B C 1
ATOM 6241 O O . LEU B 1 376 ? -16.969 -26.203 8.195 1 62.19 376 LEU B O 1
ATOM 6245 N N . LEU B 1 377 ? -16.125 -27.281 6.336 1 56.38 377 LEU B N 1
ATOM 6246 C CA . LEU B 1 377 ? -17.031 -28.422 6.484 1 56.38 377 LEU B CA 1
ATOM 6247 C C . LEU B 1 377 ? -16.672 -29.25 7.715 1 56.38 377 LEU B C 1
ATOM 6249 O O . LEU B 1 377 ? -17.562 -29.781 8.391 1 56.38 377 LEU B O 1
ATOM 6253 N N . LEU B 1 378 ? -15.391 -29.281 8 1 54.91 378 LEU B N 1
ATOM 6254 C CA . LEU B 1 378 ? -14.938 -30.016 9.18 1 54.91 378 LEU B CA 1
ATOM 6255 C C . LEU B 1 378 ? -15.297 -29.266 10.453 1 54.91 378 LEU B C 1
ATOM 6257 O O . LEU B 1 378 ? -15.578 -29.875 11.484 1 54.91 378 LEU B O 1
ATOM 6261 N N . SER B 1 379 ? -15.273 -28.078 10.383 1 51.28 379 SER B N 1
ATOM 6262 C CA . SER B 1 379 ? -15.633 -27.281 11.555 1 51.28 379 SER B CA 1
ATOM 6263 C C . SER B 1 379 ? -17.125 -27.328 11.82 1 51.28 379 SER B C 1
ATOM 6265 O O . SER B 1 379 ? -17.562 -27.266 12.969 1 51.28 379 SER B O 1
ATOM 6267 N N . ASP B 1 380 ? -17.938 -27.453 10.852 1 46.69 380 ASP B N 1
ATOM 6268 C CA . ASP B 1 380 ? -19.375 -27.594 11.047 1 46.69 380 ASP B CA 1
ATOM 6269 C C . ASP B 1 380 ? -19.734 -28.984 11.594 1 46.69 380 ASP B C 1
ATOM 6271 O O . ASP B 1 380 ? -20.703 -29.125 12.328 1 46.69 380 ASP B O 1
ATOM 6275 N N . ASN B 1 381 ? -19.016 -30.078 11.258 1 40.53 381 ASN B N 1
ATOM 6276 C CA . ASN B 1 381 ? -19.375 -31.375 11.82 1 40.53 381 ASN B CA 1
ATOM 6277 C C . ASN B 1 381 ? -19.047 -31.438 13.312 1 40.53 381 ASN B C 1
ATOM 6279 O O . ASN B 1 381 ? -19.328 -32.438 13.969 1 40.53 381 ASN B O 1
ATOM 6283 N N . LYS B 1 382 ? -18.141 -30.719 13.773 1 40.88 382 LYS B N 1
ATOM 6284 C CA . LYS B 1 382 ? -17.906 -30.797 15.211 1 40.88 382 LYS B CA 1
ATOM 6285 C C . LYS B 1 382 ? -19.031 -30.125 15.992 1 40.88 382 LYS B C 1
ATOM 6287 O O . LYS B 1 382 ? -19.078 -30.188 17.219 1 40.88 382 LYS B O 1
ATOM 6292 N N . ASN B 1 383 ? -19.75 -29.281 15.406 1 35.97 383 ASN B N 1
ATOM 6293 C CA . ASN B 1 383 ? -20.719 -28.562 16.234 1 35.97 383 ASN B CA 1
ATOM 6294 C C . ASN B 1 383 ? -21.922 -29.422 16.562 1 35.97 383 ASN B C 1
ATOM 6296 O O . ASN B 1 383 ? -22.938 -28.906 17.047 1 35.97 383 ASN B O 1
ATOM 6300 N N . THR B 1 384 ? -21.984 -30.703 16.219 1 32.75 384 THR B N 1
ATOM 6301 C CA . THR B 1 384 ? -23.125 -31.328 16.875 1 32.75 384 THR B CA 1
ATOM 6302 C C . THR B 1 384 ? -22.875 -31.516 18.359 1 32.75 384 THR B C 1
ATOM 6304 O O . THR B 1 384 ? -23.766 -31.906 19.109 1 32.75 384 THR B O 1
ATOM 6307 N N . ALA B 1 385 ? -21.797 -32.062 18.859 1 28.02 385 ALA B N 1
ATOM 6308 C CA . ALA B 1 385 ? -21.812 -32.188 20.312 1 28.02 385 ALA B CA 1
ATOM 6309 C C . ALA B 1 385 ? -21.844 -30.812 20.969 1 28.02 385 ALA B C 1
ATOM 6311 O O . ALA B 1 385 ? -21 -29.953 20.672 1 28.02 385 ALA B O 1
ATOM 6312 N N . ALA B 1 386 ? -23.016 -30.469 21.484 1 26.75 386 ALA B N 1
ATOM 6313 C CA . ALA B 1 386 ? -23.281 -29.25 22.219 1 26.75 386 ALA B CA 1
ATOM 6314 C C . ALA B 1 386 ? -22.156 -28.953 23.219 1 26.75 386 ALA B C 1
ATOM 6316 O O . ALA B 1 386 ? -21.844 -29.781 24.062 1 26.75 386 ALA B O 1
ATOM 6317 N N . PRO B 1 387 ? -21.109 -28.375 22.891 1 25.34 387 PRO B N 1
ATOM 6318 C CA . PRO B 1 387 ? -20.188 -28.188 24.016 1 25.34 387 PRO B CA 1
ATOM 6319 C C . PRO B 1 387 ? -20.922 -27.891 25.328 1 25.34 387 PRO B C 1
ATOM 6321 O O . PRO B 1 387 ? -21.828 -27.062 25.344 1 25.34 387 PRO B O 1
ATOM 6324 N N . ALA B 1 388 ? -21.266 -28.984 26.062 1 24.69 388 ALA B N 1
ATOM 6325 C CA . ALA B 1 388 ? -21.688 -28.75 27.438 1 24.69 388 ALA B CA 1
ATOM 6326 C C . ALA B 1 388 ? -20.969 -27.531 28.031 1 24.69 388 ALA B C 1
ATOM 6328 O O . ALA B 1 388 ? -19.734 -27.5 28.078 1 24.69 388 ALA B O 1
ATOM 6329 N N . VAL B 1 389 ? -21.531 -26.516 27.781 1 19.72 389 VAL B N 1
ATOM 6330 C CA . VAL B 1 389 ? -21.031 -25.281 28.375 1 19.72 389 VAL B CA 1
ATOM 6331 C C . VAL B 1 389 ? -20.781 -25.484 29.875 1 19.72 389 VAL B C 1
ATOM 6333 O O . VAL B 1 389 ? -21.719 -25.688 30.641 1 19.72 389 VAL B O 1
ATOM 6336 N N . LYS B 1 390 ? -20 -26.531 30.141 1 24.14 390 LYS B N 1
ATOM 6337 C CA . LYS B 1 390 ? -19.594 -26.594 31.531 1 24.14 390 LYS B CA 1
ATOM 6338 C C . LYS B 1 390 ? -19.516 -25.188 32.125 1 24.14 390 LYS B C 1
ATOM 6340 O O . LYS B 1 390 ? -19.047 -24.25 31.484 1 24.14 390 LYS B O 1
ATOM 6345 N N . GLY B 1 391 ? -20.391 -24.984 33.031 1 19.84 391 GLY B N 1
ATOM 6346 C CA . GLY B 1 391 ? -20.594 -23.844 33.906 1 19.84 391 GLY B CA 1
ATOM 6347 C C . GLY B 1 391 ? -19.297 -23.281 34.469 1 19.84 391 GLY B C 1
ATOM 6348 O O . GLY B 1 391 ? -18.5 -24 35.062 1 19.84 391 GLY B O 1
ATOM 6349 N N . ILE B 1 392 ? -18.656 -22.734 33.625 1 19.42 392 ILE B N 1
ATOM 6350 C CA . ILE B 1 392 ? -17.5 -22.047 34.188 1 19.42 392 ILE B CA 1
ATOM 6351 C C . ILE B 1 392 ? -17.906 -21.375 35.5 1 19.42 392 ILE B C 1
ATOM 6353 O O . ILE B 1 392 ? -18.75 -20.469 35.5 1 19.42 392 ILE B O 1
ATOM 6357 N N . ASP B 1 393 ? -18.125 -22.281 36.406 1 20.86 393 ASP B N 1
ATOM 6358 C CA . ASP B 1 393 ? -18.234 -21.734 37.75 1 20.86 393 ASP B CA 1
ATOM 6359 C C . ASP B 1 393 ? -17.156 -20.672 38 1 20.86 393 ASP B C 1
ATOM 6361 O O . ASP B 1 393 ? -15.953 -20.984 37.969 1 20.86 393 ASP B O 1
ATOM 6365 N N . VAL B 1 394 ? -17.422 -19.766 37.406 1 18.88 394 VAL B N 1
ATOM 6366 C CA . VAL B 1 394 ? -16.609 -18.594 37.719 1 18.88 394 VAL B CA 1
ATOM 6367 C C . VAL B 1 394 ? -16.609 -18.359 39.219 1 18.88 394 VAL B C 1
ATOM 6369 O O . VAL B 1 394 ? -17.609 -17.953 39.781 1 18.88 394 VAL B O 1
ATOM 6372 N N . ASN B 1 395 ? -16.328 -19.484 39.844 1 20.05 395 ASN B N 1
ATOM 6373 C CA . ASN B 1 395 ? -16.125 -19.125 41.219 1 20.05 395 ASN B CA 1
ATOM 6374 C C . ASN B 1 395 ? -15.219 -17.906 41.375 1 20.05 395 ASN B C 1
ATOM 6376 O O . ASN B 1 395 ? -14.047 -17.953 41 1 20.05 395 ASN B O 1
ATOM 6380 N N . ILE B 1 396 ? -15.883 -16.922 41.156 1 19.42 396 ILE B N 1
ATOM 6381 C CA . ILE B 1 396 ? -15.367 -15.602 41.531 1 19.42 396 ILE B CA 1
ATOM 6382 C C . ILE B 1 396 ? -14.844 -15.625 42.969 1 19.42 396 ILE B C 1
ATOM 6384 O O . ILE B 1 396 ? -15.625 -15.57 43.906 1 19.42 396 ILE B O 1
ATOM 6388 N N . ASN B 1 397 ? -14.211 -16.719 43.25 1 19.03 397 ASN B N 1
ATOM 6389 C CA . ASN B 1 3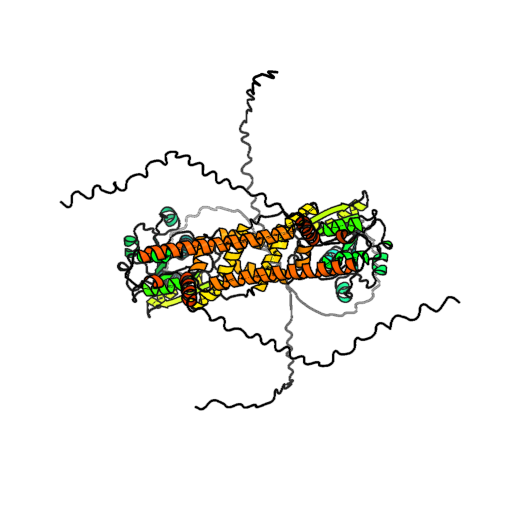97 ? -13.766 -16.562 44.625 1 19.03 397 ASN B CA 1
ATOM 6390 C C . ASN B 1 397 ? -13 -15.25 44.812 1 19.03 397 ASN B C 1
ATOM 6392 O O . ASN B 1 397 ? -11.953 -15.039 44.188 1 19.03 397 ASN B O 1
ATOM 6396 N N . VAL B 1 398 ? -13.836 -14.297 45 1 19.58 398 VAL B N 1
ATOM 6397 C CA . VAL B 1 398 ? -13.484 -12.977 45.5 1 19.58 398 VAL B CA 1
ATOM 6398 C C . VAL B 1 398 ? -12.586 -13.125 46.719 1 19.58 398 VAL B C 1
ATOM 6400 O O . VAL B 1 398 ? -13.078 -13.406 47.844 1 19.58 398 VAL B O 1
ATOM 6403 N N . THR B 1 399 ? -11.727 -14.102 46.656 1 19.02 399 THR B N 1
ATOM 6404 C CA . THR B 1 399 ? -11.016 -14.055 47.938 1 19.02 399 THR B CA 1
ATOM 6405 C C . THR B 1 399 ? -10.453 -12.664 48.219 1 19.02 399 THR B C 1
ATOM 6407 O O . THR B 1 399 ? -9.859 -12.055 47.312 1 19.02 399 THR B O 1
ATOM 6410 N N . SER B 1 400 ? -11.086 -11.938 49.219 1 18.5 400 SER B N 1
ATOM 6411 C CA . SER B 1 400 ? -10.938 -10.68 49.938 1 18.5 400 SER B CA 1
ATOM 6412 C C . SER B 1 400 ? -9.492 -10.453 50.375 1 18.5 400 SER B C 1
ATOM 6414 O O . SER B 1 400 ? -9.195 -9.492 51.094 1 18.5 400 SER B O 1
ATOM 6416 N N . ASN B 1 401 ? -8.555 -11.211 49.875 1 19.12 401 ASN B N 1
ATOM 6417 C CA . ASN B 1 401 ? -7.469 -10.961 50.844 1 19.12 401 ASN B CA 1
ATOM 6418 C C . ASN B 1 401 ? -7.105 -9.477 50.875 1 19.12 401 ASN B C 1
ATOM 6420 O O . ASN B 1 401 ? -6.914 -8.844 49.844 1 19.12 401 ASN B O 1
ATOM 6424 N N . SER B 1 402 ? -7.297 -8.695 52 1 18 402 SER B N 1
ATOM 6425 C CA . SER B 1 402 ? -7.156 -7.363 52.594 1 18 402 SER B CA 1
ATOM 6426 C C . SER B 1 402 ? -5.781 -6.773 52.281 1 18 402 SER B C 1
ATOM 6428 O O . SER B 1 402 ? -5.426 -5.715 52.812 1 18 402 SER B O 1
ATOM 6430 N N . LYS B 1 403 ? -4.879 -7.543 51.656 1 19.75 403 LYS B N 1
ATOM 6431 C CA . LYS B 1 403 ? -3.635 -6.98 52.188 1 19.75 403 LYS B CA 1
ATOM 6432 C C . LYS B 1 403 ? -3.543 -5.484 51.875 1 19.75 403 LYS B C 1
ATOM 6434 O O . LYS B 1 403 ? -4.117 -5.004 50.906 1 19.75 403 LYS B O 1
ATOM 6439 N N . SER B 1 404 ? -2.639 -4.648 52.562 1 17.48 404 SER B N 1
ATOM 6440 C CA . SER B 1 404 ? -2.383 -3.281 53 1 17.48 404 SER B CA 1
ATOM 6441 C C . SER B 1 404 ? -2.109 -2.355 51.844 1 17.48 404 SER B C 1
ATOM 6443 O O . SER B 1 404 ? -1.173 -2.584 51.062 1 17.48 404 SER B O 1
ATOM 6445 N N . VAL B 1 405 ? -3.045 -2.016 51.125 1 17.7 405 VAL B N 1
ATOM 6446 C CA . VAL B 1 405 ? -2.836 -0.971 50.125 1 17.7 405 VAL B CA 1
ATOM 6447 C C . VAL B 1 405 ? -2.084 0.2 50.75 1 17.7 405 VAL B C 1
ATOM 6449 O O . VAL B 1 405 ? -2.514 0.748 51.75 1 17.7 405 VAL B O 1
ATOM 6452 N N . PRO B 1 406 ? -0.8 0.271 50.562 1 18.5 406 PRO B N 1
ATOM 6453 C CA . PRO B 1 406 ? -0.151 1.362 51.281 1 18.5 406 PRO B CA 1
ATOM 6454 C C . PRO B 1 406 ? -0.861 2.701 51.094 1 18.5 406 PRO B C 1
ATOM 6456 O O . PRO B 1 406 ? -1.618 2.875 50.156 1 18.5 406 PRO B O 1
ATOM 6459 N N . GLU B 1 407 ? -0.689 3.676 52.094 1 18 407 GLU B N 1
ATOM 6460 C CA . GLU B 1 407 ? -1.159 5.016 52.438 1 18 407 GLU B CA 1
ATOM 6461 C C . GLU B 1 407 ? -1.011 5.973 51.281 1 18 407 GLU B C 1
ATOM 6463 O O . GLU B 1 407 ? 0.034 6.008 50.625 1 18 407 GLU B O 1
ATOM 6468 N N . VAL B 1 408 ? -2.059 6.242 50.656 1 17.31 408 VAL B N 1
ATOM 6469 C CA . VAL B 1 408 ? -2.303 7.375 49.75 1 17.31 408 VAL B CA 1
ATOM 6470 C C . VAL B 1 408 ? -1.702 8.641 50.375 1 17.31 408 VAL B C 1
ATOM 6472 O O . VAL B 1 408 ? -2.082 9.055 51.469 1 17.31 408 VAL B O 1
ATOM 6475 N N . LEU B 1 409 ? -0.431 8.969 50.031 1 17.48 409 LEU B N 1
ATOM 6476 C CA . LEU B 1 409 ? 0.34 10.141 50.438 1 17.48 409 LEU B CA 1
ATOM 6477 C C . LEU B 1 409 ? -0.491 11.414 50.281 1 17.48 409 LEU B C 1
ATOM 6479 O O . LEU B 1 409 ? -1.244 11.562 49.312 1 17.48 409 LEU B O 1
ATOM 6483 N N . SER B 1 410 ? -0.68 12.281 51.344 1 16.61 410 SER B N 1
ATOM 6484 C CA . SER B 1 410 ? -1.279 13.531 51.812 1 16.61 410 SER B CA 1
ATOM 6485 C C . SER B 1 410 ? -1.075 14.648 50.781 1 16.61 410 SER B C 1
ATOM 6487 O O . SER B 1 410 ? -0.112 14.625 50 1 16.61 410 SER B O 1
ATOM 6489 N N . ALA B 1 411 ? -2.127 15.469 50.5 1 18.58 411 ALA B N 1
ATOM 6490 C CA . ALA B 1 411 ? -2.51 16.719 49.844 1 18.58 411 ALA B CA 1
ATOM 6491 C C . ALA B 1 411 ? -1.527 17.844 50.188 1 18.58 411 ALA B C 1
ATOM 6493 O O . ALA B 1 411 ? -1.56 18.906 49.594 1 18.58 411 ALA B O 1
ATOM 6494 N N . LYS B 1 412 ? -0.889 17.812 51.375 1 18.44 412 LYS B N 1
ATOM 6495 C CA . LYS B 1 412 ? -0.41 19.031 52.031 1 18.44 412 LYS B CA 1
ATOM 6496 C C . LYS B 1 412 ? 0.627 19.75 51.156 1 18.44 412 LYS B C 1
ATOM 6498 O O . LYS B 1 412 ? 0.773 20.969 51.25 1 18.44 412 LYS B O 1
ATOM 6503 N N . ALA B 1 413 ? 1.642 19.109 50.688 1 17.25 413 ALA B N 1
ATOM 6504 C CA . ALA B 1 413 ? 2.867 19.828 51 1 17.25 413 ALA B CA 1
ATOM 6505 C C . ALA B 1 413 ? 2.986 21.109 50.188 1 17.25 413 ALA B C 1
ATOM 6507 O O . ALA B 1 413 ? 4.023 21.781 50.188 1 17.25 413 ALA B O 1
ATOM 6508 N N . PHE B 1 414 ? 2.191 21.391 49.156 1 16.86 414 PHE B N 1
ATOM 6509 C CA . PHE B 1 414 ? 2.684 22.609 48.531 1 16.86 414 PHE B CA 1
ATOM 6510 C C . PHE B 1 414 ? 2.381 23.828 49.406 1 16.86 414 PHE B C 1
ATOM 6512 O O . PHE B 1 414 ? 1.412 24.547 49.156 1 16.86 414 PHE B O 1
ATOM 6519 N N . GLN B 1 415 ? 2.326 23.828 50.688 1 17.3 415 GLN B N 1
ATOM 6520 C CA . GLN B 1 415 ? 2.205 25.031 51.5 1 17.3 415 GLN B CA 1
ATOM 6521 C C . GLN B 1 415 ? 3.322 26.016 51.188 1 17.3 415 GLN B C 1
ATOM 6523 O O . GLN B 1 415 ? 3.209 27.203 51.5 1 17.3 415 GLN B O 1
ATOM 6528 N N . ALA B 1 416 ? 4.57 25.609 50.969 1 17.41 416 ALA B N 1
ATOM 6529 C CA . ALA B 1 416 ? 5.574 26.422 51.625 1 17.41 416 ALA B CA 1
ATOM 6530 C C . ALA B 1 416 ? 5.559 27.859 51.125 1 17.41 416 ALA B C 1
ATOM 6532 O O . ALA B 1 416 ? 5.434 28.812 51.906 1 17.41 416 ALA B O 1
ATOM 6533 N N . LYS B 1 417 ? 6.812 28.422 50.719 1 18.05 417 LYS B N 1
ATOM 6534 C CA . LYS B 1 417 ? 7.68 29.531 51.094 1 18.05 417 LYS B CA 1
ATOM 6535 C C . LYS B 1 417 ? 7.375 30.781 50.25 1 18.05 417 LYS B C 1
ATOM 6537 O O . LYS B 1 417 ? 8.219 31.656 50.125 1 18.05 417 LYS B O 1
ATOM 6542 N N . ALA B 1 418 ? 6.305 30.984 49.5 1 17.22 418 ALA B N 1
ATOM 6543 C CA . ALA B 1 418 ? 6.238 32.375 49.094 1 17.22 418 ALA B CA 1
ATOM 6544 C C . ALA B 1 418 ? 6.141 33.312 50.281 1 17.22 418 ALA B C 1
ATOM 6546 O O . ALA B 1 418 ? 5.078 33.875 50.562 1 17.22 418 ALA B O 1
ATOM 6547 N N . GLU B 1 419 ? 6.645 33.031 51.5 1 18.02 419 GLU B N 1
ATOM 6548 C CA . GLU B 1 419 ? 6.695 34.125 52.469 1 18.02 419 GLU B CA 1
ATOM 6549 C C . GLU B 1 419 ? 7.551 35.281 51.969 1 18.02 419 GLU B C 1
ATOM 6551 O O . GLU B 1 419 ? 7.273 36.438 52.25 1 18.02 419 GLU B O 1
ATOM 6556 N N . SER B 1 420 ? 8.875 35.094 51.5 1 19.41 420 SER B N 1
ATOM 6557 C CA . SER B 1 420 ? 9.805 36.094 52.031 1 19.41 420 SER B CA 1
ATOM 6558 C C . SER B 1 420 ? 9.484 37.469 51.469 1 19.41 420 SER B C 1
ATOM 6560 O O . SER B 1 420 ? 8.867 38.281 52.125 1 19.41 420 SER B O 1
ATOM 6562 N N . GLU B 1 421 ? 10.633 38.281 50.812 1 20.62 421 GLU B N 1
ATOM 6563 C CA . GLU B 1 421 ? 11.258 39.594 51.031 1 20.62 421 GLU B CA 1
ATOM 6564 C C . GLU B 1 421 ? 10.625 40.656 50.125 1 20.62 421 GLU B C 1
ATOM 6566 O O . GLU B 1 421 ? 10.922 41.844 50.281 1 20.62 421 GLU B O 1
ATOM 6571 N N . ILE B 1 422 ? 9.586 40.688 49.281 1 20.42 422 ILE B N 1
ATOM 6572 C CA . ILE B 1 422 ? 9.422 42.094 48.844 1 20.42 422 ILE B CA 1
ATOM 6573 C C . ILE B 1 422 ? 9.094 42.969 50.031 1 20.42 422 ILE B C 1
ATOM 6575 O O . ILE B 1 422 ? 7.98 42.938 50.531 1 20.42 422 ILE B O 1
ATOM 6579 N N . SER B 1 423 ? 10.133 42.844 51.031 1 18.59 423 SER B N 1
ATOM 6580 C CA . SER B 1 423 ? 10.789 44.031 51.531 1 18.59 423 SER B CA 1
ATOM 6581 C C . SER B 1 423 ? 11.633 44.688 50.438 1 18.59 423 SER B C 1
ATOM 6583 O O . SER B 1 423 ? 12.344 44 49.688 1 18.59 423 SER B O 1
#

Sequence (846 aa):
MEVLSPLISGHSVSVSGRAARTGNRVSSRAPCTSHMLKINCTFFGSPVSSACCGQGTKIRRSYQPGQAFAIDAAQGFDYESIRLHELQMKNRLKVGIVGFGNFGQFLAQRIVKQGHTVLAHSRSDYGAIARKLGVTYFRDADDFCEEHPEVVILCTSILSTESVLASLPIQRLKRNTLFVDVLSVKEFPRNLFLQVLPSEFDVLCTHPMFGPESGRGSWAGLPLVYDKVRIRDGPRTERCRKFLNIFESEGCRMVEMTCEEHDVHAAGSQFITHTVGRVLGSLGLESTPINTKGYESLLRLVENTYSDSFDLYYGLFLYNKNATEELQNLERAFDTVKSQLFDKLHSILRQQMLMKSEDSKEPNLLKSAPPTVKTLLLSDNKNTAAPAVKGIDVNINVTSNSKSVPEVLSAKAFQAKAESEISMEVLSPLISGHSVSVSGRAARTGNRVSSRAPCTSHMLKINCTFFGSPVSSACCGQGTKIRRSYQPGQAFAIDAAQGFDYESIRLHELQMKNRLKVGIVGFGNFGQFLAQRIVKQGHTVLAHSRSDYGAIARKLGVTYFRDADDFCEEHPEVVILCTSILSTESVLASLPIQRLKRNTLFVDVLSVKEFPRNLFLQVLPSEFDVLCTHPMFGPESGRGSWAGLPLVYDKVRIRDGPRTERCRKFLNIFESEGCRMVEMTCEEHDVHAAGSQFITHTVGRVLGSLGLESTPINTKGYESLLRLVENTYSDSFDLYYGLFLYNKNATEELQNLERAFDTVKSQLFDKLHSILRQQMLMKSEDSKEPNLLKSAPPTVKTLLLSDNKNTAAPAVKGIDVNINVTSNSKSVPEVLSAKAFQAKAESEIS

pLDDT: mean 70.58, std 33.59, range [14.09, 98.88]

Organism: Marchantia polymorpha (NCBI:txid3197)

Radius of gyration: 41.4 Å; Cα contacts (8 Å, |Δi|>4): 946; chains: 2; bounding box: 126×114×126 Å

Solvent-accessible surface area (backbone atoms only — not comparable to full-atom values): 50027 Å² total; per-residue (Å²): 132,83,87,69,86,88,82,83,79,82,77,80,88,76,86,80,78,82,84,82,85,70,89,86,75,77,85,84,87,80,76,83,78,83,83,88,78,84,79,75,79,40,58,60,82,84,88,82,88,84,81,80,78,82,80,78,72,78,77,72,81,72,78,75,73,78,75,72,75,65,74,53,71,56,53,56,54,44,44,49,47,47,48,48,46,49,51,50,60,68,62,49,48,42,37,26,32,38,23,61,51,73,65,28,47,51,50,46,48,55,45,36,72,72,63,30,46,41,36,34,32,37,95,63,89,49,54,69,63,26,51,76,54,67,30,50,61,29,83,46,60,63,64,47,28,64,66,48,44,51,31,38,34,44,39,48,56,68,83,46,38,64,63,51,58,71,67,47,57,64,86,55,37,60,59,74,26,32,39,31,39,53,38,94,47,38,49,50,57,50,53,48,46,66,69,70,46,62,86,62,39,26,36,36,45,32,28,59,53,57,45,64,77,78,38,65,76,60,42,57,68,40,38,32,36,34,28,83,74,38,70,54,78,67,72,50,44,51,52,52,50,50,56,52,41,61,46,46,76,49,38,28,36,79,42,80,49,51,37,66,58,47,35,52,52,36,23,71,34,56,44,46,44,43,49,52,15,48,24,47,47,63,55,57,74,70,91,58,99,68,62,31,72,67,39,50,51,51,54,49,40,26,53,55,42,65,71,41,56,69,62,55,57,47,34,47,41,36,47,25,63,50,23,59,58,44,52,52,45,47,52,50,15,43,50,50,52,52,47,53,55,49,52,52,49,49,51,52,50,51,50,49,51,52,51,38,66,69,52,69,81,74,87,65,61,75,77,72,48,42,44,37,56,50,54,52,55,53,55,58,66,58,62,66,66,68,73,72,74,68,73,72,72,70,71,70,72,71,73,68,80,72,77,82,74,78,81,79,81,80,86,62,78,84,70,69,86,80,68,69,86,81,116,133,98,81,80,92,84,90,83,91,84,90,86,81,86,74,85,81,92,80,86,89,80,89,74,89,75,89,75,88,82,90,66,8,79,68,89,80,85,82,83,77,81,79,91,87,79,89,83,82,83,78,79,84,85,80,78,77,76,76,72,79,73,77,76,72,81,77,73,76,69,74,55,69,59,52,56,56,45,46,51,48,46,48,49,48,50,52,49,59,69,61,50,48,42,37,26,33,38,24,59,51,72,64,29,47,50,49,44,47,55,45,35,73,72,63,29,46,41,36,33,32,37,95,66,88,50,56,69,64,26,51,76,54,67,29,52,62,31,85,46,60,62,62,47,29,64,66,47,44,50,30,38,35,44,41,47,56,68,83,45,38,63,62,49,59,70,66,46,56,66,86,56,38,59,58,74,26,32,39,32,39,52,38,92,49,39,50,50,57,50,53,48,45,67,68,69,47,64,86,64,38,24,37,37,44,32,27,59,52,58,46,65,78,77,37,63,76,61,42,57,67,40,38,32,37,34,28,85,74,36,70,53,78,67,73,50,43,49,52,53,48,51,56,54,40,61,46,46,76,50,36,26,35,78,41,81,47,52,37,66,58,47,34,53,53,36,24,71,35,56,45,46,45,44,50,53,15,49,23,46,47,63,54,57,75,69,92,59,98,68,60,30,71,68,37,49,52,51,53,49,39,24,52,56,43,65,72,42,56,68,62,54,56,48,32,46,41,36,48,26,62,51,23,59,58,43,52,52,45,47,52,50,15,44,49,48,51,52,46,54,55,49,52,52,49,49,51,51,50,51,49,52,50,53,50,37,66,69,50,70,81,72,86,66,62,74,75,73,48,42,44,39,56,50,55,52,54,53,55,57,66,56,61,65,64,65,73,73,72,67,72,71,69,68,69,69,70,72,71,67,80,71,76,80,72,77,80,82,80,78,88,61,76,85,66,72,70,92,65,77,58,103,114

InterPro domains:
  IPR003099 Prephenate dehydrogenase [PS51176] (93-371)
  IPR008927 6-phosphogluconate dehydrogenase-like, C-terminal domain superfamily [SSF48179] (258-350)
  IPR028939 Pyrroline-5-carboxylate reductase, catalytic, N-terminal [PF03807] (94-183)
  IPR036291 NAD(P)-binding domain superfamily [SSF51735] (92-257)
  IPR045011 Arogenate dehydrogenase 1/2 [PTHR43207] (61-363)
  IPR059064 TYRAAT2-like, C-terminal domain [PF26213] (279-352)

Foldseek 3Di:
DCPDDDDPCPDDDDPPPDDCPDDDDDDDDPPCPDDDDPPDDDDDDDDDDDDDDDDDPPVPPPPPPDPPPPPPPVVVVVVVVVVVVVVLVVLAFEEEEEDCPQFVVQLLLLNVVSPHAYEYEYCDDPCVVCVVSNHHYDPDLLVSQLVAGQEYEYEDQLVCRLVSLVPHPNVNHDLAREYEYAAQAFPVVLVSCVVRPDLSYWYKYKHFPDGCVRPVDAQAAGEMEMERSGADDDVRVVNVVSVVVSSVVSHHDYHYDDSLVSLLVCLQPVLVLLVLLVVVVVVPDDDDPDDDPVNVVSVVSVVVSVVDDVSSSVSNCPVRPCNVVNVVVVVVVVVVVVCVVVVVVVVVVVVLVVVCVVVPDDPCSLVPDDPVNNVVVVVVVVVPPPPPPPPPCCCVVPVPPPPDPPDPPDPDDPPDDPPDDPD/DDDDDDDDDDDDDDPDDDDDDDDDDDDDDDDDDDDDDDDPDPDDDDDDDDDDDDDDDPPPPPPPPDPPPPPPPVVVVVVVVVVVVVVLVVLAFEEEEEDCPQFVVQLLLLNVVSPHAYEYEYCDDPCVVCVVSNHHYDPDLLVSQLVAGQEYEYEDQLVCRLVSLVPHPNVNHDLAREYEYAAQAFPVVLVSCVVRPDLSYWYKYKHFPDGCVRPVDAQAAGEMEMERSGADDDVRVVSVVSVVVSSVVSHHDYHYDDSLVSLLVCLQPVLVLLVLLVVVVVVPDDDDPDDDPVNVVSVVSVVVSVVDDVSSSVSNQPVRPCNVVNVVVVVVVVVVVVCVVVVVVVVVVVVLVVVCVVVPDDPCSLVPDDPVNNVVVVVVVVPPPPPPPPPVCCCVVVVPPPPDPDDPDDPDDVPDDPPDDPD

Nearest PDB structures (foldseek):
  5t9f-assembly1_B  TM=9.889E-01  e=3.290E-36  Glycine max
  5t95-assembly1_A  TM=9.893E-01  e=3.720E-36  Glycine max
  5whx-assembly1_A  TM=9.885E-01  e=8.257E-36  Glycine max
  6h7p-assembly1_A  TM=5.353E-01  e=2.353E-09  Aspergillus terreus
  6eoi-assembly1_A  TM=5.305E-01  e=2.082E-09  Aspergillus terreus